Protein AF-0000000065973211 (afdb_homodimer)

Nearest PDB structures (foldseek):
  8h37-assembly1_P  TM=6.273E-01  e=2.148E-40  Homo sapiens
  8h33-assembly1_B  TM=6.281E-01  e=1.837E-38  Homo sapiens
  8gq6-assembly1_A  TM=6.235E-01  e=1.295E-37  Homo sapiens
  8h3a-assembly1_I  TM=6.174E-01  e=1.042E-37  Homo sapiens
  8h37-assembly1_A  TM=6.172E-01  e=6.435E-36  Homo sapiens

Foldseek 3Di:
DPPDPPDPDDDDDDDPCVVVVVLQVQLVCQVVVHPFQAWEAEPVGDIGGHHLVLLLVQFVLSVCQCPPPHPSVPDRYDYDYPQDPVLVVQVRVCSSNVDGDDDPVCLLSNLVVCLVRVRPVSNLLSLVVVLLQDDLQCLLVQLVSCVVSVPVVSNFSSLLCCQQVVLSNLPHPVNLPDDPVSLLVNLPQLARQDFAPCSQLLSLLSSCQSPVPVCVVCSVVSCVSQVFDFQPVQLVVVCVVCVVPNDHSVNNVVSGVVRGDPPGDRRPPSHAKKKWWAWFDDPFTGFWIWIAGPVVRDIDTFDTHDPRQFFQWEWEDQAQKIKTAWGAGNPPRHFFQWIWIAGNVVSDIDTADGEPDGFGQWYWYDASSKIKTAWHDDPQATFFWIWIARVSVRDIGTFDGWPFGFGQWEWYDAPRKIKTAWHFGDDSRPDIAFWIWIADPVVRDIDTQGGHPDHFGQWYWDDAPQWIWIQAGQFQWIWIAHSVVRDIDTFDGHPAHFGQWEWDDDSRKIKIAWHAGPVVRRIAFWIWIAHPVVSDIDTDGGHPDGRHRIDIYMHGDD/DDPDPPDPDDDDDDDPCVVVVVLQVQLVCQVVVHPFQAWEAEPVGDIGRHHLVLLLVQFVLSVCQCPPPHPSVPDRYDYDYPADPVLVVQVRVCSSNVDGDDDPVCLLSNLVVCLVRVRPVSNLLSLVVCLLQDDLQCLLVQLVSCVVSVPVVSNFSSLLCCQQVVLSNLPHPVNLPDDPVSLLVSLPQLARQDFAPCSQLLSLLSSCQSPVPVCVVCSVVSCVSQVFDFQPVQLVVVCVVCVVPNDHSVNNVVSGVVRGDPPGPRRPPSHQKKKWWAWFDDVFTGFWIWIAGPVVRDIDTFDTHDPRQFFQWEWEDQAQKIKTAWGAGNPPRHFFQWIWIAGNVVSDIDTADGEPDGFGQWYWYDASSKIKTAWHDDPQATFFWIWIARVSVRDIGTFDGWPFGFGQWEWYDFPRKIKTAWHFGDDSRPDIAFWIWIADPVVRDIDTQDGHPDHFGQWYWDDAPQWIWIQAGQFQWIWIAHSVVRDIDTFDGHPAHFGQWEWDDDSRKIKIAWHAGPVVRRIAFWIWIAHPVVSDIDTDDGHPDGRHRIDMYMHGDD

Structure (mmCIF, N/CA/C/O backbone):
data_AF-0000000065973211-model_v1
#
loop_
_entity.id
_entity.type
_entity.pdbx_description
1 polymer 'Kelch-like protein 23'
#
loop_
_atom_site.group_PDB
_atom_site.id
_atom_site.type_symbol
_atom_site.label_atom_id
_atom_site.label_alt_id
_atom_site.label_comp_id
_atom_site.label_asym_id
_atom_site.label_entity_id
_atom_site.label_seq_id
_atom_site.pdbx_PDB_ins_code
_atom_site.Cartn_x
_atom_site.Cartn_y
_atom_site.Cartn_z
_atom_site.occupancy
_atom_site.B_iso_or_equiv
_atom_site.auth_seq_id
_atom_site.auth_comp_id
_atom_site.auth_asym_id
_atom_site.auth_atom_id
_atom_site.pdbx_PDB_model_num
ATOM 1 N N . MET A 1 1 ? 0.786 28.547 29.5 1 22.83 1 MET A N 1
ATOM 2 C CA . MET A 1 1 ? -0.011 27.406 29.047 1 22.83 1 MET A CA 1
ATOM 3 C C . MET A 1 1 ? 0.742 26.094 29.25 1 22.83 1 MET A C 1
ATOM 5 O O . MET A 1 1 ? 1.597 25.734 28.438 1 22.83 1 MET A O 1
ATOM 9 N N . ALA A 1 2 ? 0.771 25.688 30.422 1 29.64 2 ALA A N 1
ATOM 10 C CA . ALA A 1 2 ? 1.587 25.312 31.578 1 29.64 2 ALA A CA 1
ATOM 11 C C . ALA A 1 2 ? 1.536 23.812 31.828 1 29.64 2 ALA A C 1
ATOM 13 O O . ALA A 1 2 ? 1.73 23.359 32.969 1 29.64 2 ALA A O 1
ATOM 14 N N . LEU A 1 3 ? 0.635 22.875 31.016 1 34.12 3 LEU A N 1
ATOM 15 C CA . LEU A 1 3 ? 0.923 21.578 31.625 1 34.12 3 LEU A CA 1
ATOM 16 C C . LEU A 1 3 ? 2.428 21.344 31.703 1 34.12 3 LEU A C 1
ATOM 18 O O . LEU A 1 3 ? 3.143 21.516 30.719 1 34.12 3 LEU A O 1
ATOM 22 N N . LYS A 1 4 ? 2.967 21.266 32.75 1 40.5 4 LYS A N 1
ATOM 23 C CA . LYS A 1 4 ? 4.328 21.031 33.219 1 40.5 4 LYS A CA 1
ATOM 24 C C . LYS A 1 4 ? 5.004 19.938 32.375 1 40.5 4 LYS A C 1
ATOM 26 O O . LYS A 1 4 ? 6.168 20.062 32 1 40.5 4 LYS A O 1
ATOM 31 N N . GLY A 1 5 ? 4.527 18.594 32.688 1 41.56 5 GLY A N 1
ATOM 32 C CA . GLY A 1 5 ? 5.254 17.422 32.25 1 41.56 5 GLY A CA 1
ATOM 33 C C . GLY A 1 5 ? 5.238 17.25 30.734 1 41.56 5 GLY A C 1
ATOM 34 O O . GLY A 1 5 ? 5.273 16.125 30.234 1 41.56 5 GLY A O 1
ATOM 35 N N . GLN A 1 6 ? 4.562 17.953 30.031 1 46.59 6 GLN A N 1
ATOM 36 C CA . GLN A 1 6 ? 4.273 17.781 28.609 1 46.59 6 GLN A CA 1
ATOM 37 C C . GLN A 1 6 ? 5.523 17.375 27.844 1 46.59 6 GLN A C 1
ATOM 39 O O . GLN A 1 6 ? 6.516 18.109 27.828 1 46.59 6 GLN A O 1
ATOM 44 N N . GLU A 1 7 ? 5.672 16.094 27.828 1 60.28 7 GLU A N 1
ATOM 45 C CA . GLU A 1 7 ? 6.664 15.422 26.984 1 60.28 7 GLU A CA 1
ATOM 46 C C . GLU A 1 7 ? 6.898 16.203 25.688 1 60.28 7 GLU A C 1
ATOM 48 O O . GLU A 1 7 ? 5.961 16.75 25.109 1 60.28 7 GLU A O 1
ATOM 53 N N . ASP A 1 8 ? 8.141 16.703 25.547 1 80.56 8 ASP A N 1
ATOM 54 C CA . ASP A 1 8 ? 8.633 17.438 24.375 1 80.56 8 ASP A CA 1
ATOM 55 C C . ASP A 1 8 ? 8.102 16.828 23.078 1 80.56 8 ASP A C 1
ATOM 57 O O . ASP A 1 8 ? 8.047 15.602 22.938 1 80.56 8 ASP A O 1
ATOM 61 N N . TYR A 1 9 ? 7.277 17.516 22.391 1 90.75 9 TYR A N 1
ATOM 62 C CA . TYR A 1 9 ? 6.84 17.125 21.047 1 90.75 9 TYR A CA 1
ATOM 63 C C . TYR A 1 9 ? 8 16.531 20.25 1 90.75 9 TYR A C 1
ATOM 65 O O . TYR A 1 9 ? 9 17.219 20.016 1 90.75 9 TYR A O 1
ATOM 73 N N . ILE A 1 10 ? 7.93 15.211 20.094 1 95.31 10 ILE A N 1
ATOM 74 C CA . ILE A 1 10 ? 8.945 14.523 19.297 1 95.31 10 ILE A CA 1
ATOM 75 C C . ILE A 1 10 ? 8.336 14.055 17.969 1 95.31 10 ILE A C 1
ATOM 77 O O . ILE A 1 10 ? 7.32 13.359 17.969 1 95.31 10 ILE A O 1
ATOM 81 N N . TYR A 1 11 ? 8.93 14.484 16.922 1 97.19 11 TYR A N 1
ATOM 82 C CA . TYR A 1 11 ? 8.523 14.047 15.594 1 97.19 11 TYR A CA 1
ATOM 83 C C . TYR A 1 11 ? 9.547 13.078 15.008 1 97.19 11 TYR A C 1
ATOM 85 O O . TYR A 1 11 ? 10.688 13.461 14.742 1 97.19 11 TYR A O 1
ATOM 93 N N . LEU A 1 12 ? 9.086 11.836 14.852 1 97.88 12 LEU A N 1
ATOM 94 C CA . LEU A 1 12 ? 9.922 10.844 14.188 1 97.88 12 LEU A CA 1
ATOM 95 C C . LEU A 1 12 ? 9.664 10.852 12.68 1 97.88 12 LEU A C 1
ATOM 97 O O . LEU A 1 12 ? 8.656 10.32 12.219 1 97.88 12 LEU A O 1
ATOM 101 N N . PHE A 1 13 ? 10.586 11.445 11.938 1 97.75 13 PHE A N 1
ATOM 102 C CA . PHE A 1 13 ? 10.492 11.461 10.484 1 97.75 13 PHE A CA 1
ATOM 103 C C . PHE A 1 13 ? 10.977 10.141 9.898 1 97.75 13 PHE A C 1
ATOM 105 O O . PHE A 1 13 ? 12.117 9.742 10.125 1 97.75 13 PHE A O 1
ATOM 112 N N . LYS A 1 14 ? 10.078 9.531 9.242 1 97.69 14 LYS A N 1
ATOM 113 C CA . LYS A 1 14 ? 10.406 8.305 8.516 1 97.69 14 LYS A CA 1
ATOM 114 C C . LYS A 1 14 ? 10.328 8.531 7.008 1 97.69 14 LYS A C 1
ATOM 116 O O . LYS A 1 14 ? 9.242 8.766 6.465 1 97.69 14 LYS A O 1
ATOM 121 N N . ASP A 1 15 ? 11.359 8.422 6.336 1 97.31 15 ASP A N 1
ATOM 122 C CA . ASP A 1 15 ? 11.438 8.633 4.891 1 97.31 15 ASP A CA 1
ATOM 123 C C . ASP A 1 15 ? 11.195 7.328 4.133 1 97.31 15 ASP A C 1
ATOM 125 O O . ASP A 1 15 ? 12.125 6.539 3.938 1 97.31 15 ASP A O 1
ATOM 129 N N . SER A 1 16 ? 10.102 7.105 3.592 1 95 16 SER A N 1
ATOM 130 C CA . SER A 1 16 ? 9.703 5.848 2.963 1 95 16 SER A CA 1
ATOM 131 C C . SER A 1 16 ? 10.391 5.668 1.612 1 95 16 SER A C 1
ATOM 133 O O . SER A 1 16 ? 10.492 4.547 1.106 1 95 16 SER A O 1
ATOM 135 N N . THR A 1 17 ? 10.867 6.711 1.024 1 96.81 17 THR A N 1
ATOM 136 C CA . THR A 1 17 ? 11.484 6.625 -0.295 1 96.81 17 THR A CA 1
ATOM 137 C C . THR A 1 17 ? 12.984 6.391 -0.176 1 96.81 17 THR A C 1
ATOM 139 O O . THR A 1 17 ? 13.641 5.992 -1.146 1 96.81 17 THR A O 1
ATOM 142 N N . HIS A 1 18 ? 13.484 6.551 0.971 1 97.75 18 HIS A N 1
ATOM 143 C CA . HIS A 1 18 ? 14.922 6.562 1.195 1 97.75 18 HIS A CA 1
ATOM 144 C C . HIS A 1 18 ? 15.547 5.234 0.786 1 97.75 18 HIS A C 1
ATOM 146 O O . HIS A 1 18 ? 16.562 5.211 0.092 1 97.75 18 HIS A O 1
ATOM 152 N N . PRO A 1 19 ? 14.969 4.086 1.128 1 98.06 19 PRO A N 1
ATOM 153 C CA . PRO A 1 19 ? 15.617 2.828 0.746 1 98.06 19 PRO A CA 1
ATOM 154 C C . PRO A 1 19 ? 15.742 2.666 -0.767 1 98.06 19 PRO A C 1
ATOM 156 O O . PRO A 1 19 ? 16.781 2.234 -1.259 1 98.06 19 PRO A O 1
ATOM 159 N N . VAL A 1 20 ? 14.727 3.014 -1.422 1 97.94 20 VAL A N 1
ATOM 160 C CA . VAL A 1 20 ? 14.742 2.889 -2.875 1 97.94 20 VAL A CA 1
ATOM 161 C C . VAL A 1 20 ? 15.742 3.873 -3.471 1 97.94 20 VAL A C 1
ATOM 163 O O . VAL A 1 20 ? 16.516 3.518 -4.363 1 97.94 20 VAL A O 1
ATOM 166 N N . ASP A 1 21 ? 15.727 5.129 -3.021 1 97.81 21 ASP A N 1
ATOM 167 C CA . ASP A 1 21 ? 16.672 6.133 -3.484 1 97.81 21 ASP A CA 1
ATOM 168 C C . ASP A 1 21 ? 18.109 5.699 -3.197 1 97.81 21 ASP A C 1
ATOM 170 O O . ASP A 1 21 ? 19.016 5.949 -4 1 97.81 21 ASP A O 1
ATOM 174 N N . PHE A 1 22 ? 18.25 5.102 -2.039 1 98.12 22 PHE A N 1
ATOM 175 C CA . PHE A 1 22 ? 19.547 4.59 -1.61 1 98.12 22 PHE A CA 1
ATOM 176 C C . PHE A 1 22 ? 20.062 3.545 -2.592 1 98.12 22 PHE A C 1
ATOM 178 O O . PHE A 1 22 ? 21.203 3.631 -3.053 1 98.12 22 PHE A O 1
ATOM 185 N N . LEU A 1 23 ? 19.25 2.625 -2.912 1 98.5 23 LEU A N 1
ATOM 186 C CA . LEU A 1 23 ? 19.625 1.583 -3.865 1 98.5 23 LEU A CA 1
ATOM 187 C C . LEU A 1 23 ? 19.906 2.18 -5.238 1 98.5 23 LEU A C 1
ATOM 189 O O . LEU A 1 23 ? 20.859 1.789 -5.906 1 98.5 23 LEU A O 1
ATOM 193 N N . ASP A 1 24 ? 19.125 3.102 -5.656 1 98.25 24 ASP A N 1
ATOM 194 C CA . ASP A 1 24 ? 19.297 3.754 -6.949 1 98.25 24 ASP A CA 1
ATOM 195 C C . ASP A 1 24 ? 20.625 4.492 -7.023 1 98.25 24 ASP A C 1
ATOM 197 O O . ASP A 1 24 ? 21.266 4.52 -8.078 1 98.25 24 ASP A O 1
ATOM 201 N N . ALA A 1 25 ? 20.969 5.098 -5.965 1 98.25 25 ALA A N 1
ATOM 202 C CA . ALA A 1 25 ? 22.266 5.77 -5.918 1 98.25 25 ALA A CA 1
ATOM 203 C C . ALA A 1 25 ? 23.406 4.781 -6.125 1 98.25 25 ALA A C 1
ATOM 205 O O . ALA A 1 25 ? 24.328 5.039 -6.906 1 98.25 25 ALA A O 1
ATOM 206 N N . PHE A 1 26 ? 23.359 3.666 -5.457 1 98.5 26 PHE A N 1
ATOM 207 C CA . PHE A 1 26 ? 24.391 2.656 -5.598 1 98.5 26 PHE A CA 1
ATOM 208 C C . PHE A 1 26 ? 24.422 2.092 -7.012 1 98.5 26 PHE A C 1
ATOM 210 O O . PHE A 1 26 ? 25.484 1.747 -7.535 1 98.5 26 PHE A O 1
ATOM 217 N N . ARG A 1 27 ? 23.234 1.966 -7.594 1 98.5 27 ARG A N 1
ATOM 218 C CA . ARG A 1 27 ? 23.188 1.564 -9 1 98.5 27 ARG A CA 1
ATOM 219 C C . ARG A 1 27 ? 23.969 2.549 -9.875 1 98.5 27 ARG A C 1
ATOM 221 O O . ARG A 1 27 ? 24.766 2.143 -10.719 1 98.5 27 ARG A O 1
ATOM 228 N N . THR A 1 28 ? 23.75 3.814 -9.602 1 98.06 28 THR A N 1
ATOM 229 C CA . THR A 1 28 ? 24.453 4.852 -10.352 1 98.06 28 THR A CA 1
ATOM 230 C C . THR A 1 28 ? 25.969 4.758 -10.117 1 98.06 28 THR A C 1
ATOM 232 O O . THR A 1 28 ? 26.75 4.887 -11.055 1 98.06 28 THR A O 1
ATOM 235 N N . PHE A 1 29 ? 26.344 4.559 -8.852 1 98 29 PHE A N 1
ATOM 236 C CA . PHE A 1 29 ? 27.766 4.406 -8.523 1 98 29 PHE A CA 1
ATOM 237 C C . PHE A 1 29 ? 28.359 3.219 -9.273 1 98 29 PHE A C 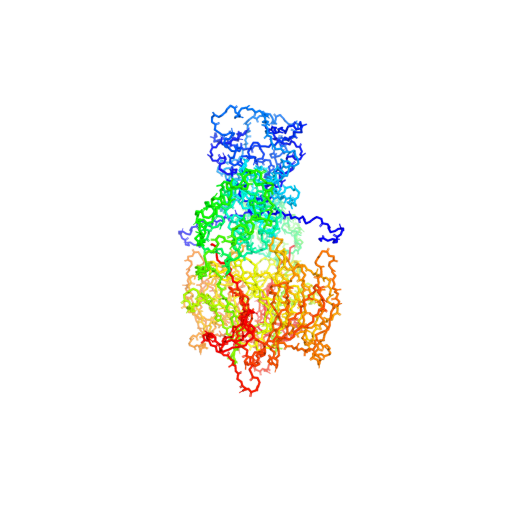1
ATOM 239 O O . PHE A 1 29 ? 29.469 3.307 -9.797 1 98 29 PHE A O 1
ATOM 246 N N . TYR A 1 30 ? 27.641 2.129 -9.336 1 98 30 TYR A N 1
ATOM 247 C CA . TYR A 1 30 ? 28.094 0.926 -10.031 1 98 30 TYR A CA 1
ATOM 248 C C . TYR A 1 30 ? 28.297 1.197 -11.516 1 98 30 TYR A C 1
ATOM 250 O O . TYR A 1 30 ? 29.344 0.861 -12.078 1 98 30 TYR A O 1
ATOM 258 N N . LEU A 1 31 ? 27.328 1.854 -12.148 1 97.5 31 LEU A N 1
ATOM 259 C CA . LEU A 1 31 ? 27.375 2.127 -13.578 1 97.5 31 LEU A CA 1
ATOM 260 C C . LEU A 1 31 ? 28.5 3.098 -13.906 1 97.5 31 LEU A C 1
ATOM 262 O O . LEU A 1 31 ? 29.156 2.961 -14.945 1 97.5 31 LEU A O 1
ATOM 266 N N . ASP A 1 32 ? 28.828 4.023 -12.961 1 95.94 32 ASP A N 1
ATOM 267 C CA . ASP A 1 32 ? 29.828 5.051 -13.188 1 95.94 32 ASP A CA 1
ATOM 268 C C . ASP A 1 32 ? 31.203 4.605 -12.664 1 95.94 32 ASP A C 1
ATOM 270 O O . ASP A 1 32 ? 32.188 5.309 -12.852 1 95.94 32 ASP A O 1
ATOM 274 N N . GLY A 1 33 ? 31.234 3.438 -12.008 1 95.56 33 GLY A N 1
ATOM 275 C CA . GLY A 1 33 ? 32.469 2.93 -11.453 1 95.56 33 GLY A CA 1
ATOM 276 C C . GLY A 1 33 ? 32.969 3.725 -10.258 1 95.56 33 GLY A C 1
ATOM 277 O O . GLY A 1 33 ? 34.156 3.826 -10.023 1 95.56 33 GLY A O 1
ATOM 278 N N . LEU A 1 34 ? 31.969 4.367 -9.539 1 94.75 34 LEU A N 1
ATOM 279 C CA . LEU A 1 34 ? 32.312 5.195 -8.391 1 94.75 34 LEU A CA 1
ATOM 280 C C . LEU A 1 34 ? 32.344 4.363 -7.113 1 94.75 34 LEU A C 1
ATOM 282 O O . LEU A 1 34 ? 31.406 3.586 -6.859 1 94.75 34 LEU A O 1
ATOM 286 N N . PHE A 1 35 ? 33.375 4.43 -6.309 1 94.25 35 PHE A N 1
ATOM 287 C CA . PHE A 1 35 ? 33.562 3.865 -4.977 1 94.25 35 PHE A CA 1
ATOM 288 C C . PHE A 1 35 ? 33.688 2.35 -5.047 1 94.25 35 PHE A C 1
ATOM 290 O O . PHE A 1 35 ? 33.562 1.659 -4.035 1 94.25 35 PHE A O 1
ATOM 297 N N . THR A 1 36 ? 33.781 1.776 -6.199 1 95.69 36 THR A N 1
ATOM 298 C CA . THR A 1 36 ? 33.938 0.33 -6.309 1 95.69 36 THR A CA 1
ATOM 299 C C . THR A 1 36 ? 35.25 -0.116 -5.695 1 95.69 36 THR A C 1
ATOM 301 O O . THR A 1 36 ? 36.25 0.588 -5.805 1 95.69 36 THR A O 1
ATOM 304 N N . ASP A 1 37 ? 35.281 -1.318 -5.086 1 94.44 37 ASP A N 1
ATOM 305 C CA . ASP A 1 37 ? 36.5 -1.716 -4.375 1 94.44 37 ASP A CA 1
ATOM 306 C C . ASP A 1 37 ? 36.781 -3.207 -4.555 1 94.44 37 ASP A C 1
ATOM 308 O O . ASP A 1 37 ? 37.656 -3.758 -3.91 1 94.44 37 ASP A O 1
ATOM 312 N N . ILE A 1 38 ? 36.031 -3.898 -5.387 1 96 38 ILE A N 1
ATOM 313 C CA . ILE A 1 38 ? 36.281 -5.312 -5.652 1 96 38 ILE A CA 1
ATOM 314 C C . ILE A 1 38 ? 35.938 -5.625 -7.113 1 96 38 ILE A C 1
ATOM 316 O O . ILE A 1 38 ? 35.031 -5.031 -7.695 1 96 38 ILE A O 1
ATOM 320 N N . THR A 1 39 ? 36.656 -6.512 -7.652 1 97 39 THR A N 1
ATOM 321 C CA . THR A 1 39 ? 36.438 -6.961 -9.023 1 97 39 THR A CA 1
ATOM 322 C C . THR A 1 39 ? 36.125 -8.453 -9.062 1 97 39 THR A C 1
ATOM 324 O O . THR A 1 39 ? 36.875 -9.266 -8.5 1 97 39 THR A O 1
ATOM 327 N N . LEU A 1 40 ? 35.031 -8.82 -9.641 1 96.5 40 LEU A N 1
ATOM 328 C CA . LEU A 1 40 ? 34.688 -10.219 -9.875 1 96.5 40 LEU A CA 1
ATOM 329 C C . LEU A 1 40 ? 35.062 -10.648 -11.281 1 96.5 40 LEU A C 1
ATOM 331 O O . LEU A 1 40 ? 34.781 -9.953 -12.25 1 96.5 40 LEU A O 1
ATOM 335 N N . GLN A 1 41 ? 35.719 -11.766 -11.375 1 95.94 41 GLN A N 1
ATOM 336 C CA . GLN A 1 41 ? 36.156 -12.258 -12.68 1 95.94 41 GLN A CA 1
ATOM 337 C C . GLN A 1 41 ? 35.562 -13.625 -12.984 1 95.94 41 GLN A C 1
ATOM 339 O O . GLN A 1 41 ? 35.656 -14.539 -12.164 1 95.94 41 GLN A O 1
ATOM 344 N N . CYS A 1 42 ? 34.969 -13.797 -14.125 1 94.12 42 CYS A N 1
ATOM 345 C CA . CYS A 1 42 ? 34.406 -15.062 -14.602 1 94.12 42 CYS A CA 1
ATOM 346 C C . CYS A 1 42 ? 35.469 -15.859 -15.375 1 94.12 42 CYS A C 1
ATOM 348 O O . CYS A 1 42 ? 36.5 -15.32 -15.758 1 94.12 42 CYS A O 1
ATOM 350 N N . PRO A 1 43 ? 35.188 -17.078 -15.633 1 91.38 43 PRO A N 1
ATOM 351 C CA . PRO A 1 43 ? 36.125 -17.891 -16.406 1 91.38 43 PRO A CA 1
ATOM 352 C C . PRO A 1 43 ? 36.344 -17.359 -17.828 1 91.38 43 PRO A C 1
ATOM 354 O O . PRO A 1 43 ? 37.438 -17.516 -18.391 1 91.38 43 PRO A O 1
ATOM 357 N N . SER A 1 44 ? 35.406 -16.719 -18.406 1 92.25 44 SER A N 1
ATOM 358 C CA . SER A 1 44 ? 35.5 -16.156 -19.75 1 92.25 44 SER A CA 1
ATOM 359 C C . SER A 1 44 ? 36.438 -14.953 -19.781 1 92.25 44 SER A C 1
ATOM 361 O O . SER A 1 44 ? 36.844 -14.508 -20.859 1 92.25 44 SER A O 1
ATOM 363 N N . GLY A 1 45 ? 36.781 -14.32 -18.625 1 92.62 45 GLY A N 1
ATOM 364 C CA . GLY A 1 45 ? 37.625 -13.148 -18.562 1 92.62 45 GLY A CA 1
ATOM 365 C C . GLY A 1 45 ? 36.875 -11.859 -18.312 1 92.62 45 GLY A C 1
ATOM 366 O O . GLY A 1 45 ? 37.469 -10.828 -18 1 92.62 45 GLY A O 1
ATOM 367 N N . ILE A 1 46 ? 35.594 -12.008 -18.422 1 95.69 46 ILE A N 1
ATOM 368 C CA . ILE A 1 46 ? 34.75 -10.836 -18.188 1 95.69 46 ILE A CA 1
ATOM 369 C C . ILE A 1 46 ? 34.812 -10.438 -16.719 1 95.69 46 ILE A C 1
ATOM 371 O O . ILE A 1 46 ? 34.812 -11.297 -15.828 1 95.69 46 ILE A O 1
ATOM 375 N N . ILE A 1 47 ? 34.875 -9.078 -16.484 1 96.25 47 ILE A N 1
ATOM 376 C CA . ILE A 1 47 ? 35.031 -8.625 -15.109 1 96.25 47 ILE A CA 1
ATOM 377 C C . ILE A 1 47 ? 33.906 -7.684 -14.734 1 96.25 47 ILE A C 1
ATOM 379 O O . ILE A 1 47 ? 33.312 -7.016 -15.594 1 96.25 47 ILE A O 1
ATOM 383 N N . PHE A 1 48 ? 33.531 -7.59 -13.469 1 97.19 48 PHE A N 1
ATOM 384 C CA . PHE A 1 48 ? 32.562 -6.699 -12.883 1 97.19 48 PHE A CA 1
ATOM 385 C C . PHE A 1 48 ? 33.125 -5.934 -11.703 1 97.19 48 PHE A C 1
ATOM 387 O O . PHE A 1 48 ? 33.594 -6.535 -10.719 1 97.19 48 PHE A O 1
ATOM 394 N N . HIS A 1 49 ? 33.281 -4.625 -11.844 1 97.5 49 HIS A N 1
ATOM 395 C CA . HIS A 1 49 ? 33.719 -3.789 -10.727 1 97.5 49 HIS A CA 1
ATOM 396 C C . HIS A 1 49 ? 32.562 -3.473 -9.789 1 97.5 49 HIS A C 1
ATOM 398 O O . HIS A 1 49 ? 31.641 -2.725 -10.148 1 97.5 49 HIS A O 1
ATOM 404 N N . CYS A 1 50 ? 32.562 -4.035 -8.586 1 97.62 50 CYS A N 1
ATOM 405 C CA . CYS A 1 50 ? 31.453 -3.957 -7.664 1 97.62 50 CYS A CA 1
ATOM 406 C C . CYS A 1 50 ? 31.875 -3.363 -6.328 1 97.62 50 CYS A C 1
ATOM 408 O O . CYS A 1 50 ? 33.031 -2.91 -6.184 1 97.62 50 CYS A O 1
ATOM 410 N N . HIS A 1 51 ? 31 -3.18 -5.445 1 97.69 51 HIS A N 1
ATOM 411 C CA . HIS A 1 51 ? 31.25 -2.803 -4.059 1 97.69 51 HIS A CA 1
ATOM 412 C C . HIS A 1 51 ? 31.203 -4.02 -3.141 1 97.69 51 HIS A C 1
ATOM 414 O O . HIS A 1 51 ? 30.234 -4.781 -3.154 1 97.69 51 HIS A O 1
ATOM 420 N N . ARG A 1 52 ? 32.25 -4.227 -2.324 1 96.5 52 ARG A N 1
ATOM 421 C CA . ARG A 1 52 ? 32.281 -5.324 -1.36 1 96.5 52 ARG A CA 1
ATOM 422 C C . ARG A 1 52 ? 31.016 -5.309 -0.496 1 96.5 52 ARG A C 1
ATOM 424 O O . ARG A 1 52 ? 30.391 -6.348 -0.295 1 96.5 52 ARG A O 1
ATOM 431 N N . ALA A 1 53 ? 30.672 -4.125 -0.045 1 97.06 53 ALA A N 1
ATOM 432 C CA . ALA A 1 53 ? 29.547 -3.971 0.872 1 97.06 53 ALA A CA 1
ATOM 433 C C . ALA A 1 53 ? 28.234 -4.371 0.2 1 97.06 53 ALA A C 1
ATOM 435 O O . ALA A 1 53 ? 27.375 -4.984 0.829 1 97.06 53 ALA A O 1
ATOM 436 N N . VAL A 1 54 ? 28.062 -4.012 -1.117 1 98.38 54 VAL A N 1
ATOM 437 C CA . VAL A 1 54 ? 26.844 -4.336 -1.843 1 98.38 54 VAL A CA 1
ATOM 438 C C . VAL A 1 54 ? 26.734 -5.852 -2.004 1 98.38 54 VAL A C 1
ATOM 440 O O . VAL A 1 54 ? 25.672 -6.43 -1.737 1 98.38 54 VAL A O 1
ATOM 443 N N . LEU A 1 55 ? 27.812 -6.492 -2.404 1 97.75 55 LEU A N 1
ATOM 444 C CA . LEU A 1 55 ? 27.812 -7.941 -2.57 1 97.75 55 LEU A CA 1
ATOM 445 C C . LEU A 1 55 ? 27.547 -8.641 -1.24 1 97.75 55 LEU A C 1
ATOM 447 O O . LEU A 1 55 ? 26.766 -9.578 -1.172 1 97.75 55 LEU A O 1
ATOM 451 N N . ALA A 1 56 ? 28.219 -8.141 -0.18 1 97.12 56 ALA A N 1
ATOM 452 C CA . ALA A 1 56 ? 28.047 -8.711 1.151 1 97.12 56 ALA A CA 1
ATOM 453 C C . ALA A 1 56 ? 26.609 -8.523 1.648 1 97.12 56 ALA A C 1
ATOM 455 O O . ALA A 1 56 ? 26.094 -9.352 2.41 1 97.12 56 ALA A O 1
ATOM 456 N N . ALA A 1 57 ? 25.938 -7.422 1.267 1 97.88 57 ALA A N 1
ATOM 457 C CA . ALA A 1 57 ? 24.562 -7.133 1.688 1 97.88 57 ALA A CA 1
ATOM 458 C C . ALA A 1 57 ? 23.578 -8.109 1.053 1 97.88 57 ALA A C 1
ATOM 460 O O . ALA A 1 57 ? 22.531 -8.406 1.631 1 97.88 57 ALA A O 1
ATOM 461 N N . CYS A 1 58 ? 23.922 -8.68 -0.097 1 97.19 58 CYS A N 1
ATOM 462 C CA . CYS A 1 58 ? 22.953 -9.445 -0.878 1 97.19 58 CYS A CA 1
ATOM 463 C C . CYS A 1 58 ? 23.281 -10.93 -0.835 1 97.19 58 CYS A C 1
ATOM 465 O O . CYS A 1 58 ? 22.438 -11.758 -1.198 1 97.19 58 CYS A O 1
ATOM 467 N N . SER A 1 59 ? 24.469 -11.312 -0.413 1 96.94 59 SER A N 1
ATOM 468 C CA . SER A 1 59 ? 24.953 -12.688 -0.47 1 96.94 59 SER A CA 1
ATOM 469 C C . SER A 1 59 ? 25.734 -13.055 0.794 1 96.94 59 SER A C 1
ATOM 471 O O . SER A 1 59 ? 26.75 -12.43 1.11 1 96.94 59 SER A O 1
ATOM 473 N N . ASN A 1 60 ? 25.312 -14.125 1.476 1 95.06 60 ASN A N 1
ATOM 474 C CA . ASN A 1 60 ? 26.047 -14.586 2.652 1 95.06 60 ASN A CA 1
ATOM 475 C C . ASN A 1 60 ? 27.406 -15.172 2.279 1 95.06 60 ASN A C 1
ATOM 477 O O . ASN A 1 60 ? 28.328 -15.156 3.088 1 95.06 60 ASN A O 1
ATOM 481 N N . TYR A 1 61 ? 27.469 -15.648 1.085 1 95.19 61 TYR A N 1
ATOM 482 C CA . TYR A 1 61 ? 28.734 -16.141 0.559 1 95.19 61 TYR A CA 1
ATOM 483 C C . TYR A 1 61 ? 29.781 -15.031 0.514 1 95.19 61 TYR A C 1
ATOM 485 O O . TYR A 1 61 ? 30.875 -15.18 1.061 1 95.19 61 TYR A O 1
ATOM 493 N N . PHE A 1 62 ? 29.438 -13.922 -0.032 1 95.56 62 PHE A N 1
ATOM 494 C CA . PHE A 1 62 ? 30.359 -12.797 -0.14 1 95.56 62 PHE A CA 1
ATOM 495 C C . PHE A 1 62 ? 30.594 -12.148 1.222 1 95.56 62 PHE A C 1
ATOM 497 O O . PHE A 1 62 ? 31.703 -11.695 1.521 1 95.56 62 PHE A O 1
ATOM 504 N N . LYS A 1 63 ? 29.5 -12.039 2.006 1 95 63 LYS A N 1
ATOM 505 C CA . LYS A 1 63 ? 29.656 -11.492 3.352 1 95 63 LYS A CA 1
ATOM 506 C C . LYS A 1 63 ? 30.734 -12.258 4.133 1 95 63 LYS A C 1
ATOM 508 O O . LYS A 1 63 ? 31.625 -11.648 4.719 1 95 63 LYS A O 1
ATOM 513 N N . ALA A 1 64 ? 30.625 -13.57 4.105 1 93.81 64 ALA A N 1
ATOM 514 C CA . ALA A 1 64 ? 31.609 -14.406 4.793 1 93.81 64 ALA A CA 1
ATOM 515 C C . ALA A 1 64 ? 33 -14.234 4.188 1 93.81 64 ALA A C 1
ATOM 517 O O . ALA A 1 64 ? 34 -14.148 4.914 1 93.81 64 ALA A O 1
ATOM 518 N N . MET A 1 65 ? 33.062 -14.172 2.924 1 92.5 65 MET A N 1
ATOM 519 C CA . MET A 1 65 ? 34.312 -14.047 2.211 1 92.5 65 MET A CA 1
ATOM 520 C C . MET A 1 65 ? 35.031 -12.75 2.596 1 92.5 65 MET A C 1
ATOM 522 O O . MET A 1 65 ? 36.25 -12.75 2.797 1 92.5 65 MET A O 1
ATOM 526 N N . PHE A 1 66 ? 34.281 -11.672 2.734 1 93.31 66 PHE A N 1
ATOM 527 C CA . PHE A 1 66 ? 34.875 -10.359 2.924 1 93.31 66 PHE A CA 1
ATOM 528 C C . PHE A 1 66 ? 35.062 -10.047 4.406 1 93.31 66 PHE A C 1
ATOM 530 O O . PHE A 1 66 ? 35.688 -9.062 4.773 1 93.31 66 PHE A O 1
ATOM 537 N N . THR A 1 67 ? 34.438 -10.703 5.305 1 89.38 67 THR A N 1
ATOM 538 C CA . THR A 1 67 ? 34.5 -10.375 6.723 1 89.38 67 THR A CA 1
ATOM 539 C C . THR A 1 67 ? 35.281 -11.438 7.488 1 89.38 67 THR A C 1
ATOM 541 O O . THR A 1 67 ? 35.812 -11.172 8.57 1 89.38 67 THR A O 1
ATOM 544 N N . ALA A 1 68 ? 35.188 -12.625 7.074 1 79.5 68 ALA A N 1
ATOM 545 C CA . ALA A 1 68 ? 35.906 -13.695 7.758 1 79.5 68 ALA A CA 1
ATOM 546 C C . ALA A 1 68 ? 37.438 -13.547 7.574 1 79.5 68 ALA A C 1
ATOM 548 O O . ALA A 1 68 ? 37.875 -12.836 6.676 1 79.5 68 ALA A O 1
ATOM 549 N N . ASP A 1 69 ? 38.156 -13.852 8.586 1 68.94 69 ASP A N 1
ATOM 550 C CA . ASP A 1 69 ? 39.594 -13.836 8.562 1 68.94 69 ASP A CA 1
ATOM 551 C C . ASP A 1 69 ? 40.156 -14.656 7.395 1 68.94 69 ASP A C 1
ATOM 553 O O . ASP A 1 69 ? 40.875 -15.641 7.598 1 68.94 69 ASP A O 1
ATOM 557 N N . MET A 1 70 ? 39.562 -14.328 6.234 1 63.62 70 MET A N 1
ATOM 558 C CA . MET A 1 70 ? 39.969 -15.039 5.035 1 63.62 70 MET A CA 1
ATOM 559 C C . MET A 1 70 ? 40.938 -14.195 4.203 1 63.62 70 MET A C 1
ATOM 561 O O . MET A 1 70 ? 40.969 -12.969 4.352 1 63.62 70 MET A O 1
ATOM 565 N N . LYS A 1 71 ? 41.781 -14.836 3.443 1 61.25 71 LYS A N 1
ATOM 566 C CA . LYS A 1 71 ? 42.781 -14.211 2.582 1 61.25 71 LYS A CA 1
ATOM 567 C C . LYS A 1 71 ? 42.125 -13.188 1.646 1 61.25 71 LYS A C 1
ATOM 569 O O . LYS A 1 71 ? 42.75 -12.18 1.302 1 61.25 71 LYS A O 1
ATOM 574 N N . GLU A 1 72 ? 40.844 -13.422 1.331 1 64.19 72 GLU A N 1
ATOM 575 C CA . GLU A 1 72 ? 40.156 -12.641 0.331 1 64.19 72 GLU A CA 1
ATOM 576 C C . GLU A 1 72 ? 39.75 -11.266 0.88 1 64.19 72 GLU A C 1
ATOM 578 O O . GLU A 1 72 ? 39.469 -10.344 0.115 1 64.19 72 GLU A O 1
ATOM 583 N N . LYS A 1 73 ? 39.781 -11.242 2.1 1 69.06 73 LYS A N 1
ATOM 584 C CA . LYS A 1 73 ? 39.469 -9.977 2.758 1 69.06 73 LYS A CA 1
ATOM 585 C C . LYS A 1 73 ? 40.344 -8.844 2.215 1 69.06 73 LYS A C 1
ATOM 587 O O . LYS A 1 73 ? 39.875 -7.699 2.115 1 69.06 73 LYS A O 1
ATOM 592 N N . PHE A 1 74 ? 41.406 -9.258 1.669 1 72.56 74 PHE A N 1
ATOM 593 C CA . PHE A 1 74 ? 42.344 -8.203 1.284 1 72.56 74 PHE A CA 1
ATOM 594 C C . PHE A 1 74 ? 42.531 -8.18 -0.227 1 72.56 74 PHE A C 1
ATOM 596 O O . PHE A 1 74 ? 43.219 -7.297 -0.755 1 72.56 74 PHE A O 1
ATOM 603 N N . LYS A 1 75 ? 41.875 -9.078 -0.913 1 83.38 75 LYS A N 1
ATOM 604 C CA . LYS A 1 75 ? 42.031 -9.125 -2.363 1 83.38 75 LYS A CA 1
ATOM 605 C C . LYS A 1 75 ? 41.062 -8.148 -3.047 1 83.38 75 LYS A C 1
ATOM 607 O O . LYS A 1 75 ? 39.969 -7.914 -2.564 1 83.38 75 LYS A O 1
ATOM 612 N N . ASN A 1 76 ? 41.594 -7.629 -4.109 1 90 76 ASN A N 1
ATOM 613 C CA . ASN A 1 76 ? 40.75 -6.707 -4.867 1 90 76 ASN A CA 1
ATOM 614 C C . ASN A 1 76 ? 40.125 -7.387 -6.082 1 90 76 ASN A C 1
ATOM 616 O O . ASN A 1 76 ? 39.375 -6.758 -6.828 1 90 76 ASN A O 1
ATOM 620 N N . LYS A 1 77 ? 40.469 -8.68 -6.184 1 93.56 77 LYS A N 1
ATOM 621 C CA . LYS A 1 77 ? 39.938 -9.453 -7.305 1 93.56 77 LYS A CA 1
ATOM 622 C C . LYS A 1 77 ? 39.562 -10.867 -6.871 1 93.56 77 LYS A C 1
ATOM 624 O O . LYS A 1 77 ? 40.344 -11.539 -6.188 1 93.56 77 LYS A O 1
ATOM 629 N N . ILE A 1 78 ? 38.375 -11.32 -7.215 1 93.12 78 ILE A N 1
ATOM 630 C CA . ILE A 1 78 ? 37.906 -12.656 -6.887 1 93.12 78 ILE A CA 1
ATOM 631 C C . ILE A 1 78 ? 37.562 -13.406 -8.172 1 93.12 78 ILE A C 1
ATOM 633 O O . ILE A 1 78 ? 36.812 -12.898 -9.008 1 93.12 78 ILE A O 1
ATOM 637 N N . LYS A 1 79 ? 38.062 -14.531 -8.312 1 93.31 79 LYS A N 1
ATOM 638 C CA . LYS A 1 79 ? 37.75 -15.383 -9.453 1 93.31 79 LYS A CA 1
ATOM 639 C C . LYS A 1 79 ? 36.625 -16.375 -9.094 1 93.31 79 LYS A C 1
ATOM 641 O O . LYS A 1 79 ? 36.781 -17.156 -8.148 1 93.31 79 LYS A O 1
ATOM 646 N N . LEU A 1 80 ? 35.562 -16.344 -9.75 1 93.12 80 LEU A N 1
ATOM 647 C CA . LEU A 1 80 ? 34.469 -17.266 -9.539 1 93.12 80 LEU A CA 1
ATOM 648 C C . LEU A 1 80 ? 34.438 -18.359 -10.602 1 93.12 80 LEU A C 1
ATOM 650 O O . LEU A 1 80 ? 34.125 -18.094 -11.766 1 93.12 80 LEU A O 1
ATOM 654 N N . SER A 1 81 ? 34.812 -19.516 -10.172 1 90.62 81 SER A N 1
ATOM 655 C CA . SER A 1 81 ? 34.875 -20.641 -11.094 1 90.62 81 SER A CA 1
ATOM 656 C C . SER A 1 81 ? 33.531 -21.297 -11.281 1 90.62 81 SER A C 1
ATOM 658 O O . SER A 1 81 ? 32.719 -21.375 -10.336 1 90.62 81 SER A O 1
ATOM 660 N N . GLY A 1 82 ? 33.094 -21.578 -12.492 1 89.44 82 GLY A N 1
ATOM 661 C CA . GLY A 1 82 ? 31.922 -22.406 -12.742 1 89.44 82 GLY A CA 1
ATOM 662 C C . GLY A 1 82 ? 30.656 -21.609 -13 1 89.44 82 GLY A C 1
ATOM 663 O O . GLY A 1 82 ? 29.547 -22.172 -13.047 1 89.44 82 GLY A O 1
ATOM 664 N N . ILE A 1 83 ? 30.766 -20.266 -12.898 1 94.88 83 ILE A N 1
ATOM 665 C CA . ILE A 1 83 ? 29.578 -19.438 -13.156 1 94.88 83 ILE A CA 1
ATOM 666 C C . ILE A 1 83 ? 29.766 -18.688 -14.469 1 94.88 83 ILE A C 1
ATOM 668 O O . ILE A 1 83 ? 30.75 -17.969 -14.648 1 94.88 83 ILE A O 1
ATOM 672 N N . HIS A 1 84 ? 28.844 -18.891 -15.391 1 95.44 84 HIS A N 1
ATOM 673 C CA . HIS A 1 84 ? 28.875 -18.172 -16.656 1 95.44 84 HIS A CA 1
ATOM 674 C C . HIS A 1 84 ? 28.703 -16.672 -16.453 1 95.44 84 HIS A C 1
ATOM 676 O O . HIS A 1 84 ? 28 -16.25 -15.539 1 95.44 84 HIS A O 1
ATOM 682 N N . HIS A 1 85 ? 29.25 -15.883 -17.375 1 96.06 85 HIS A N 1
ATOM 683 C CA . HIS A 1 85 ? 29.266 -14.438 -17.203 1 96.06 85 HIS A CA 1
ATOM 684 C C . HIS A 1 85 ? 27.859 -13.859 -17.25 1 96.06 85 HIS A C 1
ATOM 686 O O . HIS A 1 85 ? 27.562 -12.891 -16.547 1 96.06 85 HIS A O 1
ATOM 692 N N . ASP A 1 86 ? 26.953 -14.461 -18.125 1 96.56 86 ASP A N 1
ATOM 693 C CA . ASP A 1 86 ? 25.594 -13.953 -18.219 1 96.56 86 ASP A CA 1
ATOM 694 C C . ASP A 1 86 ? 24.844 -14.148 -16.906 1 96.56 86 ASP A C 1
ATOM 696 O O . ASP A 1 86 ? 24.047 -13.305 -16.5 1 96.56 86 ASP A O 1
ATOM 700 N N . ILE A 1 87 ? 25.094 -15.211 -16.234 1 97.75 87 ILE A N 1
ATOM 701 C CA . ILE A 1 87 ? 24.438 -15.539 -14.977 1 97.75 87 ILE A CA 1
ATOM 702 C C . ILE A 1 87 ? 24.953 -14.609 -13.875 1 97.75 87 ILE A C 1
ATOM 704 O O . ILE A 1 87 ? 24.156 -14.047 -13.117 1 97.75 87 ILE A O 1
ATOM 708 N N . LEU A 1 88 ? 26.266 -14.453 -13.852 1 97.75 88 LEU A N 1
ATOM 709 C CA . LEU A 1 88 ? 26.844 -13.57 -12.852 1 97.75 88 LEU A CA 1
ATOM 710 C C . LEU A 1 88 ? 26.375 -12.133 -13.062 1 97.75 88 LEU A C 1
ATOM 712 O O . LEU A 1 88 ? 26.094 -11.422 -12.094 1 97.75 88 LEU A O 1
ATOM 716 N N . GLU A 1 89 ? 26.344 -11.773 -14.328 1 97.56 89 GLU A N 1
ATOM 717 C CA . GLU A 1 89 ? 25.844 -10.438 -14.648 1 97.56 89 GLU A CA 1
ATOM 718 C C . GLU A 1 89 ? 24.422 -10.234 -14.117 1 97.56 89 GLU A C 1
ATOM 720 O O . GLU A 1 89 ? 24.109 -9.172 -13.578 1 97.56 89 GLU A O 1
ATOM 725 N N . GLY A 1 90 ? 23.516 -11.227 -14.32 1 98 90 GLY A N 1
ATOM 726 C CA . GLY A 1 90 ? 22.172 -11.156 -13.797 1 98 90 GLY A CA 1
ATOM 727 C C . GLY A 1 90 ? 22.125 -10.977 -12.289 1 98 90 GLY A C 1
ATOM 728 O O . GLY A 1 90 ? 21.375 -10.148 -11.781 1 98 90 GLY A O 1
ATOM 729 N N . LEU A 1 91 ? 22.953 -11.695 -11.562 1 98.31 91 LEU A N 1
ATOM 730 C CA . LEU A 1 91 ? 22.984 -11.641 -10.102 1 98.31 91 LEU A CA 1
ATOM 731 C C . LEU A 1 91 ? 23.516 -10.297 -9.617 1 98.31 91 LEU A C 1
ATOM 733 O O . LEU A 1 91 ? 22.984 -9.719 -8.672 1 98.31 91 LEU A O 1
ATOM 737 N N . VAL A 1 92 ? 24.578 -9.812 -10.273 1 98.19 92 VAL A N 1
ATOM 738 C CA . VAL A 1 92 ? 25.141 -8.516 -9.914 1 98.19 92 VAL A CA 1
ATOM 739 C C . VAL A 1 92 ? 24.109 -7.414 -10.156 1 98.19 92 VAL A C 1
ATOM 741 O O . VAL A 1 92 ? 23.891 -6.555 -9.297 1 98.19 92 VAL A O 1
ATOM 744 N N . ASN A 1 93 ? 23.5 -7.488 -11.305 1 98 93 ASN A N 1
ATOM 745 C CA . ASN A 1 93 ? 22.453 -6.504 -11.602 1 98 93 ASN A CA 1
ATOM 746 C C . ASN A 1 93 ? 21.328 -6.551 -10.578 1 98 93 ASN A C 1
ATOM 748 O O . ASN A 1 93 ? 20.812 -5.512 -10.172 1 98 93 ASN A O 1
ATOM 752 N N . TYR A 1 94 ? 20.953 -7.711 -10.156 1 98.38 94 TYR A N 1
ATOM 753 C CA . TYR A 1 94 ? 19.922 -7.855 -9.133 1 98.38 94 TYR A CA 1
ATOM 754 C C . TYR A 1 94 ? 20.328 -7.129 -7.852 1 98.38 94 TYR A C 1
ATOM 756 O O . TYR A 1 94 ? 19.516 -6.453 -7.227 1 98.38 94 TYR A O 1
ATOM 764 N N . ALA A 1 95 ? 21.516 -7.262 -7.512 1 98.56 95 ALA A N 1
ATOM 765 C CA . ALA A 1 95 ? 22.016 -6.648 -6.281 1 98.56 95 ALA A CA 1
ATOM 766 C C . ALA A 1 95 ? 21.828 -5.133 -6.309 1 98.56 95 ALA A C 1
ATOM 768 O O . ALA A 1 95 ? 21.547 -4.52 -5.277 1 98.56 95 ALA A O 1
ATOM 769 N N . TYR A 1 96 ? 21.953 -4.547 -7.52 1 98.56 96 TYR A N 1
ATOM 770 C CA . TYR A 1 96 ? 21.938 -3.092 -7.625 1 98.56 96 TYR A CA 1
ATOM 771 C C . TYR A 1 96 ? 20.562 -2.604 -8.062 1 98.56 96 TYR A C 1
ATOM 773 O O . TYR A 1 96 ? 20.266 -1.404 -8.016 1 98.56 96 TYR A O 1
ATOM 781 N N . THR A 1 97 ? 19.625 -3.455 -8.523 1 98.12 97 THR A N 1
ATOM 782 C CA . THR A 1 97 ? 18.359 -2.986 -9.086 1 98.12 97 THR A CA 1
ATOM 783 C C . THR A 1 97 ? 17.172 -3.672 -8.414 1 98.12 97 THR A C 1
ATOM 785 O O . THR A 1 97 ? 16.031 -3.236 -8.57 1 98.12 97 THR A O 1
ATOM 788 N N . SER A 1 98 ? 17.359 -4.77 -7.77 1 98.06 98 SER A N 1
ATOM 789 C CA . SER A 1 98 ? 16.312 -5.57 -7.137 1 98.06 98 SER A CA 1
ATOM 790 C C . SER A 1 98 ? 15.508 -6.344 -8.172 1 98.06 98 SER A C 1
ATOM 792 O O . SER A 1 98 ? 14.422 -6.84 -7.871 1 98.06 98 SER A O 1
ATOM 794 N N . GLN A 1 99 ? 16.031 -6.43 -9.414 1 98.19 99 GLN A N 1
ATOM 795 C CA . GLN A 1 99 ? 15.297 -7.117 -10.469 1 98.19 99 GLN A CA 1
ATOM 796 C C . GLN A 1 99 ? 16.203 -8.102 -11.219 1 98.19 99 GLN A C 1
ATOM 798 O O . GLN A 1 99 ? 17.406 -7.891 -11.312 1 98.19 99 GLN A O 1
ATOM 803 N N . ILE A 1 100 ? 15.594 -9.117 -11.727 1 98.38 100 ILE A N 1
ATOM 804 C CA . ILE A 1 100 ? 16.344 -10.07 -12.539 1 98.38 100 ILE A CA 1
ATOM 805 C C . ILE A 1 100 ? 15.375 -10.82 -13.469 1 98.38 100 ILE A C 1
ATOM 807 O O . ILE A 1 100 ? 14.266 -11.172 -13.062 1 98.38 100 ILE A O 1
ATOM 811 N N . GLU A 1 101 ? 15.797 -11.055 -14.711 1 98.06 101 GLU A N 1
ATOM 812 C CA . GLU A 1 101 ? 15 -11.789 -15.695 1 98.06 101 GLU A CA 1
ATOM 813 C C . GLU A 1 101 ? 15.289 -13.281 -15.633 1 98.06 101 GLU A C 1
ATOM 815 O O . GLU A 1 101 ? 16.453 -13.703 -15.727 1 98.06 101 GLU A O 1
ATOM 820 N N . ILE A 1 102 ? 14.312 -14.07 -15.477 1 98.38 102 ILE A N 1
ATOM 821 C CA . ILE A 1 102 ? 14.414 -15.523 -15.422 1 98.38 102 ILE A CA 1
ATOM 822 C C . ILE A 1 102 ? 13.688 -16.141 -16.625 1 98.38 102 ILE A C 1
ATOM 824 O O . ILE A 1 102 ? 12.547 -15.781 -16.906 1 98.38 102 ILE A O 1
ATOM 828 N N . THR A 1 103 ? 14.328 -16.984 -17.375 1 97.5 103 THR A N 1
ATOM 829 C CA . THR A 1 103 ? 13.797 -17.688 -18.547 1 97.5 103 THR A CA 1
ATOM 830 C C . THR A 1 103 ? 14.055 -19.188 -18.453 1 97.5 103 THR A C 1
ATOM 832 O O . THR A 1 103 ? 14.766 -19.641 -17.547 1 97.5 103 THR A O 1
ATOM 835 N N . LYS A 1 104 ? 13.453 -19.953 -19.344 1 95.5 104 LYS A N 1
ATOM 836 C CA . LYS A 1 104 ? 13.68 -21.391 -19.391 1 95.5 104 LYS A CA 1
ATOM 837 C C . LYS A 1 104 ? 15.141 -21.719 -19.672 1 95.5 104 LYS A C 1
ATOM 839 O O . LYS A 1 104 ? 15.664 -22.719 -19.172 1 95.5 104 LYS A O 1
ATOM 844 N N . ARG A 1 105 ? 15.828 -20.828 -20.297 1 95.5 105 ARG A N 1
ATOM 845 C CA . ARG A 1 105 ? 17.203 -21.047 -20.734 1 95.5 105 ARG A CA 1
ATOM 846 C C . ARG A 1 105 ? 18.172 -20.844 -19.578 1 95.5 105 ARG A C 1
ATOM 848 O O . ARG A 1 105 ? 19.188 -21.547 -19.469 1 95.5 105 ARG A O 1
ATOM 855 N N . ASN A 1 106 ? 17.828 -19.938 -18.734 1 97.19 106 ASN A N 1
ATOM 856 C CA . ASN A 1 106 ? 18.844 -19.562 -17.75 1 97.19 106 ASN A CA 1
ATOM 857 C C . ASN A 1 106 ? 18.453 -20.031 -16.344 1 97.19 106 ASN A C 1
ATOM 859 O O . ASN A 1 106 ? 19.281 -19.984 -15.43 1 97.19 106 ASN A O 1
ATOM 863 N N . VAL A 1 107 ? 17.266 -20.516 -16.094 1 98.12 107 VAL A N 1
ATOM 864 C CA . VAL A 1 107 ? 16.719 -20.688 -14.758 1 98.12 107 VAL A CA 1
ATOM 865 C C . VAL A 1 107 ? 17.562 -21.703 -13.984 1 98.12 107 VAL A C 1
ATOM 867 O O . VAL A 1 107 ? 17.844 -21.516 -12.805 1 98.12 107 VAL A O 1
ATOM 870 N N . GLN A 1 108 ? 17.922 -22.797 -14.531 1 97.31 108 GLN A N 1
ATOM 871 C CA . GLN A 1 108 ? 18.672 -23.828 -13.805 1 97.31 108 GLN A CA 1
ATOM 872 C C . GLN A 1 108 ? 20.062 -23.344 -13.422 1 97.31 108 GLN A C 1
ATOM 874 O O . GLN A 1 108 ? 20.484 -23.5 -12.273 1 97.31 108 GLN A O 1
ATOM 879 N N . SER A 1 109 ? 20.766 -22.688 -14.391 1 97.75 109 SER A N 1
ATOM 880 C CA . SER A 1 109 ? 22.094 -22.125 -14.109 1 97.75 109 SER A CA 1
ATOM 881 C C . SER A 1 109 ? 22 -21.016 -13.062 1 97.75 109 SER A C 1
ATOM 883 O O . SER A 1 109 ? 22.875 -20.922 -12.195 1 97.75 109 SER A O 1
ATOM 885 N N . LEU A 1 110 ? 21 -20.234 -13.25 1 98.25 110 LEU A N 1
ATOM 886 C CA . LEU A 1 110 ? 20.797 -19.141 -12.305 1 98.25 110 LEU A CA 1
ATOM 887 C C . LEU A 1 110 ? 20.531 -19.672 -10.898 1 98.25 110 LEU A C 1
ATOM 889 O O . LEU A 1 110 ? 21.094 -19.156 -9.922 1 98.25 110 LEU A O 1
ATOM 893 N N . LEU A 1 111 ? 19.672 -20.703 -10.766 1 98.56 111 LEU A N 1
ATOM 894 C CA . LEU A 1 111 ? 19.391 -21.312 -9.469 1 98.56 111 LEU A CA 1
ATOM 895 C C . LEU A 1 111 ? 20.656 -21.891 -8.852 1 98.56 111 LEU A C 1
ATOM 897 O O . LEU A 1 111 ? 20.906 -21.703 -7.656 1 98.56 111 LEU A O 1
ATOM 901 N N . GLU A 1 112 ? 21.484 -22.562 -9.609 1 97.5 112 GLU A N 1
ATOM 902 C CA . GLU A 1 112 ? 22.719 -23.141 -9.133 1 97.5 112 GLU A CA 1
ATOM 903 C C . GLU A 1 112 ? 23.672 -22.062 -8.617 1 97.5 112 GLU A C 1
ATOM 905 O O . GLU A 1 112 ? 24.266 -22.203 -7.539 1 97.5 112 GLU A O 1
ATOM 910 N N . ALA A 1 113 ? 23.797 -21.031 -9.406 1 97.75 113 ALA A N 1
ATOM 911 C CA . ALA A 1 113 ? 24.688 -19.938 -9.023 1 97.75 113 ALA A CA 1
ATOM 912 C C . ALA A 1 113 ? 24.172 -19.234 -7.762 1 97.75 113 ALA A C 1
ATOM 914 O O . ALA A 1 113 ? 24.953 -18.922 -6.863 1 97.75 113 ALA A O 1
ATOM 915 N N . ALA A 1 114 ? 22.859 -18.969 -7.762 1 98.25 114 ALA A N 1
ATOM 916 C CA . ALA A 1 114 ? 22.25 -18.312 -6.605 1 98.25 114 ALA A CA 1
ATOM 917 C C . ALA A 1 114 ? 22.422 -19.156 -5.344 1 98.25 114 ALA A C 1
ATOM 919 O O . ALA A 1 114 ? 22.609 -18.609 -4.25 1 98.25 114 ALA A O 1
ATOM 920 N N . ASP A 1 115 ? 22.297 -20.453 -5.5 1 97.31 115 ASP A N 1
ATOM 921 C CA . ASP A 1 115 ? 22.516 -21.375 -4.383 1 97.31 115 ASP A CA 1
ATOM 922 C C . ASP A 1 115 ? 23.969 -21.328 -3.918 1 97.31 115 ASP A C 1
ATOM 924 O O . ASP A 1 115 ? 24.234 -21.188 -2.723 1 97.31 115 ASP A O 1
ATOM 928 N N . LEU A 1 116 ? 24.922 -21.406 -4.855 1 96.5 116 LEU A N 1
ATOM 929 C CA . LEU A 1 116 ? 26.344 -21.391 -4.551 1 96.5 116 LEU A CA 1
ATOM 930 C C . LEU A 1 116 ? 26.75 -20.109 -3.846 1 96.5 116 LEU A C 1
ATOM 932 O O . LEU A 1 116 ? 27.438 -20.141 -2.822 1 96.5 116 LEU A O 1
ATOM 936 N N . LEU A 1 117 ? 26.25 -18.984 -4.406 1 97.25 117 LEU A N 1
ATOM 937 C CA . LEU A 1 117 ? 26.656 -17.672 -3.9 1 97.25 117 LEU A CA 1
ATOM 938 C C . LEU A 1 117 ? 25.688 -17.203 -2.811 1 97.25 117 LEU A C 1
ATOM 940 O O . LEU A 1 117 ? 25.844 -16.109 -2.271 1 97.25 117 LEU A O 1
ATOM 944 N N . GLN A 1 118 ? 24.625 -17.984 -2.533 1 97.25 118 GLN A N 1
ATOM 945 C CA . GLN A 1 118 ? 23.688 -17.766 -1.441 1 97.25 118 GLN A CA 1
ATOM 946 C C . GLN A 1 118 ? 22.891 -16.484 -1.651 1 97.25 118 GLN A C 1
ATOM 948 O O . GLN A 1 118 ? 22.781 -15.664 -0.74 1 97.25 118 GLN A O 1
ATOM 953 N N . PHE A 1 119 ? 22.453 -16.219 -2.842 1 98 119 PHE A N 1
ATOM 954 C CA . PHE A 1 119 ? 21.391 -15.25 -3.135 1 98 119 PHE A CA 1
ATOM 955 C C . PHE A 1 119 ? 20.016 -15.852 -2.883 1 98 119 PHE A C 1
ATOM 957 O O . PHE A 1 119 ? 19.359 -16.328 -3.812 1 98 119 PHE A O 1
ATOM 964 N N . LEU A 1 120 ? 19.531 -15.758 -1.739 1 97.38 120 LEU A N 1
ATOM 965 C CA . LEU A 1 120 ? 18.406 -16.547 -1.265 1 97.38 120 LEU A CA 1
ATOM 966 C C . LEU A 1 120 ? 17.125 -16.156 -1.997 1 97.38 120 LEU A C 1
ATOM 968 O O . LEU A 1 120 ? 16.359 -17.016 -2.424 1 97.38 120 LEU A O 1
ATOM 972 N N . SER A 1 121 ? 16.844 -14.836 -2.178 1 97.88 121 SER A N 1
ATOM 973 C CA . SER A 1 121 ? 15.617 -14.367 -2.822 1 97.88 121 SER A CA 1
ATOM 974 C C . SER A 1 121 ? 15.57 -14.781 -4.289 1 97.88 121 SER A C 1
ATOM 976 O O . SER A 1 121 ? 14.516 -15.18 -4.789 1 97.88 121 SER A O 1
ATOM 978 N N . VAL A 1 122 ? 16.672 -14.711 -4.961 1 98.5 122 VAL A N 1
ATOM 979 C CA . VAL A 1 122 ? 16.734 -15.094 -6.367 1 98.5 122 VAL A CA 1
ATOM 980 C C . VAL A 1 122 ? 16.547 -16.594 -6.504 1 98.5 122 VAL A C 1
ATOM 982 O O . VAL A 1 122 ? 15.852 -17.062 -7.414 1 98.5 122 VAL A O 1
ATOM 985 N N . LYS A 1 123 ? 17.203 -17.375 -5.625 1 98.56 123 LYS A N 1
ATOM 986 C CA . LYS A 1 123 ? 17.016 -18.828 -5.641 1 98.56 123 LYS A CA 1
ATOM 987 C C . LYS A 1 123 ? 15.539 -19.188 -5.516 1 98.56 123 LYS A C 1
ATOM 989 O O . LYS A 1 123 ? 15.031 -20.016 -6.27 1 98.56 123 LYS A O 1
ATOM 994 N N . LYS A 1 124 ? 14.914 -18.562 -4.586 1 98.31 124 LYS A N 1
ATOM 995 C CA . LYS A 1 124 ? 13.492 -18.812 -4.375 1 98.31 124 LYS A CA 1
ATOM 996 C C . LYS A 1 124 ? 12.68 -18.469 -5.621 1 98.31 124 LYS A C 1
ATOM 998 O O . LYS A 1 124 ? 11.75 -19.188 -5.984 1 98.31 124 LYS A O 1
ATOM 1003 N N . ALA A 1 125 ? 13 -17.328 -6.215 1 98.5 125 ALA A N 1
ATOM 1004 C CA . ALA A 1 125 ? 12.305 -16.922 -7.434 1 98.5 125 ALA A CA 1
ATOM 1005 C C . ALA A 1 125 ? 12.5 -17.953 -8.539 1 98.5 125 ALA A C 1
ATOM 1007 O O . ALA A 1 125 ? 11.562 -18.281 -9.273 1 98.5 125 ALA A O 1
ATOM 1008 N N . CYS A 1 126 ? 13.703 -18.469 -8.703 1 98.75 126 CYS A N 1
ATOM 1009 C CA . CYS A 1 126 ? 13.992 -19.5 -9.695 1 98.75 126 CYS A CA 1
ATOM 1010 C C . CYS A 1 126 ? 13.211 -20.766 -9.391 1 98.75 126 CYS A C 1
ATOM 1012 O O . CYS A 1 126 ? 12.688 -21.422 -10.297 1 98.75 126 CYS A O 1
ATOM 1014 N N . GLU A 1 127 ? 13.172 -21.125 -8.125 1 98.62 127 GLU A N 1
ATOM 1015 C CA . GLU A 1 127 ? 12.406 -22.297 -7.715 1 98.62 127 GLU A CA 1
ATOM 1016 C C . GLU A 1 127 ? 10.938 -22.172 -8.117 1 98.62 127 GLU A C 1
ATOM 1018 O O . GLU A 1 127 ? 10.359 -23.109 -8.68 1 98.62 127 GLU A O 1
ATOM 1023 N N . ARG A 1 128 ? 10.375 -21.031 -7.883 1 98.06 128 ARG A N 1
ATOM 1024 C CA . ARG A 1 128 ? 8.977 -20.797 -8.242 1 98.06 128 ARG A CA 1
ATOM 1025 C C . ARG A 1 128 ? 8.781 -20.875 -9.75 1 98.06 128 ARG A C 1
ATOM 1027 O O . ARG A 1 128 ? 7.746 -21.359 -10.227 1 98.06 128 ARG A O 1
ATOM 1034 N N . PHE A 1 129 ? 9.742 -20.344 -10.445 1 98.56 129 PHE A N 1
ATOM 1035 C CA . PHE A 1 129 ? 9.703 -20.438 -11.906 1 98.56 129 PHE A CA 1
ATOM 1036 C C . PHE A 1 129 ? 9.641 -21.891 -12.352 1 98.56 129 PHE A C 1
ATOM 1038 O O . PHE A 1 129 ? 8.859 -22.234 -13.234 1 98.56 129 PHE A O 1
ATOM 1045 N N . LEU A 1 130 ? 10.477 -22.688 -11.766 1 98.44 130 LEU A N 1
ATOM 1046 C CA . LEU A 1 130 ? 10.523 -24.109 -12.125 1 98.44 130 LEU A CA 1
ATOM 1047 C C . LEU A 1 130 ? 9.227 -24.812 -11.742 1 98.44 130 LEU A C 1
ATOM 1049 O O . LEU A 1 130 ? 8.742 -25.672 -12.484 1 98.44 130 LEU A O 1
ATOM 1053 N N . VAL A 1 131 ? 8.672 -24.453 -10.609 1 97.88 131 VAL A N 1
ATOM 1054 C CA . VAL A 1 131 ? 7.398 -25.031 -10.195 1 97.88 131 VAL A CA 1
ATOM 1055 C C . VAL A 1 131 ? 6.316 -24.688 -11.219 1 97.88 131 VAL A C 1
ATOM 1057 O O . VAL A 1 131 ? 5.531 -25.547 -11.609 1 97.88 131 VAL A O 1
ATOM 1060 N N . ARG A 1 132 ? 6.328 -23.469 -11.695 1 97.44 132 ARG A N 1
ATOM 1061 C CA . ARG A 1 132 ? 5.367 -23 -12.688 1 97.44 132 ARG A CA 1
ATOM 1062 C C . ARG A 1 132 ? 5.473 -23.828 -13.969 1 97.44 132 ARG A C 1
ATOM 1064 O O . ARG A 1 132 ? 4.473 -24.047 -14.656 1 97.44 132 ARG A O 1
ATOM 1071 N N . HIS A 1 133 ? 6.633 -24.422 -14.25 1 96.62 133 HIS A N 1
ATOM 1072 C CA . HIS A 1 133 ? 6.859 -25.078 -15.531 1 96.62 133 HIS A CA 1
ATOM 1073 C C . HIS A 1 133 ? 7.031 -26.578 -15.352 1 96.62 133 HIS A C 1
ATOM 1075 O O . HIS A 1 133 ? 7.551 -27.266 -16.234 1 96.62 133 HIS A O 1
ATOM 1081 N N . LEU A 1 134 ? 6.625 -27.047 -14.242 1 96.25 134 LEU A N 1
ATOM 1082 C CA . LEU A 1 134 ? 6.641 -28.484 -14.008 1 96.25 134 LEU A CA 1
ATOM 1083 C C . LEU A 1 134 ? 5.648 -29.203 -14.922 1 96.25 134 LEU A C 1
ATOM 1085 O O . LEU A 1 134 ? 4.562 -28.688 -15.188 1 96.25 134 LEU A O 1
ATOM 1089 N N . ASP A 1 135 ? 6.047 -30.312 -15.375 1 94.88 135 ASP A N 1
ATOM 1090 C CA . ASP A 1 135 ? 5.207 -31.125 -16.234 1 94.88 135 ASP A CA 1
ATOM 1091 C C . ASP A 1 135 ? 5.57 -32.594 -16.109 1 94.88 135 ASP A C 1
ATOM 1093 O O . ASP A 1 135 ? 6.523 -32.969 -15.414 1 94.88 135 ASP A O 1
ATOM 1097 N N . ILE A 1 136 ? 4.859 -33.469 -16.766 1 95.12 136 ILE A N 1
ATOM 1098 C CA . ILE A 1 136 ? 5.031 -34.906 -16.688 1 95.12 136 ILE A CA 1
ATOM 1099 C C . ILE A 1 136 ? 6.367 -35.312 -17.297 1 95.12 136 ILE A C 1
ATOM 1101 O O . ILE A 1 136 ? 6.984 -36.312 -16.891 1 95.12 136 ILE A O 1
ATOM 1105 N N . ASP A 1 137 ? 6.871 -34.531 -18.203 1 94.75 137 ASP A N 1
ATOM 1106 C CA . ASP A 1 137 ? 8.062 -34.938 -18.953 1 94.75 137 ASP A CA 1
ATOM 1107 C C . ASP A 1 137 ? 9.336 -34.438 -18.266 1 94.75 137 ASP A C 1
ATOM 1109 O O . ASP A 1 137 ? 10.438 -34.781 -18.688 1 94.75 137 ASP A O 1
ATOM 1113 N N . ASN A 1 138 ? 9.148 -33.625 -17.234 1 96.06 138 ASN A N 1
ATOM 1114 C CA . ASN A 1 138 ? 10.359 -33.125 -16.594 1 96.06 138 ASN A CA 1
ATOM 1115 C C . ASN A 1 138 ? 10.328 -33.312 -15.086 1 96.06 138 ASN A C 1
ATOM 1117 O O . ASN A 1 138 ? 11.289 -32.969 -14.391 1 96.06 138 ASN A O 1
ATOM 1121 N N . CYS A 1 139 ? 9.305 -33.875 -14.523 1 97.06 139 CYS A N 1
ATOM 1122 C CA . CYS A 1 139 ? 9.086 -33.906 -13.086 1 97.06 139 CYS A CA 1
ATOM 1123 C C . CYS A 1 139 ? 10.133 -34.781 -12.398 1 97.06 139 CYS A C 1
ATOM 1125 O O . CYS A 1 139 ? 10.555 -34.469 -11.273 1 97.06 139 CYS A O 1
ATOM 1127 N N . ILE A 1 140 ? 10.625 -35.875 -13.016 1 97 140 ILE A N 1
ATOM 1128 C CA . ILE A 1 140 ? 11.617 -36.75 -12.391 1 97 140 ILE A CA 1
ATOM 1129 C C . ILE A 1 140 ? 12.945 -36 -12.266 1 97 140 ILE A C 1
ATOM 1131 O O . ILE A 1 140 ? 13.539 -35.938 -11.188 1 97 140 ILE A O 1
ATOM 1135 N N . GLY A 1 141 ? 13.383 -35.469 -13.383 1 96.62 141 GLY A N 1
ATOM 1136 C CA . GLY A 1 141 ? 14.602 -34.656 -13.375 1 96.62 141 GLY A CA 1
ATOM 1137 C C . GLY A 1 141 ? 14.547 -33.5 -12.406 1 96.62 141 GLY A C 1
ATOM 1138 O O . GLY A 1 141 ? 15.516 -33.219 -11.695 1 96.62 141 GLY A O 1
ATOM 1139 N N . MET A 1 142 ? 13.43 -32.812 -12.406 1 97.38 142 MET A N 1
ATOM 1140 C CA . MET A 1 142 ? 13.266 -31.656 -11.531 1 97.38 142 MET A CA 1
ATOM 1141 C C . MET A 1 142 ? 13.25 -32.062 -10.062 1 97.38 142 MET A C 1
ATOM 1143 O O . MET A 1 142 ? 13.711 -31.328 -9.195 1 97.38 142 MET A O 1
ATOM 1147 N N . HIS A 1 143 ? 12.695 -33.25 -9.773 1 97.56 143 HIS A N 1
ATOM 1148 C CA . HIS A 1 143 ? 12.742 -33.781 -8.414 1 97.56 143 HIS A CA 1
ATOM 1149 C C . HIS A 1 143 ? 14.18 -34 -7.953 1 97.56 143 HIS A C 1
ATOM 1151 O O . HIS A 1 143 ? 14.547 -33.594 -6.848 1 97.56 143 HIS A O 1
ATOM 1157 N N . SER A 1 144 ? 14.953 -34.625 -8.789 1 96.62 144 SER A N 1
ATOM 1158 C CA . SER A 1 144 ? 16.359 -34.844 -8.477 1 96.62 144 SER A CA 1
ATOM 1159 C C . SER A 1 144 ? 17.109 -33.531 -8.32 1 96.62 144 SER A C 1
ATOM 1161 O O . SER A 1 144 ? 17.906 -33.375 -7.398 1 96.62 144 SER A O 1
ATOM 1163 N N . PHE A 1 145 ? 16.844 -32.688 -9.242 1 97.12 145 PHE A N 1
ATOM 1164 C CA . PHE A 1 145 ? 17.438 -31.375 -9.203 1 97.12 145 PHE A CA 1
ATOM 1165 C C . PHE A 1 145 ? 17.109 -30.656 -7.891 1 97.12 145 PHE A C 1
ATOM 1167 O O . PHE A 1 145 ? 17.984 -30.062 -7.266 1 97.12 145 PHE A O 1
ATOM 1174 N N . ALA A 1 146 ? 15.875 -30.688 -7.496 1 97.81 146 ALA A N 1
ATOM 1175 C CA . ALA A 1 146 ? 15.406 -30.047 -6.277 1 97.81 146 ALA A CA 1
ATOM 1176 C C . ALA A 1 146 ? 16.078 -30.656 -5.043 1 97.81 146 ALA A C 1
ATOM 1178 O O . ALA A 1 146 ? 16.438 -29.938 -4.113 1 97.81 146 ALA A O 1
ATOM 1179 N N . GLU A 1 147 ? 16.203 -31.953 -5.039 1 96.12 147 GLU A N 1
ATOM 1180 C CA . GLU A 1 147 ? 16.875 -32.625 -3.936 1 96.12 147 GLU A CA 1
ATOM 1181 C C . GLU A 1 147 ? 18.328 -32.156 -3.814 1 96.12 147 GLU A C 1
ATOM 1183 O O . GLU A 1 147 ? 18.812 -31.875 -2.715 1 96.12 147 GLU A O 1
ATOM 1188 N N . PHE A 1 148 ? 18.953 -32.062 -4.898 1 95.94 148 PHE A N 1
ATOM 1189 C CA . PHE A 1 148 ? 20.375 -31.734 -4.934 1 95.94 148 PHE A CA 1
ATOM 1190 C C . PHE A 1 148 ? 20.609 -30.297 -4.473 1 95.94 148 PHE A C 1
ATOM 1192 O O . PHE A 1 148 ? 21.578 -30.016 -3.76 1 95.94 148 PHE A O 1
ATOM 1199 N N . HIS A 1 149 ? 19.781 -29.391 -4.812 1 96.5 149 HIS A N 1
ATOM 1200 C CA . HIS A 1 149 ? 19.984 -27.969 -4.523 1 96.5 149 HIS A CA 1
ATOM 1201 C C . HIS A 1 149 ? 19.094 -27.516 -3.363 1 96.5 149 HIS A C 1
ATOM 1203 O O . HIS A 1 149 ? 18.984 -26.328 -3.105 1 96.5 149 HIS A O 1
ATOM 1209 N N . VAL A 1 150 ? 18.391 -28.438 -2.73 1 96.19 150 VAL A N 1
ATOM 1210 C CA . VAL A 1 150 ? 17.578 -28.172 -1.545 1 96.19 150 VAL A CA 1
ATOM 1211 C C . VAL A 1 150 ? 16.5 -27.141 -1.873 1 96.19 150 VAL A C 1
ATOM 1213 O O . VAL A 1 150 ? 16.469 -26.062 -1.287 1 96.19 150 VAL A O 1
ATOM 1216 N N . CYS A 1 151 ? 15.711 -27.422 -2.797 1 97.81 151 CYS A N 1
ATOM 1217 C CA . CYS A 1 151 ? 14.531 -26.656 -3.168 1 97.81 151 CYS A CA 1
ATOM 1218 C C . CYS A 1 151 ? 13.258 -27.375 -2.717 1 97.81 151 CYS A C 1
ATOM 1220 O O . CYS A 1 151 ? 12.68 -28.156 -3.473 1 97.81 151 CYS A O 1
ATOM 1222 N N . PRO A 1 152 ? 12.805 -27.109 -1.55 1 97.62 152 PRO A N 1
ATOM 1223 C CA . PRO A 1 152 ? 11.75 -27.922 -0.937 1 97.62 152 PRO A CA 1
ATOM 1224 C C . PRO A 1 152 ? 10.43 -27.828 -1.698 1 97.62 152 PRO A C 1
ATOM 1226 O O . PRO A 1 152 ? 9.734 -28.844 -1.843 1 97.62 152 PRO A O 1
ATOM 1229 N N . GLU A 1 153 ? 10.055 -26.703 -2.131 1 97.25 153 GLU A N 1
ATOM 1230 C CA . GLU A 1 153 ? 8.773 -26.562 -2.828 1 97.25 153 GLU A CA 1
ATOM 1231 C C . GLU A 1 153 ? 8.805 -27.297 -4.168 1 97.25 153 GLU A C 1
ATOM 1233 O O . GLU A 1 153 ? 7.836 -27.969 -4.535 1 97.25 153 GLU A O 1
ATOM 1238 N N . LEU A 1 154 ? 9.852 -27.078 -4.883 1 98.31 154 LEU A N 1
ATOM 1239 C CA . LEU A 1 154 ? 10.008 -27.766 -6.156 1 98.31 154 LEU A CA 1
ATOM 1240 C C . LEU A 1 154 ? 10.016 -29.281 -5.953 1 98.31 154 LEU A C 1
ATOM 1242 O O . LEU A 1 154 ? 9.422 -30.016 -6.742 1 98.31 154 LEU A O 1
ATOM 1246 N N . GLU A 1 155 ? 10.688 -29.75 -4.941 1 98.06 155 GLU A N 1
ATOM 1247 C CA . GLU A 1 155 ? 10.734 -31.172 -4.617 1 98.06 155 GLU A CA 1
ATOM 1248 C C . GLU A 1 155 ? 9.336 -31.719 -4.328 1 98.06 155 GLU A C 1
ATOM 1250 O O . GLU A 1 155 ? 8.945 -32.75 -4.867 1 98.06 155 GLU A O 1
ATOM 1255 N N . LYS A 1 156 ? 8.68 -31.031 -3.559 1 96.81 156 LYS A N 1
ATOM 1256 C CA . LYS A 1 156 ? 7.34 -31.438 -3.168 1 96.81 156 LYS A CA 1
ATOM 1257 C C . LYS A 1 156 ? 6.406 -31.5 -4.375 1 96.81 156 LYS A C 1
ATOM 1259 O O . LYS A 1 156 ? 5.723 -32.5 -4.59 1 96.81 156 LYS A O 1
ATOM 1264 N N . GLU A 1 157 ? 6.367 -30.453 -5.188 1 97.38 157 GLU A N 1
ATOM 1265 C CA . GLU A 1 157 ? 5.43 -30.391 -6.301 1 97.38 157 GLU A CA 1
ATOM 1266 C C . GLU A 1 157 ? 5.824 -31.344 -7.418 1 97.38 157 GLU A C 1
ATOM 1268 O O . GLU A 1 157 ? 4.957 -31.891 -8.109 1 97.38 157 GLU A O 1
ATOM 1273 N N . SER A 1 158 ? 7.105 -31.516 -7.621 1 97.44 158 SER A N 1
ATOM 1274 C CA . SER A 1 158 ? 7.531 -32.531 -8.586 1 97.44 158 SER A CA 1
ATOM 1275 C C . SER A 1 158 ? 7.113 -33.906 -8.141 1 97.44 158 SER A C 1
ATOM 1277 O O . SER A 1 158 ? 6.691 -34.75 -8.953 1 97.44 158 SER A O 1
ATOM 1279 N N . ARG A 1 159 ? 7.215 -34.219 -6.895 1 95.81 159 ARG A N 1
ATOM 1280 C CA . ARG A 1 159 ? 6.758 -35.469 -6.348 1 95.81 159 ARG A CA 1
ATOM 1281 C C . ARG A 1 159 ? 5.254 -35.656 -6.52 1 95.81 159 ARG A C 1
ATOM 1283 O O . ARG A 1 159 ? 4.77 -36.75 -6.805 1 95.81 159 ARG A O 1
ATOM 1290 N N . ARG A 1 160 ? 4.566 -34.562 -6.348 1 95 160 ARG A N 1
ATOM 1291 C CA . ARG A 1 160 ? 3.117 -34.625 -6.535 1 95 160 ARG A CA 1
ATOM 1292 C C . ARG A 1 160 ? 2.758 -35.062 -7.945 1 95 160 ARG A C 1
ATOM 1294 O O . ARG A 1 160 ? 1.918 -35.938 -8.117 1 95 160 ARG A O 1
ATOM 1301 N N . ILE A 1 161 ? 3.389 -34.5 -8.914 1 95.31 161 ILE A N 1
ATOM 1302 C CA . ILE A 1 161 ? 3.111 -34.844 -10.297 1 95.31 161 ILE A CA 1
ATOM 1303 C C . ILE A 1 161 ? 3.561 -36.281 -10.555 1 95.31 161 ILE A C 1
ATOM 1305 O O . ILE A 1 161 ? 2.818 -37.094 -11.141 1 95.31 161 ILE A O 1
ATOM 1309 N N . LEU A 1 162 ? 4.742 -36.594 -10.055 1 95 162 LEU A N 1
ATOM 1310 C CA . LEU A 1 162 ? 5.324 -37.906 -10.234 1 95 162 LEU A CA 1
ATOM 1311 C C . LEU A 1 162 ? 4.387 -39 -9.711 1 95 162 LEU A C 1
ATOM 1313 O O . LEU A 1 162 ? 4.098 -39.969 -10.414 1 95 162 LEU A O 1
ATOM 1317 N N . CYS A 1 163 ? 3.818 -38.781 -8.57 1 92.06 163 CYS A N 1
ATOM 1318 C CA . CYS A 1 163 ? 2.994 -39.812 -7.922 1 92.06 163 CYS A CA 1
ATOM 1319 C C . CYS A 1 163 ? 1.569 -39.781 -8.461 1 92.06 163 CYS A C 1
ATOM 1321 O O . CYS A 1 163 ? 0.968 -40.844 -8.695 1 92.06 163 CYS A O 1
ATOM 1323 N N . SER A 1 164 ? 1.065 -38.656 -8.688 1 91.44 164 SER A N 1
ATOM 1324 C CA . SER A 1 164 ? -0.335 -38.531 -9.078 1 91.44 164 SER A CA 1
ATOM 1325 C C . SER A 1 164 ? -0.541 -38.906 -10.539 1 91.44 164 SER A C 1
ATOM 1327 O O . SER A 1 164 ? -1.607 -39.406 -10.906 1 91.44 164 SER A O 1
ATOM 1329 N N . LYS A 1 165 ? 0.458 -38.719 -11.359 1 91.62 165 LYS A N 1
ATOM 1330 C CA . LYS A 1 165 ? 0.348 -39 -12.781 1 91.62 165 LYS A CA 1
ATOM 1331 C C . LYS A 1 165 ? 1.372 -40.062 -13.219 1 91.62 165 LYS A C 1
ATOM 1333 O O . LYS A 1 165 ? 1.934 -39.969 -14.312 1 91.62 165 LYS A O 1
ATOM 1338 N N . PHE A 1 166 ? 1.637 -41 -12.398 1 92.06 166 PHE A N 1
ATOM 1339 C CA . PHE A 1 166 ? 2.684 -42 -12.641 1 92.06 166 PHE A CA 1
ATOM 1340 C C . PHE A 1 166 ? 2.434 -42.75 -13.945 1 92.06 166 PHE A C 1
ATOM 1342 O O . PHE A 1 166 ? 3.377 -43.094 -14.664 1 92.06 166 PHE A O 1
ATOM 1349 N N . LYS A 1 167 ? 1.167 -42.938 -14.25 1 89.62 167 LYS A N 1
ATOM 1350 C CA . LYS A 1 167 ? 0.809 -43.656 -15.477 1 89.62 167 LYS A CA 1
ATOM 1351 C C . LYS A 1 167 ? 1.378 -42.969 -16.703 1 89.62 167 LYS A C 1
ATOM 1353 O O . LYS A 1 167 ? 1.817 -43.625 -17.656 1 89.62 167 LYS A O 1
ATOM 1358 N N . GLU A 1 168 ? 1.358 -41.688 -16.672 1 92.06 168 GLU A N 1
ATOM 1359 C CA . GLU A 1 168 ? 1.89 -40.906 -17.797 1 92.06 168 GLU A CA 1
ATOM 1360 C C . GLU A 1 168 ? 3.391 -40.688 -17.641 1 92.06 168 GLU A C 1
ATOM 1362 O O . GLU A 1 168 ? 4.125 -40.688 -18.641 1 92.06 168 GLU A O 1
ATOM 1367 N N . VAL A 1 169 ? 3.867 -40.625 -16.469 1 95 169 VAL A N 1
ATOM 1368 C CA . VAL A 1 169 ? 5.246 -40.25 -16.172 1 95 169 VAL A CA 1
ATOM 1369 C C . VAL A 1 169 ? 6.188 -41.375 -16.609 1 95 169 VAL A C 1
ATOM 1371 O O . VAL A 1 169 ? 7.23 -41.125 -17.219 1 95 169 VAL A O 1
ATOM 1374 N N . TRP A 1 170 ? 5.828 -42.656 -16.312 1 94.25 170 TRP A N 1
ATOM 1375 C CA . TRP A 1 170 ? 6.762 -43.75 -16.594 1 94.25 170 TRP A CA 1
ATOM 1376 C C . TRP A 1 170 ? 6.883 -43.969 -18.094 1 94.25 170 TRP A C 1
ATOM 1378 O O . TRP A 1 170 ? 7.789 -44.688 -18.547 1 94.25 170 TRP A O 1
ATOM 1388 N N . GLN A 1 171 ? 5.98 -43.312 -18.875 1 93.31 171 GLN A N 1
ATOM 1389 C CA . GLN A 1 171 ? 6.027 -43.438 -20.328 1 93.31 171 GLN A CA 1
ATOM 1390 C C . GLN A 1 171 ? 6.953 -42.406 -20.938 1 93.31 171 GLN A C 1
ATOM 1392 O O . GLN A 1 171 ? 7.219 -42.438 -22.141 1 93.31 171 GLN A O 1
ATOM 1397 N N . GLN A 1 172 ? 7.422 -41.562 -20.125 1 94.12 172 GLN A N 1
ATOM 1398 C CA . GLN A 1 172 ? 8.32 -40.5 -20.609 1 94.12 172 GLN A CA 1
ATOM 1399 C C . GLN A 1 172 ? 9.758 -41.031 -20.719 1 94.12 172 GLN A C 1
ATOM 1401 O O . GLN A 1 172 ? 10.141 -41.938 -20 1 94.12 172 GLN A O 1
ATOM 1406 N N . GLU A 1 173 ? 10.539 -40.344 -21.578 1 93.31 173 GLU A N 1
ATOM 1407 C CA . GLU A 1 173 ? 11.914 -40.781 -21.828 1 93.31 173 GLU A CA 1
ATOM 1408 C C . GLU A 1 173 ? 12.766 -40.656 -20.562 1 93.31 173 GLU A C 1
ATOM 1410 O O . GLU A 1 173 ? 13.648 -41.469 -20.328 1 93.31 173 GLU A O 1
ATOM 1415 N N . GLU A 1 174 ? 12.43 -39.688 -19.812 1 93.75 174 GLU A N 1
ATOM 1416 C CA . GLU A 1 174 ? 13.195 -39.438 -18.609 1 93.75 174 GLU A CA 1
ATOM 1417 C C . GLU A 1 174 ? 13.141 -40.625 -17.656 1 93.75 174 GLU A C 1
ATOM 1419 O O . GLU A 1 174 ? 14.094 -40.875 -16.922 1 93.75 174 GLU A O 1
ATOM 1424 N N . PHE A 1 175 ? 12.094 -41.344 -17.688 1 95.81 175 PHE A N 1
ATOM 1425 C CA . PHE A 1 175 ? 11.883 -42.438 -16.781 1 95.81 175 PHE A CA 1
ATOM 1426 C C . PHE A 1 175 ? 12.844 -43.594 -17.078 1 95.81 175 PHE A C 1
ATOM 1428 O O . PHE A 1 175 ? 13.344 -44.25 -16.156 1 95.81 175 PHE A O 1
ATOM 1435 N N . LEU A 1 176 ? 13.156 -43.781 -18.281 1 94.88 176 LEU A N 1
ATOM 1436 C CA . LEU A 1 176 ? 13.992 -44.875 -18.703 1 94.88 176 LEU A CA 1
ATOM 1437 C C . LEU A 1 176 ? 15.422 -44.719 -18.219 1 94.88 176 LEU A C 1
ATOM 1439 O O . LEU A 1 176 ? 16.141 -45.688 -18.047 1 94.88 176 LEU A O 1
ATOM 1443 N N . GLU A 1 177 ? 15.742 -43.5 -17.906 1 94.19 177 GLU A N 1
ATOM 1444 C CA . GLU A 1 177 ? 17.141 -43.219 -17.609 1 94.19 177 GLU A CA 1
ATOM 1445 C C . GLU A 1 177 ? 17.359 -43.125 -16.094 1 94.19 177 GLU A C 1
ATOM 1447 O O . GLU A 1 177 ? 18.484 -42.938 -15.641 1 94.19 177 GLU A O 1
ATOM 1452 N N . ILE A 1 178 ? 16.375 -43.375 -15.359 1 94.88 178 ILE A N 1
ATOM 1453 C CA . ILE A 1 178 ? 16.531 -43.156 -13.922 1 94.88 178 ILE A CA 1
ATOM 1454 C C . ILE A 1 178 ? 17.312 -44.312 -13.312 1 94.88 178 ILE A C 1
ATOM 1456 O O . ILE A 1 178 ? 17.375 -45.406 -13.883 1 94.88 178 ILE A O 1
ATOM 1460 N N . SER A 1 179 ? 17.938 -44.062 -12.148 1 93.75 179 SER A N 1
ATOM 1461 C CA . SER A 1 179 ? 18.688 -45.094 -11.422 1 93.75 179 SER A CA 1
ATOM 1462 C C . SER A 1 179 ? 17.766 -46.062 -10.688 1 93.75 179 SER A C 1
ATOM 1464 O O . SER A 1 179 ? 16.562 -45.781 -10.547 1 93.75 179 SER A O 1
ATOM 1466 N N . LEU A 1 180 ? 18.312 -47.156 -10.32 1 93.44 180 LEU A N 1
ATOM 1467 C CA . LEU A 1 180 ? 17.562 -48.125 -9.531 1 93.44 180 LEU A CA 1
ATOM 1468 C C . LEU A 1 180 ? 17.078 -47.5 -8.219 1 93.44 180 LEU A C 1
ATOM 1470 O O . LEU A 1 180 ? 15.938 -47.75 -7.805 1 93.44 180 LEU A O 1
ATOM 1474 N N . GLU A 1 181 ? 17.906 -46.75 -7.66 1 92.75 181 GLU A N 1
ATOM 1475 C CA . GLU A 1 181 ? 17.562 -46.094 -6.395 1 92.75 181 GLU A CA 1
ATOM 1476 C C . GLU A 1 181 ? 16.359 -45.188 -6.547 1 92.75 181 GLU A C 1
ATOM 1478 O O . GLU A 1 181 ? 15.453 -45.188 -5.715 1 92.75 181 GLU A O 1
ATOM 1483 N N . LYS A 1 182 ? 16.406 -44.344 -7.598 1 93.81 182 LYS A N 1
ATOM 1484 C CA . LYS A 1 182 ? 15.289 -43.438 -7.852 1 93.81 182 LYS A CA 1
ATOM 1485 C C . LYS A 1 182 ? 14.016 -44.219 -8.156 1 93.81 182 LYS A C 1
ATOM 1487 O O . LYS A 1 182 ? 12.93 -43.844 -7.715 1 93.81 182 LYS A O 1
ATOM 1492 N N . PHE A 1 183 ? 14.172 -45.25 -8.922 1 94.12 183 PHE A N 1
ATOM 1493 C CA . PHE A 1 183 ? 13.031 -46.094 -9.266 1 94.12 183 PHE A CA 1
ATOM 1494 C C . PHE A 1 183 ? 12.43 -46.719 -8.016 1 94.12 183 PHE A C 1
ATOM 1496 O O . PHE A 1 183 ? 11.211 -46.719 -7.828 1 94.12 183 PHE A O 1
ATOM 1503 N N . LEU A 1 184 ? 13.258 -47.25 -7.125 1 91.94 184 LEU A N 1
ATOM 1504 C CA . LEU A 1 184 ? 12.797 -47.844 -5.871 1 91.94 184 LEU A CA 1
ATOM 1505 C C . LEU A 1 184 ? 12.125 -46.781 -4.996 1 91.94 184 LEU A C 1
ATOM 1507 O O . LEU A 1 184 ? 11.125 -47.094 -4.328 1 91.94 184 LEU A O 1
ATOM 1511 N N . PHE A 1 185 ? 12.688 -45.656 -5.043 1 92 185 PHE A N 1
ATOM 1512 C CA . PHE A 1 185 ? 12.094 -44.562 -4.305 1 92 185 PHE A CA 1
ATOM 1513 C C . PHE A 1 185 ? 10.656 -44.312 -4.762 1 92 185 PHE A C 1
ATOM 1515 O O . PHE A 1 185 ? 9.758 -44.156 -3.934 1 92 185 PHE A O 1
ATOM 1522 N N . ILE A 1 186 ? 10.453 -44.25 -6.07 1 91.88 186 ILE A N 1
ATOM 1523 C CA . ILE A 1 186 ? 9.133 -44 -6.637 1 91.88 186 ILE A CA 1
ATOM 1524 C C . ILE A 1 186 ? 8.18 -45.125 -6.238 1 91.88 186 ILE A C 1
ATOM 1526 O O . ILE A 1 186 ? 7.066 -44.875 -5.77 1 91.88 186 ILE A O 1
ATOM 1530 N N . LEU A 1 187 ? 8.648 -46.344 -6.34 1 88.38 187 LEU A N 1
ATOM 1531 C CA . LEU A 1 187 ? 7.805 -47.5 -6.086 1 88.38 187 LEU A CA 1
ATOM 1532 C C . LEU A 1 187 ? 7.477 -47.625 -4.602 1 88.38 187 LEU A C 1
ATOM 1534 O O . LEU A 1 187 ? 6.484 -48.25 -4.23 1 88.38 187 LEU A O 1
ATOM 1538 N N . SER A 1 188 ? 8.227 -47.062 -3.768 1 86.31 188 SER A N 1
ATOM 1539 C CA . SER A 1 188 ? 8.047 -47.188 -2.322 1 86.31 188 SER A CA 1
ATOM 1540 C C . SER A 1 188 ? 7.035 -46.156 -1.808 1 86.31 188 SER A C 1
ATOM 1542 O O . SER A 1 188 ? 6.609 -46.219 -0.653 1 86.31 188 SER A O 1
ATOM 1544 N N . ARG A 1 189 ? 6.691 -45.25 -2.652 1 86.19 189 ARG A N 1
ATOM 1545 C CA . ARG A 1 189 ? 5.758 -44.219 -2.205 1 86.19 189 ARG A CA 1
ATOM 1546 C C . ARG A 1 189 ? 4.387 -44.812 -1.897 1 86.19 189 ARG A C 1
ATOM 1548 O O . ARG A 1 189 ? 3.814 -45.5 -2.727 1 86.19 189 ARG A O 1
ATOM 1555 N N . LYS A 1 190 ? 3.873 -44.5 -0.761 1 79.75 190 LYS A N 1
ATOM 1556 C CA . LYS A 1 190 ? 2.584 -45.031 -0.33 1 79.75 190 LYS A CA 1
ATOM 1557 C C . LYS A 1 190 ? 1.436 -44.375 -1.099 1 79.75 190 LYS A C 1
ATOM 1559 O O . LYS A 1 190 ? 0.361 -44.969 -1.231 1 79.75 190 LYS A O 1
ATOM 1564 N N . ASN A 1 191 ? 1.71 -43.312 -1.621 1 83.31 191 ASN A N 1
ATOM 1565 C CA . ASN A 1 191 ? 0.631 -42.562 -2.271 1 83.31 191 ASN A CA 1
ATOM 1566 C C . ASN A 1 191 ? 0.761 -42.625 -3.791 1 83.31 191 ASN A C 1
ATOM 1568 O O . ASN A 1 191 ? 0.231 -41.75 -4.488 1 83.31 191 ASN A O 1
ATOM 1572 N N . LEU A 1 192 ? 1.511 -43.562 -4.309 1 86.88 192 LEU A N 1
ATOM 1573 C CA . LEU A 1 192 ? 1.639 -43.688 -5.754 1 86.88 192 LEU A CA 1
ATOM 1574 C C . LEU A 1 192 ? 0.295 -44.062 -6.387 1 86.88 192 LEU A C 1
ATOM 1576 O O . LEU A 1 192 ? -0.383 -44.969 -5.938 1 86.88 192 LEU A O 1
ATOM 1580 N N . SER A 1 193 ? -0.077 -43.281 -7.41 1 84.88 193 SER A N 1
ATOM 1581 C CA . SER A 1 193 ? -1.388 -43.438 -8.031 1 84.88 193 SER A CA 1
ATOM 1582 C C . SER A 1 193 ? -1.407 -44.625 -9 1 84.88 193 SER A C 1
ATOM 1584 O O . SER A 1 193 ? -1.283 -44.438 -10.211 1 84.88 193 SER A O 1
ATOM 1586 N N . VAL A 1 194 ? -1.49 -45.844 -8.445 1 81.06 194 VAL A N 1
ATOM 1587 C CA . VAL A 1 194 ? -1.592 -47.094 -9.211 1 81.06 194 VAL A CA 1
ATOM 1588 C C . VAL A 1 194 ? -2.775 -47.906 -8.703 1 81.06 194 VAL A C 1
ATOM 1590 O O . VAL A 1 194 ? -2.979 -48.062 -7.496 1 81.06 194 VAL A O 1
ATOM 1593 N N . TRP A 1 195 ? -3.58 -48.375 -9.68 1 76.5 195 TRP A N 1
ATOM 1594 C CA . TRP A 1 195 ? -4.797 -49.062 -9.242 1 76.5 195 TRP A CA 1
ATOM 1595 C C . TRP A 1 195 ? -4.859 -50.469 -9.789 1 76.5 195 TRP A C 1
ATOM 1597 O O . TRP A 1 195 ? -5.734 -51.25 -9.414 1 76.5 195 TRP A O 1
ATOM 1607 N N . LYS A 1 196 ? -4.027 -50.719 -10.711 1 76.88 196 LYS A N 1
ATOM 1608 C CA . LYS A 1 196 ? -3.934 -52.062 -11.25 1 76.88 196 LYS A CA 1
ATOM 1609 C C . LYS A 1 196 ? -2.51 -52.594 -11.141 1 76.88 196 LYS A C 1
ATOM 1611 O O . LYS A 1 196 ? -1.548 -51.844 -11.109 1 76.88 196 LYS A O 1
ATOM 1616 N N . GLU A 1 197 ? -2.447 -53.844 -10.992 1 77.12 197 GLU A N 1
ATOM 1617 C CA . GLU A 1 197 ? -1.139 -54.5 -10.891 1 77.12 197 GLU A CA 1
ATOM 1618 C C . GLU A 1 197 ? -0.295 -54.219 -12.133 1 77.12 197 GLU A C 1
ATOM 1620 O O . GLU A 1 197 ? 0.916 -54 -12.031 1 77.12 197 GLU A O 1
ATOM 1625 N N . GLU A 1 198 ? -0.964 -54.25 -13.203 1 79.12 198 GLU A N 1
ATOM 1626 C CA . GLU A 1 198 ? -0.276 -54 -14.469 1 79.12 198 GLU A CA 1
ATOM 1627 C C . GLU A 1 198 ? 0.407 -52.625 -14.477 1 79.12 198 GLU A C 1
ATOM 1629 O O . GLU A 1 198 ? 1.446 -52.469 -15.117 1 79.12 198 GLU A O 1
ATOM 1634 N N . ALA A 1 199 ? -0.192 -51.812 -13.781 1 83.19 199 ALA A N 1
ATOM 1635 C CA . ALA A 1 199 ? 0.296 -50.438 -13.789 1 83.19 199 ALA A CA 1
ATOM 1636 C C . ALA A 1 199 ? 1.648 -50.344 -13.086 1 83.19 199 ALA A C 1
ATOM 1638 O O . ALA A 1 199 ? 2.389 -49.375 -13.297 1 83.19 199 ALA A O 1
ATOM 1639 N N . ILE A 1 200 ? 1.959 -51.312 -12.32 1 85.88 200 ILE A N 1
ATOM 1640 C CA . ILE A 1 200 ? 3.246 -51.312 -11.633 1 85.88 200 ILE A CA 1
ATOM 1641 C C . ILE A 1 200 ? 4.23 -52.219 -12.352 1 85.88 200 ILE A C 1
ATOM 1643 O O . ILE A 1 200 ? 5.438 -51.969 -12.344 1 85.88 200 ILE A O 1
ATOM 1647 N N . ILE A 1 201 ? 3.707 -53.219 -12.977 1 89.19 201 ILE A N 1
ATOM 1648 C CA . ILE A 1 201 ? 4.551 -54.219 -13.617 1 89.19 201 ILE A CA 1
ATOM 1649 C C . ILE A 1 201 ? 5.129 -53.656 -14.914 1 89.19 201 ILE A C 1
ATOM 1651 O O . ILE A 1 201 ? 6.316 -53.812 -15.203 1 89.19 201 ILE A O 1
ATOM 1655 N N . GLU A 1 202 ? 4.312 -52.906 -15.617 1 91.81 202 GLU A N 1
ATOM 1656 C CA . GLU A 1 202 ? 4.707 -52.438 -16.938 1 91.81 202 GLU A CA 1
ATOM 1657 C C . GLU A 1 202 ? 5.898 -51.469 -16.844 1 91.81 202 GLU A C 1
ATOM 1659 O O . GLU A 1 202 ? 6.84 -51.562 -17.641 1 91.81 202 GLU A O 1
ATOM 1664 N N . PRO A 1 203 ? 5.859 -50.594 -15.906 1 93.5 203 PRO A N 1
ATOM 1665 C CA . PRO A 1 203 ? 7.043 -49.719 -15.766 1 93.5 203 PRO A CA 1
ATOM 1666 C C . PRO A 1 203 ? 8.305 -50.531 -15.445 1 93.5 203 PRO A C 1
ATOM 1668 O O . PRO A 1 203 ? 9.398 -50.156 -15.883 1 93.5 203 PRO A O 1
ATOM 1671 N N . VAL A 1 204 ? 8.188 -51.562 -14.695 1 93.25 204 VAL A N 1
ATOM 1672 C CA . VAL A 1 204 ? 9.328 -52.375 -14.352 1 93.25 204 VAL A CA 1
ATOM 1673 C C . VAL A 1 204 ? 9.859 -53.062 -15.609 1 93.25 204 VAL A C 1
ATOM 1675 O O . VAL A 1 204 ? 11.078 -53.094 -15.836 1 93.25 204 VAL A O 1
ATOM 1678 N N . ILE A 1 205 ? 8.992 -53.562 -16.359 1 93.25 205 ILE A N 1
ATOM 1679 C CA . ILE A 1 205 ? 9.367 -54.219 -17.594 1 93.25 205 ILE A CA 1
ATOM 1680 C C . ILE A 1 205 ? 10.07 -53.219 -18.531 1 93.25 205 ILE A C 1
ATOM 1682 O O . ILE A 1 205 ? 11.164 -53.5 -19.016 1 93.25 205 ILE A O 1
ATOM 1686 N N . LYS A 1 206 ? 9.445 -52.125 -18.734 1 94.31 206 LYS A N 1
ATOM 1687 C CA . LYS A 1 206 ? 9.977 -51.125 -19.656 1 94.31 206 LYS A CA 1
ATOM 1688 C C . LYS A 1 206 ? 11.336 -50.625 -19.188 1 94.31 206 LYS A C 1
ATOM 1690 O O . LYS A 1 206 ? 12.258 -50.469 -20 1 94.31 206 LYS A O 1
ATOM 1695 N N . TRP A 1 207 ? 11.461 -50.344 -17.938 1 95.44 207 TRP A N 1
ATOM 1696 C CA . TRP A 1 207 ? 12.711 -49.844 -17.375 1 95.44 207 TRP A CA 1
ATOM 1697 C C . TRP A 1 207 ? 13.812 -50.906 -17.516 1 95.44 207 TRP A C 1
ATOM 1699 O O . TRP A 1 207 ? 14.938 -50.594 -17.906 1 95.44 207 TRP A O 1
ATOM 1709 N N . THR A 1 208 ? 13.539 -52.125 -17.297 1 93.38 208 THR A N 1
ATOM 1710 C CA . THR A 1 208 ? 14.508 -53.219 -17.391 1 93.38 208 THR A CA 1
ATOM 1711 C C . THR A 1 208 ? 14.922 -53.438 -18.844 1 93.38 208 THR A C 1
ATOM 1713 O O . THR A 1 208 ? 16.094 -53.625 -19.141 1 93.38 208 THR A O 1
ATOM 1716 N N . ALA A 1 209 ? 13.953 -53.406 -19.703 1 92.94 209 ALA A N 1
ATOM 1717 C CA . ALA A 1 209 ? 14.18 -53.656 -21.125 1 92.94 209 ALA A CA 1
ATOM 1718 C C . ALA A 1 209 ? 15.062 -52.562 -21.75 1 92.94 209 ALA A C 1
ATOM 1720 O O . ALA A 1 209 ? 15.758 -52.844 -22.734 1 92.94 209 ALA A O 1
ATOM 1721 N N . HIS A 1 210 ? 15.07 -51.406 -21.25 1 93.75 210 HIS A N 1
ATOM 1722 C CA . HIS A 1 210 ? 15.852 -50.281 -21.766 1 93.75 210 HIS A CA 1
ATOM 1723 C C . HIS A 1 210 ? 17.344 -50.562 -21.641 1 93.75 210 HIS A C 1
ATOM 1725 O O . HIS A 1 210 ? 18.141 -50.125 -22.469 1 93.75 210 HIS A O 1
ATOM 1731 N N . ASP A 1 211 ? 17.672 -51.25 -20.609 1 92.38 211 ASP A N 1
ATOM 1732 C CA . ASP A 1 211 ? 19.062 -51.656 -20.375 1 92.38 211 ASP A CA 1
ATOM 1733 C C . ASP A 1 211 ? 19.141 -53.062 -19.75 1 92.38 211 ASP A C 1
ATOM 1735 O O . ASP A 1 211 ? 19.562 -53.219 -18.609 1 92.38 211 ASP A O 1
ATOM 1739 N N . VAL A 1 212 ? 18.875 -53.969 -20.516 1 90.31 212 VAL A N 1
ATOM 1740 C CA . VAL A 1 212 ? 18.703 -55.375 -20.062 1 90.31 212 VAL A CA 1
ATOM 1741 C C . VAL A 1 212 ? 20.031 -55.875 -19.484 1 90.31 212 VAL A C 1
ATOM 1743 O O . VAL A 1 212 ? 20.031 -56.562 -18.453 1 90.31 212 VAL A O 1
ATOM 1746 N N . GLU A 1 213 ? 21.094 -55.562 -20.062 1 87.56 213 GLU A N 1
ATOM 1747 C CA . GLU A 1 213 ? 22.406 -56.062 -19.656 1 87.56 213 GLU A CA 1
ATOM 1748 C C . GLU A 1 213 ? 22.703 -55.688 -18.203 1 87.56 213 GLU A C 1
ATOM 1750 O O . GLU A 1 213 ? 23.188 -56.531 -17.438 1 87.56 213 GLU A O 1
ATOM 1755 N N . ASN A 1 214 ? 22.328 -54.531 -17.891 1 90.12 214 ASN A N 1
ATOM 1756 C CA . ASN A 1 214 ? 22.719 -54.062 -16.562 1 90.12 214 ASN A CA 1
ATOM 1757 C C . ASN A 1 214 ? 21.578 -54.188 -15.555 1 90.12 214 ASN A C 1
ATOM 1759 O O . ASN A 1 214 ? 21.812 -54.188 -14.344 1 90.12 214 ASN A O 1
ATOM 1763 N N . ARG A 1 215 ? 20.281 -54.375 -16.047 1 92.94 215 ARG A N 1
ATOM 1764 C CA . ARG A 1 215 ? 19.156 -54.188 -15.133 1 92.94 215 ARG A CA 1
ATOM 1765 C C . ARG A 1 215 ? 18.422 -55.531 -14.922 1 92.94 215 ARG A C 1
ATOM 1767 O O . ARG A 1 215 ? 17.609 -55.625 -14.008 1 92.94 215 ARG A O 1
ATOM 1774 N N . ILE A 1 216 ? 18.766 -56.531 -15.641 1 89.06 216 ILE A N 1
ATOM 1775 C CA . ILE A 1 216 ? 18.016 -57.781 -15.594 1 89.06 216 ILE A CA 1
ATOM 1776 C C . ILE A 1 216 ? 18.219 -58.438 -14.234 1 89.06 216 ILE A C 1
ATOM 1778 O O . ILE A 1 216 ? 17.312 -59.094 -13.719 1 89.06 216 ILE A O 1
ATOM 1782 N N . GLU A 1 217 ? 19.391 -58.281 -13.688 1 86.12 217 GLU A N 1
ATOM 1783 C CA . GLU A 1 217 ? 19.688 -58.906 -12.398 1 86.12 217 GLU A CA 1
ATOM 1784 C C . GLU A 1 217 ? 18.828 -58.312 -11.281 1 86.12 217 GLU A C 1
ATOM 1786 O O . GLU A 1 217 ? 18.578 -58.969 -10.273 1 86.12 217 GLU A O 1
ATOM 1791 N N . CYS A 1 218 ? 18.359 -57.125 -11.539 1 88.44 218 CYS A N 1
ATOM 1792 C CA . CYS A 1 218 ? 17.578 -56.438 -10.508 1 88.44 218 CYS A CA 1
ATOM 1793 C C . CYS A 1 218 ? 16.094 -56.75 -10.648 1 88.44 218 CYS A C 1
ATOM 1795 O O . CYS A 1 218 ? 15.289 -56.344 -9.797 1 88.44 218 CYS A O 1
ATOM 1797 N N . LEU A 1 219 ? 15.711 -57.344 -11.617 1 89.06 219 LEU A N 1
ATOM 1798 C CA . LEU A 1 219 ? 14.312 -57.531 -11.969 1 89.06 219 LEU A CA 1
ATOM 1799 C C . LEU A 1 219 ? 13.555 -58.25 -10.844 1 89.06 219 LEU A C 1
ATOM 1801 O O . LEU A 1 219 ? 12.492 -57.781 -10.422 1 89.06 219 LEU A O 1
ATOM 1805 N N . TYR A 1 220 ? 14.156 -59.312 -10.383 1 82.88 220 TYR A N 1
ATOM 1806 C CA . TYR A 1 220 ? 13.484 -60.062 -9.32 1 82.88 220 TYR A CA 1
ATOM 1807 C C . TYR A 1 220 ? 13.328 -59.188 -8.07 1 82.88 220 TYR A C 1
ATOM 1809 O O . TYR A 1 220 ? 12.266 -59.219 -7.434 1 82.88 220 TYR A O 1
ATOM 1817 N N . ASN A 1 221 ? 14.312 -58.562 -7.727 1 82.94 221 ASN A N 1
ATOM 1818 C CA . ASN A 1 221 ? 14.281 -57.688 -6.555 1 82.94 221 ASN A CA 1
ATOM 1819 C C . ASN A 1 221 ? 13.219 -56.594 -6.684 1 82.94 221 ASN A C 1
ATOM 1821 O O . ASN A 1 221 ? 12.531 -56.281 -5.715 1 82.94 221 ASN A O 1
ATOM 1825 N N . LEU A 1 222 ? 13.117 -56.062 -7.832 1 88.31 222 LEU A N 1
ATOM 1826 C CA . LEU A 1 222 ? 12.133 -55 -8.094 1 88.31 222 LEU A CA 1
ATOM 1827 C C . LEU A 1 222 ? 10.711 -55.562 -7.941 1 88.31 222 LEU A C 1
ATOM 1829 O O . LEU A 1 222 ? 9.867 -54.906 -7.316 1 88.31 222 LEU A O 1
ATOM 1833 N N . LEU A 1 223 ? 10.484 -56.688 -8.438 1 86.5 223 LEU A N 1
ATOM 1834 C CA . LEU A 1 223 ? 9.156 -57.281 -8.375 1 86.5 223 LEU A CA 1
ATOM 1835 C C . LEU A 1 223 ? 8.797 -57.656 -6.945 1 86.5 223 LEU A C 1
ATOM 1837 O O . LEU A 1 223 ? 7.641 -57.531 -6.535 1 86.5 223 LEU A O 1
ATOM 1841 N N . SER A 1 224 ? 9.766 -58.156 -6.191 1 78.75 224 SER A N 1
ATOM 1842 C CA . SER A 1 224 ? 9.555 -58.469 -4.785 1 78.75 224 SER A CA 1
ATOM 1843 C C . SER A 1 224 ? 9.242 -57.25 -3.965 1 78.75 224 SER A C 1
ATOM 1845 O O . SER A 1 224 ? 8.43 -57.281 -3.035 1 78.75 224 SER A O 1
ATOM 1847 N N . TYR A 1 225 ? 9.836 -56.281 -4.406 1 78.62 225 TYR A N 1
ATOM 1848 C CA . TYR A 1 225 ? 9.664 -55 -3.705 1 78.62 225 TYR A CA 1
ATOM 1849 C C . TYR A 1 225 ? 8.227 -54.5 -3.822 1 78.62 225 TYR A C 1
ATOM 1851 O O . TYR A 1 225 ? 7.695 -53.906 -2.893 1 78.62 225 TYR A O 1
ATOM 1859 N N . ILE A 1 226 ? 7.586 -54.719 -4.965 1 79.06 226 ILE A N 1
ATOM 1860 C CA . ILE A 1 226 ? 6.238 -54.219 -5.188 1 79.06 226 ILE A CA 1
ATOM 1861 C C . ILE A 1 226 ? 5.211 -55.281 -4.801 1 79.06 226 ILE A C 1
ATOM 1863 O O . ILE A 1 226 ? 4.035 -55.156 -5.156 1 79.06 226 ILE A O 1
ATOM 1867 N N . ASN A 1 227 ? 5.629 -56.281 -4.082 1 77.25 227 ASN A N 1
ATOM 1868 C CA . ASN A 1 227 ? 4.785 -57.312 -3.52 1 77.25 227 ASN A CA 1
ATOM 1869 C C . ASN A 1 227 ? 3.977 -58.031 -4.602 1 77.25 227 ASN A C 1
ATOM 1871 O O . ASN A 1 227 ? 2.779 -58.25 -4.434 1 77.25 227 ASN A O 1
ATOM 1875 N N . ILE A 1 228 ? 4.512 -58.125 -5.738 1 78.75 228 ILE A N 1
ATOM 1876 C CA . ILE A 1 228 ? 3.896 -58.938 -6.785 1 78.75 228 ILE A CA 1
ATOM 1877 C C . ILE A 1 228 ? 4.191 -60.406 -6.543 1 78.75 228 ILE A C 1
ATOM 1879 O O . ILE A 1 228 ? 5.336 -60.781 -6.293 1 78.75 228 ILE A O 1
ATOM 1883 N N . ASP A 1 229 ? 3.127 -61.156 -6.59 1 80.31 229 ASP A N 1
ATOM 1884 C CA . ASP A 1 229 ? 3.27 -62.594 -6.324 1 80.31 229 ASP A CA 1
ATOM 1885 C C . ASP A 1 229 ? 3.758 -63.344 -7.562 1 80.31 229 ASP A C 1
ATOM 1887 O O . ASP A 1 229 ? 2.986 -63.562 -8.492 1 80.31 229 ASP A O 1
ATOM 1891 N N . ILE A 1 230 ? 4.945 -63.625 -7.574 1 83.12 230 ILE A N 1
ATOM 1892 C CA . ILE A 1 230 ? 5.543 -64.312 -8.711 1 83.12 230 ILE A CA 1
ATOM 1893 C C . ILE A 1 230 ? 6.246 -65.562 -8.227 1 83.12 230 ILE A C 1
ATOM 1895 O O . ILE A 1 230 ? 6.68 -65.688 -7.074 1 83.12 230 ILE A O 1
ATOM 1899 N N . ASP A 1 231 ? 6.262 -66.5 -9.094 1 86.31 231 ASP A N 1
ATOM 1900 C CA . ASP A 1 231 ? 7.059 -67.75 -8.844 1 86.31 231 ASP A CA 1
ATOM 1901 C C . ASP A 1 231 ? 8.547 -67.438 -9.047 1 86.31 231 ASP A C 1
ATOM 1903 O O . ASP A 1 231 ? 9.016 -67.312 -10.18 1 86.31 231 ASP A O 1
ATOM 1907 N N . PRO A 1 232 ? 9.234 -67.438 -7.961 1 83.69 232 PRO A N 1
ATOM 1908 C CA . PRO A 1 232 ? 10.648 -67.062 -8.078 1 83.69 232 PRO A CA 1
ATOM 1909 C C . PRO A 1 232 ? 11.484 -68.125 -8.797 1 83.69 232 PRO A C 1
ATOM 1911 O O . PRO A 1 232 ? 12.406 -67.75 -9.539 1 83.69 232 PRO A O 1
ATOM 1914 N N . VAL A 1 233 ? 11.203 -69.312 -8.539 1 85.62 233 VAL A N 1
ATOM 1915 C CA . VAL A 1 233 ? 11.969 -70.375 -9.141 1 85.62 233 VAL A CA 1
ATOM 1916 C C . VAL A 1 233 ? 11.797 -70.375 -10.664 1 85.62 233 VAL A C 1
ATOM 1918 O O . VAL A 1 233 ? 12.773 -70.5 -11.406 1 85.62 233 VAL A O 1
ATOM 1921 N N . TYR A 1 234 ? 10.594 -70.25 -10.992 1 86.81 234 TYR A N 1
ATOM 1922 C CA . TYR A 1 234 ? 10.32 -70.188 -12.43 1 86.81 234 TYR A CA 1
ATOM 1923 C C . TYR A 1 234 ? 11.062 -69 -13.07 1 86.81 234 TYR A C 1
ATOM 1925 O O . TYR A 1 234 ? 11.734 -69.188 -14.094 1 86.81 234 TYR A O 1
ATOM 1933 N N . LEU A 1 235 ? 10.906 -67.812 -12.531 1 86.94 235 LEU A N 1
ATOM 1934 C CA . LEU A 1 235 ? 11.461 -66.625 -13.133 1 86.94 235 LEU A CA 1
ATOM 1935 C C . LEU A 1 235 ? 12.984 -66.688 -13.203 1 86.94 235 LEU A C 1
ATOM 1937 O O . LEU A 1 235 ? 13.578 -66.375 -14.234 1 86.94 235 LEU A O 1
ATOM 1941 N N . LYS A 1 236 ? 13.602 -67.125 -12.18 1 83.75 236 LYS A N 1
ATOM 1942 C CA . LYS A 1 236 ? 15.055 -67.25 -12.133 1 83.75 236 LYS A CA 1
ATOM 1943 C C . LYS A 1 236 ? 15.555 -68.25 -13.156 1 83.75 236 LYS A C 1
ATOM 1945 O O . LYS A 1 236 ? 16.547 -68 -13.859 1 83.75 236 LYS A O 1
ATOM 1950 N N . THR A 1 237 ? 14.883 -69.312 -13.195 1 85.25 237 THR A N 1
ATOM 1951 C CA . THR A 1 237 ? 15.266 -70.375 -14.133 1 85.25 237 THR A CA 1
ATOM 1952 C C . THR A 1 237 ? 15.086 -69.938 -15.578 1 85.25 237 THR A C 1
ATOM 1954 O O . THR A 1 237 ? 15.961 -70.125 -16.422 1 85.25 237 THR A O 1
ATOM 1957 N N . ALA A 1 238 ? 13.977 -69.312 -15.758 1 85.31 238 ALA A N 1
ATOM 1958 C CA . ALA A 1 238 ? 13.688 -68.812 -17.109 1 85.31 238 ALA A CA 1
ATOM 1959 C C . ALA A 1 238 ? 14.695 -67.812 -17.547 1 85.31 238 ALA A C 1
ATOM 1961 O O . ALA A 1 238 ? 15.125 -67.75 -18.703 1 85.31 238 ALA A O 1
ATOM 1962 N N . LEU A 1 239 ? 15.094 -66.938 -16.641 1 83.25 239 LEU A N 1
ATOM 1963 C CA . LEU A 1 239 ? 16.062 -65.875 -16.938 1 83.25 239 LEU A CA 1
ATOM 1964 C C . LEU A 1 239 ? 17.453 -66.5 -17.156 1 83.25 239 LEU A C 1
ATOM 1966 O O . LEU A 1 239 ? 18.203 -66 -18.016 1 83.25 239 LEU A O 1
ATOM 1970 N N . GLY A 1 240 ? 17.766 -67.438 -16.391 1 80.19 240 GLY A N 1
ATOM 1971 C CA . GLY A 1 240 ? 19.047 -68.125 -16.547 1 80.19 240 GLY A CA 1
ATOM 1972 C C . GLY A 1 240 ? 19.188 -68.812 -17.875 1 80.19 240 GLY A C 1
ATOM 1973 O O . GLY A 1 240 ? 20.266 -68.812 -18.469 1 80.19 240 GLY A O 1
ATOM 1974 N N . LEU A 1 241 ? 18.109 -69.375 -18.328 1 79.75 241 LEU A N 1
ATOM 1975 C CA . LEU A 1 241 ? 18.125 -70.125 -19.594 1 79.75 241 LEU A CA 1
ATOM 1976 C C . LEU A 1 241 ? 18.25 -69.188 -20.766 1 79.75 241 LEU A C 1
ATOM 1978 O O . LEU A 1 241 ? 18.781 -69.562 -21.828 1 79.75 241 LEU A O 1
ATOM 1982 N N . GLN A 1 242 ? 17.719 -68.062 -20.531 1 73.31 242 GLN A N 1
ATOM 1983 C CA . GLN A 1 242 ? 17.672 -67.125 -21.641 1 73.31 242 GLN A CA 1
ATOM 1984 C C . GLN A 1 242 ? 18.875 -66.188 -21.609 1 73.31 242 GLN A C 1
ATOM 1986 O O . GLN A 1 242 ? 18.969 -65.25 -22.438 1 73.31 242 GLN A O 1
ATOM 1991 N N . ARG A 1 243 ? 19.781 -66.25 -20.703 1 66.12 243 ARG A N 1
ATOM 1992 C CA . ARG A 1 243 ? 20.938 -65.375 -20.516 1 66.12 243 ARG A CA 1
ATOM 1993 C C . ARG A 1 243 ? 21.719 -65.188 -21.828 1 66.12 243 ARG A C 1
ATOM 1995 O O . ARG A 1 243 ? 22.266 -64.125 -22.109 1 66.12 243 ARG A O 1
ATOM 2002 N N . SER A 1 244 ? 21.688 -66.312 -22.625 1 60.16 244 SER A N 1
ATOM 2003 C CA . SER A 1 244 ? 22.453 -66.312 -23.859 1 60.16 244 SER A CA 1
ATOM 2004 C C . SER A 1 244 ? 21.656 -65.625 -24.984 1 60.16 244 SER A C 1
ATOM 2006 O O . SER A 1 244 ? 22.219 -65.25 -26.031 1 60.16 244 SER A O 1
ATOM 2008 N N . CYS A 1 245 ? 20.344 -65.375 -24.781 1 63.25 245 CYS A N 1
ATOM 2009 C CA . CYS A 1 245 ? 19.516 -64.812 -25.844 1 63.25 245 CYS A CA 1
ATOM 2010 C C . CYS A 1 245 ? 19.172 -63.375 -25.578 1 63.25 245 CYS A C 1
ATOM 2012 O O . CYS A 1 245 ? 19.203 -62.938 -24.422 1 63.25 245 CYS A O 1
ATOM 2014 N N . LEU A 1 246 ? 19.062 -62.562 -26.703 1 73.88 246 LEU A N 1
ATOM 2015 C CA . LEU A 1 246 ? 18.703 -61.156 -26.625 1 73.88 246 LEU A CA 1
ATOM 2016 C C . LEU A 1 246 ? 17.312 -60.969 -26.031 1 73.88 246 LEU A C 1
ATOM 2018 O O . LEU A 1 246 ? 16.312 -61.406 -26.641 1 73.88 246 LEU A O 1
ATOM 2022 N N . LEU A 1 247 ? 17.25 -60.688 -24.688 1 83.56 247 LEU A N 1
ATOM 2023 C CA . LEU A 1 247 ? 15.969 -60.438 -24.031 1 83.56 247 LEU A CA 1
ATOM 2024 C C . LEU A 1 247 ? 15.352 -59.125 -24.5 1 83.56 247 LEU A C 1
ATOM 2026 O O . LEU A 1 247 ? 16 -58.094 -24.438 1 83.56 247 LEU A O 1
ATOM 2030 N N . THR A 1 248 ? 14.242 -59.25 -25.234 1 86.62 248 THR A N 1
ATOM 2031 C CA . THR A 1 248 ? 13.484 -58.062 -25.672 1 86.62 248 THR A CA 1
ATOM 2032 C C . THR A 1 248 ? 12.414 -57.719 -24.641 1 86.62 248 THR A C 1
ATOM 2034 O O . THR A 1 248 ? 12.164 -58.469 -23.703 1 86.62 248 THR A O 1
ATOM 2037 N N . GLU A 1 249 ? 11.914 -56.5 -24.719 1 91 249 GLU A N 1
ATOM 2038 C CA . GLU A 1 249 ? 10.844 -56.031 -23.844 1 91 249 GLU A CA 1
ATOM 2039 C C . GLU A 1 249 ? 9.688 -57.031 -23.812 1 91 249 GLU A C 1
ATOM 2041 O O . GLU A 1 249 ? 9.188 -57.375 -22.734 1 91 249 GLU A O 1
ATOM 2046 N N . ASN A 1 250 ? 9.344 -57.562 -24.938 1 91.56 250 ASN A N 1
ATOM 2047 C CA . ASN A 1 250 ? 8.227 -58.5 -25.031 1 91.56 250 ASN A CA 1
ATOM 2048 C C . ASN A 1 250 ? 8.555 -59.844 -24.375 1 91.56 250 ASN A C 1
ATOM 2050 O O . ASN A 1 250 ? 7.684 -60.469 -23.75 1 91.56 250 ASN A O 1
ATOM 2054 N N . LYS A 1 251 ? 9.672 -60.25 -24.562 1 90.56 251 LYS A N 1
ATOM 2055 C CA . LYS A 1 251 ? 10.078 -61.5 -23.938 1 90.56 251 LYS A CA 1
ATOM 2056 C C . LYS A 1 251 ? 10.078 -61.375 -22.406 1 90.56 251 LYS A C 1
ATOM 2058 O O . LYS A 1 251 ? 9.617 -62.281 -21.719 1 90.56 251 LYS A O 1
ATOM 2063 N N . ILE A 1 252 ? 10.648 -60.281 -21.984 1 91.31 252 ILE A N 1
ATOM 2064 C CA . ILE A 1 252 ? 10.656 -60.062 -20.547 1 91.31 252 ILE A CA 1
ATOM 2065 C C . ILE A 1 252 ? 9.219 -60.031 -20.031 1 91.31 252 ILE A C 1
ATOM 2067 O O . ILE A 1 252 ? 8.914 -60.594 -18.984 1 91.31 252 ILE A O 1
ATOM 2071 N N . ARG A 1 253 ? 8.391 -59.344 -20.719 1 91.94 253 ARG A N 1
ATOM 2072 C CA . ARG A 1 253 ? 6.977 -59.281 -20.359 1 91.94 253 ARG A CA 1
ATOM 2073 C C . ARG A 1 253 ? 6.367 -60.656 -20.25 1 91.94 253 ARG A C 1
ATOM 2075 O O . ARG A 1 253 ? 5.707 -60.969 -19.25 1 91.94 253 ARG A O 1
ATOM 2082 N N . SER A 1 254 ? 6.688 -61.438 -21.234 1 90.81 254 SER A N 1
ATOM 2083 C CA . SER A 1 254 ? 6.152 -62.812 -21.25 1 90.81 254 SER A CA 1
ATOM 2084 C C . SER A 1 254 ? 6.66 -63.625 -20.062 1 90.81 254 SER A C 1
ATOM 2086 O O . SER A 1 254 ? 5.898 -64.375 -19.422 1 90.81 254 SER A O 1
ATOM 2088 N N . LEU A 1 255 ? 7.848 -63.5 -19.812 1 89.12 255 LEU A N 1
ATOM 2089 C CA . LEU A 1 255 ? 8.453 -64.25 -18.719 1 89.12 255 LEU A CA 1
ATOM 2090 C C . LEU A 1 255 ? 7.816 -63.844 -17.391 1 89.12 255 LEU A C 1
ATOM 2092 O O . LEU A 1 255 ? 7.504 -64.688 -16.562 1 89.12 255 LEU A O 1
ATOM 2096 N N . ILE A 1 256 ? 7.621 -62.562 -17.188 1 89.81 256 ILE A N 1
ATOM 2097 C CA . ILE A 1 256 ? 7.059 -62.062 -15.938 1 89.81 256 ILE A CA 1
ATOM 2098 C C . ILE A 1 256 ? 5.602 -62.5 -15.812 1 89.81 256 ILE A C 1
ATOM 2100 O O . ILE A 1 256 ? 5.191 -63 -14.773 1 89.81 256 ILE A O 1
ATOM 2104 N N . TYR A 1 257 ? 4.887 -62.344 -16.859 1 88.75 257 TYR A N 1
ATOM 2105 C CA . TYR A 1 257 ? 3.469 -62.688 -16.797 1 88.75 257 TYR A CA 1
ATOM 2106 C C . TYR A 1 257 ? 3.271 -64.188 -16.672 1 88.75 257 TYR A C 1
ATOM 2108 O O . TYR A 1 257 ? 2.301 -64.625 -16.078 1 88.75 257 TYR A O 1
ATOM 2116 N N . ASN A 1 258 ? 4.164 -64.938 -17.188 1 88 258 ASN A N 1
ATOM 2117 C CA . ASN A 1 258 ? 4.125 -66.375 -17.016 1 88 258 ASN A CA 1
ATOM 2118 C C . ASN A 1 258 ? 4.473 -66.812 -15.578 1 88 258 ASN A C 1
ATOM 2120 O O . ASN A 1 258 ? 4.031 -67.875 -15.102 1 88 258 ASN A O 1
ATOM 2124 N N . ALA A 1 259 ? 5.219 -66.062 -15.023 1 87.12 259 ALA A N 1
ATOM 2125 C CA . ALA A 1 259 ? 5.656 -66.312 -13.664 1 87.12 259 ALA A CA 1
ATOM 2126 C C . ALA A 1 259 ? 4.621 -65.875 -12.641 1 87.12 259 ALA A C 1
ATOM 2128 O O . ALA A 1 259 ? 4.703 -66.188 -11.461 1 87.12 259 ALA A O 1
ATOM 2129 N N . LEU A 1 260 ? 3.652 -65.062 -13.062 1 86.31 260 LEU A N 1
ATOM 2130 C CA . LEU A 1 260 ? 2.666 -64.438 -12.156 1 86.31 260 LEU A CA 1
ATOM 2131 C C . LEU A 1 260 ? 1.698 -65.5 -11.648 1 86.31 260 LEU A C 1
ATOM 2133 O O . LEU A 1 260 ? 1.248 -66.375 -12.422 1 86.31 260 LEU A O 1
ATOM 2137 N N . ASN A 1 261 ? 1.576 -65.625 -10.289 1 78.31 261 ASN A N 1
ATOM 2138 C CA . ASN A 1 261 ? 0.568 -66.562 -9.711 1 78.31 261 ASN A CA 1
ATOM 2139 C C . ASN A 1 261 ? -0.835 -65.938 -9.852 1 78.31 261 ASN A C 1
ATOM 2141 O O . ASN A 1 261 ? -1.049 -64.75 -9.594 1 78.31 261 ASN A O 1
ATOM 2145 N N . PRO A 1 262 ? -1.678 -66.625 -10.516 1 64.19 262 PRO A N 1
ATOM 2146 C CA . PRO A 1 262 ? -3.023 -66.125 -10.797 1 64.19 262 PRO A CA 1
ATOM 2147 C C . PRO A 1 262 ? -3.736 -65.625 -9.547 1 64.19 262 PRO A C 1
ATOM 2149 O O . PRO A 1 262 ? -4.793 -65 -9.648 1 64.19 262 PRO A O 1
ATOM 2152 N N . MET A 1 263 ? -3.453 -66 -8.266 1 58.62 263 MET A N 1
ATOM 2153 C CA . MET A 1 263 ? -4.281 -65.5 -7.152 1 58.62 263 MET A CA 1
ATOM 2154 C C . MET A 1 263 ? -4.152 -64 -6.965 1 58.62 263 MET A C 1
ATOM 2156 O O . MET A 1 263 ? -3.062 -63.5 -6.688 1 58.62 263 MET A O 1
ATOM 2160 N N . HIS A 1 264 ? -4.855 -63.312 -7.715 1 55.69 264 HIS A N 1
ATOM 2161 C CA . HIS A 1 264 ? -4.832 -61.875 -7.969 1 55.69 264 HIS A CA 1
ATOM 2162 C C . HIS A 1 264 ? -4.973 -61.094 -6.672 1 55.69 264 HIS A C 1
ATOM 2164 O O . HIS A 1 264 ? -5.973 -61.219 -5.961 1 55.69 264 HIS A O 1
ATOM 2170 N N . LYS A 1 265 ? -3.887 -60.75 -5.973 1 55.69 265 LYS A N 1
ATOM 2171 C CA . LYS A 1 265 ? -3.975 -59.844 -4.816 1 55.69 265 LYS A CA 1
ATOM 2172 C C . LYS A 1 265 ? -4.285 -58.406 -5.246 1 55.69 265 LYS A C 1
ATOM 2174 O O . LYS A 1 265 ? -3.854 -57.969 -6.312 1 55.69 265 LYS A O 1
ATOM 2179 N N . GLU A 1 266 ? -5.445 -58 -4.781 1 54.06 266 GLU A N 1
ATOM 2180 C CA . GLU A 1 266 ? -5.824 -56.594 -4.863 1 54.06 266 GLU A CA 1
ATOM 2181 C C . GLU A 1 266 ? -4.688 -55.688 -4.406 1 54.06 266 GLU A C 1
ATOM 2183 O O . GLU A 1 266 ? -4.059 -55.938 -3.377 1 54.06 266 GLU A O 1
ATOM 2188 N N . ILE A 1 267 ? -4 -55.125 -5.316 1 55.22 267 ILE A N 1
ATOM 2189 C CA . ILE A 1 267 ? -2.98 -54.156 -4.965 1 55.22 267 ILE A CA 1
ATOM 2190 C C . ILE A 1 267 ? -3.518 -53.219 -3.883 1 55.22 267 ILE A C 1
ATOM 2192 O O . ILE A 1 267 ? -4.672 -52.781 -3.945 1 55.22 267 ILE A O 1
ATOM 2196 N N . SER A 1 268 ? -2.889 -53.219 -2.695 1 54.22 268 SER A N 1
ATOM 2197 C CA . SER A 1 268 ? -3.148 -52.312 -1.581 1 54.22 268 SER A CA 1
ATOM 2198 C C . SER A 1 268 ? -3.439 -50.875 -2.076 1 54.22 268 SER A C 1
ATOM 2200 O O . SER A 1 268 ? -2.873 -50.438 -3.078 1 54.22 268 SER A O 1
ATOM 2202 N N . GLN A 1 269 ? -4.703 -50.344 -1.713 1 56.28 269 GLN A N 1
ATOM 2203 C CA . GLN A 1 269 ? -5.258 -49 -1.943 1 56.28 269 GLN A CA 1
ATOM 2204 C C . GLN A 1 269 ? -4.227 -47.938 -1.635 1 56.28 269 GLN A C 1
ATOM 2206 O O . GLN A 1 269 ? -3.83 -47.75 -0.481 1 56.28 269 GLN A O 1
ATOM 2211 N N . ARG A 1 270 ? -3.283 -47.469 -2.547 1 61.16 270 ARG A N 1
ATOM 2212 C CA . ARG A 1 270 ? -2.205 -46.5 -2.328 1 61.16 270 ARG A CA 1
ATOM 2213 C C . ARG A 1 270 ? -2.666 -45.094 -2.627 1 61.16 270 ARG A C 1
ATOM 2215 O O . ARG A 1 270 ? -1.984 -44.125 -2.279 1 61.16 270 ARG A O 1
ATOM 2222 N N . SER A 1 271 ? -3.961 -44.844 -3.281 1 61.91 271 SER A N 1
ATOM 2223 C CA . SER A 1 271 ? -4.121 -43.5 -3.777 1 61.91 271 SER A CA 1
ATOM 2224 C C . SER A 1 271 ? -4.586 -42.531 -2.67 1 61.91 271 SER A C 1
ATOM 2226 O O . SER A 1 271 ? -5.438 -42.906 -1.856 1 61.91 271 SER A O 1
ATOM 2228 N N . THR A 1 272 ? -3.824 -41.375 -2.453 1 73.94 272 THR A N 1
ATOM 2229 C CA . THR A 1 272 ? -4.066 -40.344 -1.471 1 73.94 272 THR A CA 1
ATOM 2230 C C . THR A 1 272 ? -4.785 -39.156 -2.111 1 73.94 272 THR A C 1
ATOM 2232 O O . THR A 1 272 ? -4.727 -38.031 -1.598 1 73.94 272 THR A O 1
ATOM 2235 N N . ALA A 1 273 ? -5.656 -39.438 -3.16 1 86.38 273 ALA A N 1
ATOM 2236 C CA . ALA A 1 273 ? -6.434 -38.344 -3.734 1 86.38 273 ALA A CA 1
ATOM 2237 C C . ALA A 1 273 ? -7.688 -38.062 -2.912 1 86.38 273 ALA A C 1
ATOM 2239 O O . ALA A 1 273 ? -8.367 -39 -2.473 1 86.38 273 ALA A O 1
ATOM 2240 N N . THR A 1 274 ? -7.859 -36.812 -2.645 1 92.69 274 THR A N 1
ATOM 2241 C CA . THR A 1 274 ? -9.023 -36.406 -1.861 1 92.69 274 THR A CA 1
ATOM 2242 C C . THR A 1 274 ? -9.961 -35.531 -2.693 1 92.69 274 THR A C 1
ATOM 2244 O O . THR A 1 274 ? -9.508 -34.75 -3.512 1 92.69 274 THR A O 1
ATOM 2247 N N . MET A 1 275 ? -11.211 -35.781 -2.471 1 95.94 275 MET A N 1
ATOM 2248 C CA . MET A 1 275 ? -12.227 -34.969 -3.156 1 95.94 275 MET A CA 1
ATOM 2249 C C . MET A 1 275 ? -12.609 -33.75 -2.332 1 95.94 275 MET A C 1
ATOM 2251 O O . MET A 1 275 ? -12.836 -33.844 -1.127 1 95.94 275 MET A O 1
ATOM 2255 N N . TYR A 1 276 ? -12.586 -32.625 -2.943 1 97.69 276 TYR A N 1
ATOM 2256 C CA . TYR A 1 276 ? -13.031 -31.375 -2.314 1 97.69 276 TYR A CA 1
ATOM 2257 C C . TYR A 1 276 ? -14.336 -30.891 -2.926 1 97.69 276 TYR A C 1
ATOM 2259 O O . TYR A 1 276 ? -14.453 -30.766 -4.148 1 97.69 276 TYR A O 1
ATOM 2267 N N . ILE A 1 277 ? -15.344 -30.656 -2.125 1 98.31 277 ILE A N 1
ATOM 2268 C CA . ILE A 1 277 ? -16.625 -30.047 -2.504 1 98.31 277 ILE A CA 1
ATOM 2269 C C . ILE A 1 277 ? -16.672 -28.609 -1.999 1 98.31 277 ILE A C 1
ATOM 2271 O O . ILE A 1 277 ? -16.656 -28.375 -0.79 1 98.31 277 ILE A O 1
ATOM 2275 N N . ILE A 1 278 ? -16.781 -27.688 -2.895 1 98.25 278 ILE A N 1
ATOM 2276 C CA . ILE A 1 278 ? -16.672 -26.266 -2.541 1 98.25 278 ILE A CA 1
ATOM 2277 C C . ILE A 1 278 ? -18.031 -25.594 -2.693 1 98.25 278 ILE A C 1
ATOM 2279 O O . ILE A 1 278 ? -18.516 -25.406 -3.811 1 98.25 278 ILE A O 1
ATOM 2283 N N . GLY A 1 279 ? -18.609 -25.203 -1.603 1 97.56 279 GLY A N 1
ATOM 2284 C CA . GLY A 1 279 ? -19.859 -24.469 -1.58 1 97.56 279 GLY A CA 1
ATOM 2285 C C . GLY A 1 279 ? -21.016 -25.219 -2.221 1 97.56 279 GLY A C 1
ATOM 2286 O O . GLY A 1 279 ? -21.281 -26.375 -1.862 1 97.56 279 GLY A O 1
ATOM 2287 N N . GLY A 1 280 ? -21.703 -24.5 -3.199 1 96.88 280 GLY A N 1
ATOM 2288 C CA . GLY A 1 280 ? -22.891 -25.031 -3.848 1 96.88 280 GLY A CA 1
ATOM 2289 C C . GLY A 1 280 ? -24.156 -24.266 -3.496 1 96.88 280 GLY A C 1
ATOM 2290 O O . GLY A 1 280 ? -24.094 -23.156 -2.975 1 96.88 280 GLY A O 1
ATOM 2291 N N . TYR A 1 281 ? -25.219 -24.828 -3.973 1 97.31 281 TYR A N 1
ATOM 2292 C CA . TYR A 1 281 ? -26.5 -24.156 -3.785 1 97.31 281 TYR A CA 1
ATOM 2293 C C . TYR A 1 281 ? -27.562 -25.141 -3.352 1 97.31 281 TYR A C 1
ATOM 2295 O O . TYR A 1 281 ? -27.75 -26.188 -3.982 1 97.31 281 TYR A O 1
ATOM 2303 N N . TYR A 1 282 ? -28.203 -24.875 -2.322 1 96.94 282 TYR A N 1
ATOM 2304 C CA . TYR A 1 282 ? -29.375 -25.578 -1.801 1 96.94 282 TYR A CA 1
ATOM 2305 C C . TYR A 1 282 ? -30.406 -24.609 -1.241 1 96.94 282 TYR A C 1
ATOM 2307 O O . TYR A 1 282 ? -30.453 -24.375 -0.03 1 96.94 282 TYR A O 1
ATOM 2315 N N . TRP A 1 283 ? -31.172 -24.031 -2.127 1 93.06 283 TRP A N 1
ATOM 2316 C CA . TRP A 1 283 ? -32.125 -22.969 -1.85 1 93.06 283 TRP A CA 1
ATOM 2317 C C . TRP A 1 283 ? -31.438 -21.672 -1.496 1 93.06 283 TRP A C 1
ATOM 2319 O O . TRP A 1 283 ? -31.984 -20.594 -1.697 1 93.06 283 TRP A O 1
ATOM 2329 N N . HIS A 1 284 ? -30.281 -21.766 -1.014 1 94.62 284 HIS A N 1
ATOM 2330 C CA . HIS A 1 284 ? -29.375 -20.641 -0.756 1 94.62 284 HIS A CA 1
ATOM 2331 C C . HIS A 1 284 ? -27.922 -21.031 -1.023 1 94.62 284 HIS A C 1
ATOM 2333 O O . HIS A 1 284 ? -27.594 -22.219 -1.088 1 94.62 284 HIS A O 1
ATOM 2339 N N . PRO A 1 285 ? -27.141 -20.031 -1.227 1 96.06 285 PRO A N 1
ATOM 2340 C CA . PRO A 1 285 ? -25.719 -20.359 -1.418 1 96.06 285 PRO A CA 1
ATOM 2341 C C . PRO A 1 285 ? -25.094 -20.984 -0.179 1 96.06 285 PRO A C 1
ATOM 2343 O O . PRO A 1 285 ? -25.391 -20.594 0.947 1 96.06 285 PRO A O 1
ATOM 2346 N N . LEU A 1 286 ? -24.234 -21.938 -0.366 1 96.81 286 LEU A N 1
ATOM 2347 C CA . LEU A 1 286 ? -23.562 -22.641 0.723 1 96.81 286 LEU A CA 1
ATOM 2348 C C . LEU A 1 286 ? -22.125 -22.156 0.878 1 96.81 286 LEU A C 1
ATOM 2350 O O . LEU A 1 286 ? -21.422 -21.938 -0.116 1 96.81 286 LEU A O 1
ATOM 2354 N N . SER A 1 287 ? -21.656 -22.031 2.082 1 96.19 287 SER A N 1
ATOM 2355 C CA . SER A 1 287 ? -20.312 -21.531 2.355 1 96.19 287 SER A CA 1
ATOM 2356 C C . SER A 1 287 ? -19.344 -22.672 2.674 1 96.19 287 SER A C 1
ATOM 2358 O O . SER A 1 287 ? -18.141 -22.469 2.703 1 96.19 287 SER A O 1
ATOM 2360 N N . GLU A 1 288 ? -19.766 -23.891 2.885 1 97 288 GLU A N 1
ATOM 2361 C CA . GLU A 1 288 ? -18.969 -24.969 3.451 1 97 288 GLU A CA 1
ATOM 2362 C C . GLU A 1 288 ? -18.031 -25.562 2.406 1 97 288 GLU A C 1
ATOM 2364 O O . GLU A 1 288 ? -18.344 -25.594 1.216 1 97 288 GLU A O 1
ATOM 2369 N N . VAL A 1 289 ? -16.922 -26.031 2.893 1 98.06 289 VAL A N 1
ATOM 2370 C CA . VAL A 1 289 ? -16 -26.875 2.131 1 98.06 289 VAL A CA 1
ATOM 2371 C C . VAL A 1 289 ? -15.938 -28.266 2.754 1 98.06 289 VAL A C 1
ATOM 2373 O O . VAL A 1 289 ? -15.672 -28.406 3.949 1 98.06 289 VAL A O 1
ATOM 2376 N N . HIS A 1 290 ? -16.234 -29.234 1.935 1 97.75 290 HIS A N 1
ATOM 2377 C CA . HIS A 1 290 ? -16.203 -30.609 2.424 1 97.75 290 HIS A CA 1
ATOM 2378 C C . HIS A 1 290 ? -15.094 -31.406 1.735 1 97.75 290 HIS A C 1
ATOM 2380 O O . HIS A 1 290 ? -14.859 -31.25 0.535 1 97.75 290 HIS A O 1
ATOM 2386 N N . ILE A 1 291 ? -14.461 -32.219 2.498 1 96.31 291 ILE A N 1
ATOM 2387 C CA . ILE A 1 291 ? -13.344 -33.031 2.016 1 96.31 291 ILE A CA 1
ATOM 2388 C C . ILE A 1 291 ? -13.633 -34.5 2.277 1 96.31 291 ILE A C 1
ATOM 2390 O O . ILE A 1 291 ? -14.008 -34.875 3.391 1 96.31 291 ILE A O 1
ATOM 2394 N N . TRP A 1 292 ? -13.492 -35.281 1.268 1 94.88 292 TRP A N 1
ATOM 2395 C CA . TRP A 1 292 ? -13.727 -36.688 1.404 1 94.88 292 TRP A CA 1
ATOM 2396 C C . TRP A 1 292 ? -12.453 -37.5 1.098 1 94.88 292 TRP A C 1
ATOM 2398 O O . TRP A 1 292 ? -11.883 -37.344 0.016 1 94.88 292 TRP A O 1
ATOM 2408 N N . ASP A 1 293 ? -12.062 -38.312 2.039 1 85.38 293 ASP A N 1
ATOM 2409 C CA . ASP A 1 293 ? -10.945 -39.219 1.88 1 85.38 293 ASP A CA 1
ATOM 2410 C C . ASP A 1 293 ? -11.445 -40.656 1.589 1 85.38 293 ASP A C 1
ATOM 2412 O O . ASP A 1 293 ? -12.039 -41.281 2.453 1 85.38 293 ASP A O 1
ATOM 2416 N N . PRO A 1 294 ? -11.148 -41.125 0.432 1 79.75 294 PRO A N 1
ATOM 2417 C CA . PRO A 1 294 ? -11.664 -42.469 0.07 1 79.75 294 PRO A CA 1
ATOM 2418 C C . PRO A 1 294 ? -11.086 -43.562 0.943 1 79.75 294 PRO A C 1
ATOM 2420 O O . PRO A 1 294 ? -11.703 -44.625 1.078 1 79.75 294 PRO A O 1
ATOM 2423 N N . LEU A 1 295 ? -9.961 -43.375 1.483 1 77.19 295 LEU A N 1
ATOM 2424 C CA . LEU A 1 295 ? -9.359 -44.375 2.336 1 77.19 295 LEU A CA 1
ATOM 2425 C C . LEU A 1 295 ? -10.125 -44.531 3.646 1 77.19 295 LEU A C 1
ATOM 2427 O O . LEU A 1 295 ? -10.422 -45.625 4.082 1 77.19 295 LEU A O 1
ATOM 2431 N N . THR A 1 296 ? -10.445 -43.406 4.219 1 82.69 296 THR A N 1
ATOM 2432 C CA . THR A 1 296 ? -11.148 -43.438 5.496 1 82.69 296 THR A CA 1
ATOM 2433 C C . THR A 1 296 ? -12.664 -43.375 5.281 1 82.69 296 THR A C 1
ATOM 2435 O O . THR A 1 296 ? -13.43 -43.719 6.184 1 82.69 296 THR A O 1
ATOM 2438 N N . ASN A 1 297 ? -13.016 -42.938 4.16 1 87.38 297 ASN A N 1
ATOM 2439 C CA . ASN A 1 297 ? -14.414 -42.781 3.797 1 87.38 297 ASN A CA 1
ATOM 2440 C C . ASN A 1 297 ? -15.148 -41.844 4.758 1 87.38 297 ASN A C 1
ATOM 2442 O O . ASN A 1 297 ? -16.25 -42.188 5.227 1 87.38 297 ASN A O 1
ATOM 2446 N N . VAL A 1 298 ? -14.5 -40.844 5.109 1 90.88 298 VAL A N 1
ATOM 2447 C CA . VAL A 1 298 ? -15.078 -39.875 6.027 1 90.88 298 VAL A CA 1
ATOM 2448 C C . VAL A 1 298 ? -15.07 -38.5 5.379 1 90.88 298 VAL A C 1
ATOM 2450 O O . VAL A 1 298 ? -14.172 -38.188 4.598 1 90.88 298 VAL A O 1
ATOM 2453 N N . TRP A 1 299 ? -16.109 -37.719 5.711 1 94.69 299 TRP A N 1
ATOM 2454 C CA . TRP A 1 299 ? -16.172 -36.312 5.301 1 94.69 299 TRP A CA 1
ATOM 2455 C C . TRP A 1 299 ? -15.633 -35.406 6.391 1 94.69 299 TRP A C 1
ATOM 2457 O O . TRP A 1 299 ? -16.016 -35.531 7.559 1 94.69 299 TRP A O 1
ATOM 2467 N N . ILE A 1 300 ? -14.766 -34.594 6.043 1 95.12 300 ILE A N 1
ATOM 2468 C CA . ILE A 1 300 ? -14.258 -33.594 6.953 1 95.12 300 ILE A CA 1
ATOM 2469 C C . ILE A 1 300 ? -14.578 -32.188 6.402 1 95.12 300 ILE A C 1
ATOM 2471 O O . ILE A 1 300 ? -14.734 -32.031 5.195 1 95.12 300 ILE A O 1
ATOM 2475 N N . GLN A 1 301 ? -14.719 -31.25 7.312 1 96.44 301 GLN A N 1
ATOM 2476 C CA . GLN A 1 301 ? -15.047 -29.875 6.906 1 96.44 301 GLN A CA 1
ATOM 2477 C C . GLN A 1 301 ? -13.812 -28.984 6.926 1 96.44 301 GLN A C 1
ATOM 2479 O O . GLN A 1 301 ? -13.016 -29.047 7.867 1 96.44 301 GLN A O 1
ATOM 2484 N N . GLY A 1 302 ? -13.594 -28.281 5.879 1 97.5 302 GLY A N 1
ATOM 2485 C CA . GLY A 1 302 ? -12.531 -27.281 5.828 1 97.5 302 GLY A CA 1
ATOM 2486 C C . GLY A 1 302 ? -13.016 -25.875 6.117 1 97.5 302 GLY A C 1
ATOM 2487 O O . GLY A 1 302 ? -14.156 -25.688 6.539 1 97.5 302 GLY A O 1
ATOM 2488 N N . ALA A 1 303 ? -12.094 -24.875 5.938 1 97.88 303 ALA A N 1
ATOM 2489 C CA . ALA A 1 303 ? -12.438 -23.469 6.148 1 97.88 303 ALA A CA 1
ATOM 2490 C C . ALA A 1 303 ? -13.531 -23.031 5.184 1 97.88 303 ALA A C 1
ATOM 2492 O O . ALA A 1 303 ? -13.508 -23.375 4.004 1 97.88 303 ALA A O 1
ATOM 2493 N N . GLU A 1 304 ? -14.422 -22.25 5.621 1 97.75 304 GLU A N 1
ATOM 2494 C CA . GLU A 1 304 ? -15.57 -21.812 4.828 1 97.75 304 GLU A CA 1
ATOM 2495 C C . GLU A 1 304 ? -15.148 -20.766 3.799 1 97.75 304 GLU A C 1
ATOM 2497 O O . GLU A 1 304 ? -14.219 -20 4.031 1 97.75 304 GLU A O 1
ATOM 2502 N N . ILE A 1 305 ? -15.828 -20.812 2.684 1 96.5 305 ILE A N 1
ATOM 2503 C CA . ILE A 1 305 ? -15.57 -19.844 1.627 1 96.5 305 ILE A CA 1
ATOM 2504 C C . ILE A 1 305 ? -15.844 -18.422 2.145 1 96.5 305 ILE A C 1
ATOM 2506 O O . ILE A 1 305 ? -16.922 -18.156 2.684 1 96.5 305 ILE A O 1
ATOM 2510 N N . PRO A 1 306 ? -14.805 -17.609 1.851 1 93.38 306 PRO A N 1
ATOM 2511 C CA . PRO A 1 306 ? -15.125 -16.203 2.09 1 93.38 306 PRO A CA 1
ATOM 2512 C C . PRO A 1 306 ? -16.047 -15.617 1.029 1 93.38 306 PRO A C 1
ATOM 2514 O O . PRO A 1 306 ? -16.078 -16.094 -0.104 1 93.38 306 PRO A O 1
ATOM 2517 N N . ASP A 1 307 ? -16.859 -14.633 1.255 1 89.94 307 ASP A N 1
ATOM 2518 C CA . ASP A 1 307 ? -17.734 -14.008 0.27 1 89.94 307 ASP A CA 1
ATOM 2519 C C . ASP A 1 307 ? -18.641 -15.047 -0.395 1 89.94 307 ASP A C 1
ATOM 2521 O O . ASP A 1 307 ? -18.703 -15.133 -1.623 1 89.94 307 ASP A O 1
ATOM 2525 N N . TYR A 1 308 ? -19.297 -15.906 0.364 1 91.75 308 TYR A N 1
ATOM 2526 C CA . TYR A 1 308 ? -19.953 -17.125 -0.11 1 91.75 308 TYR A CA 1
ATOM 2527 C C . TYR A 1 308 ? -21.281 -16.797 -0.773 1 91.75 308 TYR A C 1
ATOM 2529 O O . TYR A 1 308 ? -21.875 -17.656 -1.444 1 91.75 308 TYR A O 1
ATOM 2537 N N . THR A 1 309 ? -21.766 -15.57 -0.669 1 94.69 309 THR A N 1
ATOM 2538 C CA . THR A 1 309 ? -23.062 -15.227 -1.234 1 94.69 309 THR A CA 1
ATOM 2539 C C . THR A 1 309 ? -22.969 -15.039 -2.744 1 94.69 309 THR A C 1
ATOM 2541 O O . THR A 1 309 ? -23.281 -13.961 -3.26 1 94.69 309 THR A O 1
ATOM 2544 N N . ARG A 1 310 ? -22.609 -16.016 -3.439 1 94.75 310 ARG A N 1
ATOM 2545 C CA . ARG A 1 310 ? -22.5 -16.016 -4.895 1 94.75 310 ARG A CA 1
ATOM 2546 C C . ARG A 1 310 ? -22.781 -17.406 -5.469 1 94.75 310 ARG A C 1
ATOM 2548 O O . ARG A 1 310 ? -22.641 -18.406 -4.773 1 94.75 310 ARG A O 1
ATOM 2555 N N . GLU A 1 311 ? -23.172 -17.5 -6.742 1 95.06 311 GLU A N 1
ATOM 2556 C CA . GLU A 1 311 ? -23.578 -18.719 -7.438 1 95.06 311 GLU A CA 1
ATOM 2557 C C . GLU A 1 311 ? -22.891 -18.828 -8.797 1 95.06 311 GLU A C 1
ATOM 2559 O O . GLU A 1 311 ? -22.453 -17.812 -9.359 1 95.06 311 GLU A O 1
ATOM 2564 N N . SER A 1 312 ? -22.766 -20.062 -9.281 1 96.31 312 SER A N 1
ATOM 2565 C CA . SER A 1 312 ? -22.328 -20.359 -10.641 1 96.31 312 SER A CA 1
ATOM 2566 C C . SER A 1 312 ? -20.906 -19.875 -10.883 1 96.31 312 SER A C 1
ATOM 2568 O O . SER A 1 312 ? -20.609 -19.312 -11.938 1 96.31 312 SER A O 1
ATOM 2570 N N . TYR A 1 313 ? -20.062 -19.891 -9.844 1 97.88 313 TYR A N 1
ATOM 2571 C CA . TYR A 1 313 ? -18.641 -19.641 -9.969 1 97.88 313 TYR A CA 1
ATOM 2572 C C . TYR A 1 313 ? -17.922 -20.828 -10.609 1 97.88 313 TYR A C 1
ATOM 2574 O O . TYR A 1 313 ? -18.484 -21.922 -10.688 1 97.88 313 TYR A O 1
ATOM 2582 N N . GLY A 1 314 ? -16.719 -20.594 -11.164 1 98.12 314 GLY A N 1
ATOM 2583 C CA . GLY A 1 314 ? -15.859 -21.656 -11.688 1 98.12 314 GLY A CA 1
ATOM 2584 C C . GLY A 1 314 ? -14.805 -22.094 -10.695 1 98.12 314 GLY A C 1
ATOM 2585 O O . GLY A 1 314 ? -14.234 -21.281 -9.969 1 98.12 314 GLY A O 1
ATOM 2586 N N . VAL A 1 315 ? -14.562 -23.453 -10.656 1 98.5 315 VAL A N 1
ATOM 2587 C CA . VAL A 1 315 ? -13.609 -23.984 -9.688 1 98.5 315 VAL A CA 1
ATOM 2588 C C . VAL A 1 315 ? -12.609 -24.891 -10.391 1 98.5 315 VAL A C 1
ATOM 2590 O O . VAL A 1 315 ? -12.984 -25.688 -11.258 1 98.5 315 VAL A O 1
ATOM 2593 N N . THR A 1 316 ? -11.383 -24.734 -10.094 1 98.31 316 THR A N 1
ATOM 2594 C CA . THR A 1 316 ? -10.336 -25.641 -10.562 1 98.31 316 THR A CA 1
ATOM 2595 C C . THR A 1 316 ? -9.18 -25.688 -9.578 1 98.31 316 THR A C 1
ATOM 2597 O O . THR A 1 316 ? -9.141 -24.906 -8.617 1 98.31 316 THR A O 1
ATOM 2600 N N . CYS A 1 317 ? -8.367 -26.609 -9.695 1 96.44 317 CYS A N 1
ATOM 2601 C CA . CYS A 1 317 ? -7.262 -26.719 -8.75 1 96.44 317 CYS A CA 1
ATOM 2602 C C . CYS A 1 317 ? -5.922 -26.734 -9.469 1 96.44 317 CYS A C 1
ATOM 2604 O O . CYS A 1 317 ? -5.812 -27.266 -10.578 1 96.44 317 CYS A O 1
ATOM 2606 N N . LEU A 1 318 ? -4.961 -26.125 -8.945 1 96.62 318 LEU A N 1
ATOM 2607 C CA . LEU A 1 318 ? -3.562 -26.094 -9.359 1 96.62 318 LEU A CA 1
ATOM 2608 C C . LEU A 1 318 ? -2.639 -26.391 -8.18 1 96.62 318 LEU A C 1
ATOM 2610 O O . LEU A 1 318 ? -2.41 -25.516 -7.332 1 96.62 318 LEU A O 1
ATOM 2614 N N . GLY A 1 319 ? -2.072 -27.625 -8.219 1 94.12 319 GLY A N 1
ATOM 2615 C CA . GLY A 1 319 ? -1.355 -28.062 -7.031 1 94.12 319 GLY A CA 1
ATOM 2616 C C . GLY A 1 319 ? -2.234 -28.125 -5.797 1 94.12 319 GLY A C 1
ATOM 2617 O O . GLY A 1 319 ? -3.289 -28.766 -5.809 1 94.12 319 GLY A O 1
ATOM 2618 N N . PRO A 1 320 ? -1.751 -27.531 -4.75 1 95.5 320 PRO A N 1
ATOM 2619 C CA . PRO A 1 320 ? -2.545 -27.547 -3.52 1 95.5 320 PRO A CA 1
ATOM 2620 C C . PRO A 1 320 ? -3.588 -26.438 -3.482 1 95.5 320 PRO A C 1
ATOM 2622 O O . PRO A 1 320 ? -4.379 -26.359 -2.539 1 95.5 320 PRO A O 1
ATOM 2625 N N . ASN A 1 321 ? -3.605 -25.625 -4.523 1 97.69 321 ASN A N 1
ATOM 2626 C CA . ASN A 1 321 ? -4.477 -24.453 -4.516 1 97.69 321 ASN A CA 1
ATOM 2627 C C . ASN A 1 321 ? -5.75 -24.703 -5.32 1 97.69 321 ASN A C 1
ATOM 2629 O O . ASN A 1 321 ? -5.688 -25.156 -6.465 1 97.69 321 ASN A O 1
ATOM 2633 N N . ILE A 1 322 ? -6.832 -24.438 -4.711 1 98.38 322 ILE A N 1
ATOM 2634 C CA . ILE A 1 322 ? -8.125 -24.484 -5.379 1 98.38 322 ILE A CA 1
ATOM 2635 C C . ILE A 1 322 ? -8.609 -23.062 -5.668 1 98.38 322 ILE A C 1
ATOM 2637 O O . ILE A 1 322 ? -8.727 -22.25 -4.758 1 98.38 322 ILE A O 1
ATOM 2641 N N . TYR A 1 323 ? -8.852 -22.797 -6.898 1 98.69 323 TYR A N 1
ATOM 2642 C CA . TYR A 1 323 ? -9.273 -21.469 -7.332 1 98.69 323 TYR A CA 1
ATOM 2643 C C . TYR A 1 323 ? -10.789 -21.422 -7.52 1 98.69 323 TYR A C 1
ATOM 2645 O O . TYR A 1 323 ? -11.359 -22.25 -8.227 1 98.69 323 TYR A O 1
ATOM 2653 N N . VAL A 1 324 ? -11.398 -20.516 -6.895 1 98.62 324 VAL A N 1
ATOM 2654 C CA . VAL A 1 324 ? -12.805 -20.188 -7.098 1 98.62 324 VAL A CA 1
ATOM 2655 C C . VAL A 1 324 ? -12.922 -18.844 -7.836 1 98.62 324 VAL A C 1
ATOM 2657 O O . VAL A 1 324 ? -12.578 -17.797 -7.293 1 98.62 324 VAL A O 1
ATOM 2660 N N . THR A 1 325 ? -13.484 -18.875 -9.07 1 98.56 325 THR A N 1
ATOM 2661 C CA . THR A 1 325 ? -13.445 -17.688 -9.914 1 98.56 325 THR A CA 1
ATOM 2662 C C . THR A 1 325 ? -14.859 -17.234 -10.258 1 98.56 325 THR A C 1
ATOM 2664 O O . THR A 1 325 ? -15.727 -18.047 -10.57 1 98.56 325 THR A O 1
ATOM 2667 N N . GLY A 1 326 ? -15.133 -15.953 -10.172 1 98.06 326 GLY A N 1
ATOM 2668 C CA . GLY A 1 326 ? -16.344 -15.305 -10.672 1 98.06 326 GLY A CA 1
ATOM 2669 C C . GLY A 1 326 ? -17.594 -15.758 -9.961 1 98.06 326 GLY A C 1
ATOM 2670 O O . GLY A 1 326 ? -17.594 -15.945 -8.742 1 98.06 326 GLY A O 1
ATOM 2671 N N . GLY A 1 327 ? -18.703 -15.906 -10.734 1 97.5 327 GLY A N 1
ATOM 2672 C CA . GLY A 1 327 ? -20.047 -16.094 -10.219 1 97.5 327 GLY A CA 1
ATOM 2673 C C . GLY A 1 327 ? -20.875 -14.82 -10.219 1 97.5 327 GLY A C 1
ATOM 2674 O O . GLY A 1 327 ? -20.453 -13.805 -10.773 1 97.5 327 GLY A O 1
ATOM 2675 N N . TYR A 1 328 ? -22.094 -14.945 -9.852 1 96.69 328 TYR A N 1
ATOM 2676 C CA . TYR A 1 328 ? -22.906 -13.75 -9.688 1 96.69 328 TYR A CA 1
ATOM 2677 C C . TYR A 1 328 ? -23.438 -13.625 -8.266 1 96.69 328 TYR A C 1
ATOM 2679 O O . TYR A 1 328 ? -23.609 -14.633 -7.574 1 96.69 328 TYR A O 1
ATOM 2687 N N . ARG A 1 329 ? -23.672 -12.43 -7.852 1 95.31 329 ARG A N 1
ATOM 2688 C CA . ARG A 1 329 ? -24.219 -12.188 -6.523 1 95.31 329 ARG A CA 1
ATOM 2689 C C . ARG A 1 329 ? -25.672 -12.664 -6.438 1 95.31 329 ARG A C 1
ATOM 2691 O O . ARG A 1 329 ? -26.484 -12.328 -7.289 1 95.31 329 ARG A O 1
ATOM 2698 N N . THR A 1 330 ? -25.922 -13.344 -5.383 1 92.69 330 THR A N 1
ATOM 2699 C CA . THR A 1 330 ? -27.234 -13.977 -5.246 1 92.69 330 THR A CA 1
ATOM 2700 C C . THR A 1 330 ? -28.344 -12.93 -5.18 1 92.69 330 THR A C 1
ATOM 2702 O O . THR A 1 330 ? -29.438 -13.133 -5.727 1 92.69 330 THR A O 1
ATOM 2705 N N . ASP A 1 331 ? -28.062 -11.844 -4.605 1 90 331 ASP A N 1
ATOM 2706 C CA . ASP A 1 331 ? -29.094 -10.859 -4.305 1 90 331 ASP A CA 1
ATOM 2707 C C . ASP A 1 331 ? -29.422 -10.008 -5.531 1 90 331 ASP A C 1
ATOM 2709 O O . ASP A 1 331 ? -30.578 -9.672 -5.773 1 90 331 ASP A O 1
ATOM 2713 N N . ASN A 1 332 ? -28.422 -9.656 -6.383 1 89.44 332 ASN A N 1
ATOM 2714 C CA . ASN A 1 332 ? -28.703 -8.703 -7.457 1 89.44 332 ASN A CA 1
ATOM 2715 C C . ASN A 1 332 ? -28.219 -9.234 -8.805 1 89.44 332 ASN A C 1
ATOM 2717 O O . ASN A 1 332 ? -28.266 -8.523 -9.812 1 89.44 332 ASN A O 1
ATOM 2721 N N . ILE A 1 333 ? -27.688 -10.359 -8.906 1 89.31 333 ILE A N 1
ATOM 2722 C CA . ILE A 1 333 ? -27.297 -11.094 -10.102 1 89.31 333 ILE A CA 1
ATOM 2723 C C . ILE A 1 333 ? -26.156 -10.359 -10.812 1 89.31 333 ILE A C 1
ATOM 2725 O O . ILE A 1 333 ? -26 -10.469 -12.031 1 89.31 333 ILE A O 1
ATOM 2729 N N . GLU A 1 334 ? -25.469 -9.594 -10.008 1 93.12 334 GLU A N 1
ATOM 2730 C CA . GLU A 1 334 ? -24.297 -8.922 -10.57 1 93.12 334 GLU A CA 1
ATOM 2731 C C . GLU A 1 334 ? -23.156 -9.906 -10.812 1 93.12 334 GLU A C 1
ATOM 2733 O O . GLU A 1 334 ? -22.781 -10.656 -9.906 1 93.12 334 GLU A O 1
ATOM 2738 N N . ALA A 1 335 ? -22.656 -9.953 -12.07 1 96.38 335 ALA A N 1
ATOM 2739 C CA . ALA A 1 335 ? -21.5 -10.797 -12.383 1 96.38 335 ALA A CA 1
ATOM 2740 C C . ALA A 1 335 ? -20.266 -10.336 -11.609 1 96.38 335 ALA A C 1
ATOM 2742 O O . ALA A 1 335 ? -20.047 -9.141 -11.43 1 96.38 335 ALA A O 1
ATOM 2743 N N . LEU A 1 336 ? -19.469 -11.273 -11.211 1 97.31 336 LEU A N 1
ATOM 2744 C CA . LEU A 1 336 ? -18.297 -10.977 -10.391 1 97.31 336 LEU A CA 1
ATOM 2745 C C . LEU A 1 336 ? -17 -11.289 -11.148 1 97.31 336 LEU A C 1
ATOM 2747 O O . LEU A 1 336 ? -16.984 -12.195 -11.984 1 97.31 336 LEU A O 1
ATOM 2751 N N . ASP A 1 337 ? -15.977 -10.57 -10.891 1 98.19 337 ASP A N 1
ATOM 2752 C CA . ASP A 1 337 ? -14.633 -10.867 -11.383 1 98.19 337 ASP A CA 1
ATOM 2753 C C . ASP A 1 337 ? -13.727 -11.336 -10.242 1 98.19 337 ASP A C 1
ATOM 2755 O O . ASP A 1 337 ? -12.531 -11.57 -10.453 1 98.19 337 ASP A O 1
ATOM 2759 N N . THR A 1 338 ? -14.172 -11.523 -9.055 1 97.81 338 THR A N 1
ATOM 2760 C CA . THR A 1 338 ? -13.43 -11.852 -7.844 1 97.81 338 THR A CA 1
ATOM 2761 C C . THR A 1 338 ? -12.922 -13.289 -7.891 1 97.81 338 THR A C 1
ATOM 2763 O O . THR A 1 338 ? -13.602 -14.18 -8.414 1 97.81 338 THR A O 1
ATOM 2766 N N . VAL A 1 339 ? -11.773 -13.5 -7.316 1 98.5 339 VAL A N 1
ATOM 2767 C CA . VAL A 1 339 ? -11.164 -14.828 -7.234 1 98.5 339 VAL A CA 1
ATOM 2768 C C . VAL A 1 339 ? -10.758 -15.117 -5.793 1 98.5 339 VAL A C 1
ATOM 2770 O O . VAL A 1 339 ? -10.188 -14.266 -5.113 1 98.5 339 VAL A O 1
ATOM 2773 N N . TRP A 1 340 ? -11.109 -16.281 -5.332 1 98.38 340 TRP A N 1
ATOM 2774 C CA . TRP A 1 340 ? -10.656 -16.781 -4.035 1 98.38 340 TRP A CA 1
ATOM 2775 C C . TRP A 1 340 ? -9.852 -18.062 -4.188 1 98.38 340 TRP A C 1
ATOM 2777 O O . TRP A 1 340 ? -10.18 -18.906 -5.027 1 98.38 340 TRP A O 1
ATOM 2787 N N . ILE A 1 341 ? -8.828 -18.188 -3.367 1 98.62 341 ILE A N 1
ATOM 2788 C CA . ILE A 1 341 ? -7.938 -19.328 -3.457 1 98.62 341 ILE A CA 1
ATOM 2789 C C . ILE A 1 341 ? -7.922 -20.078 -2.125 1 98.62 341 ILE A C 1
ATOM 2791 O O . ILE A 1 341 ? -7.629 -19.484 -1.081 1 98.62 341 ILE A O 1
ATOM 2795 N N . TYR A 1 342 ? -8.219 -21.297 -2.178 1 98.44 342 TYR A N 1
ATOM 2796 C CA . TYR A 1 342 ? -8.156 -22.188 -1.014 1 98.44 342 TYR A CA 1
ATOM 2797 C C . TYR A 1 342 ? -6.914 -23.062 -1.062 1 98.44 342 TYR A C 1
ATOM 2799 O O . TYR A 1 342 ? -6.715 -23.812 -2.023 1 98.44 342 TYR A O 1
ATOM 2807 N N . ASN A 1 343 ? -6.113 -22.953 -0.068 1 97.94 343 ASN A N 1
ATOM 2808 C CA . ASN A 1 343 ? -4.965 -23.844 0.039 1 97.94 343 ASN A CA 1
ATOM 2809 C C . ASN A 1 343 ? -5.297 -25.094 0.844 1 97.94 343 ASN A C 1
ATOM 2811 O O . ASN A 1 343 ? -5.547 -25.016 2.047 1 97.94 343 ASN A O 1
ATOM 2815 N N . SER A 1 344 ? -5.234 -26.203 0.219 1 95.81 344 SER A N 1
ATOM 2816 C CA . SER A 1 344 ? -5.672 -27.453 0.818 1 95.81 344 SER A CA 1
ATOM 2817 C C . SER A 1 344 ? -4.711 -27.922 1.907 1 95.81 344 SER A C 1
ATOM 2819 O O . SER A 1 344 ? -5.078 -28.703 2.775 1 95.81 344 SER A O 1
ATOM 2821 N N . GLU A 1 345 ? -3.518 -27.469 1.844 1 95.56 345 GLU A N 1
ATOM 2822 C CA . GLU A 1 345 ? -2.527 -27.891 2.832 1 95.56 345 GLU A CA 1
ATOM 2823 C C . GLU A 1 345 ? -2.633 -27.047 4.105 1 95.56 345 GLU A C 1
ATOM 2825 O O . GLU A 1 345 ? -2.51 -27.578 5.211 1 95.56 345 GLU A O 1
ATOM 2830 N N . SER A 1 346 ? -2.902 -25.766 3.984 1 96.62 346 SER A N 1
ATOM 2831 C CA . SER A 1 346 ? -2.965 -24.891 5.152 1 96.62 346 SER A CA 1
ATOM 2832 C C . SER A 1 346 ? -4.402 -24.688 5.613 1 96.62 346 SER A C 1
ATOM 2834 O O . SER A 1 346 ? -4.641 -24.188 6.711 1 96.62 346 SER A O 1
ATOM 2836 N N . ASP A 1 347 ? -5.379 -25.141 4.844 1 97.62 347 ASP A N 1
ATOM 2837 C CA . ASP A 1 347 ? -6.789 -24.922 5.145 1 97.62 347 ASP A CA 1
ATOM 2838 C C . ASP A 1 347 ? -7.102 -23.438 5.332 1 97.62 347 ASP A C 1
ATOM 2840 O O . ASP A 1 347 ? -7.699 -23.047 6.336 1 97.62 347 ASP A O 1
ATOM 2844 N N . GLU A 1 348 ? -6.617 -22.672 4.41 1 98.12 348 GLU A N 1
ATOM 2845 C CA . GLU A 1 348 ? -6.785 -21.219 4.496 1 98.12 348 GLU A CA 1
ATOM 2846 C C . GLU A 1 348 ? -7.199 -20.625 3.15 1 98.12 348 GLU A C 1
ATOM 2848 O O . GLU A 1 348 ? -6.859 -21.172 2.098 1 98.12 348 GLU A O 1
ATOM 2853 N N . TRP A 1 349 ? -7.98 -19.562 3.252 1 98.38 349 TRP A N 1
ATOM 2854 C CA . TRP A 1 349 ? -8.391 -18.844 2.057 1 98.38 349 TRP A CA 1
ATOM 2855 C C . TRP A 1 349 ? -7.57 -17.562 1.886 1 98.38 349 TRP A C 1
ATOM 2857 O O . TRP A 1 349 ? -7.242 -16.891 2.865 1 98.38 349 TRP A O 1
ATOM 2867 N N . THR A 1 350 ? -7.223 -17.219 0.713 1 98.25 350 THR A N 1
ATOM 2868 C CA . THR A 1 350 ? -6.625 -15.93 0.351 1 98.25 350 THR A CA 1
ATOM 2869 C C . THR A 1 350 ? -7.352 -15.312 -0.842 1 98.25 350 THR A C 1
ATOM 2871 O O . THR A 1 350 ? -7.77 -16.031 -1.757 1 98.25 350 THR A O 1
ATOM 2874 N N . GLU A 1 351 ? -7.496 -14.016 -0.854 1 97.56 351 GLU A N 1
ATOM 2875 C CA . GLU A 1 351 ? -8.109 -13.344 -1.994 1 97.56 351 GLU A CA 1
ATOM 2876 C C . GLU A 1 351 ? -7.145 -13.266 -3.176 1 97.56 351 GLU A C 1
ATOM 2878 O O . GLU A 1 351 ? -5.996 -12.844 -3.018 1 97.56 351 GLU A O 1
ATOM 2883 N N . GLY A 1 352 ? -7.594 -13.75 -4.281 1 98 352 GLY A N 1
ATOM 2884 C CA . GLY A 1 352 ? -6.773 -13.664 -5.48 1 98 352 GLY A CA 1
ATOM 2885 C C . GLY A 1 352 ? -6.945 -12.359 -6.227 1 98 352 GLY A C 1
ATOM 2886 O O . GLY A 1 352 ? -7.652 -11.461 -5.766 1 98 352 GLY A O 1
ATOM 2887 N N . LEU A 1 353 ? -6.211 -12.195 -7.391 1 98.06 353 LEU A N 1
ATOM 2888 C CA . LEU A 1 353 ? -6.355 -11.031 -8.266 1 98.06 353 LEU A CA 1
ATOM 2889 C C . LEU A 1 353 ? -7.621 -11.148 -9.109 1 98.06 353 LEU A C 1
ATOM 2891 O O . LEU A 1 353 ? -7.961 -12.234 -9.586 1 98.06 353 LEU A O 1
ATOM 2895 N N . PRO A 1 354 ? -8.305 -10.086 -9.32 1 98.5 354 PRO A N 1
ATOM 2896 C CA . PRO A 1 354 ? -9.547 -10.133 -10.094 1 98.5 354 PRO A CA 1
ATOM 2897 C C . PRO A 1 354 ? -9.312 -10.477 -11.57 1 98.5 354 PRO A C 1
ATOM 2899 O O . PRO A 1 354 ? -8.289 -10.086 -12.141 1 98.5 354 PRO A O 1
ATOM 2902 N N . MET A 1 355 ? -10.25 -11.203 -12.109 1 98.56 355 MET A N 1
ATOM 2903 C CA . MET A 1 355 ? -10.219 -11.484 -13.539 1 98.56 355 MET A CA 1
ATOM 2904 C C . MET A 1 355 ? -10.375 -10.203 -14.352 1 98.56 355 MET A C 1
ATOM 2906 O O . MET A 1 355 ? -10.75 -9.164 -13.805 1 98.56 355 MET A O 1
ATOM 2910 N N . LEU A 1 356 ? -10.023 -10.289 -15.633 1 98.12 356 LEU A N 1
ATOM 2911 C CA . LEU A 1 356 ? -10.211 -9.156 -16.531 1 98.12 356 LEU A CA 1
ATOM 2912 C C . LEU A 1 356 ? -11.695 -8.891 -16.766 1 98.12 356 LEU A C 1
ATOM 2914 O O . LEU A 1 356 ? -12.109 -7.738 -16.891 1 98.12 356 LEU A O 1
ATOM 2918 N N . ASN A 1 357 ? -12.453 -9.992 -16.844 1 96.88 357 ASN A N 1
ATOM 2919 C CA . ASN A 1 357 ? -13.883 -9.898 -17.125 1 96.88 357 ASN A CA 1
ATOM 2920 C C . ASN A 1 357 ? -14.703 -10.602 -16.047 1 96.88 357 ASN A C 1
ATOM 2922 O O . ASN A 1 357 ? -14.43 -11.758 -15.711 1 96.88 357 ASN A O 1
ATOM 2926 N N . ALA A 1 358 ? -15.734 -9.867 -15.609 1 97.88 358 ALA A N 1
ATOM 2927 C CA . ALA A 1 358 ? -16.703 -10.523 -14.734 1 97.88 358 ALA A CA 1
ATOM 2928 C C . ALA A 1 358 ? -17.531 -11.547 -15.508 1 97.88 358 ALA A C 1
ATOM 2930 O O . ALA A 1 358 ? -17.906 -11.312 -16.656 1 97.88 358 ALA A O 1
ATOM 2931 N N . ARG A 1 359 ? -17.797 -12.688 -14.891 1 97.81 359 ARG A N 1
ATOM 2932 C CA . ARG A 1 359 ? -18.5 -13.75 -15.594 1 97.81 359 ARG A CA 1
ATOM 2933 C C . ARG A 1 359 ? -19.109 -14.75 -14.617 1 97.81 359 ARG A C 1
ATOM 2935 O O . ARG A 1 359 ? -18.656 -14.867 -13.477 1 97.81 359 ARG A O 1
ATOM 2942 N N . TYR A 1 360 ? -20.109 -15.375 -15.039 1 97.44 360 TYR A N 1
ATOM 2943 C CA . TYR A 1 360 ? -20.703 -16.5 -14.336 1 97.44 360 TYR A CA 1
ATOM 2944 C C . TYR A 1 360 ? -21.094 -17.609 -15.305 1 97.44 360 TYR A C 1
ATOM 2946 O O . TYR A 1 360 ? -21.188 -17.391 -16.516 1 97.44 360 TYR A O 1
ATOM 2954 N N . TYR A 1 361 ? -21.188 -18.844 -14.828 1 97.75 361 TYR A N 1
ATOM 2955 C CA . TYR A 1 361 ? -21.453 -20 -15.664 1 97.75 361 TYR A CA 1
ATOM 2956 C C . TYR A 1 361 ? -20.344 -20.219 -16.672 1 97.75 361 TYR A C 1
ATOM 2958 O O . TYR A 1 361 ? -20.578 -20.688 -17.797 1 97.75 361 TYR A O 1
ATOM 2966 N N . HIS A 1 362 ? -19.172 -19.719 -16.312 1 98.25 362 HIS A N 1
ATOM 2967 C CA . HIS A 1 362 ? -18 -19.953 -17.156 1 98.25 362 HIS A CA 1
ATOM 2968 C C . HIS A 1 362 ? -17.297 -21.266 -16.781 1 98.25 362 HIS A C 1
ATOM 2970 O O . HIS A 1 362 ? -17.656 -21.891 -15.766 1 98.25 362 HIS A O 1
ATOM 2976 N N . CYS A 1 363 ? -16.359 -21.688 -17.609 1 98.38 363 CYS A N 1
ATOM 2977 C CA . CYS A 1 363 ? -15.555 -22.875 -17.328 1 98.38 363 CYS A CA 1
ATOM 2978 C C . CYS A 1 363 ? -14.211 -22.484 -16.719 1 98.38 363 CYS A C 1
ATOM 2980 O O . CYS A 1 363 ? -13.617 -21.484 -17.109 1 98.38 363 CYS A O 1
ATOM 2982 N N . ALA A 1 364 ? -13.781 -23.234 -15.781 1 98.69 364 ALA A N 1
ATOM 2983 C CA . ALA A 1 364 ? -12.453 -23.062 -15.188 1 98.69 364 ALA A CA 1
ATOM 2984 C C . ALA A 1 364 ? -11.648 -24.359 -15.281 1 98.69 364 ALA A C 1
ATOM 2986 O O . ALA A 1 364 ? -12.102 -25.406 -14.828 1 98.69 364 ALA A O 1
ATOM 2987 N N . VAL A 1 365 ? -10.484 -24.281 -15.883 1 98.56 365 VAL A N 1
ATOM 2988 C CA . VAL A 1 365 ? -9.617 -25.453 -15.992 1 98.56 365 VAL A CA 1
ATOM 2989 C C . VAL A 1 365 ? -8.164 -25.047 -15.773 1 98.56 365 VAL A C 1
ATOM 2991 O O . VAL A 1 365 ? -7.832 -23.859 -15.82 1 98.56 365 VAL A O 1
ATOM 2994 N N . THR A 1 366 ? -7.352 -25.984 -15.438 1 97.94 366 THR A N 1
ATOM 2995 C CA . THR A 1 366 ? -5.922 -25.75 -15.266 1 97.94 366 THR A CA 1
ATOM 2996 C C . THR A 1 366 ? -5.129 -26.406 -16.391 1 97.94 366 THR A C 1
ATOM 2998 O O . THR A 1 366 ? -5.402 -27.562 -16.766 1 97.94 366 THR A O 1
ATOM 3001 N N . LEU A 1 367 ? -4.266 -25.672 -16.969 1 97.12 367 LEU A N 1
ATOM 3002 C CA . LEU A 1 367 ? -3.398 -26.156 -18.047 1 97.12 367 LEU A CA 1
ATOM 3003 C C . LEU A 1 367 ? -2.045 -25.453 -18 1 97.12 367 LEU A C 1
ATOM 3005 O O . LEU A 1 367 ? -1.977 -24.234 -17.906 1 97.12 367 LEU A O 1
ATOM 3009 N N . GLY A 1 368 ? -0.979 -26.219 -18.125 1 93.81 368 GLY A N 1
ATOM 3010 C CA . GLY A 1 368 ? 0.357 -25.656 -18.219 1 93.81 368 GLY A CA 1
ATOM 3011 C C . GLY A 1 368 ? 0.725 -24.781 -17.031 1 93.81 368 GLY A C 1
ATOM 3012 O O . GLY A 1 368 ? 1.312 -23.719 -17.203 1 93.81 368 GLY A O 1
ATOM 3013 N N . GLY A 1 369 ? 0.232 -25.172 -15.914 1 95.88 369 GLY A N 1
ATOM 3014 C CA . GLY A 1 369 ? 0.562 -24.438 -14.703 1 95.88 369 GLY A CA 1
ATOM 3015 C C . GLY A 1 369 ? -0.236 -23.156 -14.547 1 95.88 369 GLY A C 1
ATOM 3016 O O . GLY A 1 369 ? 0.128 -22.281 -13.758 1 95.88 369 GLY A O 1
ATOM 3017 N N . CYS A 1 370 ? -1.314 -23.031 -15.328 1 97.81 370 CYS A N 1
ATOM 3018 C CA . CYS A 1 370 ? -2.129 -21.828 -15.281 1 97.81 370 CYS A CA 1
ATOM 3019 C C . CYS A 1 370 ? -3.6 -22.156 -15.062 1 97.81 370 CYS A C 1
ATOM 3021 O O . CYS A 1 370 ? -4 -23.312 -15.211 1 97.81 370 CYS A O 1
ATOM 3023 N N . VAL A 1 371 ? -4.301 -21.156 -14.648 1 98.56 371 VAL A N 1
ATOM 3024 C CA . VAL A 1 371 ? -5.742 -21.281 -14.445 1 98.56 371 VAL A CA 1
ATOM 3025 C C . VAL A 1 371 ? -6.488 -20.547 -15.555 1 98.56 371 VAL A C 1
ATOM 3027 O O . VAL A 1 371 ? -6.266 -19.359 -15.781 1 98.56 371 VAL A O 1
ATOM 3030 N N . TYR A 1 372 ? -7.367 -21.281 -16.25 1 98.81 372 TYR A N 1
ATOM 3031 C CA . TYR A 1 372 ? -8.117 -20.719 -17.359 1 98.81 372 TYR A CA 1
ATOM 3032 C C . TYR A 1 372 ? -9.57 -20.453 -16.969 1 98.81 372 TYR A C 1
ATOM 3034 O O . TYR A 1 372 ? -10.188 -21.281 -16.297 1 98.81 372 TYR A O 1
ATOM 3042 N N . ALA A 1 373 ? -10.07 -19.344 -17.312 1 98.75 373 ALA A N 1
ATOM 3043 C CA . ALA A 1 373 ? -11.492 -19 -17.234 1 98.75 373 ALA A CA 1
ATOM 3044 C C . ALA A 1 373 ? -12.078 -18.766 -18.625 1 98.75 373 ALA A C 1
ATOM 3046 O O . ALA A 1 373 ? -11.641 -17.875 -19.344 1 98.75 373 ALA A O 1
ATOM 3047 N N . LEU A 1 374 ? -13.125 -19.516 -19.016 1 98.62 374 LEU A N 1
ATOM 3048 C CA . LEU A 1 374 ? -13.547 -19.578 -20.406 1 98.62 374 LEU A CA 1
ATOM 3049 C C . LEU A 1 374 ? -15.047 -19.297 -20.531 1 98.62 374 LEU A C 1
ATOM 3051 O O . LEU A 1 374 ? -15.859 -20.016 -19.938 1 98.62 374 LEU A O 1
ATOM 3055 N N . GLY A 1 375 ? -15.336 -18.297 -21.328 1 97.94 375 GLY A N 1
ATOM 3056 C CA . GLY A 1 375 ? -16.719 -18 -21.641 1 97.94 375 GLY A CA 1
ATOM 3057 C C . GLY A 1 375 ? -17.516 -17.547 -20.422 1 97.94 375 GLY A C 1
ATOM 3058 O O . GLY A 1 375 ? -17.047 -16.75 -19.609 1 97.94 375 GLY A O 1
ATOM 3059 N N . GLY A 1 376 ? -18.766 -18.078 -20.406 1 97.44 376 GLY A N 1
ATOM 3060 C CA . GLY A 1 376 ? -19.688 -17.672 -19.359 1 97.44 376 GLY A CA 1
ATOM 3061 C C . GLY A 1 376 ? -20.625 -16.547 -19.797 1 97.44 376 GLY A C 1
ATOM 3062 O O . GLY A 1 376 ? -20.703 -16.219 -20.984 1 97.44 376 GLY A O 1
ATOM 3063 N N . TYR A 1 377 ? -21.422 -16.172 -18.844 1 96.12 377 TYR A N 1
ATOM 3064 C CA . TYR A 1 377 ? -22.359 -15.07 -19.078 1 96.12 377 TYR A CA 1
ATOM 3065 C C . TYR A 1 377 ? -21.734 -13.734 -18.656 1 96.12 377 TYR A C 1
ATOM 3067 O O . TYR A 1 377 ? -21.016 -13.656 -17.672 1 96.12 377 TYR A O 1
ATOM 3075 N N . ARG A 1 378 ? -22.016 -12.758 -19.422 1 88.69 378 ARG A N 1
ATOM 3076 C CA . ARG A 1 378 ? -21.75 -11.367 -19.109 1 88.69 378 ARG A CA 1
ATOM 3077 C C . ARG A 1 378 ? -22.906 -10.469 -19.516 1 88.69 378 ARG A C 1
ATOM 3079 O O . ARG A 1 378 ? -23.375 -10.508 -20.656 1 88.69 378 ARG A O 1
ATOM 3086 N N . LYS A 1 379 ? -23.359 -9.703 -18.578 1 83.94 379 LYS A N 1
ATOM 3087 C CA . LYS A 1 379 ? -24.484 -8.805 -18.828 1 83.94 379 LYS A CA 1
ATOM 3088 C C . LYS A 1 379 ? -25.656 -9.547 -19.453 1 83.94 379 LYS A C 1
ATOM 3090 O O . LYS A 1 379 ? -26.203 -9.109 -20.469 1 83.94 379 LYS A O 1
ATOM 3095 N N . GLY A 1 380 ? -25.844 -10.789 -19.094 1 86.88 380 GLY A N 1
ATOM 3096 C CA . GLY A 1 380 ? -27.031 -11.539 -19.438 1 86.88 380 GLY A CA 1
ATOM 3097 C C . GLY A 1 380 ? -26.875 -12.344 -20.719 1 86.88 380 GLY A C 1
ATOM 3098 O O . GLY A 1 380 ? -27.828 -12.984 -21.172 1 86.88 380 GLY A O 1
ATOM 3099 N N . ALA A 1 381 ? -25.734 -12.305 -21.312 1 91.81 381 ALA A N 1
ATOM 3100 C CA . ALA A 1 381 ? -25.531 -13.07 -22.547 1 91.81 381 ALA A CA 1
ATOM 3101 C C . ALA A 1 381 ? -24.234 -13.867 -22.484 1 91.81 381 ALA A C 1
ATOM 3103 O O . ALA A 1 381 ? -23.25 -13.422 -21.859 1 91.81 381 ALA A O 1
ATOM 3104 N N . PRO A 1 382 ? -24.281 -15.094 -23.188 1 95.44 382 PRO A N 1
ATOM 3105 C CA . PRO A 1 382 ? -23.031 -15.844 -23.266 1 95.44 382 PRO A CA 1
ATOM 3106 C C . PRO A 1 382 ? -21.922 -15.062 -23.969 1 95.44 382 PRO A C 1
ATOM 3108 O O . PRO A 1 382 ? -22.172 -14.391 -24.984 1 95.44 382 PRO A O 1
ATOM 3111 N N . ALA A 1 383 ? -20.781 -15.109 -23.406 1 94.62 383 ALA A N 1
ATOM 3112 C CA . ALA A 1 383 ? -19.656 -14.328 -23.906 1 94.62 383 ALA A CA 1
ATOM 3113 C C . ALA A 1 383 ? -18.562 -15.227 -24.484 1 94.62 383 ALA A C 1
ATOM 3115 O O . ALA A 1 383 ? -18.453 -16.391 -24.094 1 94.62 383 ALA A O 1
ATOM 3116 N N . GLU A 1 384 ? -17.734 -14.688 -25.391 1 96.88 384 GLU A N 1
ATOM 3117 C CA . GLU A 1 384 ? -16.703 -15.461 -26.094 1 96.88 384 GLU A CA 1
ATOM 3118 C C . GLU A 1 384 ? -15.336 -15.266 -25.438 1 96.88 384 GLU A C 1
ATOM 3120 O O . GLU A 1 384 ? -14.391 -16 -25.75 1 96.88 384 GLU A O 1
ATOM 3125 N N . GLU A 1 385 ? -15.25 -14.328 -24.594 1 97.5 385 GLU A N 1
ATOM 3126 C CA . GLU A 1 385 ? -13.945 -13.961 -24.047 1 97.5 385 GLU A CA 1
ATOM 3127 C C . GLU A 1 385 ? -13.383 -15.07 -23.156 1 97.5 385 GLU A C 1
ATOM 3129 O O . GLU A 1 385 ? -14.117 -15.719 -22.422 1 97.5 385 GLU A O 1
ATOM 3134 N N . ALA A 1 386 ? -12.133 -15.32 -23.234 1 98.44 386 ALA A N 1
ATOM 3135 C CA . ALA A 1 386 ? -11.383 -16.281 -22.422 1 98.44 386 ALA A CA 1
ATOM 3136 C C . ALA A 1 386 ? -10.062 -15.68 -21.938 1 98.44 386 ALA A C 1
ATOM 3138 O O . ALA A 1 386 ? -9.484 -14.82 -22.609 1 98.44 386 ALA A O 1
ATOM 3139 N N . GLU A 1 387 ? -9.633 -16.078 -20.844 1 98.69 387 GLU A N 1
ATOM 3140 C CA . GLU A 1 387 ? -8.406 -15.57 -20.234 1 98.69 387 GLU A CA 1
ATOM 3141 C C . GLU A 1 387 ? -7.758 -16.609 -19.328 1 98.69 387 GLU A C 1
ATOM 3143 O O . GLU A 1 387 ? -8.391 -17.609 -18.969 1 98.69 387 GLU A O 1
ATOM 3148 N N . PHE A 1 388 ? -6.504 -16.438 -19 1 98.38 388 PHE A N 1
ATOM 3149 C CA . PHE A 1 388 ? -5.867 -17.312 -18.031 1 98.38 388 PHE A CA 1
ATOM 3150 C C . PHE A 1 388 ? -5.043 -16.516 -17.031 1 98.38 388 PHE A C 1
ATOM 3152 O O . PHE A 1 388 ? -4.656 -15.383 -17.312 1 98.38 388 PHE A O 1
ATOM 3159 N N . TYR A 1 389 ? -4.859 -17.109 -15.898 1 98.38 389 TYR A N 1
ATOM 3160 C CA . TYR A 1 389 ? -4.059 -16.547 -14.812 1 98.38 389 TYR A CA 1
ATOM 3161 C C . TYR A 1 389 ? -2.707 -17.25 -14.719 1 98.38 389 TYR A C 1
ATOM 3163 O O . TYR A 1 389 ? -2.641 -18.469 -14.641 1 98.38 389 TYR A O 1
ATOM 3171 N N . ASP A 1 390 ? -1.669 -16.438 -14.781 1 97.94 390 ASP A N 1
ATOM 3172 C CA . ASP A 1 390 ? -0.321 -16.922 -14.5 1 97.94 390 ASP A CA 1
ATOM 3173 C C . ASP A 1 390 ? 0.075 -16.656 -13.055 1 97.94 390 ASP A C 1
ATOM 3175 O O . ASP A 1 390 ? 0.329 -15.508 -12.68 1 97.94 390 ASP A O 1
ATOM 3179 N N . PRO A 1 391 ? 0.172 -17.688 -12.273 1 97.31 391 PRO A N 1
ATOM 3180 C CA . PRO A 1 391 ? 0.43 -17.453 -10.844 1 97.31 391 PRO A CA 1
ATOM 3181 C C . PRO A 1 391 ? 1.83 -16.906 -10.578 1 97.31 391 PRO A C 1
ATOM 3183 O O . PRO A 1 391 ? 2.068 -16.297 -9.531 1 97.31 391 PRO A O 1
ATOM 3186 N N . LEU A 1 392 ? 2.783 -17.219 -11.453 1 97.38 392 LEU A N 1
ATOM 3187 C CA . LEU A 1 392 ? 4.133 -16.703 -11.281 1 97.38 392 LEU A CA 1
ATOM 3188 C C . LEU A 1 392 ? 4.188 -15.211 -11.617 1 97.38 392 LEU A C 1
ATOM 3190 O O . LEU A 1 392 ? 4.688 -14.406 -10.82 1 97.38 392 LEU A O 1
ATOM 3194 N N . LYS A 1 393 ? 3.633 -14.859 -12.75 1 96.75 393 LYS A N 1
ATOM 3195 C CA . LYS A 1 393 ? 3.615 -13.461 -13.156 1 96.75 393 LYS A CA 1
ATOM 3196 C C . LYS A 1 393 ? 2.553 -12.68 -12.383 1 96.75 393 LYS A C 1
ATOM 3198 O O . LYS A 1 393 ? 2.561 -11.445 -12.383 1 96.75 393 LYS A O 1
ATOM 3203 N N . GLU A 1 394 ? 1.646 -13.422 -11.773 1 96.69 394 GLU A N 1
ATOM 3204 C CA . GLU A 1 394 ? 0.544 -12.836 -11.016 1 96.69 394 GLU A CA 1
ATOM 3205 C C . GLU A 1 394 ? -0.268 -11.875 -11.875 1 96.69 394 GLU A C 1
ATOM 3207 O O . GLU A 1 394 ? -0.473 -10.719 -11.5 1 96.69 394 GLU A O 1
ATOM 3212 N N . LYS A 1 395 ? -0.846 -12.375 -12.906 1 96.88 395 LYS A N 1
ATOM 3213 C CA . LYS A 1 395 ? -1.677 -11.562 -13.789 1 96.88 395 LYS A CA 1
ATOM 3214 C C . LYS A 1 395 ? -2.605 -12.43 -14.633 1 96.88 395 LYS A C 1
ATOM 3216 O O . LYS A 1 395 ? -2.271 -13.57 -14.953 1 96.88 395 LYS A O 1
ATOM 3221 N N . TRP A 1 396 ? -3.746 -11.859 -14.922 1 98.5 396 TRP A N 1
ATOM 3222 C CA . TRP A 1 396 ? -4.652 -12.445 -15.906 1 98.5 396 TRP A CA 1
ATOM 3223 C C . TRP A 1 396 ? -4.316 -11.961 -17.312 1 98.5 396 TRP A C 1
ATOM 3225 O O . TRP A 1 396 ? -4.027 -10.781 -17.516 1 98.5 396 TRP A O 1
ATOM 3235 N N . ILE A 1 397 ? -4.289 -12.859 -18.25 1 97.94 397 ILE A N 1
ATOM 3236 C CA . ILE A 1 397 ? -3.926 -12.562 -19.625 1 97.94 397 ILE A CA 1
ATOM 3237 C C . ILE A 1 397 ? -5.051 -13.008 -20.562 1 97.94 397 ILE A C 1
ATOM 3239 O O . ILE A 1 397 ? -5.512 -14.148 -20.484 1 97.94 397 ILE A O 1
ATOM 3243 N N . PRO A 1 398 ? -5.496 -12.109 -21.438 1 98.25 398 PRO A N 1
ATOM 3244 C CA . PRO A 1 398 ? -6.523 -12.516 -22.406 1 98.25 398 PRO A CA 1
ATOM 3245 C C . PRO A 1 398 ? -5.988 -13.469 -23.469 1 98.25 398 PRO A C 1
ATOM 3247 O O . PRO A 1 398 ? -4.832 -13.344 -23.875 1 98.25 398 PRO A O 1
ATOM 3250 N N . ILE A 1 399 ? -6.77 -14.391 -23.875 1 98.19 399 ILE A N 1
ATOM 3251 C CA . ILE A 1 399 ? -6.426 -15.258 -25 1 98.19 399 ILE A CA 1
ATOM 3252 C C . ILE A 1 399 ? -7.461 -15.094 -26.109 1 98.19 399 ILE A C 1
ATOM 3254 O O . ILE A 1 399 ? -8.383 -14.281 -26 1 98.19 399 ILE A O 1
ATOM 3258 N N . ALA A 1 400 ? -7.234 -15.828 -27.172 1 98.12 400 ALA A N 1
ATOM 3259 C CA . ALA A 1 400 ? -8.164 -15.758 -28.297 1 98.12 400 ALA A CA 1
ATOM 3260 C C . ALA A 1 400 ? -9.594 -15.992 -27.844 1 98.12 400 ALA A C 1
ATOM 3262 O O . ALA A 1 400 ? -9.859 -16.859 -27 1 98.12 400 ALA A O 1
ATOM 3263 N N . ASN A 1 401 ? -10.508 -15.219 -28.422 1 98.31 401 ASN A N 1
ATOM 3264 C CA . ASN A 1 401 ? -11.93 -15.438 -28.141 1 98.31 401 ASN A CA 1
ATOM 3265 C C . ASN A 1 401 ? -12.398 -16.797 -28.656 1 98.31 401 ASN A C 1
ATOM 3267 O O . ASN A 1 401 ? -11.961 -17.25 -29.719 1 98.31 401 ASN A O 1
ATOM 3271 N N . MET A 1 402 ? -13.227 -17.359 -27.906 1 98.12 402 MET A N 1
ATOM 3272 C CA . MET A 1 402 ? -13.852 -18.594 -28.359 1 98.12 402 MET A CA 1
ATOM 3273 C C . MET A 1 402 ? -14.633 -18.359 -29.656 1 98.12 402 MET A C 1
ATOM 3275 O O . MET A 1 402 ? -15.016 -17.234 -29.969 1 98.12 402 MET A O 1
ATOM 3279 N N . ILE A 1 403 ? -14.836 -19.391 -30.359 1 97.69 403 ILE A N 1
ATOM 3280 C CA . ILE A 1 403 ? -15.578 -19.297 -31.625 1 97.69 403 ILE A CA 1
ATOM 3281 C C . ILE A 1 403 ? -17.031 -18.906 -31.328 1 97.69 403 ILE A C 1
ATOM 3283 O O . ILE A 1 403 ? -17.594 -18.047 -32.031 1 97.69 403 ILE A O 1
ATOM 3287 N N . LYS A 1 404 ? -17.562 -19.5 -30.391 1 96.25 404 LYS A N 1
ATOM 3288 C CA . LYS A 1 404 ? -18.906 -19.203 -29.922 1 96.25 404 LYS A CA 1
ATOM 3289 C C . LYS A 1 404 ? -18.922 -19.016 -28.406 1 96.25 404 LYS A C 1
ATOM 3291 O O . LYS A 1 404 ? -18.312 -19.781 -27.672 1 96.25 404 LYS A O 1
ATOM 3296 N N . GLY A 1 405 ? -19.625 -17.922 -28.016 1 96.69 405 GLY A N 1
ATOM 3297 C CA . GLY A 1 405 ? -19.828 -17.766 -26.594 1 96.69 405 GLY A CA 1
ATOM 3298 C C . GLY A 1 405 ? -20.797 -18.766 -26.016 1 96.69 405 GLY A C 1
ATOM 3299 O O . GLY A 1 405 ? -21.859 -19.031 -26.594 1 96.69 405 GLY A O 1
ATOM 3300 N N . VAL A 1 406 ? -20.438 -19.328 -24.891 1 97.31 406 VAL A N 1
ATOM 3301 C CA . VAL A 1 406 ? -21.297 -20.312 -24.25 1 97.31 406 VAL A CA 1
ATOM 3302 C C . VAL A 1 406 ? -21.328 -20.078 -22.75 1 97.31 406 VAL A C 1
ATOM 3304 O O . VAL A 1 406 ? -20.344 -19.625 -22.172 1 97.31 406 VAL A O 1
ATOM 3307 N N . GLY A 1 407 ? -22.453 -20.312 -22.156 1 97.44 407 GLY A N 1
ATOM 3308 C CA . GLY A 1 407 ? -22.625 -20.328 -20.703 1 97.44 407 GLY A CA 1
ATOM 3309 C C . GLY A 1 407 ? -23.156 -21.641 -20.172 1 97.44 407 GLY A C 1
ATOM 3310 O O . GLY A 1 407 ? -23.938 -22.328 -20.859 1 97.44 407 GLY A O 1
ATOM 3311 N N . ASN A 1 408 ? -22.672 -22 -18.984 1 97.44 408 ASN A N 1
ATOM 3312 C CA . ASN A 1 408 ? -23.047 -23.266 -18.359 1 97.44 408 ASN A CA 1
ATOM 3313 C C . ASN A 1 408 ? -22.578 -24.453 -19.188 1 97.44 408 ASN A C 1
ATOM 3315 O O . ASN A 1 408 ? -23.25 -25.484 -19.25 1 97.44 408 ASN A O 1
ATOM 3319 N N . ALA A 1 409 ? -21.516 -24.234 -19.859 1 97.81 409 ALA A N 1
ATOM 3320 C CA . ALA A 1 409 ? -20.812 -25.297 -20.578 1 97.81 409 ALA A CA 1
ATOM 3321 C C . ALA A 1 409 ? -19.891 -26.062 -19.641 1 97.81 409 ALA A C 1
ATOM 3323 O O . ALA A 1 409 ? -19.797 -25.75 -18.453 1 97.81 409 ALA A O 1
ATOM 3324 N N . THR A 1 410 ? -19.297 -27.125 -20.109 1 97.69 410 THR A N 1
ATOM 3325 C CA . THR A 1 410 ? -18.281 -27.859 -19.375 1 97.69 410 THR A CA 1
ATOM 3326 C C . THR A 1 410 ? -16.969 -27.875 -20.125 1 97.69 410 THR A C 1
ATOM 3328 O O . THR A 1 410 ? -16.953 -27.734 -21.359 1 97.69 410 THR A O 1
ATOM 3331 N N . ALA A 1 411 ? -15.938 -27.938 -19.375 1 98.38 411 ALA A N 1
ATOM 3332 C CA . ALA A 1 411 ? -14.617 -27.969 -20 1 98.38 411 ALA A CA 1
ATOM 3333 C C . ALA A 1 411 ? -13.688 -28.938 -19.281 1 98.38 411 ALA A C 1
ATOM 3335 O O . ALA A 1 411 ? -13.812 -29.141 -18.062 1 98.38 411 ALA A O 1
ATOM 3336 N N . CYS A 1 412 ? -12.781 -29.516 -19.938 1 97.38 412 CYS A N 1
ATOM 3337 C CA . CYS A 1 412 ? -11.719 -30.328 -19.375 1 97.38 412 CYS A CA 1
ATOM 3338 C C . CYS A 1 412 ? -10.484 -30.312 -20.281 1 97.38 412 CYS A C 1
ATOM 3340 O O . CYS A 1 412 ? -10.523 -29.75 -21.375 1 97.38 412 CYS A O 1
ATOM 3342 N N . VAL A 1 413 ? -9.422 -30.859 -19.812 1 97.56 413 VAL A N 1
ATOM 3343 C CA . VAL A 1 413 ? -8.148 -30.844 -20.516 1 97.56 413 VAL A CA 1
ATOM 3344 C C . VAL A 1 413 ? -7.707 -32.281 -20.812 1 97.56 413 VAL A C 1
ATOM 3346 O O . VAL A 1 413 ? -7.703 -33.125 -19.922 1 97.56 413 VAL A O 1
ATOM 3349 N N . LEU A 1 414 ? -7.441 -32.562 -22.047 1 96.38 414 LEU A N 1
ATOM 3350 C CA . LEU A 1 414 ? -6.891 -33.844 -22.469 1 96.38 414 LEU A CA 1
ATOM 3351 C C . LEU A 1 414 ? -5.742 -33.625 -23.453 1 96.38 414 LEU A C 1
ATOM 3353 O O . LEU A 1 414 ? -5.902 -32.938 -24.469 1 96.38 414 LEU A O 1
ATOM 3357 N N . HIS A 1 415 ? -4.566 -34.219 -23.172 1 92.19 415 HIS A N 1
ATOM 3358 C CA . HIS A 1 415 ? -3.363 -34.094 -23.984 1 92.19 415 HIS A CA 1
ATOM 3359 C C . HIS A 1 415 ? -3.035 -32.625 -24.281 1 92.19 415 HIS A C 1
ATOM 3361 O O . HIS A 1 415 ? -2.828 -32.25 -25.422 1 92.19 415 HIS A O 1
ATOM 3367 N N . ASP A 1 416 ? -3.109 -31.828 -23.312 1 94 416 ASP A N 1
ATOM 3368 C CA . ASP A 1 416 ? -2.705 -30.422 -23.328 1 94 416 ASP A CA 1
ATOM 3369 C C . ASP A 1 416 ? -3.615 -29.594 -24.219 1 94 416 ASP A C 1
ATOM 3371 O O . ASP A 1 416 ? -3.195 -28.562 -24.766 1 94 416 ASP A O 1
ATOM 3375 N N . VAL A 1 417 ? -4.797 -30.094 -24.422 1 97.31 417 VAL A N 1
ATOM 3376 C CA . VAL A 1 417 ? -5.82 -29.375 -25.172 1 97.31 417 VAL A CA 1
ATOM 3377 C C . VAL A 1 417 ? -7.055 -29.172 -24.297 1 97.31 417 VAL A C 1
ATOM 3379 O O . VAL A 1 417 ? -7.477 -30.078 -23.578 1 97.31 417 VAL A O 1
ATOM 3382 N N . ILE A 1 418 ? -7.586 -27.969 -24.359 1 98.56 418 ILE A N 1
ATOM 3383 C CA . ILE A 1 418 ? -8.82 -27.688 -23.641 1 98.56 418 ILE A CA 1
ATOM 3384 C C . ILE A 1 418 ? -10.023 -27.969 -24.547 1 98.56 418 ILE A C 1
ATOM 3386 O O . ILE A 1 418 ? -10.055 -27.531 -25.688 1 98.56 418 ILE A O 1
ATOM 3390 N N . TYR A 1 419 ? -10.977 -28.672 -24.031 1 98.44 419 TYR A N 1
ATOM 3391 C CA . TYR A 1 419 ? -12.234 -28.922 -24.719 1 98.44 419 TYR A CA 1
ATOM 3392 C C . TYR A 1 419 ? -13.398 -28.297 -23.969 1 98.44 419 TYR A C 1
ATOM 3394 O O . TYR A 1 419 ? -13.578 -28.531 -22.781 1 98.44 419 TYR A O 1
ATOM 3402 N N . VAL A 1 420 ? -14.141 -27.469 -24.672 1 98.44 420 VAL A N 1
ATOM 3403 C CA . VAL A 1 420 ? -15.367 -26.875 -24.141 1 98.44 420 VAL A CA 1
ATOM 3404 C C . VAL A 1 420 ? -16.578 -27.484 -24.844 1 98.44 420 VAL A C 1
ATOM 3406 O O . VAL A 1 420 ? -16.656 -27.453 -26.078 1 98.44 420 VAL A O 1
ATOM 3409 N N . ILE A 1 421 ? -17.516 -27.953 -24.047 1 97.5 421 ILE A N 1
ATOM 3410 C CA . ILE A 1 421 ? -18.609 -28.734 -24.625 1 97.5 421 ILE A CA 1
ATOM 3411 C C . ILE A 1 421 ? -19.938 -28.25 -24.078 1 97.5 421 ILE A C 1
ATOM 3413 O O . ILE A 1 421 ? -20.094 -28.047 -22.875 1 97.5 421 ILE A O 1
ATOM 3417 N N . GLY A 1 422 ? -20.891 -28.078 -25.016 1 96.19 422 GLY A N 1
ATOM 3418 C CA . GLY A 1 422 ? -22.25 -27.734 -24.656 1 96.19 422 GLY A CA 1
ATOM 3419 C C . GLY A 1 422 ? -22.406 -26.312 -24.156 1 96.19 422 GLY A C 1
ATOM 3420 O O . GLY A 1 422 ? -21.625 -25.422 -24.531 1 96.19 422 GLY A O 1
ATOM 3421 N N . GLY A 1 423 ? -23.594 -26.094 -23.375 1 96.31 423 GLY A N 1
ATOM 3422 C CA . GLY A 1 423 ? -23.875 -24.797 -22.797 1 96.31 423 GLY A CA 1
ATOM 3423 C C . GLY A 1 423 ? -24.891 -24 -23.594 1 96.31 423 GLY A C 1
ATOM 3424 O O . GLY A 1 423 ? -25.234 -24.375 -24.719 1 96.31 423 GLY A O 1
ATOM 3425 N N . HIS A 1 424 ? -25.281 -22.969 -22.938 1 95.12 424 HIS A N 1
ATOM 3426 C CA . HIS A 1 424 ? -26.188 -22.016 -23.562 1 95.12 424 HIS A CA 1
ATOM 3427 C C . HIS A 1 424 ? -25.453 -21.172 -24.609 1 95.12 424 HIS A C 1
ATOM 3429 O O . HIS A 1 424 ? -24.312 -20.781 -24.391 1 95.12 424 HIS A O 1
ATOM 3435 N N . CYS A 1 425 ? -26.156 -20.969 -25.75 1 91.88 425 CYS A N 1
ATOM 3436 C CA . CYS A 1 425 ? -25.625 -20.047 -26.75 1 91.88 425 CYS A CA 1
ATOM 3437 C C . CYS A 1 425 ? -26.734 -19.172 -27.312 1 91.88 425 CYS A C 1
ATOM 3439 O O . CYS A 1 425 ? -27.906 -19.328 -26.953 1 91.88 425 CYS A O 1
ATOM 3441 N N . GLY A 1 426 ? -26.328 -18.219 -28.031 1 83 426 GLY A N 1
ATOM 3442 C CA . GLY A 1 426 ? -27.312 -17.391 -28.688 1 83 426 GLY A CA 1
ATOM 3443 C C . GLY A 1 426 ? -27.781 -16.219 -27.844 1 83 426 GLY A C 1
ATOM 3444 O O . GLY A 1 426 ? -27.156 -15.891 -26.828 1 83 426 GLY A O 1
ATOM 3445 N N . TYR A 1 427 ? -28.828 -15.648 -28.344 1 76.31 427 TYR A N 1
ATOM 3446 C CA . TYR A 1 427 ? -29.375 -14.469 -27.688 1 76.31 427 TYR A CA 1
ATOM 3447 C C . TYR A 1 427 ? -29.891 -14.82 -26.297 1 76.31 427 TYR A C 1
ATOM 3449 O O . TYR A 1 427 ? -30.797 -15.625 -26.141 1 76.31 427 TYR A O 1
ATOM 3457 N N . ARG A 1 428 ? -29.359 -14.367 -25.25 1 77.19 428 ARG A N 1
ATOM 3458 C CA . ARG A 1 428 ? -29.688 -14.516 -23.828 1 77.19 428 ARG A CA 1
ATOM 3459 C C . ARG A 1 428 ? -29.719 -15.984 -23.438 1 77.19 428 ARG A C 1
ATOM 3461 O O . ARG A 1 428 ? -30.547 -16.391 -22.609 1 77.19 428 ARG A O 1
ATOM 3468 N N . GLY A 1 429 ? -29.016 -16.844 -24.281 1 82.06 429 GLY A N 1
ATOM 3469 C CA . GLY A 1 429 ? -28.891 -18.234 -23.922 1 82.06 429 GLY A CA 1
ATOM 3470 C C . GLY A 1 429 ? -30.078 -19.078 -24.359 1 82.06 429 GLY A C 1
ATOM 3471 O O . GLY A 1 429 ? -30.5 -20 -23.656 1 82.06 429 GLY A O 1
ATOM 3472 N N . SER A 1 430 ? -30.578 -18.75 -25.5 1 84.69 430 SER A N 1
ATOM 3473 C CA . SER A 1 430 ? -31.812 -19.359 -25.953 1 84.69 430 SER A CA 1
ATOM 3474 C C . SER A 1 430 ? -31.562 -20.719 -26.594 1 84.69 430 SER A C 1
ATOM 3476 O O . SER A 1 430 ? -32.5 -21.5 -26.781 1 84.69 430 SER A O 1
ATOM 3478 N N . CYS A 1 431 ? -30.391 -21.031 -26.922 1 90.62 431 CYS A N 1
ATOM 3479 C CA . CYS A 1 431 ? -30.047 -22.281 -27.594 1 90.62 431 CYS A CA 1
ATOM 3480 C C . CYS A 1 431 ? -28.969 -23.047 -26.828 1 90.62 431 CYS A C 1
ATOM 3482 O O . CYS A 1 431 ? -28.344 -22.5 -25.922 1 90.62 431 CYS A O 1
ATOM 3484 N N . THR A 1 432 ? -28.906 -24.344 -27.141 1 94.56 432 THR A N 1
ATOM 3485 C CA . THR A 1 432 ? -27.828 -25.188 -26.625 1 94.56 432 THR A CA 1
ATOM 3486 C C . THR A 1 432 ? -26.781 -25.438 -27.719 1 94.56 432 THR A C 1
ATOM 3488 O O . THR A 1 432 ? -27.141 -25.797 -28.844 1 94.56 432 THR A O 1
ATOM 3491 N N . TYR A 1 433 ? -25.656 -25.188 -27.438 1 95.19 433 TYR A N 1
ATOM 3492 C CA . TYR A 1 433 ? -24.594 -25.297 -28.438 1 95.19 433 TYR A CA 1
ATOM 3493 C C . TYR A 1 433 ? -24.234 -26.766 -28.688 1 95.19 433 TYR A C 1
ATOM 3495 O O . TYR A 1 433 ? -23.984 -27.516 -27.75 1 95.19 433 TYR A O 1
ATOM 3503 N N . ASP A 1 434 ? -24.109 -27.188 -29.875 1 95.44 434 ASP A N 1
ATOM 3504 C CA . ASP A 1 434 ? -23.938 -28.609 -30.188 1 95.44 434 ASP A CA 1
ATOM 3505 C C . ASP A 1 434 ? -22.5 -28.906 -30.609 1 95.44 434 ASP A C 1
ATOM 3507 O O . ASP A 1 434 ? -22.109 -30.078 -30.719 1 95.44 434 ASP A O 1
ATOM 3511 N N . LYS A 1 435 ? -21.719 -27.891 -30.797 1 95.88 435 LYS A N 1
ATOM 3512 C CA . LYS A 1 435 ? -20.359 -28.125 -31.266 1 95.88 435 LYS A CA 1
ATOM 3513 C C . LYS A 1 435 ? -19.375 -28.156 -30.094 1 95.88 435 LYS A C 1
ATOM 3515 O O . LYS A 1 435 ? -19.609 -27.547 -29.047 1 95.88 435 LYS A O 1
ATOM 3520 N N . VAL A 1 436 ? -18.328 -28.906 -30.312 1 97.62 436 VAL A N 1
ATOM 3521 C CA . VAL A 1 436 ? -17.234 -28.969 -29.328 1 97.62 436 VAL A CA 1
ATOM 3522 C C . VAL A 1 436 ? -16.094 -28.047 -29.781 1 97.62 436 VAL A C 1
ATOM 3524 O O . VAL A 1 436 ? -15.57 -28.188 -30.875 1 97.62 436 VAL A O 1
ATOM 3527 N N . GLN A 1 437 ? -15.75 -27.109 -28.922 1 98.12 437 GLN A N 1
ATOM 3528 C CA . GLN A 1 437 ? -14.648 -26.188 -29.203 1 98.12 437 GLN A CA 1
ATOM 3529 C C . GLN A 1 437 ? -13.383 -26.625 -28.484 1 98.12 437 GLN A C 1
ATOM 3531 O O . GLN A 1 437 ? -13.422 -27.031 -27.312 1 98.12 437 GLN A O 1
ATOM 3536 N N . SER A 1 438 ? -12.328 -26.688 -29.156 1 98.25 438 SER A N 1
ATOM 3537 C CA . SER A 1 438 ? -11.047 -27.031 -28.547 1 98.25 438 SER A CA 1
ATOM 3538 C C . SER A 1 438 ? -10.055 -25.875 -28.656 1 98.25 438 SER A C 1
ATOM 3540 O O . SER A 1 438 ? -10.07 -25.125 -29.625 1 98.25 438 SER A O 1
ATOM 3542 N N . TYR A 1 439 ? -9.242 -25.688 -27.656 1 98.44 439 TYR A N 1
ATOM 3543 C CA . TYR A 1 439 ? -8.266 -24.625 -27.609 1 98.44 439 TYR A CA 1
ATOM 3544 C C . TYR A 1 439 ? -6.844 -25.172 -27.547 1 98.44 439 TYR A C 1
ATOM 3546 O O . TYR A 1 439 ? -6.523 -26 -26.688 1 98.44 439 TYR A O 1
ATOM 3554 N N . ASN A 1 440 ? -6.047 -24.75 -28.484 1 96.88 440 ASN A N 1
ATOM 3555 C CA . ASN A 1 440 ? -4.617 -25.031 -28.5 1 96.88 440 ASN A CA 1
ATOM 3556 C C . ASN A 1 440 ? -3.803 -23.859 -27.953 1 96.88 440 ASN A C 1
ATOM 3558 O O . ASN A 1 440 ? -3.682 -22.828 -28.609 1 96.88 440 ASN A O 1
ATOM 3562 N N . SER A 1 441 ? -3.234 -24.078 -26.844 1 94.88 441 SER A N 1
ATOM 3563 C CA . SER A 1 441 ? -2.553 -22.984 -26.156 1 94.88 441 SER A CA 1
ATOM 3564 C C . SER A 1 441 ? -1.236 -22.641 -26.844 1 94.88 441 SER A C 1
ATOM 3566 O O . SER A 1 441 ? -0.734 -21.516 -26.703 1 94.88 441 SER A O 1
ATOM 3568 N N . ASP A 1 442 ? -0.66 -23.562 -27.578 1 92 442 ASP A N 1
ATOM 3569 C CA . ASP A 1 442 ? 0.608 -23.312 -28.266 1 92 442 ASP A CA 1
ATOM 3570 C C . ASP A 1 442 ? 0.45 -22.25 -29.359 1 92 442 ASP A C 1
ATOM 3572 O O . ASP A 1 442 ? 1.342 -21.422 -29.562 1 92 442 ASP A O 1
ATOM 3576 N N . ILE A 1 443 ? -0.709 -22.312 -29.969 1 94.56 443 ILE A N 1
ATOM 3577 C CA . ILE A 1 443 ? -0.901 -21.391 -31.078 1 94.56 443 ILE A CA 1
ATOM 3578 C C . ILE A 1 443 ? -2.01 -20.391 -30.75 1 94.56 443 ILE A C 1
ATOM 3580 O O . ILE A 1 443 ? -2.375 -19.562 -31.578 1 94.56 443 ILE A O 1
ATOM 3584 N N . ASN A 1 444 ? -2.574 -20.469 -29.594 1 96.56 444 ASN A N 1
ATOM 3585 C CA . ASN A 1 444 ? -3.627 -19.578 -29.141 1 96.56 444 ASN A CA 1
ATOM 3586 C C . ASN A 1 444 ? -4.793 -19.531 -30.125 1 96.56 444 ASN A C 1
ATOM 3588 O O . ASN A 1 444 ? -5.188 -18.453 -30.562 1 96.56 444 ASN A O 1
ATOM 3592 N N . GLU A 1 445 ? -5.312 -20.656 -30.375 1 97.62 445 GLU A N 1
ATOM 3593 C CA . GLU A 1 445 ? -6.398 -20.734 -31.344 1 97.62 445 GLU A CA 1
ATOM 3594 C C . GLU A 1 445 ? -7.465 -21.734 -30.891 1 97.62 445 GLU A C 1
ATOM 3596 O O . GLU A 1 445 ? -7.152 -22.734 -30.234 1 97.62 445 GLU A O 1
ATOM 3601 N N . TRP A 1 446 ? -8.695 -21.422 -31.281 1 98.25 446 TRP A N 1
ATOM 3602 C CA . TRP A 1 446 ? -9.828 -22.312 -31.062 1 98.25 446 TRP A CA 1
ATOM 3603 C C . TRP A 1 446 ? -10.227 -23 -32.375 1 98.25 446 TRP A C 1
ATOM 3605 O O . TRP A 1 446 ? -10.109 -22.422 -33.438 1 98.25 446 TRP A O 1
ATOM 3615 N N . SER A 1 447 ? -10.703 -24.172 -32.219 1 97.94 447 SER A N 1
ATOM 3616 C CA . SER A 1 447 ? -11.203 -24.938 -33.344 1 97.94 447 SER A CA 1
ATOM 3617 C C . SER A 1 447 ? -12.461 -25.719 -33 1 97.94 447 SER A C 1
ATOM 3619 O O . SER A 1 447 ? -12.695 -26.016 -31.812 1 97.94 447 SER A O 1
ATOM 3621 N N . LEU A 1 448 ? -13.266 -26.016 -34.031 1 97.56 448 LEU A N 1
ATOM 3622 C CA . LEU A 1 448 ? -14.398 -26.906 -33.844 1 97.56 448 LEU A CA 1
ATOM 3623 C C . LEU A 1 448 ? -14.031 -28.328 -34.25 1 97.56 448 LEU A C 1
ATOM 3625 O O . LEU A 1 448 ? -13.617 -28.562 -35.406 1 97.56 448 LEU A O 1
ATOM 3629 N N . ILE A 1 449 ? -14.242 -29.266 -33.375 1 95.12 449 ILE A N 1
ATOM 3630 C CA . ILE A 1 449 ? -13.664 -30.562 -33.688 1 95.12 449 ILE A CA 1
ATOM 3631 C C . ILE A 1 449 ? -14.781 -31.578 -33.969 1 95.12 449 ILE A C 1
ATOM 3633 O O . ILE A 1 449 ? -14.586 -32.531 -34.719 1 95.12 449 ILE A O 1
ATOM 3637 N N . THR A 1 450 ? -15.867 -31.484 -33.312 1 95.75 450 THR A N 1
ATOM 3638 C CA . THR A 1 450 ? -16.984 -32.406 -33.5 1 95.75 450 THR A CA 1
ATOM 3639 C C . THR A 1 450 ? -18.281 -31.797 -32.969 1 95.75 450 THR A C 1
ATOM 3641 O O . THR A 1 450 ? -18.281 -30.672 -32.469 1 95.75 450 THR A O 1
ATOM 3644 N N . SER A 1 451 ? -19.359 -32.5 -33.219 1 95.88 451 SER A N 1
ATOM 3645 C CA . SER A 1 451 ? -20.656 -32.125 -32.625 1 95.88 451 SER A CA 1
ATOM 3646 C C . SER A 1 451 ? -21.125 -33.188 -31.641 1 95.88 451 SER A C 1
ATOM 3648 O O . SER A 1 451 ? -20.953 -34.406 -31.875 1 95.88 451 SER A O 1
ATOM 3650 N N . SER A 1 452 ? -21.547 -32.75 -30.578 1 93 452 SER A N 1
ATOM 3651 C CA . SER A 1 452 ? -22.078 -33.656 -29.594 1 93 452 SER A CA 1
ATOM 3652 C C . SER A 1 452 ? -23.391 -34.281 -30.062 1 93 452 SER A C 1
ATOM 3654 O O . SER A 1 452 ? -24.281 -33.562 -30.531 1 93 452 SER A O 1
ATOM 3656 N N . PRO A 1 453 ? -23.547 -35.562 -29.922 1 92.81 453 PRO A N 1
ATOM 3657 C CA . PRO A 1 453 ? -24.797 -36.219 -30.312 1 92.81 453 PRO A CA 1
ATOM 3658 C C . PRO A 1 453 ? -25.984 -35.75 -29.469 1 92.81 453 PRO A C 1
ATOM 3660 O O . PRO A 1 453 ? -27.125 -35.75 -29.969 1 92.81 453 PRO A O 1
ATOM 3663 N N . HIS A 1 454 ? -25.766 -35.406 -28.281 1 93 454 HIS A N 1
ATOM 3664 C CA . HIS A 1 454 ? -26.797 -34.969 -27.359 1 93 454 HIS A CA 1
ATOM 3665 C C . HIS A 1 454 ? -26.406 -33.656 -26.688 1 93 454 HIS A C 1
ATOM 3667 O O . HIS A 1 454 ? -26.016 -33.625 -25.531 1 93 454 HIS A O 1
ATOM 3673 N N . PRO A 1 455 ? -26.625 -32.531 -27.438 1 93.19 455 PRO A N 1
ATOM 3674 C CA . PRO A 1 455 ? -26.234 -31.25 -26.859 1 93.19 455 PRO A CA 1
ATOM 3675 C C . PRO A 1 455 ? -26.984 -30.938 -25.578 1 93.19 455 PRO A C 1
ATOM 3677 O O . PRO A 1 455 ? -28.203 -31.109 -25.5 1 93.19 455 PRO A O 1
ATOM 3680 N N . GLU A 1 456 ? -26.266 -30.594 -24.562 1 93.94 456 GLU A N 1
ATOM 3681 C CA . GLU A 1 456 ? -26.844 -30.281 -23.266 1 93.94 456 GLU A CA 1
ATOM 3682 C C . GLU A 1 456 ? -26.062 -29.172 -22.562 1 93.94 456 GLU A C 1
ATOM 3684 O O . GLU A 1 456 ? -25.016 -28.734 -23.062 1 93.94 456 GLU A O 1
ATOM 3689 N N . TYR A 1 457 ? -26.656 -28.578 -21.578 1 95 457 TYR A N 1
ATOM 3690 C CA . TYR A 1 457 ? -25.984 -27.656 -20.656 1 95 457 TYR A CA 1
ATOM 3691 C C . TYR A 1 457 ? -26.031 -28.188 -19.234 1 95 457 TYR A C 1
ATOM 3693 O O . TYR A 1 457 ? -26.797 -29.125 -18.938 1 95 457 TYR A O 1
ATOM 3701 N N . GLY A 1 458 ? -25.141 -27.719 -18.391 1 95.38 458 GLY A N 1
ATOM 3702 C CA . GLY A 1 458 ? -25.156 -28.109 -16.984 1 95.38 458 GLY A CA 1
ATOM 3703 C C . GLY A 1 458 ? -24.547 -29.484 -16.75 1 95.38 458 GLY A C 1
ATOM 3704 O O . GLY A 1 458 ? -24.875 -30.141 -15.766 1 95.38 458 GLY A O 1
ATOM 3705 N N . LEU A 1 459 ? -23.703 -29.969 -17.719 1 95 459 LEU A N 1
ATOM 3706 C CA . LEU A 1 459 ? -23.031 -31.266 -17.594 1 95 459 LEU A CA 1
ATOM 3707 C C . LEU A 1 459 ? -21.594 -31.078 -17.078 1 95 459 LEU A C 1
ATOM 3709 O O . LEU A 1 459 ? -21.141 -29.953 -16.891 1 95 459 LEU A O 1
ATOM 3713 N N . CYS A 1 460 ? -20.984 -32.219 -16.812 1 97.5 460 CYS A N 1
ATOM 3714 C CA . CYS A 1 460 ? -19.562 -32.25 -16.5 1 97.5 460 CYS A CA 1
ATOM 3715 C C . CYS A 1 460 ? -18.797 -33.094 -17.516 1 97.5 460 CYS A C 1
ATOM 3717 O O . CYS A 1 460 ? -19.344 -34 -18.109 1 97.5 460 CYS A O 1
ATOM 3719 N N . SER A 1 461 ? -17.656 -32.656 -17.781 1 97.69 461 SER A N 1
ATOM 3720 C CA . SER A 1 461 ? -16.734 -33.469 -18.594 1 97.69 461 SER A CA 1
ATOM 3721 C C . SER A 1 461 ? -15.461 -33.781 -17.828 1 97.69 461 SER A C 1
ATOM 3723 O O . SER A 1 461 ? -14.953 -32.938 -17.062 1 97.69 461 SER A O 1
ATOM 3725 N N . VAL A 1 462 ? -14.945 -35 -17.938 1 97.38 462 VAL A N 1
ATOM 3726 C CA . VAL A 1 462 ? -13.711 -35.438 -17.281 1 97.38 462 VAL A CA 1
ATOM 3727 C C . VAL A 1 462 ? -12.852 -36.219 -18.25 1 97.38 462 VAL A C 1
ATOM 3729 O O . VAL A 1 462 ? -13.367 -37 -19.062 1 97.38 462 VAL A O 1
ATOM 3732 N N . PRO A 1 463 ? -11.578 -35.906 -18.25 1 95.94 463 PRO A N 1
ATOM 3733 C CA . PRO A 1 463 ? -10.656 -36.719 -19.062 1 95.94 463 PRO A CA 1
ATOM 3734 C C . PRO A 1 463 ? -10.336 -38.062 -18.422 1 95.94 463 PRO A C 1
ATOM 3736 O O . PRO A 1 463 ? -9.898 -38.125 -17.266 1 95.94 463 PRO A O 1
ATOM 3739 N N . PHE A 1 464 ? -10.625 -39.156 -19.062 1 93.31 464 PHE A N 1
ATOM 3740 C CA . PHE A 1 464 ? -10.367 -40.469 -18.516 1 93.31 464 PHE A CA 1
ATOM 3741 C C . PHE A 1 464 ? -9.906 -41.438 -19.594 1 93.31 464 PHE A C 1
ATOM 3743 O O . PHE A 1 464 ? -10.578 -41.594 -20.625 1 93.31 464 PHE A O 1
ATOM 3750 N N . GLU A 1 465 ? -8.711 -42.031 -19.406 1 88.69 465 GLU A N 1
ATOM 3751 C CA . GLU A 1 465 ? -8.141 -43.031 -20.297 1 88.69 465 GLU A CA 1
ATOM 3752 C C . GLU A 1 465 ? -8.133 -42.531 -21.75 1 88.69 465 GLU A C 1
ATOM 3754 O O . GLU A 1 465 ? -8.656 -43.188 -22.641 1 88.69 465 GLU A O 1
ATOM 3759 N N . ASN A 1 466 ? -7.738 -41.375 -21.938 1 92.38 466 ASN A N 1
ATOM 3760 C CA . ASN A 1 466 ? -7.496 -40.719 -23.219 1 92.38 466 ASN A CA 1
ATOM 3761 C C . ASN A 1 466 ? -8.805 -40.375 -23.938 1 92.38 466 ASN A C 1
ATOM 3763 O O . ASN A 1 466 ? -8.828 -40.219 -25.156 1 92.38 466 ASN A O 1
ATOM 3767 N N . LYS A 1 467 ? -9.828 -40.375 -23.172 1 96.5 467 LYS A N 1
ATOM 3768 C CA . LYS A 1 467 ? -11.133 -39.969 -23.703 1 96.5 467 LYS A CA 1
ATOM 3769 C C . LYS A 1 467 ? -11.789 -38.906 -22.828 1 96.5 467 LYS A C 1
ATOM 3771 O O . LYS A 1 467 ? -11.383 -38.688 -21.688 1 96.5 467 LYS A O 1
ATOM 3776 N N . LEU A 1 468 ? -12.797 -38.281 -23.469 1 97.31 468 LEU A N 1
ATOM 3777 C CA . LEU A 1 468 ? -13.609 -37.312 -22.75 1 97.31 468 LEU A CA 1
ATOM 3778 C C . LEU A 1 468 ? -14.953 -37.906 -22.359 1 97.31 468 LEU A C 1
ATOM 3780 O O . LEU A 1 468 ? -15.734 -38.312 -23.219 1 97.31 468 LEU A O 1
ATOM 3784 N N . TYR A 1 469 ? -15.211 -38 -21.078 1 97.56 469 TYR A N 1
ATOM 3785 C CA . TYR A 1 469 ? -16.484 -38.5 -20.594 1 97.56 469 TYR A CA 1
ATOM 3786 C C . TYR A 1 469 ? -17.438 -37.375 -20.25 1 97.56 469 TYR A C 1
ATOM 3788 O O . TYR A 1 469 ? -17.062 -36.438 -19.547 1 97.56 469 TYR A O 1
ATOM 3796 N N . LEU A 1 470 ? -18.609 -37.375 -20.781 1 97.31 470 LEU A N 1
ATOM 3797 C CA . LEU A 1 470 ? -19.672 -36.438 -20.453 1 97.31 470 LEU A CA 1
ATOM 3798 C C . LEU A 1 470 ? -20.703 -37.062 -19.516 1 97.31 470 LEU A C 1
ATOM 3800 O O . LEU A 1 470 ? -21.25 -38.125 -19.812 1 97.31 470 LEU A O 1
ATOM 3804 N N . VAL A 1 471 ? -20.891 -36.375 -18.422 1 97.25 471 VAL A N 1
ATOM 3805 C CA . VAL A 1 471 ? -21.797 -36.938 -17.422 1 97.25 471 VAL A CA 1
ATOM 3806 C C . VAL A 1 471 ? -22.734 -35.875 -16.906 1 97.25 471 VAL A C 1
ATOM 3808 O O . VAL A 1 471 ? -22.406 -34.688 -16.938 1 97.25 471 VAL A O 1
ATOM 3811 N N . GLY A 1 472 ? -23.953 -36.281 -16.422 1 95.5 472 GLY A N 1
ATOM 3812 C CA . GLY A 1 472 ? -24.938 -35.406 -15.859 1 95.5 472 GLY A CA 1
ATOM 3813 C C . GLY A 1 472 ? -25.812 -34.719 -16.906 1 95.5 472 GLY A C 1
ATOM 3814 O O . GLY A 1 472 ? -25.922 -35.219 -18.031 1 95.5 472 GLY A O 1
ATOM 3815 N N . GLY A 1 473 ? -26.484 -33.594 -16.438 1 93.62 473 GLY A N 1
ATOM 3816 C CA . GLY A 1 473 ? -27.375 -32.875 -17.328 1 93.62 473 GLY A CA 1
ATOM 3817 C C . GLY A 1 473 ? -28.844 -33.25 -17.141 1 93.62 473 GLY A C 1
ATOM 3818 O O . GLY A 1 473 ? -29.234 -33.688 -16.062 1 93.62 473 GLY A O 1
ATOM 3819 N N . GLN A 1 474 ? -29.562 -33.031 -18.219 1 91.81 474 GLN A N 1
ATOM 3820 C CA . GLN A 1 474 ? -31.016 -33.188 -18.156 1 91.81 474 GLN A CA 1
ATOM 3821 C C . GLN A 1 474 ? -31.422 -34.625 -18.422 1 91.81 474 GLN A C 1
ATOM 3823 O O . GLN A 1 474 ? -32.562 -35.031 -18.172 1 91.81 474 GLN A O 1
ATOM 3828 N N . THR A 1 475 ? -30.484 -35.375 -18.891 1 92.38 475 THR A N 1
ATOM 3829 C CA . THR A 1 475 ? -30.766 -36.781 -19.172 1 92.38 475 THR A CA 1
ATOM 3830 C C . THR A 1 475 ? -29.781 -37.688 -18.422 1 92.38 475 THR A C 1
ATOM 3832 O O . THR A 1 475 ? -28.859 -37.188 -17.781 1 92.38 475 THR A O 1
ATOM 3835 N N . THR A 1 476 ? -30.047 -39 -18.484 1 95.06 476 THR A N 1
ATOM 3836 C CA . THR A 1 476 ? -29.141 -39.969 -17.875 1 95.06 476 THR A CA 1
ATOM 3837 C C . THR A 1 476 ? -28.125 -40.469 -18.875 1 95.06 476 THR A C 1
ATOM 3839 O O . THR A 1 476 ? -27.234 -41.25 -18.531 1 95.06 476 THR A O 1
ATOM 3842 N N . ILE A 1 477 ? -28.219 -39.969 -20.078 1 94.88 477 ILE A N 1
ATOM 3843 C CA . ILE A 1 477 ? -27.344 -40.438 -21.156 1 94.88 477 ILE A CA 1
ATOM 3844 C C . ILE A 1 477 ? -25.906 -40 -20.875 1 94.88 477 ILE A C 1
ATOM 3846 O O . ILE A 1 477 ? -25.656 -38.844 -20.531 1 94.88 477 ILE A O 1
ATOM 3850 N N . THR A 1 478 ? -25.031 -40.938 -20.938 1 96.12 478 THR A N 1
ATOM 3851 C CA . THR A 1 478 ? -23.609 -40.656 -20.812 1 96.12 478 THR A CA 1
ATOM 3852 C C . THR A 1 478 ? -22.844 -41.125 -22.047 1 96.12 478 THR A C 1
ATOM 3854 O O . THR A 1 478 ? -23.125 -42.188 -22.578 1 96.12 478 THR A O 1
ATOM 3857 N N . GLU A 1 479 ? -21.938 -40.281 -22.484 1 95.56 479 GLU A N 1
ATOM 3858 C CA . GLU A 1 479 ? -21.156 -40.594 -23.672 1 95.56 479 GLU A CA 1
ATOM 3859 C C . GLU A 1 479 ? -19.688 -40.25 -23.453 1 95.56 479 GLU A C 1
ATOM 3861 O O . GLU A 1 479 ? -19.344 -39.469 -22.562 1 95.56 479 GLU A O 1
ATOM 3866 N N . CYS A 1 480 ? -18.891 -40.875 -24.156 1 96.25 480 CYS A N 1
ATOM 3867 C CA . CYS A 1 480 ? -17.484 -40.531 -24.172 1 96.25 480 CYS A CA 1
ATOM 3868 C C . CYS A 1 480 ? -17 -40.281 -25.594 1 96.25 480 CYS A C 1
ATOM 3870 O O . CYS A 1 480 ? -17.516 -40.875 -26.547 1 96.25 480 CYS A O 1
ATOM 3872 N N . TYR A 1 481 ? -16.125 -39.375 -25.734 1 97.31 481 TYR A N 1
ATOM 3873 C CA . TYR A 1 481 ? -15.555 -39 -27.016 1 97.31 481 TYR A CA 1
ATOM 3874 C C . TYR A 1 481 ? -14.07 -39.344 -27.078 1 97.31 481 TYR A C 1
ATOM 3876 O O . TYR A 1 481 ? -13.312 -39.031 -26.156 1 97.31 481 TYR A O 1
ATOM 3884 N N . ASP A 1 482 ? -13.656 -40.031 -28.094 1 96.62 482 ASP A N 1
ATOM 3885 C CA . ASP A 1 482 ? -12.258 -40.344 -28.391 1 96.62 482 ASP A CA 1
ATOM 3886 C C . ASP A 1 482 ? -11.68 -39.375 -29.438 1 96.62 482 ASP A C 1
ATOM 3888 O O . ASP A 1 482 ? -11.953 -39.531 -30.625 1 96.62 482 ASP A O 1
ATOM 3892 N N . PRO A 1 483 ? -10.938 -38.5 -29.016 1 94.44 483 PRO A N 1
ATOM 3893 C CA . PRO A 1 483 ? -10.414 -37.531 -29.969 1 94.44 483 PRO A CA 1
ATOM 3894 C C . PRO A 1 483 ? -9.508 -38.156 -31.031 1 94.44 483 PRO A C 1
ATOM 3896 O O . PRO A 1 483 ? -9.375 -37.625 -32.125 1 94.44 483 PRO A O 1
ATOM 3899 N N . GLU A 1 484 ? -8.836 -39.281 -30.703 1 93.94 484 GLU A N 1
ATOM 3900 C CA . GLU A 1 484 ? -7.961 -39.938 -31.656 1 93.94 484 GLU A CA 1
ATOM 3901 C C . GLU A 1 484 ? -8.766 -40.562 -32.812 1 93.94 484 GLU A C 1
ATOM 3903 O O . GLU A 1 484 ? -8.391 -40.406 -33.969 1 93.94 484 GLU A O 1
ATOM 3908 N N . GLN A 1 485 ? -9.852 -41.094 -32.469 1 95.25 485 GLN A N 1
ATOM 3909 C CA . GLN A 1 485 ? -10.695 -41.719 -33.469 1 95.25 485 GLN A CA 1
ATOM 3910 C C . GLN A 1 485 ? -11.797 -40.781 -33.938 1 95.25 485 GLN A C 1
ATOM 3912 O O . GLN A 1 485 ? -12.477 -41.062 -34.938 1 95.25 485 GLN A O 1
ATOM 3917 N N . ASN A 1 486 ? -11.953 -39.719 -33.281 1 94.81 486 ASN A N 1
ATOM 3918 C CA . ASN A 1 486 ? -13.031 -38.781 -33.531 1 94.81 486 ASN A CA 1
ATOM 3919 C C . ASN A 1 486 ? -14.398 -39.438 -33.531 1 94.81 486 ASN A C 1
ATOM 3921 O O . ASN A 1 486 ? -15.164 -39.344 -34.469 1 94.81 486 ASN A O 1
ATOM 3925 N N . GLU A 1 487 ? -14.602 -40.125 -32.531 1 96.12 487 GLU A N 1
ATOM 3926 C CA . GLU A 1 487 ? -15.836 -40.875 -32.406 1 96.12 487 GLU A CA 1
ATOM 3927 C C . GLU A 1 487 ? -16.453 -40.75 -31.031 1 96.12 487 GLU A C 1
ATOM 3929 O O . GLU A 1 487 ? -15.75 -40.688 -30.016 1 96.12 487 GLU A O 1
ATOM 3934 N N . TRP A 1 488 ? -17.828 -40.719 -31.047 1 96.69 488 TRP A N 1
ATOM 3935 C CA . TRP A 1 488 ? -18.594 -40.75 -29.812 1 96.69 488 TRP A CA 1
ATOM 3936 C C . TRP A 1 488 ? -19.109 -42.188 -29.516 1 96.69 488 TRP A C 1
ATOM 3938 O O . TRP A 1 488 ? -19.469 -42.906 -30.438 1 96.69 488 TRP A O 1
ATOM 3948 N N . ARG A 1 489 ? -19.094 -42.438 -28.297 1 96.25 489 ARG A N 1
ATOM 3949 C CA . ARG A 1 489 ? -19.656 -43.719 -27.875 1 96.25 489 ARG A CA 1
ATOM 3950 C C . ARG A 1 489 ? -20.516 -43.562 -26.625 1 96.25 489 ARG A C 1
ATOM 3952 O O . ARG A 1 489 ? -20.125 -42.875 -25.672 1 96.25 489 ARG A O 1
ATOM 3959 N N . GLU A 1 490 ? -21.688 -44.156 -26.703 1 95.94 490 GLU A N 1
ATOM 3960 C CA . GLU A 1 490 ? -22.547 -44.156 -25.516 1 95.94 490 GLU A CA 1
ATOM 3961 C C . GLU A 1 490 ? -22.109 -45.219 -24.516 1 95.94 490 GLU A C 1
ATOM 3963 O O . GLU A 1 490 ? -21.766 -46.344 -24.922 1 95.94 490 GLU A O 1
ATOM 3968 N N . ILE A 1 491 ? -22.078 -44.938 -23.312 1 96.44 491 ILE A N 1
ATOM 3969 C CA . ILE A 1 491 ? -21.781 -45.875 -22.25 1 96.44 491 ILE A CA 1
ATOM 3970 C C . ILE A 1 491 ? -23.016 -46.094 -21.375 1 96.44 491 ILE A C 1
ATOM 3972 O O . ILE A 1 491 ? -24.109 -45.594 -21.703 1 96.44 491 ILE A O 1
ATOM 3976 N N . ALA A 1 492 ? -22.828 -46.875 -20.266 1 97.62 492 ALA A N 1
ATOM 3977 C CA . ALA A 1 492 ? -23.969 -47.156 -19.375 1 97.62 492 ALA A CA 1
ATOM 3978 C C . ALA A 1 492 ? -24.594 -45.844 -18.906 1 97.62 492 ALA A C 1
ATOM 3980 O O . ALA A 1 492 ? -23.875 -44.906 -18.562 1 97.62 492 ALA A O 1
ATOM 3981 N N . PRO A 1 493 ? -25.922 -45.719 -18.984 1 96.94 493 PRO A N 1
ATOM 3982 C CA . PRO A 1 493 ? -26.578 -44.531 -18.484 1 96.94 493 PRO A CA 1
ATOM 3983 C C . PRO A 1 493 ? -26.484 -44.375 -16.969 1 96.94 493 PRO A C 1
ATOM 3985 O O . PRO A 1 493 ? -26.453 -45.375 -16.25 1 96.94 493 PRO A O 1
ATOM 3988 N N . MET A 1 494 ? -26.422 -43.188 -16.547 1 97.06 494 MET A N 1
ATOM 3989 C CA . MET A 1 494 ? -26.438 -42.906 -15.102 1 97.06 494 MET A CA 1
ATOM 3990 C C . MET A 1 494 ? -27.75 -43.344 -14.469 1 97.06 494 MET A C 1
ATOM 3992 O O . MET A 1 494 ? -28.734 -43.562 -15.172 1 97.06 494 MET A O 1
ATOM 3996 N N . MET A 1 495 ? -27.766 -43.438 -13.203 1 95.5 495 MET A N 1
ATOM 3997 C CA . MET A 1 495 ? -28.953 -43.844 -12.469 1 95.5 495 MET A CA 1
ATOM 3998 C C . MET A 1 495 ? -29.953 -42.688 -12.367 1 95.5 495 MET A C 1
ATOM 4000 O O . MET A 1 495 ? -31.172 -42.906 -12.336 1 95.5 495 MET A O 1
ATOM 4004 N N . GLU A 1 496 ? -29.453 -41.5 -12.258 1 94.75 496 GLU A N 1
ATOM 4005 C CA . GLU A 1 496 ? -30.266 -40.312 -12.141 1 94.75 496 GLU A CA 1
ATOM 4006 C C . GLU A 1 496 ? -29.75 -39.188 -13.047 1 94.75 496 GLU A C 1
ATOM 4008 O O . GLU A 1 496 ? -28.547 -39.094 -13.281 1 94.75 496 GLU A O 1
ATOM 4013 N N . ARG A 1 497 ? -30.719 -38.438 -13.609 1 95.12 497 ARG A N 1
ATOM 4014 C CA . ARG A 1 497 ? -30.312 -37.219 -14.289 1 95.12 497 ARG A CA 1
ATOM 4015 C C . ARG A 1 497 ? -29.859 -36.156 -13.281 1 95.12 497 ARG A C 1
ATOM 4017 O O . ARG A 1 497 ? -30.453 -36.031 -12.203 1 95.12 497 ARG A O 1
ATOM 4024 N N . ARG A 1 498 ? -28.828 -35.438 -13.5 1 97.25 498 ARG A N 1
ATOM 4025 C CA . ARG A 1 498 ? -28.203 -34.562 -12.531 1 97.25 498 ARG A CA 1
ATOM 4026 C C . ARG A 1 498 ? -27.797 -33.25 -13.188 1 97.25 498 ARG A C 1
ATOM 4028 O O . ARG A 1 498 ? -26.641 -33.094 -13.625 1 97.25 498 ARG A O 1
ATOM 4035 N N . MET A 1 499 ? -28.688 -32.281 -13.148 1 97 499 MET A N 1
ATOM 4036 C CA . MET A 1 499 ? -28.344 -30.953 -13.656 1 97 499 MET A CA 1
ATOM 4037 C C . MET A 1 499 ? -27.375 -30.234 -12.719 1 97 499 MET A C 1
ATOM 4039 O O . MET A 1 499 ? -27.594 -30.188 -11.508 1 97 499 MET A O 1
ATOM 4043 N N . GLU A 1 500 ? -26.219 -29.672 -13.328 1 97.62 500 GLU A N 1
ATOM 4044 C CA . GLU A 1 500 ? -25.234 -28.875 -12.586 1 97.62 500 GLU A CA 1
ATOM 4045 C C . GLU A 1 500 ? -24.641 -29.688 -11.438 1 97.62 500 GLU A C 1
ATOM 4047 O O . GLU A 1 500 ? -24.578 -29.203 -10.305 1 97.62 500 GLU A O 1
ATOM 4052 N N . CYS A 1 501 ? -24.219 -30.906 -11.695 1 98.06 501 CYS A N 1
ATOM 4053 C CA . CYS A 1 501 ? -23.516 -31.797 -10.773 1 98.06 501 CYS A CA 1
ATOM 4054 C C . CYS A 1 501 ? -22.031 -31.516 -10.758 1 98.06 501 CYS A C 1
ATOM 4056 O O . CYS A 1 501 ? -21.562 -30.578 -11.422 1 98.06 501 CYS A O 1
ATOM 4058 N N . GLY A 1 502 ? -21.266 -32.219 -9.883 1 98 502 GLY A N 1
ATOM 4059 C CA . GLY A 1 502 ? -19.812 -32.25 -9.883 1 98 502 GLY A CA 1
ATOM 4060 C C . GLY A 1 502 ? -19.25 -33.594 -10.266 1 98 502 GLY A C 1
ATOM 4061 O O . GLY A 1 502 ? -19.859 -34.625 -10 1 98 502 GLY A O 1
ATOM 4062 N N . ALA A 1 503 ? -18.094 -33.562 -10.906 1 98.19 503 ALA A N 1
ATOM 4063 C CA . ALA A 1 503 ? -17.484 -34.844 -11.305 1 98.19 503 ALA A CA 1
ATOM 4064 C C . ALA A 1 503 ? -15.961 -34.781 -11.172 1 98.19 503 ALA A C 1
ATOM 4066 O O . ALA A 1 503 ? -15.344 -33.781 -11.469 1 98.19 503 ALA A O 1
ATOM 4067 N N . VAL A 1 504 ? -15.391 -35.906 -10.727 1 96.69 504 VAL A N 1
ATOM 4068 C CA . VAL A 1 504 ? -13.938 -36.031 -10.633 1 96.69 504 VAL A CA 1
ATOM 4069 C C . VAL A 1 504 ? -13.531 -37.469 -10.922 1 96.69 504 VAL A C 1
ATOM 4071 O O . VAL A 1 504 ? -14.352 -38.406 -10.867 1 96.69 504 VAL A O 1
ATOM 4074 N N . ILE A 1 505 ? -12.344 -37.625 -11.328 1 93.06 505 ILE A N 1
ATOM 4075 C CA . ILE A 1 505 ? -11.734 -38.938 -11.469 1 93.06 505 ILE A CA 1
ATOM 4076 C C . ILE A 1 505 ? -10.922 -39.25 -10.219 1 93.06 505 ILE A C 1
ATOM 4078 O O . ILE A 1 505 ? -10.094 -38.469 -9.781 1 93.06 505 ILE A O 1
ATOM 4082 N N . MET A 1 506 ? -11.195 -40.344 -9.656 1 88.75 506 MET A N 1
ATOM 4083 C CA . MET A 1 506 ? -10.445 -40.812 -8.5 1 88.75 506 MET A CA 1
ATOM 4084 C C . MET A 1 506 ? -10.328 -42.344 -8.5 1 88.75 506 MET A C 1
ATOM 4086 O O . MET A 1 506 ? -11.312 -43.062 -8.734 1 88.75 506 MET A O 1
ATOM 4090 N N . ASN A 1 507 ? -9.125 -42.844 -8.305 1 81.69 507 ASN A N 1
ATOM 4091 C CA . ASN A 1 507 ? -8.867 -44.25 -8.141 1 81.69 507 ASN A CA 1
ATOM 4092 C C . ASN A 1 507 ? -9.375 -45.062 -9.344 1 81.69 507 ASN A C 1
ATOM 4094 O O . ASN A 1 507 ? -10.055 -46.062 -9.18 1 81.69 507 ASN A O 1
ATOM 4098 N N . GLY A 1 508 ? -9.258 -44.5 -10.469 1 85.19 508 GLY A N 1
ATOM 4099 C CA . GLY A 1 508 ? -9.562 -45.188 -11.703 1 85.19 508 GLY A CA 1
ATOM 4100 C C . GLY A 1 508 ? -11.039 -45.188 -12.039 1 85.19 508 GLY A C 1
ATOM 4101 O O . GLY A 1 508 ? -11.484 -45.906 -12.922 1 85.19 508 GLY A O 1
ATOM 4102 N N . CYS A 1 509 ? -11.781 -44.406 -11.344 1 92.44 509 CYS A N 1
ATOM 4103 C CA . CYS A 1 509 ? -13.219 -44.344 -11.562 1 92.44 509 CYS A CA 1
ATOM 4104 C C . CYS A 1 509 ? -13.672 -42.875 -11.68 1 92.44 509 CYS A C 1
ATOM 4106 O O . CYS A 1 509 ? -12.93 -41.969 -11.312 1 92.44 509 CYS A O 1
ATOM 4108 N N . ILE A 1 510 ? -14.875 -42.719 -12.211 1 96.38 510 ILE A N 1
ATOM 4109 C CA . ILE A 1 510 ? -15.492 -41.375 -12.281 1 96.38 510 ILE A CA 1
ATOM 4110 C C . ILE A 1 510 ? -16.531 -41.25 -11.172 1 96.38 510 ILE A C 1
ATOM 4112 O O . ILE A 1 510 ? -17.406 -42.094 -11.016 1 96.38 510 ILE A O 1
ATOM 4116 N N . TYR A 1 511 ? -16.406 -40.25 -10.391 1 96.75 511 TYR A N 1
ATOM 4117 C CA . TYR A 1 511 ? -17.375 -39.938 -9.352 1 96.75 511 TYR A CA 1
ATOM 4118 C C . TYR A 1 511 ? -18.188 -38.688 -9.727 1 96.75 511 TYR A C 1
ATOM 4120 O O . TYR A 1 511 ? -17.641 -37.656 -10.117 1 96.75 511 TYR A O 1
ATOM 4128 N N . VAL A 1 512 ? -19.469 -38.812 -9.633 1 98.25 512 VAL A N 1
ATOM 4129 C CA . VAL A 1 512 ? -20.391 -37.719 -9.906 1 98.25 512 VAL A CA 1
ATOM 4130 C C . VAL A 1 512 ? -21.188 -37.375 -8.648 1 98.25 512 VAL A C 1
ATOM 4132 O O . VAL A 1 512 ? -21.781 -38.281 -8.023 1 98.25 512 VAL A O 1
ATOM 4135 N N . THR A 1 513 ? -21.219 -36.094 -8.305 1 98.19 513 THR A N 1
ATOM 4136 C CA . THR A 1 513 ? -21.797 -35.688 -7.027 1 98.19 513 THR A CA 1
ATOM 4137 C C . THR A 1 513 ? -22.922 -34.688 -7.234 1 98.19 513 THR A C 1
ATOM 4139 O O . THR A 1 513 ? -22.812 -33.812 -8.094 1 98.19 513 THR A O 1
ATOM 4142 N N . GLY A 1 514 ? -24 -34.812 -6.438 1 98.12 514 GLY A N 1
ATOM 4143 C CA . GLY A 1 514 ? -25.047 -33.812 -6.344 1 98.12 514 GLY A CA 1
ATOM 4144 C C . GLY A 1 514 ? -25.781 -33.594 -7.656 1 98.12 514 GLY A C 1
ATOM 4145 O O . GLY A 1 514 ? -25.984 -34.562 -8.43 1 98.12 514 GLY A O 1
ATOM 4146 N N . GLY A 1 515 ? -26.344 -32.344 -7.797 1 97.81 515 GLY A N 1
ATOM 4147 C CA . GLY A 1 515 ? -27.141 -31.969 -8.945 1 97.81 515 GLY A CA 1
ATOM 4148 C C . GLY A 1 515 ? -28.625 -31.812 -8.617 1 97.81 515 GLY A C 1
ATOM 4149 O O . GLY A 1 515 ? -29.031 -31.984 -7.469 1 97.81 515 GLY A O 1
ATOM 4150 N N . TYR A 1 516 ? -29.297 -31.438 -9.641 1 97.31 516 TYR A N 1
ATOM 4151 C CA . TYR A 1 516 ? -30.734 -31.281 -9.531 1 97.31 516 TYR A CA 1
ATOM 4152 C C . TYR A 1 516 ? -31.453 -32.25 -10.469 1 97.31 516 TYR A C 1
ATOM 4154 O O . TYR A 1 516 ? -31.109 -32.375 -11.648 1 97.31 516 TYR A O 1
ATOM 4162 N N . SER A 1 517 ? -32.375 -32.938 -9.914 1 95.62 517 SER A N 1
ATOM 4163 C CA . SER A 1 517 ? -33.188 -33.844 -10.711 1 95.62 517 SER A CA 1
ATOM 4164 C C . SER A 1 517 ? -34.531 -33.219 -11.055 1 95.62 517 SER A C 1
ATOM 4166 O O . SER A 1 517 ? -35.406 -33.125 -10.195 1 95.62 517 SER A O 1
ATOM 4168 N N . TYR A 1 518 ? -34.688 -32.969 -12.297 1 88.69 518 TYR A N 1
ATOM 4169 C CA . TYR A 1 518 ? -35.969 -32.406 -12.695 1 88.69 518 TYR A CA 1
ATOM 4170 C C . TYR A 1 518 ? -37.094 -33.438 -12.617 1 88.69 518 TYR A C 1
ATOM 4172 O O . TYR A 1 518 ? -38.25 -33.094 -12.32 1 88.69 518 TYR A O 1
ATOM 4180 N N . SER A 1 519 ? -36.781 -34.625 -12.938 1 90 519 SER A N 1
ATOM 4181 C CA . SER A 1 519 ? -37.781 -35.688 -12.875 1 90 519 SER A CA 1
ATOM 4182 C C . SER A 1 519 ? -38.312 -35.875 -11.461 1 90 519 SER A C 1
ATOM 4184 O O . SER A 1 519 ? -39.531 -36.062 -11.266 1 90 519 SER A O 1
ATOM 4186 N N . LYS A 1 520 ? -37.469 -35.656 -10.555 1 92.38 520 LYS A N 1
ATOM 4187 C CA . LYS A 1 520 ? -37.875 -35.812 -9.164 1 92.38 520 LYS A CA 1
ATOM 4188 C C . LYS A 1 520 ? -38.188 -34.469 -8.539 1 92.38 520 LYS A C 1
ATOM 4190 O O . LYS A 1 520 ? -38.812 -34.406 -7.469 1 92.38 520 LYS A O 1
ATOM 4195 N N . GLY A 1 521 ? -37.75 -33.438 -9.141 1 93.06 521 GLY A N 1
ATOM 4196 C CA . GLY A 1 521 ? -38 -32.094 -8.633 1 93.06 521 GLY A CA 1
ATOM 4197 C C . GLY A 1 521 ? -37.219 -31.797 -7.352 1 93.06 521 GLY A C 1
ATOM 4198 O O . GLY A 1 521 ? -37.75 -31.172 -6.43 1 93.06 521 GLY A O 1
ATOM 4199 N N . THR A 1 522 ? -36.031 -32.312 -7.246 1 95.44 522 THR A N 1
ATOM 4200 C CA . THR A 1 522 ? -35.312 -32.156 -5.988 1 95.44 522 THR A CA 1
ATOM 4201 C C . THR A 1 522 ? -33.812 -32.062 -6.23 1 95.44 522 THR A C 1
ATOM 4203 O O . THR A 1 522 ? -33.312 -32.469 -7.293 1 95.44 522 THR A O 1
ATOM 4206 N N . TYR A 1 523 ? -33.156 -31.469 -5.242 1 97.31 523 TYR A N 1
ATOM 4207 C CA . TYR A 1 523 ? -31.688 -31.5 -5.168 1 97.31 523 TYR A CA 1
ATOM 4208 C C . TYR A 1 523 ? -31.203 -32.906 -4.77 1 97.31 523 TYR A C 1
ATOM 4210 O O . TYR A 1 523 ? -31.828 -33.562 -3.943 1 97.31 523 TYR A O 1
ATOM 4218 N N . LEU A 1 524 ? -30.125 -33.281 -5.305 1 97.5 524 LEU A N 1
ATOM 4219 C CA . LEU A 1 524 ? -29.625 -34.625 -5.023 1 97.5 524 LEU A CA 1
ATOM 4220 C C . LEU A 1 524 ? -28.469 -34.562 -4.031 1 97.5 524 LEU A C 1
ATOM 4222 O O . LEU A 1 524 ? -27.656 -33.656 -4.066 1 97.5 524 LEU A O 1
ATOM 4226 N N . GLN A 1 525 ? -28.359 -35.594 -3.227 1 97.12 525 GLN A N 1
ATOM 4227 C CA . GLN A 1 525 ? -27.281 -35.781 -2.266 1 97.12 525 GLN A CA 1
ATOM 4228 C C . GLN A 1 525 ? -26.391 -36.969 -2.654 1 97.12 525 GLN A C 1
ATOM 4230 O O . GLN A 1 525 ? -25.266 -37.062 -2.166 1 97.12 525 GLN A O 1
ATOM 4235 N N . SER A 1 526 ? -26.797 -37.812 -3.451 1 96.5 526 SER A N 1
ATOM 4236 C CA . SER A 1 526 ? -26.156 -39.094 -3.744 1 96.5 526 SER A CA 1
ATOM 4237 C C . SER A 1 526 ? -24.906 -38.906 -4.598 1 96.5 526 SER A C 1
ATOM 4239 O O . SER A 1 526 ? -24.812 -37.938 -5.359 1 96.5 526 SER A O 1
ATOM 4241 N N . ILE A 1 527 ? -24 -39.844 -4.496 1 97.19 527 ILE A N 1
ATOM 4242 C CA . ILE A 1 527 ? -22.797 -39.906 -5.305 1 97.19 527 ILE A CA 1
ATOM 4243 C C . ILE A 1 527 ? -22.812 -41.156 -6.168 1 97.19 527 ILE A C 1
ATOM 4245 O O . ILE A 1 527 ? -22.984 -42.281 -5.652 1 97.19 527 ILE A O 1
ATOM 4249 N N . GLU A 1 528 ? -22.688 -41 -7.426 1 97.69 528 GLU A N 1
ATOM 4250 C CA . GLU A 1 528 ? -22.578 -42.125 -8.352 1 97.69 528 GLU A CA 1
ATOM 4251 C C . GLU A 1 528 ? -21.141 -42.375 -8.781 1 97.69 528 GLU A C 1
ATOM 4253 O O . GLU A 1 528 ? -20.391 -41.406 -8.992 1 97.69 528 GLU A O 1
ATOM 4258 N N . LYS A 1 529 ? -20.812 -43.562 -8.859 1 96.5 529 LYS A N 1
ATOM 4259 C CA . LYS A 1 529 ? -19.484 -44 -9.297 1 96.5 529 LYS A CA 1
ATOM 4260 C C . LYS A 1 529 ? -19.562 -44.844 -10.555 1 96.5 529 LYS A C 1
ATOM 4262 O O . LYS A 1 529 ? -20.375 -45.781 -10.617 1 96.5 529 LYS A O 1
ATOM 4267 N N . TYR A 1 530 ? -18.812 -44.5 -11.531 1 97.44 530 TYR A N 1
ATOM 4268 C CA . TYR A 1 530 ? -18.734 -45.25 -12.766 1 97.44 530 TYR A CA 1
ATOM 4269 C C . TYR A 1 530 ? -17.469 -46.094 -12.812 1 97.44 530 TYR A C 1
ATOM 4271 O O . TYR A 1 530 ? -16.359 -45.594 -12.656 1 97.44 530 TYR A O 1
ATOM 4279 N N . ASP A 1 531 ? -17.594 -47.344 -13.008 1 93.62 531 ASP A N 1
ATOM 4280 C CA . ASP A 1 531 ? -16.484 -48.25 -13.234 1 93.62 531 ASP A CA 1
ATOM 4281 C C . ASP A 1 531 ? -16.312 -48.562 -14.719 1 93.62 531 ASP A C 1
ATOM 4283 O O . ASP A 1 531 ? -17.141 -49.281 -15.305 1 93.62 531 ASP A O 1
ATOM 4287 N N . PRO A 1 532 ? -15.328 -48.125 -15.297 1 90.75 532 PRO A N 1
ATOM 4288 C CA . PRO A 1 532 ? -15.172 -48.312 -16.734 1 90.75 532 PRO A CA 1
ATOM 4289 C C . PRO A 1 532 ? -14.969 -49.75 -17.125 1 90.75 532 PRO A C 1
ATOM 4291 O O . PRO A 1 532 ? -15.312 -50.156 -18.25 1 90.75 532 PRO A O 1
ATOM 4294 N N . ASP A 1 533 ? -14.367 -50.562 -16.297 1 88.12 533 ASP A N 1
ATOM 4295 C CA . ASP A 1 533 ? -14.141 -52 -16.594 1 88.12 533 ASP A CA 1
ATOM 4296 C C . ASP A 1 533 ? -15.461 -52.75 -16.656 1 88.12 533 ASP A C 1
ATOM 4298 O O . ASP A 1 533 ? -15.633 -53.656 -17.484 1 88.12 533 ASP A O 1
ATOM 4302 N N . LEU A 1 534 ? -16.312 -52.312 -15.82 1 93.88 534 LEU A N 1
ATOM 4303 C CA . LEU A 1 534 ? -17.609 -53 -15.742 1 93.88 534 LEU A CA 1
ATOM 4304 C C . LEU A 1 534 ? -18.656 -52.25 -16.547 1 93.88 534 LEU A C 1
ATOM 4306 O O . LEU A 1 534 ? -19.75 -52.781 -16.797 1 93.88 534 LEU A O 1
ATOM 4310 N N . ASN A 1 535 ? -18.391 -51.094 -16.984 1 95.81 535 ASN A N 1
ATOM 4311 C CA . ASN A 1 535 ? -19.359 -50.219 -17.641 1 95.81 535 ASN A CA 1
ATOM 4312 C C . ASN A 1 535 ? -20.656 -50.125 -16.844 1 95.81 535 ASN A C 1
ATOM 4314 O O . ASN A 1 535 ? -21.734 -50.375 -17.391 1 95.81 535 ASN A O 1
ATOM 4318 N N . LYS A 1 536 ? -20.453 -49.75 -15.641 1 96.94 536 LYS A N 1
ATOM 4319 C CA . LYS A 1 536 ? -21.594 -49.688 -14.742 1 96.94 536 LYS A CA 1
ATOM 4320 C C . LYS A 1 536 ? -21.484 -48.531 -13.773 1 96.94 536 LYS A C 1
ATOM 4322 O O . LYS A 1 536 ? -20.375 -48.125 -13.398 1 96.94 536 LYS A O 1
ATOM 4327 N N . TRP A 1 537 ? -22.703 -48 -13.414 1 97.5 537 TRP A N 1
ATOM 4328 C CA . TRP A 1 537 ? -22.812 -47 -12.375 1 97.5 537 TRP A CA 1
ATOM 4329 C C . TRP A 1 537 ? -23.344 -47.594 -11.07 1 97.5 537 TRP A C 1
ATOM 4331 O O . TRP A 1 537 ? -24.172 -48.5 -11.094 1 97.5 537 TRP A O 1
ATOM 4341 N N . GLU A 1 538 ? -22.859 -47.094 -9.961 1 97 538 GLU A N 1
ATOM 4342 C CA . GLU A 1 538 ? -23.359 -47.5 -8.656 1 97 538 GLU A CA 1
ATOM 4343 C C . GLU A 1 538 ? -23.406 -46.312 -7.688 1 97 538 GLU A C 1
ATOM 4345 O O . GLU A 1 538 ? -22.578 -45.406 -7.785 1 97 538 GLU A O 1
ATOM 4350 N N . ILE A 1 539 ? -24.375 -46.312 -6.82 1 96.44 539 ILE A N 1
ATOM 4351 C CA . ILE A 1 539 ? -24.406 -45.312 -5.758 1 96.44 539 ILE A CA 1
ATOM 4352 C C . ILE A 1 539 ? -23.438 -45.719 -4.648 1 96.44 539 ILE A C 1
ATOM 4354 O O . ILE A 1 539 ? -23.531 -46.812 -4.086 1 96.44 539 ILE A O 1
ATOM 4358 N N . VAL A 1 540 ? -22.562 -44.844 -4.305 1 93.12 540 VAL A N 1
ATOM 4359 C CA . VAL A 1 540 ? -21.5 -45.25 -3.391 1 93.12 540 VAL A CA 1
ATOM 4360 C C . VAL A 1 540 ? -21.562 -44.406 -2.113 1 93.12 540 VAL A C 1
ATOM 4362 O O . VAL A 1 540 ? -20.859 -44.688 -1.145 1 93.12 540 VAL A O 1
ATOM 4365 N N . GLY A 1 541 ? -22.344 -43.406 -2.066 1 93.56 541 GLY A N 1
ATOM 4366 C CA . GLY A 1 541 ? -22.469 -42.594 -0.879 1 93.56 541 GLY A CA 1
ATOM 4367 C C . GLY A 1 541 ? -23.297 -41.344 -1.106 1 93.56 541 GLY A C 1
ATOM 4368 O O . GLY A 1 541 ? -24.016 -41.25 -2.096 1 93.56 541 GLY A O 1
ATOM 4369 N N . ASN A 1 542 ? -23.125 -40.406 -0.043 1 96.25 542 ASN A N 1
ATOM 4370 C CA . ASN A 1 542 ? -23.891 -39.156 -0.081 1 96.25 542 ASN A CA 1
ATOM 4371 C C . ASN A 1 542 ? -23.016 -37.969 0.311 1 96.25 542 ASN A C 1
ATOM 4373 O O . ASN A 1 542 ? -22.125 -38.094 1.156 1 96.25 542 ASN A O 1
ATOM 4377 N N . LEU A 1 543 ? -23.344 -36.875 -0.381 1 97.25 543 LEU A N 1
ATOM 4378 C CA . LEU A 1 543 ? -22.812 -35.625 0.091 1 97.25 543 LEU A CA 1
ATOM 4379 C C . LEU A 1 543 ? -23.359 -35.281 1.471 1 97.25 543 LEU A C 1
ATOM 4381 O O . LEU A 1 543 ? -24.406 -35.781 1.87 1 97.25 543 LEU A O 1
ATOM 4385 N N . PRO A 1 544 ? -22.641 -34.469 2.256 1 95.56 544 PRO A N 1
ATOM 4386 C CA . PRO A 1 544 ? -23.172 -34.031 3.555 1 95.56 544 PRO A CA 1
ATOM 4387 C C . PRO A 1 544 ? -24.516 -33.312 3.441 1 95.56 544 PRO A C 1
ATOM 4389 O O . PRO A 1 544 ? -25.328 -33.406 4.355 1 95.56 544 PRO A O 1
ATOM 4392 N N . SER A 1 545 ? -24.734 -32.594 2.346 1 95.56 545 SER A N 1
ATOM 4393 C CA . SER A 1 545 ? -26.016 -31.953 2.041 1 95.56 545 SER A CA 1
ATOM 4394 C C . SER A 1 545 ? -26.328 -32.031 0.552 1 95.56 545 SER A C 1
ATOM 4396 O O . SER A 1 545 ? -25.422 -32.156 -0.275 1 95.56 545 SER A O 1
ATOM 4398 N N . ALA A 1 546 ? -27.703 -31.969 0.277 1 97.31 546 ALA A N 1
ATOM 4399 C CA . ALA A 1 546 ? -28.078 -31.875 -1.128 1 97.31 546 ALA A CA 1
ATOM 4400 C C . ALA A 1 546 ? -27.641 -30.531 -1.72 1 97.31 546 ALA A C 1
ATOM 4402 O O . ALA A 1 546 ? -27.672 -29.5 -1.04 1 97.31 546 ALA A O 1
ATOM 4403 N N . MET A 1 547 ? -27.219 -30.594 -2.947 1 97.81 547 MET A N 1
ATOM 4404 C CA . MET A 1 547 ? -26.75 -29.344 -3.525 1 97.81 547 MET A CA 1
ATOM 4405 C C . MET A 1 547 ? -26.578 -29.469 -5.035 1 97.81 547 MET A C 1
ATOM 4407 O O . MET A 1 547 ? -26.562 -30.578 -5.57 1 97.81 547 MET A O 1
ATOM 4411 N N . ARG A 1 548 ? -26.5 -28.422 -5.723 1 97.5 548 ARG A N 1
ATOM 4412 C CA . ARG A 1 548 ? -26.094 -28.297 -7.113 1 97.5 548 ARG A CA 1
ATOM 4413 C C . ARG A 1 548 ? -25.094 -27.141 -7.285 1 97.5 548 ARG A C 1
ATOM 4415 O O . ARG A 1 548 ? -24.844 -26.391 -6.344 1 97.5 548 ARG A O 1
ATOM 4422 N N . SER A 1 549 ? -24.422 -27.047 -8.453 1 97.12 549 SER A N 1
ATOM 4423 C CA . SER A 1 549 ? -23.562 -25.938 -8.836 1 97.12 549 SER A CA 1
ATOM 4424 C C . SER A 1 549 ? -22.422 -25.75 -7.836 1 97.12 549 SER A C 1
ATOM 4426 O O . SER A 1 549 ? -22 -24.625 -7.559 1 97.12 549 SER A O 1
ATOM 4428 N N . HIS A 1 550 ? -22.031 -26.828 -7.105 1 97.62 550 HIS A N 1
ATOM 4429 C CA . HIS A 1 550 ? -20.875 -26.812 -6.215 1 97.62 550 HIS A CA 1
ATOM 4430 C C . HIS A 1 550 ? -19.578 -27.047 -6.988 1 97.62 550 HIS A C 1
ATOM 4432 O O . HIS A 1 550 ? -19.609 -27.578 -8.109 1 97.62 550 HIS A O 1
ATOM 4438 N N . GLY A 1 551 ? -18.469 -26.547 -6.453 1 97.88 551 GLY A N 1
ATOM 4439 C CA . GLY A 1 551 ? -17.188 -26.969 -6.965 1 97.88 551 GLY A CA 1
ATOM 4440 C C . GLY A 1 551 ? -16.812 -28.391 -6.566 1 97.88 551 GLY A C 1
ATOM 4441 O O . GLY A 1 551 ? -17.094 -28.812 -5.445 1 97.88 551 GLY A O 1
ATOM 4442 N N . CYS A 1 552 ? -16.219 -29.094 -7.418 1 98.06 552 CYS A N 1
ATOM 4443 C CA . CYS A 1 552 ? -15.773 -30.469 -7.172 1 98.06 552 CYS A CA 1
ATOM 4444 C C . CYS A 1 552 ? -14.406 -30.719 -7.805 1 98.06 552 CYS A C 1
ATOM 4446 O O . CYS A 1 552 ? -14.281 -30.734 -9.031 1 98.06 552 CYS A O 1
ATOM 4448 N N . VAL A 1 553 ? -13.422 -30.859 -6.977 1 97.62 553 VAL A N 1
ATOM 4449 C CA . VAL A 1 553 ? -12.07 -31.062 -7.477 1 97.62 553 VAL A CA 1
ATOM 4450 C C . VAL A 1 553 ? -11.391 -32.188 -6.68 1 97.62 553 VAL A C 1
ATOM 4452 O O . VAL A 1 553 ? -11.828 -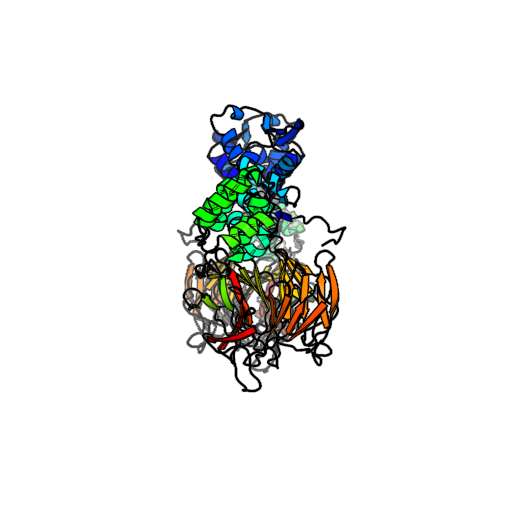32.531 -5.582 1 97.62 553 VAL A O 1
ATOM 4455 N N . CYS A 1 554 ? -10.461 -32.75 -7.289 1 95.06 554 CYS A N 1
ATOM 4456 C CA . CYS A 1 554 ? -9.625 -33.75 -6.645 1 95.06 554 CYS A CA 1
ATOM 4457 C C . CYS A 1 554 ? -8.219 -33.219 -6.406 1 95.06 554 CYS A C 1
ATOM 4459 O O . CYS A 1 554 ? -7.562 -32.75 -7.336 1 95.06 554 CYS A O 1
ATOM 4461 N N . VAL A 1 555 ? -7.781 -33.281 -5.168 1 94 555 VAL A N 1
ATOM 4462 C CA . VAL A 1 555 ? -6.441 -32.812 -4.824 1 94 555 VAL A CA 1
ATOM 4463 C C . VAL A 1 555 ? -5.59 -34 -4.348 1 94 555 VAL A C 1
ATOM 4465 O O . VAL A 1 555 ? -6.039 -34.812 -3.547 1 94 555 VAL A O 1
ATOM 4468 N N . TYR A 1 556 ? -4.379 -34.094 -4.91 1 91.12 556 TYR A N 1
ATOM 4469 C CA . TYR A 1 556 ? -3.455 -35.125 -4.516 1 91.12 556 TYR A CA 1
ATOM 4470 C C . TYR A 1 556 ? -2.531 -34.656 -3.4 1 91.12 556 TYR A C 1
ATOM 4472 O O . TYR A 1 556 ? -1.821 -33.688 -3.553 1 91.12 556 TYR A O 1
ATOM 4480 N N . ASN A 1 557 ? -2.52 -35.375 -2.293 1 84.44 557 ASN A N 1
ATOM 4481 C CA . ASN A 1 557 ? -1.719 -34.969 -1.138 1 84.44 557 ASN A CA 1
ATOM 4482 C C . ASN A 1 557 ? -0.33 -35.625 -1.18 1 84.44 557 ASN A C 1
ATOM 4484 O O . ASN A 1 557 ? -0.181 -36.781 -1.574 1 84.44 557 ASN A O 1
ATOM 4488 N N . VAL A 1 558 ? 0.662 -34.844 -0.901 1 85.69 558 VAL A N 1
ATOM 4489 C CA . VAL A 1 558 ? 2.031 -35.344 -0.885 1 85.69 558 VAL A CA 1
ATOM 4490 C C . VAL A 1 558 ? 2.693 -35 0.447 1 85.69 558 VAL A C 1
ATOM 4492 O O . VAL A 1 558 ? 2.352 -34 1.074 1 85.69 558 VAL A O 1
ATOM 4495 N N . MET B 1 1 ? 3.666 -29.109 -29.719 1 22.08 1 MET B N 1
ATOM 4496 C CA . MET B 1 1 ? 4.164 -28.031 -28.859 1 22.08 1 MET B CA 1
ATOM 4497 C C . MET B 1 1 ? 4.312 -26.734 -29.641 1 22.08 1 MET B C 1
ATOM 4499 O O . MET B 1 1 ? 5.047 -25.844 -29.234 1 22.08 1 MET B O 1
ATOM 4503 N N . ALA B 1 2 ? 3.645 -26.578 -30.844 1 29.12 2 ALA B N 1
ATOM 4504 C CA . ALA B 1 2 ? 4.117 -26.219 -32.188 1 29.12 2 ALA B CA 1
ATOM 4505 C C . ALA B 1 2 ? 3.936 -24.719 -32.438 1 29.12 2 ALA B C 1
ATOM 4507 O O . ALA B 1 2 ? 4.043 -24.266 -33.594 1 29.12 2 ALA B O 1
ATOM 4508 N N . LEU B 1 3 ? 3.088 -23.812 -31.656 1 34.47 3 LEU B N 1
ATOM 4509 C CA . LEU B 1 3 ? 3.188 -22.5 -32.281 1 34.47 3 LEU B CA 1
ATOM 4510 C C . LEU B 1 3 ? 4.621 -21.984 -32.219 1 34.47 3 LEU B C 1
ATOM 4512 O O . LEU B 1 3 ? 5.254 -22 -31.172 1 34.47 3 LEU B O 1
ATOM 4516 N N . LYS B 1 4 ? 5.309 -21.781 -33.219 1 41.25 4 LYS B N 1
ATOM 4517 C CA . LYS B 1 4 ? 6.648 -21.328 -33.594 1 41.25 4 LYS B CA 1
ATOM 4518 C C . LYS B 1 4 ? 7.062 -20.109 -32.781 1 41.25 4 LYS B C 1
ATOM 4520 O O . LYS B 1 4 ? 8.211 -20.016 -32.344 1 41.25 4 LYS B O 1
ATOM 4525 N N . GLY B 1 5 ? 6.441 -18.859 -33.094 1 41.81 5 GLY B N 1
ATOM 4526 C CA . GLY B 1 5 ? 6.93 -17.562 -32.688 1 41.81 5 GLY B CA 1
ATOM 4527 C C . GLY B 1 5 ? 6.82 -17.328 -31.188 1 41.81 5 GLY B C 1
ATOM 4528 O O . GLY B 1 5 ? 6.688 -16.188 -30.734 1 41.81 5 GLY B O 1
ATOM 4529 N N . GLN B 1 6 ? 6.215 -18.078 -30.469 1 47.34 6 GLN B N 1
ATOM 4530 C CA . GLN B 1 6 ? 5.871 -17.875 -29.062 1 47.34 6 GLN B CA 1
ATOM 4531 C C . GLN B 1 6 ? 7.07 -17.359 -28.281 1 47.34 6 GLN B C 1
ATOM 4533 O O . GLN B 1 6 ? 8.109 -18.016 -28.219 1 47.34 6 GLN B O 1
ATOM 4538 N N . GLU B 1 7 ? 7.164 -16.062 -28.266 1 60.94 7 GLU B N 1
ATOM 4539 C CA . GLU B 1 7 ? 8.094 -15.32 -27.422 1 60.94 7 GLU B CA 1
ATOM 4540 C C . GLU B 1 7 ? 8.367 -16.078 -26.109 1 60.94 7 GLU B C 1
ATOM 4542 O O . GLU B 1 7 ? 7.457 -16.672 -25.547 1 60.94 7 GLU B O 1
ATOM 4547 N N . ASP B 1 8 ? 9.648 -16.469 -25.922 1 80.81 8 ASP B N 1
ATOM 4548 C CA . ASP B 1 8 ? 10.18 -17.156 -24.75 1 80.81 8 ASP B CA 1
ATOM 4549 C C . ASP B 1 8 ? 9.586 -16.578 -23.469 1 80.81 8 ASP B C 1
ATOM 4551 O O . ASP B 1 8 ? 9.453 -15.359 -23.328 1 80.81 8 ASP B O 1
ATOM 4555 N N . TYR B 1 9 ? 8.82 -17.312 -22.75 1 90.81 9 TYR B N 1
ATOM 4556 C CA . TYR B 1 9 ? 8.328 -16.938 -21.438 1 90.81 9 TYR B CA 1
ATOM 4557 C C . TYR B 1 9 ? 9.43 -16.281 -20.609 1 90.81 9 TYR B C 1
ATOM 4559 O O . TYR B 1 9 ? 10.469 -16.891 -20.359 1 90.81 9 TYR B O 1
ATOM 4567 N N . ILE B 1 10 ? 9.289 -14.961 -20.453 1 95.38 10 ILE B N 1
ATOM 4568 C CA . ILE B 1 10 ? 10.242 -14.211 -19.641 1 95.38 10 ILE B CA 1
ATOM 4569 C C . ILE B 1 10 ? 9.578 -13.781 -18.344 1 95.38 10 ILE B C 1
ATOM 4571 O O . ILE B 1 10 ? 8.516 -13.156 -18.344 1 95.38 10 ILE B O 1
ATOM 4575 N N . TYR B 1 11 ? 10.188 -14.172 -17.266 1 97.19 11 TYR B N 1
ATOM 4576 C CA . TYR B 1 11 ? 9.727 -13.758 -15.945 1 97.19 11 TYR B CA 1
ATOM 4577 C C . TYR B 1 11 ? 10.672 -12.719 -15.344 1 97.19 11 TYR B C 1
ATOM 4579 O O . TYR B 1 11 ? 11.828 -13.023 -15.055 1 97.19 11 TYR B O 1
ATOM 4587 N N . LEU B 1 12 ? 10.117 -11.508 -15.203 1 97.88 12 LEU B N 1
ATOM 4588 C CA . LEU B 1 12 ? 10.867 -10.461 -14.523 1 97.88 12 LEU B CA 1
ATOM 4589 C C . LEU B 1 12 ? 10.594 -10.477 -13.023 1 97.88 12 LEU B C 1
ATOM 4591 O O . LEU B 1 12 ? 9.539 -10.016 -12.578 1 97.88 12 LEU B O 1
ATOM 4595 N N . PHE B 1 13 ? 11.539 -11 -12.266 1 97.81 13 PHE B N 1
ATOM 4596 C CA . PHE B 1 13 ? 11.406 -11.023 -10.812 1 97.81 13 PHE B CA 1
ATOM 4597 C C . PHE B 1 13 ? 11.797 -9.672 -10.219 1 97.81 13 PHE B C 1
ATOM 4599 O O . PHE B 1 13 ? 12.914 -9.195 -10.43 1 97.81 13 PHE B O 1
ATOM 4606 N N . LYS B 1 14 ? 10.844 -9.117 -9.586 1 97.75 14 LYS B N 1
ATOM 4607 C CA . LYS B 1 14 ? 11.07 -7.879 -8.852 1 97.75 14 LYS B CA 1
ATOM 4608 C C . LYS B 1 14 ? 10.984 -8.102 -7.344 1 97.75 14 LYS B C 1
ATOM 4610 O O . LYS B 1 14 ? 9.906 -8.414 -6.82 1 97.75 14 LYS B O 1
ATOM 4615 N N . ASP B 1 15 ? 12 -7.918 -6.652 1 97.38 15 ASP B N 1
ATOM 4616 C CA . ASP B 1 15 ? 12.07 -8.125 -5.211 1 97.38 15 ASP B CA 1
ATOM 4617 C C . ASP B 1 15 ? 11.742 -6.832 -4.457 1 97.38 15 ASP B C 1
ATOM 4619 O O . ASP B 1 15 ? 12.617 -5.988 -4.246 1 97.38 15 ASP B O 1
ATOM 4623 N N . SER B 1 16 ? 10.609 -6.676 -3.943 1 95.06 16 SER B N 1
ATOM 4624 C CA . SER B 1 16 ? 10.133 -5.445 -3.324 1 95.06 16 SER B CA 1
ATOM 4625 C C . SER B 1 16 ? 10.781 -5.223 -1.962 1 95.06 16 SER B C 1
ATOM 4627 O O . SER B 1 16 ? 10.812 -4.098 -1.458 1 95.06 16 SER B O 1
ATOM 4629 N N . THR B 1 17 ? 11.305 -6.234 -1.367 1 96.81 17 THR B N 1
ATOM 4630 C CA . THR B 1 17 ? 11.891 -6.117 -0.037 1 96.81 17 THR B CA 1
ATOM 4631 C C . THR B 1 17 ? 13.383 -5.789 -0.128 1 96.81 17 THR B C 1
ATOM 4633 O O . THR B 1 17 ? 13.984 -5.352 0.853 1 96.81 17 THR B O 1
ATOM 4636 N N . HIS B 1 18 ? 13.906 -5.918 -1.26 1 97.75 18 HIS B N 1
ATOM 4637 C CA . HIS B 1 18 ? 15.352 -5.836 -1.456 1 97.75 18 HIS B CA 1
ATOM 4638 C C . HIS B 1 18 ? 15.891 -4.473 -1.038 1 97.75 18 HIS B C 1
ATOM 4640 O O . HIS B 1 18 ? 16.891 -4.387 -0.323 1 97.75 18 HIS B O 1
ATOM 4646 N N . PRO B 1 19 ? 15.25 -3.363 -1.395 1 98.06 19 PRO B N 1
ATOM 4647 C CA . PRO B 1 19 ? 15.797 -2.064 -1 1 98.06 19 PRO B CA 1
ATOM 4648 C C . PRO B 1 19 ? 15.883 -1.896 0.515 1 98.06 19 PRO B C 1
ATOM 4650 O O . PRO B 1 19 ? 16.891 -1.395 1.028 1 98.06 19 PRO B O 1
ATOM 4653 N N . VAL B 1 20 ? 14.883 -2.309 1.155 1 97.94 20 VAL B N 1
ATOM 4654 C CA . VAL B 1 20 ? 14.859 -2.184 2.609 1 97.94 20 VAL B CA 1
ATOM 4655 C C . VAL B 1 20 ? 15.914 -3.1 3.225 1 97.94 20 VAL B C 1
ATOM 4657 O O . VAL B 1 20 ? 16.641 -2.693 4.133 1 97.94 20 VAL B O 1
ATOM 4660 N N . ASP B 1 21 ? 15.984 -4.344 2.773 1 97.81 21 ASP B N 1
ATOM 4661 C CA . ASP B 1 21 ? 17 -5.281 3.256 1 97.81 21 ASP B CA 1
ATOM 4662 C C . ASP B 1 21 ? 18.406 -4.758 2.992 1 97.81 21 ASP B C 1
ATOM 4664 O O . ASP B 1 21 ? 19.312 -4.945 3.811 1 97.81 21 ASP B O 1
ATOM 4668 N N . PHE B 1 22 ? 18.531 -4.152 1.838 1 98.06 22 PHE B N 1
ATOM 4669 C CA . PHE B 1 22 ? 19.797 -3.555 1.432 1 98.06 22 PHE B CA 1
ATOM 4670 C C . PHE B 1 22 ? 20.234 -2.479 2.42 1 98.06 22 PHE B C 1
ATOM 4672 O O . PHE B 1 22 ? 21.375 -2.488 2.896 1 98.06 22 PHE B O 1
ATOM 4679 N N . LEU B 1 23 ? 19.344 -1.627 2.732 1 98.56 23 LEU B N 1
ATOM 4680 C CA . LEU B 1 23 ? 19.625 -0.565 3.693 1 98.56 23 LEU B CA 1
ATOM 4681 C C . LEU B 1 23 ? 19.922 -1.144 5.074 1 98.56 23 LEU B C 1
ATOM 4683 O O . LEU B 1 23 ? 20.844 -0.691 5.758 1 98.56 23 LEU B O 1
ATOM 4687 N N . ASP B 1 24 ? 19.203 -2.117 5.477 1 98.25 24 ASP B N 1
ATOM 4688 C CA . ASP B 1 24 ? 19.391 -2.762 6.773 1 98.25 24 ASP B CA 1
ATOM 4689 C C . ASP B 1 24 ? 20.766 -3.406 6.871 1 98.25 24 ASP B C 1
ATOM 4691 O O . ASP B 1 24 ? 21.391 -3.391 7.934 1 98.25 24 ASP B O 1
ATOM 4695 N N . ALA B 1 25 ? 21.172 -3.982 5.812 1 98.25 25 ALA B N 1
ATOM 4696 C CA . ALA B 1 25 ? 22.516 -4.566 5.789 1 98.25 25 ALA B CA 1
ATOM 4697 C C . ALA B 1 25 ? 23.578 -3.502 6.023 1 98.25 25 ALA B C 1
ATOM 4699 O O . ALA B 1 25 ? 24.5 -3.701 6.816 1 98.25 25 ALA B O 1
ATOM 4700 N N . PHE B 1 26 ? 23.469 -2.393 5.355 1 98.56 26 PHE B N 1
ATOM 4701 C CA . PHE B 1 26 ? 24.438 -1.316 5.516 1 98.56 26 PHE B CA 1
ATOM 4702 C C . PHE B 1 26 ? 24.391 -0.754 6.93 1 98.56 26 PHE B C 1
ATOM 4704 O O . PHE B 1 26 ? 25.422 -0.34 7.473 1 98.56 26 PHE B O 1
ATOM 4711 N N . ARG B 1 27 ? 23.188 -0.711 7.496 1 98.5 27 ARG B N 1
ATOM 4712 C CA . ARG B 1 27 ? 23.094 -0.315 8.898 1 98.5 27 ARG B CA 1
ATOM 4713 C C . ARG B 1 27 ? 23.906 -1.247 9.781 1 98.5 27 ARG B C 1
ATOM 4715 O O . ARG B 1 27 ? 24.672 -0.789 10.648 1 98.5 27 ARG B O 1
ATOM 4722 N N . THR B 1 28 ? 23.797 -2.514 9.508 1 98.06 28 THR B N 1
ATOM 4723 C CA . THR B 1 28 ? 24.562 -3.5 10.273 1 98.06 28 THR B CA 1
ATOM 4724 C C . THR B 1 28 ? 26.062 -3.311 10.062 1 98.06 28 THR B C 1
ATOM 4726 O O . THR B 1 28 ? 26.844 -3.389 11.008 1 98.06 28 THR B O 1
ATOM 4729 N N . PHE B 1 29 ? 26.453 -3.092 8.797 1 98 29 PHE B N 1
ATOM 4730 C CA . PHE B 1 29 ? 27.859 -2.842 8.5 1 98 29 PHE B CA 1
ATOM 4731 C C . PHE B 1 29 ? 28.359 -1.621 9.258 1 98 29 PHE B C 1
ATOM 4733 O O . PHE B 1 29 ? 29.469 -1.635 9.797 1 98 29 PHE B O 1
ATOM 4740 N N . TYR B 1 30 ? 27.562 -0.578 9.312 1 98 30 TYR B N 1
ATOM 4741 C CA . TYR B 1 30 ? 27.922 0.651 10.016 1 98 30 TYR B CA 1
ATOM 4742 C C . TYR B 1 30 ? 28.109 0.391 11.508 1 98 30 TYR B C 1
ATOM 4744 O O . TYR B 1 30 ? 29.125 0.796 12.086 1 98 30 TYR B O 1
ATOM 4752 N N . LEU B 1 31 ? 27.188 -0.335 12.117 1 97.5 31 LEU B N 1
ATOM 4753 C CA . LEU B 1 31 ? 27.234 -0.608 13.547 1 97.5 31 LEU B CA 1
ATOM 4754 C C . LEU B 1 31 ? 28.406 -1.502 13.898 1 97.5 31 LEU B C 1
ATOM 4756 O O . LEU B 1 31 ? 29.047 -1.324 14.945 1 97.5 31 LEU B O 1
ATOM 4760 N N . ASP B 1 32 ? 28.812 -2.402 12.953 1 95.94 32 ASP B N 1
ATOM 4761 C CA . ASP B 1 32 ? 29.875 -3.359 13.203 1 95.94 32 ASP B CA 1
ATOM 4762 C C . ASP B 1 32 ? 31.219 -2.822 12.703 1 95.94 32 ASP B C 1
ATOM 4764 O O . ASP B 1 32 ? 32.25 -3.455 12.906 1 95.94 32 ASP B O 1
ATOM 4768 N N . GLY B 1 33 ? 31.188 -1.653 12.055 1 95.56 33 GLY B N 1
ATOM 4769 C CA . GLY B 1 33 ? 32.406 -1.062 11.516 1 95.56 33 GLY B CA 1
ATOM 4770 C C . GLY B 1 33 ? 32.969 -1.82 10.328 1 95.56 33 GLY B C 1
ATOM 4771 O O . GLY B 1 33 ? 34.188 -1.844 10.109 1 95.56 33 GLY B O 1
ATOM 4772 N N . LEU B 1 34 ? 32.031 -2.529 9.602 1 94.94 34 LEU B N 1
ATOM 4773 C CA . LEU B 1 34 ? 32.438 -3.328 8.461 1 94.94 34 LEU B CA 1
ATOM 4774 C C . LEU B 1 34 ? 32.438 -2.498 7.18 1 94.94 34 LEU B C 1
ATOM 4776 O O . LEU B 1 34 ? 31.469 -1.777 6.914 1 94.94 34 LEU B O 1
ATOM 4780 N N . PHE B 1 35 ? 33.5 -2.502 6.387 1 94.31 35 PHE B N 1
ATOM 4781 C CA . PHE B 1 35 ? 33.656 -1.924 5.059 1 94.31 35 PHE B CA 1
ATOM 4782 C C . PHE B 1 35 ? 33.719 -0.402 5.133 1 94.31 35 PHE B C 1
ATOM 4784 O O . PHE B 1 35 ? 33.531 0.279 4.121 1 94.31 35 PHE B O 1
ATOM 4791 N N . THR B 1 36 ? 33.719 0.17 6.289 1 95.75 36 THR B N 1
ATOM 4792 C CA . THR B 1 36 ? 33.781 1.623 6.402 1 95.75 36 THR B CA 1
ATOM 4793 C C . THR B 1 36 ? 35.094 2.156 5.812 1 95.75 36 THR B C 1
ATOM 4795 O O . THR B 1 36 ? 36.125 1.519 5.934 1 95.75 36 THR B O 1
ATOM 4798 N N . ASP B 1 37 ? 35.031 3.359 5.195 1 94.44 37 ASP B N 1
ATOM 4799 C CA . ASP B 1 37 ? 36.219 3.838 4.504 1 94.44 37 ASP B CA 1
ATOM 4800 C C . ASP B 1 37 ? 36.406 5.344 4.688 1 94.44 37 ASP B C 1
ATOM 4802 O O . ASP B 1 37 ? 37.281 5.957 4.062 1 94.44 37 ASP B O 1
ATOM 4806 N N . ILE B 1 38 ? 35.594 5.984 5.512 1 95.94 38 ILE B N 1
ATOM 4807 C CA . ILE B 1 38 ? 35.75 7.41 5.785 1 95.94 38 ILE B CA 1
ATOM 4808 C C . ILE B 1 38 ? 35.375 7.695 7.238 1 95.94 38 ILE B C 1
ATOM 4810 O O . ILE B 1 38 ? 34.5 7.039 7.805 1 95.94 38 ILE B O 1
ATOM 4814 N N . THR B 1 39 ? 36 8.625 7.797 1 97.06 39 THR B N 1
ATOM 4815 C CA . THR B 1 39 ? 35.75 9.062 9.164 1 97.06 39 THR B CA 1
ATOM 4816 C C . THR B 1 39 ? 35.344 10.531 9.195 1 97.06 39 THR B C 1
ATOM 4818 O O . THR B 1 39 ? 36.031 11.383 8.648 1 97.06 39 THR B O 1
ATOM 4821 N N . LEU B 1 40 ? 34.219 10.828 9.75 1 96.5 40 LEU B N 1
ATOM 4822 C CA . LEU B 1 40 ? 33.781 12.195 9.969 1 96.5 40 LEU B CA 1
ATOM 4823 C C . LEU B 1 40 ? 34.094 12.648 11.391 1 96.5 40 LEU B C 1
ATOM 4825 O O . LEU B 1 40 ? 33.844 11.93 12.352 1 96.5 40 LEU B O 1
ATOM 4829 N N . GLN B 1 41 ? 34.688 13.805 11.5 1 95.94 41 GLN B N 1
ATOM 4830 C CA . GLN B 1 41 ? 35.062 14.32 12.805 1 95.94 41 GLN B CA 1
ATOM 4831 C C . GLN B 1 41 ? 34.375 15.648 13.102 1 95.94 41 GLN B C 1
ATOM 4833 O O . GLN B 1 41 ? 34.406 16.562 12.289 1 95.94 41 GLN B O 1
ATOM 4838 N N . CYS B 1 42 ? 33.75 15.766 14.234 1 94.19 42 CYS B N 1
ATOM 4839 C CA . CYS B 1 42 ? 33.094 16.984 14.703 1 94.19 42 CYS B CA 1
ATOM 4840 C C . CYS B 1 42 ? 34.094 17.844 15.5 1 94.19 42 CYS B C 1
ATOM 4842 O O . CYS B 1 42 ? 35.156 17.375 15.898 1 94.19 42 CYS B O 1
ATOM 4844 N N . PRO B 1 43 ? 33.719 19.062 15.766 1 91.44 43 PRO B N 1
ATOM 4845 C CA . PRO B 1 43 ? 34.594 19.938 16.562 1 91.44 43 PRO B CA 1
ATOM 4846 C C . PRO B 1 43 ? 34.812 19.406 17.969 1 91.44 43 PRO B C 1
ATOM 4848 O O . PRO B 1 43 ? 35.875 19.641 18.562 1 91.44 43 PRO B O 1
ATOM 4851 N N . SER B 1 44 ? 33.906 18.719 18.547 1 92.31 44 SER B N 1
ATOM 4852 C CA . SER B 1 44 ? 34.031 18.156 19.891 1 92.31 44 SER B CA 1
ATOM 4853 C C . SER B 1 44 ? 35.031 17.016 19.938 1 92.31 44 SER B C 1
ATOM 4855 O O . SER B 1 44 ? 35.438 16.594 21.016 1 92.31 44 SER B O 1
ATOM 4857 N N . GLY B 1 45 ? 35.438 16.406 18.781 1 92.69 45 GLY B N 1
ATOM 4858 C CA . GLY B 1 45 ? 36.375 15.289 18.719 1 92.69 45 GLY B CA 1
ATOM 4859 C C . GLY B 1 45 ? 35.688 13.961 18.469 1 92.69 45 GLY B C 1
ATOM 4860 O O . GLY B 1 45 ? 36.344 12.969 18.141 1 92.69 45 GLY B O 1
ATOM 4861 N N . ILE B 1 46 ? 34.406 14.016 18.547 1 95.75 46 ILE B N 1
ATOM 4862 C CA . ILE B 1 46 ? 33.656 12.797 18.297 1 95.75 46 ILE B CA 1
ATOM 4863 C C . ILE B 1 46 ? 33.781 12.406 16.828 1 95.75 46 ILE B C 1
ATOM 4865 O O . ILE B 1 46 ? 33.719 13.273 15.945 1 95.75 46 ILE B O 1
ATOM 4869 N N . ILE B 1 47 ? 33.938 11.055 16.594 1 96.25 47 ILE B N 1
ATOM 4870 C CA . ILE B 1 47 ? 34.156 10.617 15.227 1 96.25 47 ILE B CA 1
ATOM 4871 C C . ILE B 1 47 ? 33.062 9.609 14.828 1 96.25 47 ILE B C 1
ATOM 4873 O O . ILE B 1 47 ? 32.531 8.906 15.68 1 96.25 47 ILE B O 1
ATOM 4877 N N . PHE B 1 48 ? 32.75 9.484 13.547 1 97.25 48 PHE B N 1
ATOM 4878 C CA . PHE B 1 48 ? 31.828 8.531 12.945 1 97.25 48 PHE B CA 1
ATOM 4879 C C . PHE B 1 48 ? 32.469 7.809 11.773 1 97.25 48 PHE B C 1
ATOM 4881 O O . PHE B 1 48 ? 32.906 8.438 10.805 1 97.25 48 PHE B O 1
ATOM 4888 N N . HIS B 1 49 ? 32.688 6.516 11.922 1 97.5 49 HIS B N 1
ATOM 4889 C CA . HIS B 1 49 ? 33.219 5.711 10.82 1 97.5 49 HIS B CA 1
ATOM 4890 C C . HIS B 1 49 ? 32.094 5.32 9.852 1 97.5 49 HIS B C 1
ATOM 4892 O O . HIS B 1 49 ? 31.219 4.512 10.195 1 97.5 49 HIS B O 1
ATOM 4898 N N . CYS B 1 50 ? 32.094 5.887 8.656 1 97.62 50 CYS B N 1
ATOM 4899 C CA . CYS B 1 50 ? 31 5.738 7.711 1 97.62 50 CYS B CA 1
ATOM 4900 C C . CYS B 1 50 ? 31.484 5.176 6.383 1 97.62 50 CYS B C 1
ATOM 4902 O O . CYS B 1 50 ? 32.656 4.789 6.262 1 97.62 50 CYS B O 1
ATOM 4904 N N . HIS B 1 51 ? 30.641 4.945 5.484 1 97.69 51 HIS B N 1
ATOM 4905 C CA . HIS B 1 51 ? 30.938 4.586 4.102 1 97.69 51 HIS B CA 1
ATOM 4906 C C . HIS B 1 51 ? 30.828 5.801 3.182 1 97.69 51 HIS B C 1
ATOM 4908 O O . HIS B 1 51 ? 29.812 6.492 3.178 1 97.69 51 HIS B O 1
ATOM 4914 N N . ARG B 1 52 ? 31.875 6.074 2.379 1 96.44 52 ARG B N 1
ATOM 4915 C CA . ARG B 1 52 ? 31.844 7.168 1.417 1 96.44 52 ARG B CA 1
ATOM 4916 C C . ARG B 1 52 ? 30.594 7.074 0.531 1 96.44 52 ARG B C 1
ATOM 4918 O O . ARG B 1 52 ? 29.906 8.07 0.32 1 96.44 52 ARG B O 1
ATOM 4925 N N . ALA B 1 53 ? 30.344 5.867 0.074 1 97.06 53 ALA B N 1
ATOM 4926 C CA . ALA B 1 53 ? 29.25 5.641 -0.861 1 97.06 53 ALA B CA 1
ATOM 4927 C C . ALA B 1 53 ? 27.906 5.949 -0.212 1 97.06 53 ALA B C 1
ATOM 4929 O O . ALA B 1 53 ? 27.016 6.508 -0.854 1 97.06 53 ALA B O 1
ATOM 4930 N N . VAL B 1 54 ? 27.734 5.582 1.097 1 98.44 54 VAL B N 1
ATOM 4931 C CA . VAL B 1 54 ? 26.484 5.824 1.803 1 98.44 54 VAL B CA 1
ATOM 4932 C C . VAL B 1 54 ? 26.266 7.324 1.962 1 98.44 54 VAL B C 1
ATOM 4934 O O . VAL B 1 54 ? 25.172 7.832 1.678 1 98.44 54 VAL B O 1
ATOM 4937 N N . LEU B 1 55 ? 27.297 8.039 2.387 1 97.81 55 LEU B N 1
ATOM 4938 C CA . LEU B 1 55 ? 27.188 9.477 2.555 1 97.81 55 LEU B CA 1
ATOM 4939 C C . LEU B 1 55 ? 26.906 10.164 1.222 1 97.81 55 LEU B C 1
ATOM 4941 O O . LEU B 1 55 ? 26.062 11.055 1.14 1 97.81 55 LEU B O 1
ATOM 4945 N N . ALA B 1 56 ? 27.609 9.719 0.173 1 97.19 56 ALA B N 1
ATOM 4946 C CA . ALA B 1 56 ? 27.438 10.281 -1.16 1 97.19 56 ALA B CA 1
ATOM 4947 C C . ALA B 1 56 ? 26.031 10.008 -1.682 1 97.19 56 ALA B C 1
ATOM 4949 O O . ALA B 1 56 ? 25.469 10.797 -2.451 1 97.19 56 ALA B O 1
ATOM 4950 N N . ALA B 1 57 ? 25.422 8.852 -1.319 1 97.88 57 ALA B N 1
ATOM 4951 C CA . ALA B 1 57 ? 24.078 8.477 -1.765 1 97.88 57 ALA B CA 1
ATOM 4952 C C . ALA B 1 57 ? 23.016 9.383 -1.146 1 97.88 57 ALA B C 1
ATOM 4954 O O . ALA B 1 57 ? 21.969 9.609 -1.742 1 97.88 57 ALA B O 1
ATOM 4955 N N . CYS B 1 58 ? 23.297 9.961 0.011 1 97.19 58 CYS B N 1
ATOM 4956 C CA . CYS B 1 58 ? 22.281 10.664 0.776 1 97.19 58 CYS B CA 1
ATOM 4957 C C . CYS B 1 58 ? 22.5 12.172 0.737 1 97.19 58 CYS B C 1
ATOM 4959 O O . CYS B 1 58 ? 21.609 12.945 1.091 1 97.19 58 CYS B O 1
ATOM 4961 N N . SER B 1 59 ? 23.672 12.633 0.328 1 96.94 59 SER B N 1
ATOM 4962 C CA . SER B 1 59 ? 24.062 14.031 0.394 1 96.94 59 SER B CA 1
ATOM 4963 C C . SER B 1 59 ? 24.844 14.453 -0.856 1 96.94 59 SER B C 1
ATOM 4965 O O . SER B 1 59 ? 25.891 13.891 -1.155 1 96.94 59 SER B O 1
ATOM 4967 N N . ASN B 1 60 ? 24.375 15.5 -1.538 1 95.12 60 ASN B N 1
ATOM 4968 C CA . ASN B 1 60 ? 25.078 16.016 -2.701 1 95.12 60 ASN B CA 1
ATOM 4969 C C . ASN B 1 60 ? 26.391 16.688 -2.299 1 95.12 60 ASN B C 1
ATOM 4971 O O . ASN B 1 60 ? 27.344 16.734 -3.09 1 95.12 60 ASN B O 1
ATOM 4975 N N . TYR B 1 61 ? 26.406 17.172 -1.106 1 95.19 61 TYR B N 1
ATOM 4976 C CA . TYR B 1 61 ? 27.625 17.734 -0.555 1 95.19 61 TYR B CA 1
ATOM 4977 C C . TYR B 1 61 ? 28.734 16.703 -0.492 1 95.19 61 TYR B C 1
ATOM 4979 O O . TYR B 1 61 ? 29.828 16.922 -1.016 1 95.19 61 TYR B O 1
ATOM 4987 N N . PHE B 1 62 ? 28.469 15.562 0.048 1 95.5 62 PHE B N 1
ATOM 4988 C CA . PHE B 1 62 ? 29.453 14.5 0.173 1 95.5 62 PHE B CA 1
ATOM 4989 C C . PHE B 1 62 ? 29.75 13.875 -1.184 1 95.5 62 PHE B C 1
ATOM 4991 O O . PHE B 1 62 ? 30.891 13.492 -1.463 1 95.5 62 PHE B O 1
ATOM 4998 N N . LYS B 1 63 ? 28.688 13.695 -1.986 1 95 63 LYS B N 1
ATOM 4999 C CA . LYS B 1 63 ? 28.906 13.164 -3.328 1 95 63 LYS B CA 1
ATOM 5000 C C . LYS B 1 63 ? 29.938 13.992 -4.09 1 95 63 LYS B C 1
ATOM 5002 O O . LYS B 1 63 ? 30.891 13.445 -4.656 1 95 63 LYS B O 1
ATOM 5007 N N . ALA B 1 64 ? 29.75 15.297 -4.066 1 93.81 64 ALA B N 1
ATOM 5008 C CA . ALA B 1 64 ? 30.672 16.203 -4.734 1 93.81 64 ALA B CA 1
ATOM 5009 C C . ALA B 1 64 ? 32.062 16.125 -4.105 1 93.81 64 ALA B C 1
ATOM 5011 O O . ALA B 1 64 ? 33.062 16.094 -4.812 1 93.81 64 ALA B O 1
ATOM 5012 N N . MET B 1 65 ? 32.094 16.047 -2.84 1 92.56 65 MET B N 1
ATOM 5013 C CA . MET B 1 65 ? 33.375 16 -2.104 1 92.56 65 MET B CA 1
ATOM 5014 C C . MET B 1 65 ? 34.188 14.766 -2.475 1 92.56 65 MET B C 1
ATOM 5016 O O . MET B 1 65 ? 35.375 14.836 -2.65 1 92.56 65 MET B O 1
ATOM 5020 N N . PHE B 1 66 ? 33.5 13.633 -2.633 1 93.31 66 PHE B N 1
ATOM 5021 C CA . PHE B 1 66 ? 34.188 12.367 -2.812 1 93.31 66 PHE B CA 1
ATOM 5022 C C . PHE B 1 66 ? 34.406 12.07 -4.293 1 93.31 66 PHE B C 1
ATOM 5024 O O . PHE B 1 66 ? 35.125 11.125 -4.645 1 93.31 66 PHE B O 1
ATOM 5031 N N . THR B 1 67 ? 33.75 12.68 -5.195 1 89.38 67 THR B N 1
ATOM 5032 C CA . THR B 1 67 ? 33.875 12.359 -6.613 1 89.38 67 THR B CA 1
ATOM 5033 C C . THR B 1 67 ? 34.594 13.469 -7.359 1 89.38 67 THR B C 1
ATOM 5035 O O . THR B 1 67 ? 35.156 13.242 -8.438 1 89.38 67 THR B O 1
ATOM 5038 N N . ALA B 1 68 ? 34.438 14.648 -6.945 1 79.62 68 ALA B N 1
ATOM 5039 C CA . ALA B 1 68 ? 35.094 15.766 -7.613 1 79.62 68 ALA B CA 1
ATOM 5040 C C . ALA B 1 68 ? 36.625 15.711 -7.402 1 79.62 68 ALA B C 1
ATOM 5042 O O . ALA B 1 68 ? 37.094 15.031 -6.492 1 79.62 68 ALA B O 1
ATOM 5043 N N . ASP B 1 69 ? 37.344 16.078 -8.391 1 69.12 69 ASP B N 1
ATOM 5044 C CA . ASP B 1 69 ? 38.812 16.156 -8.336 1 69.12 69 ASP B CA 1
ATOM 5045 C C . ASP B 1 69 ? 39.25 17.016 -7.156 1 69.12 69 ASP B C 1
ATOM 5047 O O . ASP B 1 69 ? 39.906 18.047 -7.348 1 69.12 69 ASP B O 1
ATOM 5051 N N . MET B 1 70 ? 38.656 16.625 -6.004 1 64.44 70 MET B N 1
ATOM 5052 C CA . MET B 1 70 ? 39 17.359 -4.793 1 64.44 70 MET B CA 1
ATOM 5053 C C . MET B 1 70 ? 40 16.578 -3.941 1 64.44 70 MET B C 1
ATOM 5055 O O . MET B 1 70 ? 40.125 15.367 -4.082 1 64.44 70 MET B O 1
ATOM 5059 N N . LYS B 1 71 ? 40.781 17.297 -3.178 1 61.81 71 LYS B N 1
ATOM 5060 C CA . LYS B 1 71 ? 41.812 16.734 -2.297 1 61.81 71 LYS B CA 1
ATOM 5061 C C . LYS B 1 71 ? 41.219 15.68 -1.371 1 61.81 71 LYS B C 1
ATOM 5063 O O . LYS B 1 71 ? 41.906 14.711 -1.016 1 61.81 71 LYS B O 1
ATOM 5068 N N . GLU B 1 72 ? 39.938 15.828 -1.079 1 64.88 72 GLU B N 1
ATOM 5069 C CA . GLU B 1 72 ? 39.25 15 -0.093 1 64.88 72 GLU B CA 1
ATOM 5070 C C . GLU B 1 72 ? 38.969 13.609 -0.65 1 64.88 72 GLU B C 1
ATOM 5072 O O . GLU B 1 72 ? 38.719 12.664 0.109 1 64.88 72 GLU B O 1
ATOM 5077 N N . LYS B 1 73 ? 39 13.586 -1.876 1 69.19 73 LYS B N 1
ATOM 5078 C CA . LYS B 1 73 ? 38.781 12.312 -2.543 1 69.19 73 LYS B CA 1
ATOM 5079 C C . LYS B 1 73 ? 39.688 11.227 -1.986 1 69.19 73 LYS B C 1
ATOM 5081 O O . LYS B 1 73 ? 39.312 10.062 -1.895 1 69.19 73 LYS B O 1
ATOM 5086 N N . PHE B 1 74 ? 40.75 11.711 -1.433 1 73.06 74 PHE B N 1
ATOM 5087 C CA . PHE B 1 74 ? 41.719 10.711 -1.037 1 73.06 74 PHE B CA 1
ATOM 5088 C C . PHE B 1 74 ? 41.906 10.688 0.478 1 73.06 74 PHE B C 1
ATOM 5090 O O . PHE B 1 74 ? 42.625 9.844 1.015 1 73.06 74 PHE B O 1
ATOM 5097 N N . LYS B 1 75 ? 41.188 11.539 1.152 1 83.44 75 LYS B N 1
ATOM 5098 C CA . LYS B 1 75 ? 41.312 11.594 2.605 1 83.44 75 LYS B CA 1
ATOM 5099 C C . LYS B 1 75 ? 40.406 10.555 3.271 1 83.44 75 LYS B C 1
ATOM 5101 O O . LYS B 1 75 ? 39.312 10.25 2.77 1 83.44 75 LYS B O 1
ATOM 5106 N N . ASN B 1 76 ? 40.938 10.078 4.348 1 90 76 ASN B N 1
ATOM 5107 C CA . ASN B 1 76 ? 40.156 9.102 5.094 1 90 76 ASN B CA 1
ATOM 5108 C C . ASN B 1 76 ? 39.438 9.734 6.293 1 90 76 ASN B C 1
ATOM 5110 O O . ASN B 1 76 ? 38.719 9.062 7.023 1 90 76 ASN B O 1
ATOM 5114 N N . LYS B 1 77 ? 39.719 11.055 6.391 1 93.56 77 LYS B N 1
ATOM 5115 C CA . LYS B 1 77 ? 39.094 11.781 7.5 1 93.56 77 LYS B CA 1
ATOM 5116 C C . LYS B 1 77 ? 38.656 13.172 7.062 1 93.56 77 LYS B C 1
ATOM 5118 O O . LYS B 1 77 ? 39.375 13.891 6.387 1 93.56 77 LYS B O 1
ATOM 5123 N N . ILE B 1 78 ? 37.438 13.539 7.379 1 93.12 78 ILE B N 1
ATOM 5124 C CA . ILE B 1 78 ? 36.875 14.844 7.043 1 93.12 78 ILE B CA 1
ATOM 5125 C C . ILE B 1 78 ? 36.438 15.562 8.32 1 93.12 78 ILE B C 1
ATOM 5127 O O . ILE B 1 78 ? 35.719 15.008 9.141 1 93.12 78 ILE B O 1
ATOM 5131 N N . LYS B 1 79 ? 36.875 16.719 8.477 1 93.31 79 LYS B N 1
ATOM 5132 C CA . LYS B 1 79 ? 36.469 17.547 9.609 1 93.31 79 LYS B CA 1
ATOM 5133 C C . LYS B 1 79 ? 35.344 18.469 9.242 1 93.31 79 LYS B C 1
ATOM 5135 O O . LYS B 1 79 ? 35.438 19.25 8.297 1 93.31 79 LYS B O 1
ATOM 5140 N N . LEU B 1 80 ? 34.25 18.359 9.883 1 93.19 80 LEU B N 1
ATOM 5141 C CA . LEU B 1 80 ? 33.094 19.203 9.656 1 93.19 80 LEU B CA 1
ATOM 5142 C C . LEU B 1 80 ? 33 20.297 10.727 1 93.19 80 LEU B C 1
ATOM 5144 O O . LEU B 1 80 ? 32.656 20 11.875 1 93.19 80 LEU B O 1
ATOM 5148 N N . SER B 1 81 ? 33.281 21.469 10.289 1 90.69 81 SER B N 1
ATOM 5149 C CA . SER B 1 81 ? 33.281 22.594 11.219 1 90.69 81 SER B CA 1
ATOM 5150 C C . SER B 1 81 ? 31.859 23.156 11.383 1 90.69 81 SER B C 1
ATOM 5152 O O . SER B 1 81 ? 31.078 23.188 10.422 1 90.69 81 SER B O 1
ATOM 5154 N N . GLY B 1 82 ? 31.391 23.422 12.594 1 89.56 82 GLY B N 1
ATOM 5155 C CA . GLY B 1 82 ? 30.156 24.172 12.828 1 89.56 82 GLY B CA 1
ATOM 5156 C C . GLY B 1 82 ? 28.953 23.297 13.062 1 89.56 82 GLY B C 1
ATOM 5157 O O . GLY B 1 82 ? 27.812 23.781 13.094 1 89.56 82 GLY B O 1
ATOM 5158 N N . ILE B 1 83 ? 29.141 21.953 12.961 1 95 83 ILE B N 1
ATOM 5159 C CA . ILE B 1 83 ? 28.016 21.062 13.195 1 95 83 ILE B CA 1
ATOM 5160 C C . ILE B 1 83 ? 28.219 20.312 14.508 1 95 83 ILE B C 1
ATOM 5162 O O . ILE B 1 83 ? 29.25 19.656 14.711 1 95 83 ILE B O 1
ATOM 5166 N N . HIS B 1 84 ? 27.266 20.453 15.406 1 95.5 84 HIS B N 1
ATOM 5167 C CA . HIS B 1 84 ? 27.312 19.734 16.672 1 95.5 84 HIS B CA 1
ATOM 5168 C C . HIS B 1 84 ? 27.25 18.234 16.469 1 95.5 84 HIS B C 1
ATOM 5170 O O . HIS B 1 84 ? 26.594 17.75 15.539 1 95.5 84 HIS B O 1
ATOM 5176 N N . HIS B 1 85 ? 27.844 17.469 17.391 1 96.06 85 HIS B N 1
ATOM 5177 C CA . HIS B 1 85 ? 27.969 16.031 17.219 1 96.06 85 HIS B CA 1
ATOM 5178 C C . HIS B 1 85 ? 26.594 15.352 17.234 1 96.06 85 HIS B C 1
ATOM 5180 O O . HIS B 1 85 ? 26.375 14.367 16.531 1 96.06 85 HIS B O 1
ATOM 5186 N N . ASP B 1 86 ? 25.641 15.883 18.094 1 96.62 86 ASP B N 1
ATOM 5187 C CA . ASP B 1 86 ? 24.312 15.289 18.172 1 96.62 86 ASP B CA 1
ATOM 5188 C C . ASP B 1 86 ? 23.578 15.438 16.844 1 96.62 86 ASP B C 1
ATOM 5190 O O . ASP B 1 86 ? 22.844 14.547 16.422 1 96.62 86 ASP B O 1
ATOM 5194 N N . ILE B 1 87 ? 23.766 16.516 16.188 1 97.75 87 ILE B N 1
ATOM 5195 C CA . ILE B 1 87 ? 23.109 16.812 14.914 1 97.75 87 ILE B CA 1
ATOM 5196 C C . ILE B 1 87 ? 23.703 15.922 13.82 1 97.75 87 ILE B C 1
ATOM 5198 O O . ILE B 1 87 ? 22.969 15.312 13.047 1 97.75 87 ILE B O 1
ATOM 5202 N N . LEU B 1 88 ? 25.016 15.852 13.828 1 97.81 88 LEU B N 1
ATOM 5203 C CA . LEU B 1 88 ? 25.672 15.016 12.828 1 97.81 88 LEU B CA 1
ATOM 5204 C C . LEU B 1 88 ? 25.312 13.547 13.023 1 97.81 88 LEU B C 1
ATOM 5206 O O . LEU B 1 88 ? 25.094 12.82 12.055 1 97.81 88 LEU B O 1
ATOM 5210 N N . GLU B 1 89 ? 25.266 13.18 14.289 1 97.62 89 GLU B N 1
ATOM 5211 C CA . GLU B 1 89 ? 24.844 11.82 14.594 1 97.62 89 GLU B CA 1
ATOM 5212 C C . GLU B 1 89 ? 23.469 11.523 14.039 1 97.62 89 GLU B C 1
ATOM 5214 O O . GLU B 1 89 ? 23.219 10.445 13.492 1 97.62 89 GLU B O 1
ATOM 5219 N N . GLY B 1 90 ? 22.5 12.445 14.234 1 98 90 GLY B N 1
ATOM 5220 C CA . GLY B 1 90 ? 21.156 12.289 13.68 1 98 90 GLY B CA 1
ATOM 5221 C C . GLY B 1 90 ? 21.156 12.109 12.18 1 98 90 GLY B C 1
ATOM 5222 O O . GLY B 1 90 ? 20.469 11.234 11.656 1 98 90 GLY B O 1
ATOM 5223 N N . LEU B 1 91 ? 21.953 12.883 11.461 1 98.31 91 LEU B N 1
ATOM 5224 C CA . LEU B 1 91 ? 22 12.836 10.008 1 98.31 91 LEU B CA 1
ATOM 5225 C C . LEU B 1 91 ? 22.641 11.539 9.523 1 98.31 91 LEU B C 1
ATOM 5227 O O . LEU B 1 91 ? 22.156 10.922 8.57 1 98.31 91 LEU B O 1
ATOM 5231 N N . VAL B 1 92 ? 23.703 11.125 10.195 1 98.19 92 VAL B N 1
ATOM 5232 C CA . VAL B 1 92 ? 24.359 9.867 9.844 1 98.19 92 VAL B CA 1
ATOM 5233 C C . VAL B 1 92 ? 23.406 8.703 10.07 1 98.19 92 VAL B C 1
ATOM 5235 O O . VAL B 1 92 ? 23.266 7.832 9.203 1 98.19 92 VAL B O 1
ATOM 5238 N N . ASN B 1 93 ? 22.766 8.727 11.203 1 98.06 93 ASN B N 1
ATOM 5239 C CA . ASN B 1 93 ? 21.797 7.676 11.477 1 98.06 93 ASN B CA 1
ATOM 5240 C C . ASN B 1 93 ? 20.672 7.656 10.438 1 98.06 93 ASN B C 1
ATOM 5242 O O . ASN B 1 93 ? 20.234 6.586 10.016 1 98.06 93 ASN B O 1
ATOM 5246 N N . TYR B 1 94 ? 20.234 8.789 10.016 1 98.44 94 TYR B N 1
ATOM 5247 C CA . TYR B 1 94 ? 19.219 8.867 8.969 1 98.44 94 TYR B CA 1
ATOM 5248 C C . TYR B 1 94 ? 19.688 8.18 7.699 1 98.44 94 TYR B C 1
ATOM 5250 O O . TYR B 1 94 ? 18.938 7.449 7.055 1 98.44 94 TYR B O 1
ATOM 5258 N N . ALA B 1 95 ? 20.891 8.383 7.379 1 98.56 95 ALA B N 1
ATOM 5259 C CA . ALA B 1 95 ? 21.438 7.809 6.16 1 98.56 95 ALA B CA 1
ATOM 5260 C C . ALA B 1 95 ? 21.344 6.285 6.18 1 98.56 95 ALA B C 1
ATOM 5262 O O . ALA B 1 95 ? 21.125 5.656 5.145 1 98.56 95 ALA B O 1
ATOM 5263 N N . TYR B 1 96 ? 21.5 5.711 7.398 1 98.56 96 TYR B N 1
ATOM 5264 C CA . TYR B 1 96 ? 21.562 4.254 7.5 1 98.56 96 TYR B CA 1
ATOM 5265 C C . TYR B 1 96 ? 20.219 3.678 7.91 1 98.56 96 TYR B C 1
ATOM 5267 O O . TYR B 1 96 ? 20.016 2.463 7.848 1 98.56 96 TYR B O 1
ATOM 5275 N N . THR B 1 97 ? 19.203 4.469 8.344 1 98.12 97 THR B N 1
ATOM 5276 C CA . THR B 1 97 ? 17.969 3.916 8.891 1 98.12 97 THR B CA 1
ATOM 5277 C C . THR B 1 97 ? 16.766 4.527 8.195 1 98.12 97 THR B C 1
ATOM 5279 O O . THR B 1 97 ? 15.641 4.016 8.32 1 98.12 97 THR B O 1
ATOM 5282 N N . SER B 1 98 ? 16.891 5.621 7.555 1 98.06 98 SER B N 1
ATOM 5283 C CA . SER B 1 98 ? 15.805 6.355 6.898 1 98.06 98 SER B CA 1
ATOM 5284 C C . SER B 1 98 ? 14.93 7.074 7.922 1 98.06 98 SER B C 1
ATOM 5286 O O . SER B 1 98 ? 13.812 7.496 7.602 1 98.06 98 SER B O 1
ATOM 5288 N N . GLN B 1 99 ? 15.43 7.188 9.188 1 98.19 99 GLN B N 1
ATOM 5289 C CA . GLN B 1 99 ? 14.633 7.824 10.227 1 98.19 99 GLN B CA 1
ATOM 5290 C C . GLN B 1 99 ? 15.453 8.859 11 1 98.19 99 GLN B C 1
ATOM 5292 O O . GLN B 1 99 ? 16.672 8.734 11.109 1 98.19 99 GLN B O 1
ATOM 5297 N N . ILE B 1 100 ? 14.766 9.836 11.484 1 98.38 100 ILE B N 1
ATOM 5298 C CA . ILE B 1 100 ? 15.43 10.836 12.312 1 98.38 100 ILE B CA 1
ATOM 5299 C C . ILE B 1 100 ? 14.406 11.508 13.227 1 98.38 100 ILE B C 1
ATOM 5301 O O . ILE B 1 100 ? 13.289 11.797 12.805 1 98.38 100 ILE B O 1
ATOM 5305 N N . GLU B 1 101 ? 14.789 11.773 14.477 1 98.06 101 GLU B N 1
ATOM 5306 C CA . GLU B 1 101 ? 13.93 12.445 15.445 1 98.06 101 GLU B CA 1
ATOM 5307 C C . GLU B 1 101 ? 14.117 13.961 15.391 1 98.06 101 GLU B C 1
ATOM 5309 O O . GLU B 1 101 ? 15.242 14.461 15.5 1 98.06 101 GLU B O 1
ATOM 5314 N N . ILE B 1 102 ? 13.094 14.68 15.211 1 98.38 102 ILE B N 1
ATOM 5315 C CA . ILE B 1 102 ? 13.102 16.141 15.164 1 98.38 102 ILE B CA 1
ATOM 5316 C C . ILE B 1 102 ? 12.312 16.688 16.344 1 98.38 102 ILE B C 1
ATOM 5318 O O . ILE B 1 102 ? 11.188 16.266 16.609 1 98.38 102 ILE B O 1
ATOM 5322 N N . THR B 1 103 ? 12.875 17.594 17.125 1 97.56 103 THR B N 1
ATOM 5323 C CA . THR B 1 103 ? 12.281 18.25 18.281 1 97.56 103 THR B CA 1
ATOM 5324 C C . THR B 1 103 ? 12.445 19.766 18.188 1 97.56 103 THR B C 1
ATOM 5326 O O . THR B 1 103 ? 13.141 20.266 17.312 1 97.56 103 THR B O 1
ATOM 5329 N N . LYS B 1 104 ? 11.781 20.469 19.094 1 95.56 104 LYS B N 1
ATOM 5330 C CA . LYS B 1 104 ? 11.906 21.922 19.141 1 95.56 104 LYS B CA 1
ATOM 5331 C C . LYS B 1 104 ? 13.336 22.344 19.438 1 95.56 104 LYS B C 1
ATOM 5333 O O . LYS B 1 104 ? 13.805 23.375 18.969 1 95.56 104 LYS B O 1
ATOM 5338 N N . ARG B 1 105 ? 14.062 21.5 20.078 1 95.56 105 ARG B N 1
ATOM 5339 C CA . ARG B 1 105 ? 15.414 21.812 20.531 1 95.56 105 ARG B CA 1
ATOM 5340 C C . ARG B 1 105 ? 16.422 21.672 19.406 1 95.56 105 ARG B C 1
ATOM 5342 O O . ARG B 1 105 ? 17.391 22.422 19.328 1 95.56 105 ARG B O 1
ATOM 5349 N N . ASN B 1 106 ? 16.141 20.75 18.547 1 97.19 106 ASN B N 1
ATOM 5350 C CA . ASN B 1 106 ? 17.203 20.453 17.578 1 97.19 106 ASN B CA 1
ATOM 5351 C C . ASN B 1 106 ? 16.812 20.891 16.172 1 97.19 106 ASN B C 1
ATOM 5353 O O . ASN B 1 106 ? 17.656 20.906 15.273 1 97.19 106 ASN B O 1
ATOM 5357 N N . VAL B 1 107 ? 15.609 21.297 15.914 1 98.12 107 VAL B N 1
ATOM 5358 C CA . VAL B 1 107 ? 15.07 21.438 14.562 1 98.12 107 VAL B CA 1
ATOM 5359 C C . VAL B 1 107 ? 15.859 22.516 13.812 1 98.12 107 VAL B C 1
ATOM 5361 O O . VAL B 1 107 ? 16.188 22.344 12.633 1 98.12 107 VAL B O 1
ATOM 5364 N N . GLN B 1 108 ? 16.141 23.625 14.359 1 97.38 108 GLN B N 1
ATOM 5365 C CA . GLN B 1 108 ? 16.828 24.703 13.648 1 97.38 108 GLN B CA 1
ATOM 5366 C C . GLN B 1 108 ? 18.266 24.297 13.297 1 97.38 108 GLN B C 1
ATOM 5368 O O . GLN B 1 108 ? 18.703 24.5 12.156 1 97.38 108 GLN B O 1
ATOM 5373 N N . SER B 1 109 ? 18.984 23.688 14.273 1 97.81 109 SER B N 1
ATOM 5374 C CA . SER B 1 109 ? 20.344 23.219 14.016 1 97.81 109 SER B CA 1
ATOM 5375 C C . SER B 1 109 ? 20.359 22.125 12.961 1 97.81 109 SER B C 1
ATOM 5377 O O . SER B 1 109 ? 21.25 22.078 12.109 1 97.81 109 SER B O 1
ATOM 5379 N N . LEU B 1 110 ? 19.391 21.266 13.125 1 98.31 110 LEU B N 1
ATOM 5380 C CA . LEU B 1 110 ? 19.281 20.156 12.172 1 98.31 110 LEU B CA 1
ATOM 5381 C C . LEU B 1 110 ? 19.016 20.688 10.758 1 98.31 110 LEU B C 1
ATOM 5383 O O . LEU B 1 110 ? 19.625 20.219 9.797 1 98.31 110 LEU B O 1
ATOM 5387 N N . LEU B 1 111 ? 18.094 21.656 10.625 1 98.56 111 LEU B N 1
ATOM 5388 C CA . LEU B 1 111 ? 17.797 22.25 9.328 1 98.56 111 LEU B CA 1
ATOM 5389 C C . LEU B 1 111 ? 19.031 22.922 8.727 1 98.56 111 LEU B C 1
ATOM 5391 O O . LEU B 1 111 ? 19.312 22.75 7.543 1 98.56 111 LEU B O 1
ATOM 5395 N N . GLU B 1 112 ? 19.797 23.641 9.508 1 97.56 112 GLU B N 1
ATOM 5396 C CA . GLU B 1 112 ? 21 24.297 9.047 1 97.56 112 GLU B CA 1
ATOM 5397 C C . GLU B 1 112 ? 22.031 23.297 8.555 1 97.56 112 GLU B C 1
ATOM 5399 O O . GLU B 1 112 ? 22.625 23.469 7.488 1 97.56 112 GLU B O 1
ATOM 5404 N N . ALA B 1 113 ? 22.203 22.266 9.344 1 97.81 113 ALA B N 1
ATOM 5405 C CA . ALA B 1 113 ? 23.172 21.234 8.969 1 97.81 113 ALA B CA 1
ATOM 5406 C C . ALA B 1 113 ? 22.734 20.516 7.699 1 97.81 113 ALA B C 1
ATOM 5408 O O . ALA B 1 113 ? 23.547 20.25 6.812 1 97.81 113 ALA B O 1
ATOM 5409 N N . ALA B 1 114 ? 21.438 20.141 7.676 1 98.25 114 ALA B N 1
ATOM 5410 C CA . ALA B 1 114 ? 20.891 19.453 6.504 1 98.25 114 ALA B CA 1
ATOM 5411 C C . ALA B 1 114 ? 21.047 20.312 5.25 1 98.25 114 ALA B C 1
ATOM 5413 O O . ALA B 1 114 ? 21.281 19.797 4.156 1 98.25 114 ALA B O 1
ATOM 5414 N N . ASP B 1 115 ? 20.828 21.609 5.41 1 97.38 115 ASP B N 1
ATOM 5415 C CA . ASP B 1 115 ? 21.016 22.547 4.301 1 97.38 115 ASP B CA 1
ATOM 5416 C C . ASP B 1 115 ? 22.469 22.594 3.863 1 97.38 115 ASP B C 1
ATOM 5418 O O . ASP B 1 115 ? 22.766 22.484 2.672 1 97.38 115 ASP B O 1
ATOM 5422 N N . LEU B 1 116 ? 23.391 22.734 4.809 1 96.56 116 LEU B N 1
ATOM 5423 C CA . LEU B 1 116 ? 24.828 22.812 4.531 1 96.56 116 LEU B CA 1
ATOM 5424 C C . LEU B 1 116 ? 25.312 21.547 3.832 1 96.56 116 LEU B C 1
ATOM 5426 O O . LEU B 1 116 ? 26.016 21.625 2.822 1 96.56 116 LEU B O 1
ATOM 5430 N N . LEU B 1 117 ? 24.891 20.406 4.383 1 97.31 117 LEU B N 1
ATOM 5431 C CA . LEU B 1 117 ? 25.375 19.125 3.883 1 97.31 117 LEU B CA 1
ATOM 5432 C C . LEU B 1 117 ? 24.469 18.594 2.773 1 97.31 117 LEU B C 1
ATOM 5434 O O . LEU B 1 117 ? 24.703 17.5 2.236 1 97.31 117 LEU B O 1
ATOM 5438 N N . GLN B 1 118 ? 23.359 19.297 2.482 1 97.25 118 GLN B N 1
ATOM 5439 C CA . GLN B 1 118 ? 22.453 19.031 1.372 1 97.25 118 GLN B CA 1
ATOM 5440 C C . GLN B 1 118 ? 21.75 17.688 1.563 1 97.25 118 GLN B C 1
ATOM 5442 O O . GLN B 1 118 ? 21.703 16.859 0.648 1 97.25 118 GLN B O 1
ATOM 5447 N N . PHE B 1 119 ? 21.297 17.391 2.744 1 98 119 PHE B N 1
ATOM 5448 C CA . PHE B 1 119 ? 20.312 16.359 3.014 1 98 119 PHE B CA 1
ATOM 5449 C C . PHE B 1 119 ? 18.906 16.859 2.736 1 98 119 PHE B C 1
ATOM 5451 O O . PHE B 1 119 ? 18.203 17.281 3.654 1 98 119 PHE B O 1
ATOM 5458 N N . LEU B 1 120 ? 18.453 16.75 1.587 1 97.44 120 LEU B N 1
ATOM 5459 C CA . LEU B 1 120 ? 17.281 17.453 1.092 1 97.44 120 LEU B CA 1
ATOM 5460 C C . LEU B 1 120 ? 16.016 16.969 1.8 1 97.44 120 LEU B C 1
ATOM 5462 O O . LEU B 1 120 ? 15.18 17.781 2.213 1 97.44 120 LEU B O 1
ATOM 5466 N N . SER B 1 121 ? 15.812 15.641 1.974 1 97.88 121 SER B N 1
ATOM 5467 C CA . SER B 1 121 ? 14.609 15.094 2.592 1 97.88 121 SER B CA 1
ATOM 5468 C C . SER B 1 121 ? 14.508 15.508 4.059 1 97.88 121 SER B C 1
ATOM 5470 O O . SER B 1 121 ? 13.422 15.828 4.543 1 97.88 121 SER B O 1
ATOM 5472 N N . VAL B 1 122 ? 15.602 15.508 4.75 1 98.5 122 VAL B N 1
ATOM 5473 C CA . VAL B 1 122 ? 15.617 15.891 6.16 1 98.5 122 VAL B CA 1
ATOM 5474 C C . VAL B 1 122 ? 15.32 17.375 6.293 1 98.5 122 VAL B C 1
ATOM 5476 O O . VAL B 1 122 ? 14.586 17.797 7.195 1 98.5 122 VAL B O 1
ATOM 5479 N N . LYS B 1 123 ? 15.953 18.203 5.43 1 98.56 123 LYS B N 1
ATOM 5480 C CA . LYS B 1 123 ? 15.664 19.625 5.445 1 98.56 123 LYS B CA 1
ATOM 5481 C C . LYS B 1 123 ? 14.172 19.891 5.289 1 98.56 123 LYS B C 1
ATOM 5483 O O . LYS B 1 123 ? 13.602 20.688 6.035 1 98.56 123 LYS B O 1
ATOM 5488 N N . LYS B 1 124 ? 13.609 19.234 4.352 1 98.31 124 LYS B N 1
ATOM 5489 C CA . LYS B 1 124 ? 12.18 19.391 4.117 1 98.31 124 LYS B CA 1
ATOM 5490 C C . LYS B 1 124 ? 11.367 18.984 5.344 1 98.31 124 LYS B C 1
ATOM 5492 O O . LYS B 1 124 ? 10.375 19.641 5.688 1 98.31 124 LYS B O 1
ATOM 5497 N N . ALA B 1 125 ? 11.75 17.875 5.945 1 98.5 125 ALA B N 1
ATOM 5498 C CA . ALA B 1 125 ? 11.062 17.422 7.152 1 98.5 125 ALA B CA 1
ATOM 5499 C C . ALA B 1 125 ? 11.164 18.469 8.266 1 98.5 125 ALA B C 1
ATOM 5501 O O . ALA B 1 125 ? 10.195 18.719 8.984 1 98.5 125 ALA B O 1
ATOM 5502 N N . CYS B 1 126 ? 12.328 19.047 8.453 1 98.75 126 CYS B N 1
ATOM 5503 C CA . CYS B 1 126 ? 12.523 20.094 9.445 1 98.75 126 CYS B CA 1
ATOM 5504 C C . CYS B 1 126 ? 11.672 21.312 9.125 1 98.75 126 CYS B C 1
ATOM 5506 O O . CYS B 1 126 ? 11.086 21.922 10.023 1 98.75 126 CYS B O 1
ATOM 5508 N N . GLU B 1 127 ? 11.633 21.672 7.867 1 98.62 127 GLU B N 1
ATOM 5509 C CA . GLU B 1 127 ? 10.797 22.797 7.438 1 98.62 127 GLU B CA 1
ATOM 5510 C C . GLU B 1 127 ? 9.336 22.562 7.816 1 98.62 127 GLU B C 1
ATOM 5512 O O . GLU B 1 127 ? 8.68 23.453 8.359 1 98.62 127 GLU B O 1
ATOM 5517 N N . ARG B 1 128 ? 8.844 21.391 7.566 1 98.06 128 ARG B N 1
ATOM 5518 C CA . ARG B 1 128 ? 7.465 21.062 7.898 1 98.06 128 ARG B CA 1
ATOM 5519 C C . ARG B 1 128 ? 7.23 21.125 9.406 1 98.06 128 ARG B C 1
ATOM 5521 O O . ARG B 1 128 ? 6.16 21.531 9.859 1 98.06 128 ARG B O 1
ATOM 5528 N N . PHE B 1 129 ? 8.219 20.656 10.117 1 98.56 129 PHE B N 1
ATOM 5529 C CA . PHE B 1 129 ? 8.148 20.734 11.57 1 98.56 129 PHE B CA 1
ATOM 5530 C C . PHE B 1 129 ? 7.984 22.188 12.023 1 98.56 129 PHE B C 1
ATOM 5532 O O . PHE B 1 129 ? 7.164 22.469 12.898 1 98.56 129 PHE B O 1
ATOM 5539 N N . LEU B 1 130 ? 8.766 23.031 11.453 1 98.44 130 LEU B N 1
ATOM 5540 C CA . LEU B 1 130 ? 8.711 24.453 11.812 1 98.44 130 LEU B CA 1
ATOM 5541 C C . LEU B 1 130 ? 7.379 25.062 11.414 1 98.44 130 LEU B C 1
ATOM 5543 O O . LEU B 1 130 ? 6.828 25.891 12.141 1 98.44 130 LEU B O 1
ATOM 5547 N N . VAL B 1 131 ? 6.871 24.672 10.266 1 97.88 131 VAL B N 1
ATOM 5548 C CA . VAL B 1 131 ? 5.57 25.172 9.828 1 97.88 131 VAL B CA 1
ATOM 5549 C C . VAL B 1 131 ? 4.496 24.766 10.828 1 97.88 131 VAL B C 1
ATOM 5551 O O . VAL B 1 131 ? 3.643 25.562 11.203 1 97.88 131 VAL B O 1
ATOM 5554 N N . ARG B 1 132 ? 4.582 23.531 11.305 1 97.44 132 ARG B N 1
ATOM 5555 C CA . ARG B 1 132 ? 3.631 23.016 12.281 1 97.44 132 ARG B CA 1
ATOM 5556 C C . ARG B 1 132 ? 3.654 23.828 13.562 1 97.44 132 ARG B C 1
ATOM 5558 O O . ARG B 1 132 ? 2.627 23.984 14.227 1 97.44 132 ARG B O 1
ATOM 5565 N N . HIS B 1 133 ? 4.773 24.5 13.867 1 96.62 133 HIS B N 1
ATOM 5566 C CA . HIS B 1 133 ? 4.93 25.156 15.156 1 96.62 133 HIS B CA 1
ATOM 5567 C C . HIS B 1 133 ? 5.008 26.672 14.984 1 96.62 133 HIS B C 1
ATOM 5569 O O . HIS B 1 133 ? 5.469 27.391 15.883 1 96.62 133 HIS B O 1
ATOM 5575 N N . LEU B 1 134 ? 4.594 27.125 13.867 1 96.31 134 LEU B N 1
ATOM 5576 C CA . LEU B 1 134 ? 4.516 28.562 13.633 1 96.31 134 LEU B CA 1
ATOM 5577 C C . LEU B 1 134 ? 3.465 29.203 14.539 1 96.31 134 LEU B C 1
ATOM 5579 O O . LEU B 1 134 ? 2.406 28.625 14.773 1 96.31 134 LEU B O 1
ATOM 5583 N N . ASP B 1 135 ? 3.789 30.344 15.008 1 94.94 135 ASP B N 1
ATOM 5584 C CA . ASP B 1 135 ? 2.877 31.094 15.852 1 94.94 135 ASP B CA 1
ATOM 5585 C C . ASP B 1 135 ? 3.145 32.594 15.742 1 94.94 135 ASP B C 1
ATOM 5587 O O . ASP B 1 135 ? 4.086 33.031 15.07 1 94.94 135 ASP B O 1
ATOM 5591 N N . ILE B 1 136 ? 2.365 33.406 16.391 1 95.25 136 ILE B N 1
ATOM 5592 C CA . ILE B 1 136 ? 2.441 34.844 16.312 1 95.25 136 ILE B CA 1
ATOM 5593 C C . ILE B 1 136 ? 3.736 35.344 16.969 1 95.25 136 ILE B C 1
ATOM 5595 O O . ILE B 1 136 ? 4.285 36.375 16.578 1 95.25 136 ILE B O 1
ATOM 5599 N N . ASP B 1 137 ? 4.281 34.594 17.859 1 94.81 137 ASP B N 1
ATOM 5600 C CA . ASP B 1 137 ? 5.426 35.062 18.641 1 94.81 137 ASP B CA 1
ATOM 5601 C C . ASP B 1 137 ? 6.742 34.656 17.969 1 94.81 137 ASP B C 1
ATOM 5603 O O . ASP B 1 137 ? 7.816 35.062 18.422 1 94.81 137 ASP B O 1
ATOM 5607 N N . ASN B 1 138 ? 6.621 33.844 16.922 1 96.06 138 ASN B N 1
ATOM 5608 C CA . ASN B 1 138 ? 7.879 33.438 16.312 1 96.06 138 ASN B CA 1
ATOM 5609 C C . ASN B 1 138 ? 7.863 33.625 14.805 1 96.06 138 ASN B C 1
ATOM 5611 O O . ASN B 1 138 ? 8.852 33.344 14.125 1 96.06 138 ASN B O 1
ATOM 5615 N N . CYS B 1 139 ? 6.816 34.125 14.227 1 97.12 139 CYS B N 1
ATOM 5616 C CA . CYS B 1 139 ? 6.625 34.125 12.781 1 97.12 139 CYS B CA 1
ATOM 5617 C C . CYS B 1 139 ? 7.625 35.094 12.117 1 97.12 139 CYS B C 1
ATOM 5619 O O . CYS B 1 139 ? 8.086 34.812 11.008 1 97.12 139 CYS B O 1
ATOM 5621 N N . ILE B 1 140 ? 8.031 36.219 12.75 1 97.06 140 ILE B N 1
ATOM 5622 C CA . ILE B 1 140 ? 8.984 37.125 12.148 1 97.06 140 ILE B CA 1
ATOM 5623 C C . ILE B 1 140 ? 10.359 36.469 12.055 1 97.06 140 ILE B C 1
ATOM 5625 O O . ILE B 1 140 ? 10.977 36.469 10.984 1 97.06 140 ILE B O 1
ATOM 5629 N N . GLY B 1 141 ? 10.805 35.969 13.18 1 96.62 141 GLY B N 1
ATOM 5630 C CA . GLY B 1 141 ? 12.078 35.25 13.188 1 96.62 141 GLY B CA 1
ATOM 5631 C C . GLY B 1 141 ? 12.117 34.094 12.219 1 96.62 141 GLY B C 1
ATOM 5632 O O . GLY B 1 141 ? 13.109 33.875 11.523 1 96.62 141 GLY B O 1
ATOM 5633 N N . MET B 1 142 ? 11.047 33.344 12.188 1 97.44 142 MET B N 1
ATOM 5634 C CA . MET B 1 142 ? 10.977 32.188 11.305 1 97.44 142 MET B CA 1
ATOM 5635 C C . MET B 1 142 ? 10.961 32.594 9.836 1 97.44 142 MET B C 1
ATOM 5637 O O . MET B 1 142 ? 11.492 31.891 8.977 1 97.44 142 MET B O 1
ATOM 5641 N N . HIS B 1 143 ? 10.336 33.75 9.547 1 97.62 143 HIS B N 1
ATOM 5642 C CA . HIS B 1 143 ? 10.375 34.25 8.188 1 97.62 143 HIS B CA 1
ATOM 5643 C C . HIS B 1 143 ? 11.805 34.562 7.762 1 97.62 143 HIS B C 1
ATOM 5645 O O . HIS B 1 143 ? 12.219 34.188 6.66 1 97.62 143 HIS B O 1
ATOM 5651 N N . SER B 1 144 ? 12.516 35.25 8.609 1 96.62 144 SER B N 1
ATOM 5652 C CA . SER B 1 144 ? 13.906 35.562 8.328 1 96.62 144 SER B CA 1
ATOM 5653 C C . SER B 1 144 ? 14.75 34.312 8.18 1 96.62 144 SER B C 1
ATOM 5655 O O . SER B 1 144 ? 15.578 34.188 7.277 1 96.62 144 SER B O 1
ATOM 5657 N N . PHE B 1 145 ? 14.516 33.438 9.078 1 97.19 145 PHE B N 1
ATOM 5658 C CA . PHE B 1 145 ? 15.203 32.156 9.047 1 97.19 145 PHE B CA 1
ATOM 5659 C C . PHE B 1 145 ? 14.945 31.453 7.73 1 97.19 145 PHE B C 1
ATOM 5661 O O . PHE B 1 145 ? 15.867 30.906 7.125 1 97.19 145 PHE B O 1
ATOM 5668 N N . ALA B 1 146 ? 13.719 31.391 7.324 1 97.88 146 ALA B N 1
ATOM 5669 C CA . ALA B 1 146 ? 13.305 30.734 6.09 1 97.88 146 ALA B CA 1
ATOM 5670 C C . ALA B 1 146 ? 13.961 31.375 4.875 1 97.88 146 ALA B C 1
ATOM 5672 O O . ALA B 1 146 ? 14.391 30.688 3.949 1 97.88 146 ALA B O 1
ATOM 5673 N N . GLU B 1 147 ? 14 32.688 4.883 1 96.19 147 GLU B N 1
ATOM 5674 C CA . GLU B 1 147 ? 14.656 33.406 3.793 1 96.19 147 GLU B CA 1
ATOM 5675 C C . GLU B 1 147 ? 16.141 33.031 3.699 1 96.19 147 GLU B C 1
ATOM 5677 O O . GLU B 1 147 ? 16.656 32.812 2.605 1 96.19 147 GLU B O 1
ATOM 5682 N N . PHE B 1 148 ? 16.75 32.969 4.785 1 95.94 148 PHE B N 1
ATOM 5683 C CA . PHE B 1 148 ? 18.188 32.719 4.844 1 95.94 148 PHE B CA 1
ATOM 5684 C C . PHE B 1 148 ? 18.516 31.312 4.379 1 95.94 148 PHE B C 1
ATOM 5686 O O . PHE B 1 148 ? 19.516 31.094 3.695 1 95.94 148 PHE B O 1
ATOM 5693 N N . HIS B 1 149 ? 17.75 30.359 4.699 1 96.56 149 HIS B N 1
ATOM 5694 C CA . HIS B 1 149 ? 18.047 28.969 4.406 1 96.56 149 HIS B CA 1
ATOM 5695 C C . HIS B 1 149 ? 17.219 28.453 3.23 1 96.56 149 HIS B C 1
ATOM 5697 O O . HIS B 1 149 ? 17.172 27.25 2.965 1 96.56 149 HIS B O 1
ATOM 5703 N N . VAL B 1 150 ? 16.453 29.328 2.588 1 96.25 150 VAL B N 1
ATOM 5704 C CA . VAL B 1 150 ? 15.68 29.016 1.388 1 96.25 150 VAL B CA 1
ATOM 5705 C C . VAL B 1 150 ? 14.664 27.922 1.692 1 96.25 150 VAL B C 1
ATOM 5707 O O . VAL B 1 150 ? 14.719 26.844 1.107 1 96.25 150 VAL B O 1
ATOM 5710 N N . CYS B 1 151 ? 13.844 28.141 2.604 1 97.81 151 CYS B N 1
ATOM 5711 C CA . CYS B 1 151 ? 12.703 27.312 2.949 1 97.81 151 CYS B CA 1
ATOM 5712 C C . CYS B 1 151 ? 11.398 27.938 2.477 1 97.81 151 CYS B C 1
ATOM 5714 O O . CYS B 1 151 ? 10.75 28.672 3.225 1 97.81 151 CYS B O 1
ATOM 5716 N N . PRO B 1 152 ? 10.992 27.656 1.312 1 97.62 152 PRO B N 1
ATOM 5717 C CA . PRO B 1 152 ? 9.898 28.391 0.681 1 97.62 152 PRO B CA 1
ATOM 5718 C C . PRO B 1 152 ? 8.57 28.219 1.416 1 97.62 152 PRO B C 1
ATOM 5720 O O . PRO B 1 152 ? 7.805 29.188 1.554 1 97.62 152 PRO B O 1
ATOM 5723 N N . GLU B 1 153 ? 8.266 27.062 1.834 1 97.25 153 GLU B N 1
ATOM 5724 C CA . GLU B 1 153 ? 6.988 26.844 2.506 1 97.25 153 GLU B CA 1
ATOM 5725 C C . GLU B 1 153 ? 6.941 27.562 3.852 1 97.25 153 GLU B C 1
ATOM 5727 O O . GLU B 1 153 ? 5.926 28.172 4.203 1 97.25 153 GLU B O 1
ATOM 5732 N N . LEU B 1 154 ? 7.984 27.406 4.582 1 98.31 154 LEU B N 1
ATOM 5733 C CA . LEU B 1 154 ? 8.078 28.109 5.859 1 98.31 154 LEU B CA 1
ATOM 5734 C C . LEU B 1 154 ? 7.988 29.625 5.664 1 98.31 154 LEU B C 1
ATOM 5736 O O . LEU B 1 154 ? 7.348 30.312 6.453 1 98.31 154 LEU B O 1
ATOM 5740 N N . GLU B 1 155 ? 8.641 30.125 4.668 1 98.12 155 GLU B N 1
ATOM 5741 C CA . GLU B 1 155 ? 8.602 31.547 4.352 1 98.12 155 GLU B CA 1
ATOM 5742 C C . GLU B 1 155 ? 7.18 32 4.039 1 98.12 155 GLU B C 1
ATOM 5744 O O . GLU B 1 155 ? 6.715 33.031 4.574 1 98.12 155 GLU B O 1
ATOM 5749 N N . LYS B 1 156 ? 6.59 31.281 3.252 1 96.81 156 LYS B N 1
ATOM 5750 C CA . LYS B 1 156 ? 5.23 31.609 2.834 1 96.81 156 LYS B CA 1
ATOM 5751 C C . LYS B 1 156 ? 4.273 31.609 4.023 1 96.81 156 LYS B C 1
ATOM 5753 O O . LYS B 1 156 ? 3.514 32.562 4.223 1 96.81 156 LYS B O 1
ATOM 5758 N N . GLU B 1 157 ? 4.297 30.562 4.832 1 97.38 157 GLU B N 1
ATOM 5759 C CA . GLU B 1 157 ? 3.342 30.422 5.93 1 97.38 157 GLU B CA 1
ATOM 5760 C C . GLU B 1 157 ? 3.652 31.406 7.055 1 97.38 157 GLU B C 1
ATOM 5762 O O . GLU B 1 157 ? 2.742 31.891 7.73 1 97.38 157 GLU B O 1
ATOM 5767 N N . SER B 1 158 ? 4.914 31.656 7.281 1 97.5 158 SER B N 1
ATOM 5768 C CA . SER B 1 158 ? 5.254 32.688 8.25 1 97.5 158 SER B CA 1
ATOM 5769 C C . SER B 1 158 ? 4.75 34.062 7.805 1 97.5 158 SER B C 1
ATOM 5771 O O . SER B 1 158 ? 4.266 34.844 8.625 1 97.5 158 SER B O 1
ATOM 5773 N N . ARG B 1 159 ? 4.855 34.344 6.566 1 95.81 159 ARG B N 1
ATOM 5774 C CA . ARG B 1 159 ? 4.324 35.594 6.016 1 95.81 159 ARG B CA 1
ATOM 5775 C C . ARG B 1 159 ? 2.809 35.656 6.16 1 95.81 159 ARG B C 1
ATOM 5777 O O . ARG B 1 159 ? 2.246 36.719 6.426 1 95.81 159 ARG B O 1
ATOM 5784 N N . ARG B 1 160 ? 2.193 34.531 5.973 1 95 160 ARG B N 1
ATOM 5785 C CA . ARG B 1 160 ? 0.744 34.469 6.133 1 95 160 ARG B CA 1
ATOM 5786 C C . ARG B 1 160 ? 0.327 34.906 7.535 1 95 160 ARG B C 1
ATOM 5788 O O . ARG B 1 160 ? -0.578 35.719 7.699 1 95 160 ARG B O 1
ATOM 5795 N N . ILE B 1 161 ? 0.984 34.375 8.508 1 95.38 161 ILE B N 1
ATOM 5796 C CA . ILE B 1 161 ? 0.657 34.719 9.891 1 95.38 161 ILE B CA 1
ATOM 5797 C C . ILE B 1 161 ? 1.006 36.156 10.164 1 95.38 161 ILE B C 1
ATOM 5799 O O . ILE B 1 161 ? 0.201 36.906 10.734 1 95.38 161 ILE B O 1
ATOM 5803 N N . LEU B 1 162 ? 2.168 36.562 9.688 1 95.06 162 LEU B N 1
ATOM 5804 C CA . LEU B 1 162 ? 2.658 37.906 9.883 1 95.06 162 LEU B CA 1
ATOM 5805 C C . LEU B 1 162 ? 1.664 38.938 9.344 1 95.06 162 LEU B C 1
ATOM 5807 O O . LEU B 1 162 ? 1.312 39.906 10.031 1 95.06 162 LEU B O 1
ATOM 5811 N N . CYS B 1 163 ? 1.139 38.688 8.203 1 92 163 CYS B N 1
ATOM 5812 C CA . CYS B 1 163 ? 0.264 39.656 7.539 1 92 163 CYS B CA 1
ATOM 5813 C C . CYS B 1 163 ? -1.167 39.531 8.047 1 92 163 CYS B C 1
ATOM 5815 O O . CYS B 1 163 ? -1.845 40.531 8.258 1 92 163 CYS B O 1
ATOM 5817 N N . SER B 1 164 ? -1.599 38.375 8.258 1 91.38 164 SER B N 1
ATOM 5818 C CA . SER B 1 164 ? -2.994 38.156 8.625 1 91.38 164 SER B CA 1
ATOM 5819 C C . SER B 1 164 ? -3.254 38.531 10.078 1 91.38 164 SER B C 1
ATOM 5821 O O . SER B 1 164 ? -4.355 38.938 10.43 1 91.38 164 SER B O 1
ATOM 5823 N N . LYS B 1 165 ? -2.256 38.406 10.922 1 91.62 165 LYS B N 1
ATOM 5824 C CA . LYS B 1 165 ? -2.412 38.656 12.344 1 91.62 165 LYS B CA 1
ATOM 5825 C C . LYS B 1 165 ? -1.468 39.781 12.805 1 91.62 165 LYS B C 1
ATOM 5827 O O . LYS B 1 165 ? -0.923 39.719 13.906 1 91.62 165 LYS B O 1
ATOM 5832 N N . PHE B 1 166 ? -1.249 40.75 12 1 92.06 166 PHE B N 1
ATOM 5833 C CA . PHE B 1 166 ? -0.272 41.812 12.266 1 92.06 166 PHE B CA 1
ATOM 5834 C C . PHE B 1 166 ? -0.595 42.531 13.57 1 92.06 166 PHE B C 1
ATOM 5836 O O . PHE B 1 166 ? 0.311 42.938 14.297 1 92.06 166 PHE B O 1
ATOM 5843 N N . LYS B 1 167 ? -1.875 42.625 13.852 1 89.69 167 LYS B N 1
ATOM 5844 C CA . LYS B 1 167 ? -2.303 43.312 15.07 1 89.69 167 LYS B CA 1
ATOM 5845 C C . LYS B 1 167 ? -1.711 42.656 16.312 1 89.69 167 LYS B C 1
ATOM 5847 O O . LYS B 1 167 ? -1.337 43.312 17.266 1 89.69 167 LYS B O 1
ATOM 5852 N N . GLU B 1 168 ? -1.66 41.375 16.266 1 92.12 168 GLU B N 1
ATOM 5853 C CA . GLU B 1 168 ? -1.101 40.625 17.391 1 92.12 168 GLU B CA 1
ATOM 5854 C C . GLU B 1 168 ? 0.415 40.5 17.266 1 92.12 168 GLU B C 1
ATOM 5856 O O . GLU B 1 168 ? 1.129 40.531 18.281 1 92.12 168 GLU B O 1
ATOM 5861 N N . VAL B 1 169 ? 0.916 40.469 16.094 1 95 169 VAL B N 1
ATOM 5862 C CA . VAL B 1 169 ? 2.322 40.188 15.828 1 95 169 VAL B CA 1
ATOM 5863 C C . VAL B 1 169 ? 3.178 41.375 16.281 1 95 169 VAL B C 1
ATOM 5865 O O . VAL B 1 169 ? 4.227 41.188 16.906 1 95 169 VAL B O 1
ATOM 5868 N N . TRP B 1 170 ? 2.748 42.625 15.992 1 94.25 170 TRP B N 1
ATOM 5869 C CA . TRP B 1 170 ? 3.602 43.781 16.297 1 94.25 170 TRP B CA 1
ATOM 5870 C C . TRP B 1 170 ? 3.682 44 17.797 1 94.25 170 TRP B C 1
ATOM 5872 O O . TRP B 1 170 ? 4.531 44.75 18.281 1 94.25 170 TRP B O 1
ATOM 5882 N N . GLN B 1 171 ? 2.805 43.281 18.562 1 93.31 171 GLN B N 1
ATOM 5883 C CA . GLN B 1 171 ? 2.818 43.406 20.016 1 93.31 171 GLN B CA 1
ATOM 5884 C C . GLN B 1 171 ? 3.797 42.406 20.641 1 93.31 171 GLN B C 1
ATOM 5886 O O . GLN B 1 171 ? 4.047 42.469 21.844 1 93.31 171 GLN B O 1
ATOM 5891 N N . GLN B 1 172 ? 4.344 41.625 19.828 1 94.19 172 GLN B N 1
ATOM 5892 C CA . GLN B 1 172 ? 5.297 40.625 20.328 1 94.19 172 GLN B CA 1
ATOM 5893 C C . GLN B 1 172 ? 6.691 41.219 20.469 1 94.19 172 GLN B C 1
ATOM 5895 O O . GLN B 1 172 ? 7.031 42.188 19.766 1 94.19 172 GLN B O 1
ATOM 5900 N N . GLU B 1 173 ? 7.5 40.625 21.344 1 93.38 173 GLU B N 1
ATOM 5901 C CA . GLU B 1 173 ? 8.844 41.125 21.609 1 93.38 173 GLU B CA 1
ATOM 5902 C C . GLU B 1 173 ? 9.719 41.062 20.359 1 93.38 173 GLU B C 1
ATOM 5904 O O . GLU B 1 173 ? 10.555 41.938 20.141 1 93.38 173 GLU B O 1
ATOM 5909 N N . GLU B 1 174 ? 9.453 40.094 19.625 1 93.81 174 GLU B N 1
ATOM 5910 C CA . GLU B 1 174 ? 10.266 39.875 18.422 1 93.81 174 GLU B CA 1
ATOM 5911 C C . GLU B 1 174 ? 10.148 41.062 17.469 1 93.81 174 GLU B C 1
ATOM 5913 O O . GLU B 1 174 ? 11.094 41.406 16.766 1 93.81 174 GLU B O 1
ATOM 5918 N N . PHE B 1 175 ? 9.062 41.719 17.484 1 95.81 175 PHE B N 1
ATOM 5919 C CA . PHE B 1 175 ? 8.789 42.812 16.578 1 95.81 175 PHE B CA 1
ATOM 5920 C C . PHE B 1 175 ? 9.672 44.031 16.906 1 95.81 175 PHE B C 1
ATOM 5922 O O . PHE B 1 175 ? 10.141 44.719 15.992 1 95.81 175 PHE B O 1
ATOM 5929 N N . LEU B 1 176 ? 9.961 44.219 18.109 1 94.88 176 LEU B N 1
ATOM 5930 C CA . LEU B 1 176 ? 10.711 45.375 18.562 1 94.88 176 LEU B CA 1
ATOM 5931 C C . LEU B 1 176 ? 12.164 45.281 18.094 1 94.88 176 LEU B C 1
ATOM 5933 O O . LEU B 1 176 ? 12.828 46.312 17.953 1 94.88 176 LEU B O 1
ATOM 5937 N N . GLU B 1 177 ? 12.555 44.125 17.781 1 94.25 177 GLU B N 1
ATOM 5938 C CA . GLU B 1 177 ? 13.977 43.906 17.5 1 94.25 177 GLU B CA 1
ATOM 5939 C C . GLU B 1 177 ? 14.227 43.844 16 1 94.25 177 GLU B C 1
ATOM 5941 O O . GLU B 1 177 ? 15.375 43.75 15.562 1 94.25 177 GLU B O 1
ATOM 5946 N N . ILE B 1 178 ? 13.242 44.031 15.25 1 94.94 178 ILE B N 1
ATOM 5947 C CA . ILE B 1 178 ? 13.438 43.844 13.82 1 94.94 178 ILE B CA 1
ATOM 5948 C C . ILE B 1 178 ? 14.164 45.062 13.227 1 94.94 178 ILE B C 1
ATOM 5950 O O . ILE B 1 178 ? 14.133 46.125 13.805 1 94.94 178 ILE B O 1
ATOM 5954 N N . SER B 1 179 ? 14.812 44.875 12.07 1 93.75 179 SER B N 1
ATOM 5955 C CA . SER B 1 179 ? 15.516 45.938 11.367 1 93.75 179 SER B CA 1
ATOM 5956 C C . SER B 1 179 ? 14.539 46.844 10.617 1 93.75 179 SER B C 1
ATOM 5958 O O . SER B 1 179 ? 13.367 46.5 10.453 1 93.75 179 SER B O 1
ATOM 5960 N N . LEU B 1 180 ? 15.016 47.969 10.273 1 93.5 180 LEU B N 1
ATOM 5961 C CA . LEU B 1 180 ? 14.219 48.906 9.477 1 93.5 180 LEU B CA 1
ATOM 5962 C C . LEU B 1 180 ? 13.805 48.25 8.148 1 93.5 180 LEU B C 1
ATOM 5964 O O . LEU B 1 180 ? 12.664 48.438 7.707 1 93.5 180 LEU B O 1
ATOM 5968 N N . GLU B 1 181 ? 14.695 47.562 7.594 1 92.81 181 GLU B N 1
ATOM 5969 C CA . GLU B 1 181 ? 14.422 46.906 6.316 1 92.81 181 GLU B CA 1
ATOM 5970 C C . GLU B 1 181 ? 13.273 45.906 6.441 1 92.81 181 GLU B C 1
ATOM 5972 O O . GLU B 1 181 ? 12.391 45.875 5.586 1 92.81 181 GLU B O 1
ATOM 5977 N N . LYS B 1 182 ? 13.359 45.062 7.484 1 93.88 182 LYS B N 1
ATOM 5978 C CA . LYS B 1 182 ? 12.297 44.094 7.711 1 93.88 182 LYS B CA 1
ATOM 5979 C C . LYS B 1 182 ? 10.969 44.781 7.992 1 93.88 182 LYS B C 1
ATOM 5981 O O . LYS B 1 182 ? 9.914 44.312 7.539 1 93.88 182 LYS B O 1
ATOM 5986 N N . PHE B 1 183 ? 11.039 45.812 8.773 1 94.19 183 PHE B N 1
ATOM 5987 C CA . PHE B 1 183 ? 9.844 46.594 9.102 1 94.19 183 PHE B CA 1
ATOM 5988 C C . PHE B 1 183 ? 9.227 47.188 7.84 1 94.19 183 PHE B C 1
ATOM 5990 O O . PHE B 1 183 ? 8.008 47.094 7.637 1 94.19 183 PHE B O 1
ATOM 5997 N N . LEU B 1 184 ? 10.031 47.75 6.973 1 91.94 184 LEU B N 1
ATOM 5998 C CA . LEU B 1 184 ? 9.555 48.312 5.715 1 91.94 184 LEU B CA 1
ATOM 5999 C C . LEU B 1 184 ? 8.977 47.25 4.82 1 91.94 184 LEU B C 1
ATOM 6001 O O . LEU B 1 184 ? 7.977 47.469 4.133 1 91.94 184 LEU B O 1
ATOM 6005 N N . PHE B 1 185 ? 9.602 46.156 4.867 1 91.94 185 PHE B N 1
ATOM 6006 C CA . PHE B 1 185 ? 9.094 45 4.113 1 91.94 185 PHE B CA 1
ATOM 6007 C C . PHE B 1 185 ? 7.668 44.688 4.539 1 91.94 185 PHE B C 1
ATOM 6009 O O . PHE B 1 185 ? 6.797 44.469 3.693 1 91.94 185 PHE B O 1
ATOM 6016 N N . ILE B 1 186 ? 7.449 44.594 5.848 1 91.94 186 ILE B N 1
ATOM 6017 C CA . ILE B 1 186 ? 6.141 44.25 6.391 1 91.94 186 ILE B CA 1
ATOM 6018 C C . ILE B 1 186 ? 5.117 45.312 5.977 1 91.94 186 ILE B C 1
ATOM 6020 O O . ILE B 1 186 ? 4.035 44.969 5.488 1 91.94 186 ILE B O 1
ATOM 6024 N N . LEU B 1 187 ? 5.5 46.562 6.098 1 88.31 187 LEU B N 1
ATOM 6025 C CA . LEU B 1 187 ? 4.586 47.656 5.832 1 88.31 187 LEU B CA 1
ATOM 6026 C C . LEU B 1 187 ? 4.281 47.781 4.34 1 88.31 187 LEU B C 1
ATOM 6028 O O . LEU B 1 187 ? 3.256 48.344 3.951 1 88.31 187 LEU B O 1
ATOM 6032 N N . SER B 1 188 ? 5.094 47.25 3.52 1 86.31 188 SER B N 1
ATOM 6033 C CA . SER B 1 188 ? 4.941 47.375 2.072 1 86.31 188 SER B CA 1
ATOM 6034 C C . SER B 1 188 ? 4.012 46.281 1.529 1 86.31 188 SER B C 1
ATOM 6036 O O . SER B 1 188 ? 3.605 46.344 0.366 1 86.31 188 SER B O 1
ATOM 6038 N N . ARG B 1 189 ? 3.705 45.344 2.369 1 86.12 189 ARG B N 1
ATOM 6039 C CA . ARG B 1 189 ? 2.852 44.25 1.897 1 86.12 189 ARG B CA 1
ATOM 6040 C C . ARG B 1 189 ? 1.452 44.75 1.565 1 86.12 189 ARG B C 1
ATOM 6042 O O . ARG B 1 189 ? 0.824 45.438 2.379 1 86.12 189 ARG B O 1
ATOM 6049 N N . LYS B 1 190 ? 0.976 44.406 0.425 1 79.44 190 LYS B N 1
ATOM 6050 C CA . LYS B 1 190 ? -0.335 44.875 -0.03 1 79.44 190 LYS B CA 1
ATOM 6051 C C . LYS B 1 190 ? -1.455 44.156 0.712 1 79.44 190 LYS B C 1
ATOM 6053 O O . LYS B 1 190 ? -2.57 44.656 0.818 1 79.44 190 LYS B O 1
ATOM 6058 N N . ASN B 1 191 ? -1.128 43.094 1.239 1 83.12 191 ASN B N 1
ATOM 6059 C CA . ASN B 1 191 ? -2.168 42.281 1.868 1 83.12 191 ASN B CA 1
ATOM 6060 C C . ASN B 1 191 ? -2.068 42.344 3.391 1 83.12 191 ASN B C 1
ATOM 6062 O O . ASN B 1 191 ? -2.549 41.438 4.074 1 83.12 191 ASN B O 1
ATOM 6066 N N . LEU B 1 192 ? -1.394 43.312 3.91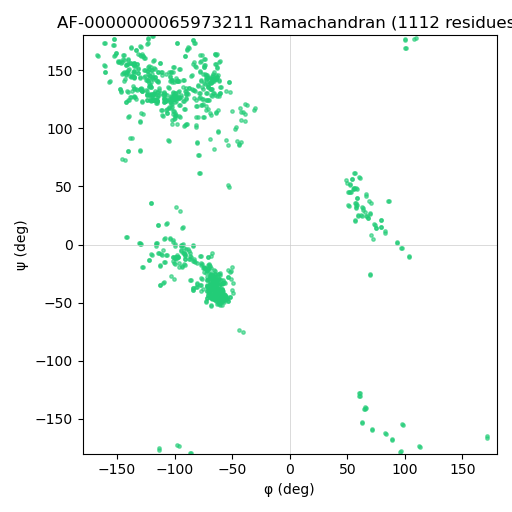8 1 86.75 192 LEU B N 1
ATOM 6067 C CA . LEU B 1 192 ? -1.303 43.469 5.363 1 86.75 192 LEU B CA 1
ATOM 6068 C C . LEU B 1 192 ? -2.676 43.75 5.973 1 86.75 192 LEU B C 1
ATOM 6070 O O . LEU B 1 192 ? -3.4 44.625 5.52 1 86.75 192 LEU B O 1
ATOM 6074 N N . SER B 1 193 ? -3.016 42.938 6.984 1 84.69 193 SER B N 1
ATOM 6075 C CA . SER B 1 193 ? -4.344 43 7.582 1 84.69 193 SER B CA 1
ATOM 6076 C C . SER B 1 193 ? -4.457 44.156 8.555 1 84.69 193 SER B C 1
ATOM 6078 O O . SER B 1 193 ? -4.363 44 9.766 1 84.69 193 SER B O 1
ATOM 6080 N N . VAL B 1 194 ? -4.609 45.406 8 1 80.75 194 VAL B N 1
ATOM 6081 C CA . VAL B 1 194 ? -4.805 46.625 8.766 1 80.75 194 VAL B CA 1
ATOM 6082 C C . VAL B 1 194 ? -6.023 47.375 8.242 1 80.75 194 VAL B C 1
ATOM 6084 O O . VAL B 1 194 ? -6.203 47.531 7.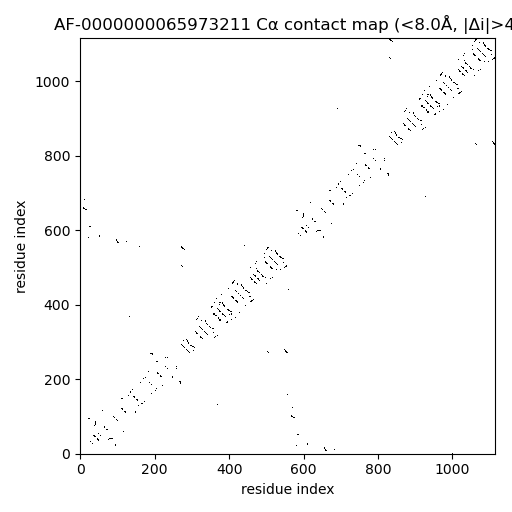027 1 80.75 194 VAL B O 1
ATOM 6087 N N . TRP B 1 195 ? -6.891 47.781 9.188 1 76.25 195 TRP B N 1
ATOM 6088 C CA . TRP B 1 195 ? -8.133 48.375 8.727 1 76.25 195 TRP B CA 1
ATOM 6089 C C . TRP B 1 195 ? -8.297 49.781 9.289 1 76.25 195 TRP B C 1
ATOM 6091 O O . TRP B 1 195 ? -9.219 50.531 8.898 1 76.25 195 TRP B O 1
ATOM 6101 N N . LYS B 1 196 ? -7.5 50.062 10.234 1 76.75 196 LYS B N 1
ATOM 6102 C CA . LYS B 1 196 ? -7.504 51.438 10.797 1 76.75 196 LYS B CA 1
ATOM 6103 C C . LYS B 1 196 ? -6.117 52.062 10.711 1 76.75 196 LYS B C 1
ATOM 6105 O O . LYS B 1 196 ? -5.105 51.344 10.695 1 76.75 196 LYS B O 1
ATOM 6110 N N . GLU B 1 197 ? -6.129 53.312 10.578 1 76.94 197 GLU B N 1
ATOM 6111 C CA . GLU B 1 197 ? -4.867 54.031 10.508 1 76.94 197 GLU B CA 1
ATOM 6112 C C . GLU B 1 197 ? -4.031 53.812 11.766 1 76.94 197 GLU B C 1
ATOM 6114 O O . GLU B 1 197 ? -2.805 53.688 11.688 1 76.94 197 GLU B O 1
ATOM 6119 N N . GLU B 1 198 ? -4.723 53.781 12.805 1 78.94 198 GLU B N 1
ATOM 6120 C CA . GLU B 1 198 ? -4.047 53.594 14.086 1 78.94 198 GLU B CA 1
ATOM 6121 C C . GLU B 1 198 ? -3.275 52.281 14.109 1 78.94 198 GLU B C 1
ATOM 6123 O O . GLU B 1 198 ? -2.234 52.156 14.758 1 78.94 198 GLU B O 1
ATOM 6128 N N . ALA B 1 199 ? -3.812 51.438 13.398 1 83.06 199 ALA B N 1
ATOM 6129 C CA . ALA B 1 199 ? -3.234 50.094 13.414 1 83.06 199 ALA B CA 1
ATOM 6130 C C . ALA B 1 199 ? -1.867 50.062 12.734 1 83.06 199 ALA B C 1
ATOM 6132 O O . ALA B 1 199 ? -1.065 49.156 12.969 1 83.06 199 ALA B O 1
ATOM 6133 N N . ILE B 1 200 ? -1.609 51.062 11.977 1 85.81 200 ILE B N 1
ATOM 6134 C CA . ILE B 1 200 ? -0.312 51.125 11.312 1 85.81 200 ILE B CA 1
ATOM 6135 C C . ILE B 1 200 ? 0.599 52.125 12.047 1 85.81 200 ILE B C 1
ATOM 6137 O O . ILE B 1 200 ? 1.821 51.938 12.062 1 85.81 200 ILE B O 1
ATOM 6141 N N . ILE B 1 201 ? 0.013 53.062 12.68 1 89.25 201 ILE B N 1
ATOM 6142 C CA . ILE B 1 201 ? 0.78 54.094 13.336 1 89.25 201 ILE B CA 1
ATOM 6143 C C . ILE B 1 201 ? 1.367 53.562 14.641 1 89.25 201 ILE B C 1
ATOM 6145 O O . ILE B 1 201 ? 2.533 53.812 14.953 1 89.25 201 ILE B O 1
ATOM 6149 N N . GLU B 1 202 ? 0.582 52.781 15.336 1 91.81 202 GLU B N 1
ATOM 6150 C CA . GLU B 1 202 ? 0.983 52.312 16.656 1 91.81 202 GLU B CA 1
ATOM 6151 C C . GLU B 1 202 ? 2.232 51.438 16.578 1 91.81 202 GLU B C 1
ATOM 6153 O O . GLU B 1 202 ? 3.143 51.594 17.406 1 91.81 202 GLU B O 1
ATOM 6158 N N . PRO B 1 203 ? 2.279 50.562 15.641 1 93.5 203 PRO B N 1
ATOM 6159 C CA . PRO B 1 203 ? 3.518 49.781 15.516 1 93.5 203 PRO B CA 1
ATOM 6160 C C . PRO B 1 203 ? 4.734 50.656 15.219 1 93.5 203 PRO B C 1
ATOM 6162 O O . PRO B 1 203 ? 5.84 50.344 15.68 1 93.5 203 PRO B O 1
ATOM 6165 N N . VAL B 1 204 ? 4.555 51.688 14.477 1 93.25 204 VAL B N 1
ATOM 6166 C CA . VAL B 1 204 ? 5.645 52.594 14.164 1 93.25 204 VAL B CA 1
ATOM 6167 C C . VAL B 1 204 ? 6.117 53.312 15.43 1 93.25 204 VAL B C 1
ATOM 6169 O O . VAL B 1 204 ? 7.32 53.438 15.672 1 93.25 204 VAL B O 1
ATOM 6172 N N . ILE B 1 205 ? 5.207 53.719 16.172 1 93.25 205 ILE B N 1
ATOM 6173 C CA . ILE B 1 205 ? 5.512 54.406 17.422 1 93.25 205 ILE B CA 1
ATOM 6174 C C . ILE B 1 205 ? 6.262 53.438 18.359 1 93.25 205 ILE B C 1
ATOM 6176 O O . ILE B 1 205 ? 7.324 53.781 18.875 1 93.25 205 ILE B O 1
ATOM 6180 N N . LYS B 1 206 ? 5.707 52.281 18.531 1 94.31 206 LYS B N 1
ATOM 6181 C CA . LYS B 1 206 ? 6.281 51.312 19.469 1 94.31 206 LYS B CA 1
ATOM 6182 C C . LYS B 1 206 ? 7.684 50.906 19.031 1 94.31 206 LYS B C 1
ATOM 6184 O O . LYS B 1 206 ? 8.586 50.781 19.859 1 94.31 206 LYS B O 1
ATOM 6189 N N . TRP B 1 207 ? 7.848 50.656 17.781 1 95.44 207 TRP B N 1
ATOM 6190 C CA . TRP B 1 207 ? 9.141 50.25 17.234 1 95.44 207 TRP B CA 1
ATOM 6191 C C . TRP B 1 207 ? 10.172 51.375 17.406 1 95.44 207 TRP B C 1
ATOM 6193 O O . TRP B 1 207 ? 11.305 51.125 17.812 1 95.44 207 TRP B O 1
ATOM 6203 N N . THR B 1 208 ? 9.82 52.594 17.188 1 93.31 208 THR B N 1
ATOM 6204 C CA . THR B 1 208 ? 10.719 53.719 17.312 1 93.31 208 THR B CA 1
ATOM 6205 C C . THR B 1 208 ? 11.086 53.969 18.781 1 93.31 208 THR B C 1
ATOM 6207 O O . THR B 1 208 ? 12.242 54.25 19.094 1 93.31 208 THR B O 1
ATOM 6210 N N . ALA B 1 209 ? 10.102 53.844 19.609 1 92.94 209 ALA B N 1
ATOM 6211 C CA . ALA B 1 209 ? 10.281 54.125 21.031 1 92.94 209 ALA B CA 1
ATOM 6212 C C . ALA B 1 209 ? 11.219 53.094 21.672 1 92.94 209 ALA B C 1
ATOM 6214 O O . ALA B 1 209 ? 11.875 53.375 22.672 1 92.94 209 ALA B O 1
ATOM 6215 N N . HIS B 1 210 ? 11.312 51.938 21.156 1 93.75 210 HIS B N 1
ATOM 6216 C CA . HIS B 1 210 ? 12.156 50.875 21.688 1 93.75 210 HIS B CA 1
ATOM 6217 C C . HIS B 1 210 ? 13.633 51.219 21.578 1 93.75 210 HIS B C 1
ATOM 6219 O O . HIS B 1 210 ? 14.438 50.844 22.438 1 93.75 210 HIS B O 1
ATOM 6225 N N . ASP B 1 211 ? 13.93 51.969 20.562 1 92.31 211 ASP B N 1
ATOM 6226 C CA . ASP B 1 211 ? 15.289 52.438 20.359 1 92.31 211 ASP B CA 1
ATOM 6227 C C . ASP B 1 211 ? 15.289 53.844 19.75 1 92.31 211 ASP B C 1
ATOM 6229 O O . ASP B 1 211 ? 15.734 54.031 18.625 1 92.31 211 ASP B O 1
ATOM 6233 N N . VAL B 1 212 ? 14.969 54.75 20.516 1 90.25 212 VAL B N 1
ATOM 6234 C CA . VAL B 1 212 ? 14.727 56.125 20.078 1 90.25 212 VAL B CA 1
ATOM 6235 C C . VAL B 1 212 ? 16.016 56.719 19.516 1 90.25 212 VAL B C 1
ATOM 6237 O O . VAL B 1 212 ? 15.984 57.406 18.5 1 90.25 212 VAL B O 1
ATOM 6240 N N . GLU B 1 213 ? 17.078 56.469 20.094 1 87.5 213 GLU B N 1
ATOM 6241 C CA . GLU B 1 213 ? 18.359 57.062 19.719 1 87.5 213 GLU B CA 1
ATOM 6242 C C . GLU B 1 213 ? 18.703 56.719 18.266 1 87.5 213 GLU B C 1
ATOM 6244 O O . GLU B 1 213 ? 19.156 57.594 17.531 1 87.5 213 GLU B O 1
ATOM 6249 N N . ASN B 1 214 ? 18.406 55.531 17.953 1 90.06 214 ASN B N 1
ATOM 6250 C CA . ASN B 1 214 ? 18.859 55.125 16.625 1 90.06 214 ASN B CA 1
ATOM 6251 C C . ASN B 1 214 ? 17.734 55.156 15.609 1 90.06 214 ASN B C 1
ATOM 6253 O O . ASN B 1 214 ? 17.984 55.188 14.398 1 90.06 214 ASN B O 1
ATOM 6257 N N . ARG B 1 215 ? 16.422 55.25 16.078 1 92.88 215 ARG B N 1
ATOM 6258 C CA . ARG B 1 215 ? 15.32 55.031 15.141 1 92.88 215 ARG B CA 1
ATOM 6259 C C . ARG B 1 215 ? 14.516 56.281 14.922 1 92.88 215 ARG B C 1
ATOM 6261 O O . ARG B 1 215 ? 13.703 56.375 13.992 1 92.88 215 ARG B O 1
ATOM 6268 N N . ILE B 1 216 ? 14.773 57.312 15.648 1 89.06 216 ILE B N 1
ATOM 6269 C CA . ILE B 1 216 ? 13.961 58.531 15.602 1 89.06 216 ILE B CA 1
ATOM 6270 C C . ILE B 1 216 ? 14.133 59.219 14.242 1 89.06 216 ILE B C 1
ATOM 6272 O O . ILE B 1 216 ? 13.195 59.812 13.719 1 89.06 216 ILE B O 1
ATOM 6276 N N . GLU B 1 217 ? 15.32 59.125 13.719 1 86.06 217 GLU B N 1
ATOM 6277 C CA . GLU B 1 217 ? 15.609 59.75 12.445 1 86.06 217 GLU B CA 1
ATOM 6278 C C . GLU B 1 217 ? 14.812 59.125 11.312 1 86.06 217 GLU B C 1
ATOM 6280 O O . GLU B 1 217 ? 14.539 59.781 10.297 1 86.06 217 GLU B O 1
ATOM 6285 N N . CYS B 1 218 ? 14.406 57.906 11.547 1 88.44 218 CYS B N 1
ATOM 6286 C CA . CYS B 1 218 ? 13.695 57.188 10.5 1 88.44 218 CYS B CA 1
ATOM 6287 C C . CYS B 1 218 ? 12.188 57.406 10.617 1 88.44 218 CYS B C 1
ATOM 6289 O O . CYS B 1 218 ? 11.43 56.969 9.742 1 88.44 218 CYS B O 1
ATOM 6291 N N . LEU B 1 219 ? 11.758 57.969 11.586 1 89.12 219 LEU B N 1
ATOM 6292 C CA . LEU B 1 219 ? 10.344 58.062 11.914 1 89.12 219 LEU B CA 1
ATOM 6293 C C . LEU B 1 219 ? 9.562 58.719 10.781 1 89.12 219 LEU B C 1
ATOM 6295 O O . LEU B 1 219 ? 8.531 58.188 10.344 1 89.12 219 LEU B O 1
ATOM 6299 N N . TYR B 1 220 ? 10.094 59.844 10.336 1 82.94 220 TYR B N 1
ATOM 6300 C CA . TYR B 1 220 ? 9.391 60.562 9.273 1 82.94 220 TYR B CA 1
ATOM 6301 C C . TYR B 1 220 ? 9.32 59.719 8.008 1 82.94 220 TYR B C 1
ATOM 6303 O O . TYR B 1 220 ? 8.281 59.656 7.348 1 82.94 220 TYR B O 1
ATOM 6311 N N . ASN B 1 221 ? 10.352 59.125 7.68 1 83.06 221 ASN B N 1
ATOM 6312 C CA . ASN B 1 221 ? 10.406 58.281 6.5 1 83.06 221 ASN B CA 1
ATOM 6313 C C . ASN B 1 221 ? 9.414 57.125 6.598 1 83.06 221 ASN B C 1
ATOM 6315 O O . ASN B 1 221 ? 8.781 56.75 5.605 1 83.06 221 ASN B O 1
ATOM 6319 N N . LEU B 1 222 ? 9.32 56.562 7.742 1 88.38 222 LEU B N 1
ATOM 6320 C CA . LEU B 1 222 ? 8.398 55.438 7.969 1 88.38 222 LEU B CA 1
ATOM 6321 C C . LEU B 1 222 ? 6.953 55.906 7.797 1 88.38 222 LEU B C 1
ATOM 6323 O O . LEU B 1 222 ? 6.156 55.188 7.164 1 88.38 222 LEU B O 1
ATOM 6327 N N . LEU B 1 223 ? 6.645 57 8.289 1 86.5 223 LEU B N 1
ATOM 6328 C CA . LEU B 1 223 ? 5.285 57.531 8.211 1 86.5 223 LEU B CA 1
ATOM 6329 C C . LEU B 1 223 ? 4.926 57.906 6.777 1 86.5 223 LEU B C 1
ATOM 6331 O O . LEU B 1 223 ? 3.791 57.688 6.34 1 86.5 223 LEU B O 1
ATOM 6335 N N . SER B 1 224 ? 5.875 58.438 6.047 1 79 224 SER B N 1
ATOM 6336 C CA . SER B 1 224 ? 5.672 58.781 4.641 1 79 224 SER B CA 1
ATOM 6337 C C . SER B 1 224 ? 5.461 57.531 3.803 1 79 224 SER B C 1
ATOM 6339 O O . SER B 1 224 ? 4.672 57.531 2.855 1 79 224 SER B O 1
ATOM 6341 N N . TYR B 1 225 ? 6.098 56.594 4.25 1 78.88 225 TYR B N 1
ATOM 6342 C CA . TYR B 1 225 ? 6.023 55.312 3.537 1 78.88 225 TYR B CA 1
ATOM 6343 C C . TYR B 1 225 ? 4.621 54.719 3.621 1 78.88 225 TYR B C 1
ATOM 6345 O O . TYR B 1 225 ? 4.152 54.094 2.678 1 78.88 225 TYR B O 1
ATOM 6353 N N . ILE B 1 226 ? 3.943 54.906 4.754 1 79.06 226 ILE B N 1
ATOM 6354 C CA . ILE B 1 226 ? 2.629 54.312 4.945 1 79.06 226 ILE B CA 1
ATOM 6355 C C . ILE B 1 226 ? 1.542 55.281 4.547 1 79.06 226 ILE B C 1
ATOM 6357 O O . ILE B 1 226 ? 0.371 55.125 4.887 1 79.06 226 ILE B O 1
ATOM 6361 N N . ASN B 1 227 ? 1.909 56.312 3.854 1 77.06 227 ASN B N 1
ATOM 6362 C CA . ASN B 1 227 ? 1.015 57.312 3.283 1 77.06 227 ASN B CA 1
ATOM 6363 C C . ASN B 1 227 ? 0.143 57.969 4.352 1 77.06 227 ASN B C 1
ATOM 6365 O O . ASN B 1 227 ? -1.064 58.125 4.164 1 77.06 227 ASN B O 1
ATOM 6369 N N . ILE B 1 228 ? 0.651 58.094 5.5 1 78.81 228 ILE B N 1
ATOM 6370 C CA . ILE B 1 228 ? -0.032 58.844 6.543 1 78.81 228 ILE B CA 1
ATOM 6371 C C . ILE B 1 228 ? 0.174 60.344 6.312 1 78.81 228 ILE B C 1
ATOM 6373 O O . ILE B 1 228 ? 1.299 60.812 6.086 1 78.81 228 ILE B O 1
ATOM 6377 N N . ASP B 1 229 ? -0.926 61.031 6.348 1 80.25 229 ASP B N 1
ATOM 6378 C CA . ASP B 1 229 ? -0.868 62.469 6.09 1 80.25 229 ASP B CA 1
ATOM 6379 C C . ASP B 1 229 ? -0.452 63.219 7.348 1 80.25 229 ASP B C 1
ATOM 6381 O O . ASP B 1 229 ? -1.259 63.438 8.258 1 80.25 229 ASP B O 1
ATOM 6385 N N . ILE B 1 230 ? 0.712 63.594 7.383 1 83.06 230 ILE B N 1
ATOM 6386 C CA . ILE B 1 230 ? 1.248 64.312 8.539 1 83.06 230 ILE B CA 1
ATOM 6387 C C . ILE B 1 230 ? 1.883 65.625 8.078 1 83.06 230 ILE B C 1
ATOM 6389 O O . ILE B 1 230 ? 2.344 65.75 6.938 1 83.06 230 ILE B O 1
ATOM 6393 N N . ASP B 1 231 ? 1.829 66.562 8.938 1 86.06 231 ASP B N 1
ATOM 6394 C CA . ASP B 1 231 ? 2.555 67.812 8.719 1 86.06 231 ASP B CA 1
ATOM 6395 C C . ASP B 1 231 ? 4.055 67.625 8.938 1 86.06 231 ASP B C 1
ATOM 6397 O O . ASP B 1 231 ? 4.516 67.562 10.086 1 86.06 231 ASP B O 1
ATOM 6401 N N . PRO B 1 232 ? 4.746 67.688 7.871 1 83.5 232 PRO B N 1
ATOM 6402 C CA . PRO B 1 232 ? 6.176 67.375 8.008 1 83.5 232 PRO B CA 1
ATOM 6403 C C . PRO B 1 232 ? 6.934 68.438 8.758 1 83.5 232 PRO B C 1
ATOM 6405 O O . PRO B 1 232 ? 7.863 68.188 9.508 1 83.5 232 PRO B O 1
ATOM 6408 N N . VAL B 1 233 ? 6.594 69.625 8.508 1 85.31 233 VAL B N 1
ATOM 6409 C CA . VAL B 1 233 ? 7.281 70.75 9.141 1 85.31 233 VAL B CA 1
ATOM 6410 C C . VAL B 1 233 ? 7.078 70.75 10.648 1 85.31 233 VAL B C 1
ATOM 6412 O O . VAL B 1 233 ? 8.031 70.875 11.414 1 85.31 233 VAL B O 1
ATOM 6415 N N . TYR B 1 234 ? 5.871 70.5 10.953 1 86.69 234 TYR B N 1
ATOM 6416 C CA . TYR B 1 234 ? 5.582 70.375 12.383 1 86.69 234 TYR B CA 1
ATOM 6417 C C . TYR B 1 234 ? 6.379 69.25 13.023 1 86.69 234 TYR B C 1
ATOM 6419 O O . TYR B 1 234 ? 7.012 69.5 14.07 1 86.69 234 TYR B O 1
ATOM 6427 N N . LEU B 1 235 ? 6.309 68.125 12.477 1 86.88 235 LEU B N 1
ATOM 6428 C CA . LEU B 1 235 ? 6.922 66.938 13.086 1 86.88 235 LEU B CA 1
ATOM 6429 C C . LEU B 1 235 ? 8.438 67.125 13.188 1 86.88 235 LEU B C 1
ATOM 6431 O O . LEU B 1 235 ? 9.031 66.812 14.219 1 86.88 235 LEU B O 1
ATOM 6435 N N . LYS B 1 236 ? 9.047 67.562 12.172 1 83.5 236 LYS B N 1
ATOM 6436 C CA . LYS B 1 236 ? 10.492 67.812 12.156 1 83.5 236 LYS B CA 1
ATOM 6437 C C . LYS B 1 236 ? 10.914 68.812 13.195 1 83.5 236 LYS B C 1
ATOM 6439 O O . LYS B 1 236 ? 11.906 68.625 13.898 1 83.5 236 LYS B O 1
ATOM 6444 N N . THR B 1 237 ? 10.18 69.875 13.234 1 85.06 237 THR B N 1
ATOM 6445 C CA . THR B 1 237 ? 10.477 70.938 14.188 1 85.06 237 THR B CA 1
ATOM 6446 C C . THR B 1 237 ? 10.305 70.438 15.617 1 85.06 237 THR B C 1
ATOM 6448 O O . THR B 1 237 ? 11.148 70.688 16.484 1 85.06 237 THR B O 1
ATOM 6451 N N . ALA B 1 238 ? 9.227 69.75 15.781 1 85.25 238 ALA B N 1
ATOM 6452 C CA . ALA B 1 238 ? 8.938 69.25 17.109 1 85.25 238 ALA B CA 1
ATOM 6453 C C . ALA B 1 238 ? 10 68.25 17.562 1 85.25 238 ALA B C 1
ATOM 6455 O O . ALA B 1 238 ? 10.406 68.25 18.734 1 85.25 238 ALA B O 1
ATOM 6456 N N . LEU B 1 239 ? 10.461 67.438 16.672 1 83.06 239 LEU B N 1
ATOM 6457 C CA . LEU B 1 239 ? 11.484 66.438 16.984 1 83.06 239 LEU B CA 1
ATOM 6458 C C . LEU B 1 239 ? 12.836 67.125 17.219 1 83.06 239 LEU B C 1
ATOM 6460 O O . LEU B 1 239 ? 13.602 66.688 18.078 1 83.06 239 LEU B O 1
ATOM 6464 N N . GLY B 1 240 ? 13.102 68.125 16.453 1 80 240 GLY B N 1
ATOM 6465 C CA . GLY B 1 240 ? 14.336 68.875 16.641 1 80 240 GLY B CA 1
ATOM 6466 C C . GLY B 1 240 ? 14.422 69.562 17.969 1 80 240 GLY B C 1
ATOM 6467 O O . GLY B 1 240 ? 15.492 69.625 18.578 1 80 240 GLY B O 1
ATOM 6468 N N . LEU B 1 241 ? 13.312 70.062 18.406 1 79.5 241 LEU B N 1
ATOM 6469 C CA . LEU B 1 241 ? 13.25 70.812 19.672 1 79.5 241 LEU B CA 1
ATOM 6470 C C . LEU B 1 241 ? 13.406 69.812 20.859 1 79.5 241 LEU B C 1
ATOM 6472 O O . LEU B 1 241 ? 13.898 70.25 21.922 1 79.5 241 LEU B O 1
ATOM 6476 N N . GLN B 1 242 ? 12.961 68.688 20.594 1 73 242 GLN B N 1
ATOM 6477 C CA . GLN B 1 242 ? 12.945 67.75 21.703 1 73 242 GLN B CA 1
ATOM 6478 C C . GLN B 1 242 ? 14.195 66.875 21.703 1 73 242 GLN B C 1
ATOM 6480 O O . GLN B 1 242 ? 14.336 66 22.516 1 73 242 GLN B O 1
ATOM 6485 N N . ARG B 1 243 ? 15.109 67 20.781 1 65.56 243 ARG B N 1
ATOM 6486 C CA . ARG B 1 243 ? 16.312 66.188 20.641 1 65.56 243 ARG B CA 1
ATOM 6487 C C . ARG B 1 243 ? 17.078 66.125 21.953 1 65.56 243 ARG B C 1
ATOM 6489 O O . ARG B 1 243 ? 17.688 65.062 22.25 1 65.56 243 ARG B O 1
ATOM 6496 N N . SER B 1 244 ? 16.969 67.188 22.75 1 59.78 244 SER B N 1
ATOM 6497 C CA . SER B 1 244 ? 17.719 67.188 24 1 59.78 244 SER B CA 1
ATOM 6498 C C . SER B 1 244 ? 16.938 66.5 25.109 1 59.78 244 SER B C 1
ATOM 6500 O O . SER B 1 244 ? 17.516 66.125 26.156 1 59.78 244 SER B O 1
ATOM 6502 N N . CYS B 1 245 ? 15.664 66.125 24.875 1 63 245 CYS B N 1
ATOM 6503 C CA . CYS B 1 245 ? 14.859 65.562 25.922 1 63 245 CYS B CA 1
ATOM 6504 C C . CYS B 1 245 ? 14.602 64.062 25.625 1 63 245 CYS B C 1
ATOM 6506 O O . CYS B 1 245 ? 14.672 63.625 24.469 1 63 245 CYS B O 1
ATOM 6508 N N . LEU B 1 246 ? 14.523 63.25 26.734 1 73.19 246 LEU B N 1
ATOM 6509 C CA . LEU B 1 246 ? 14.242 61.812 26.641 1 73.19 246 LEU B CA 1
ATOM 6510 C C . LEU B 1 246 ? 12.867 61.562 26.031 1 73.19 246 LEU B C 1
ATOM 6512 O O . LEU B 1 246 ? 11.852 61.906 26.641 1 73.19 246 LEU B O 1
ATOM 6516 N N . LEU B 1 247 ? 12.836 61.281 24.688 1 83.44 247 LEU B N 1
ATOM 6517 C CA . LEU B 1 247 ? 11.586 60.969 24.016 1 83.44 247 LEU B CA 1
ATOM 6518 C C . LEU B 1 247 ? 11.047 59.625 24.469 1 83.44 247 LEU B C 1
ATOM 6520 O O . LEU B 1 247 ? 11.758 58.625 24.406 1 83.44 247 LEU B O 1
ATOM 6524 N N . THR B 1 248 ? 9.914 59.656 25.172 1 86.56 248 THR B N 1
ATOM 6525 C CA . THR B 1 248 ? 9.219 58.438 25.594 1 86.56 248 THR B CA 1
ATOM 6526 C C . THR B 1 248 ? 8.195 58.031 24.531 1 86.56 248 THR B C 1
ATOM 6528 O O . THR B 1 248 ? 7.926 58.781 23.594 1 86.56 248 THR B O 1
ATOM 6531 N N . GLU B 1 249 ? 7.77 56.75 24.609 1 91 249 GLU B N 1
ATOM 6532 C CA . GLU B 1 249 ? 6.746 56.25 23.703 1 91 249 GLU B CA 1
ATOM 6533 C C . GLU B 1 249 ? 5.531 57.156 23.656 1 91 249 GLU B C 1
ATOM 6535 O O . GLU B 1 249 ? 5.023 57.469 22.578 1 91 249 GLU B O 1
ATOM 6540 N N . ASN B 1 250 ? 5.137 57.688 24.781 1 91.56 250 ASN B N 1
ATOM 6541 C CA . ASN B 1 250 ? 3.967 58.562 24.875 1 91.56 250 ASN B CA 1
ATOM 6542 C C . ASN B 1 250 ? 4.223 59.906 24.219 1 91.56 250 ASN B C 1
ATOM 6544 O O . ASN B 1 250 ? 3.322 60.469 23.609 1 91.56 250 ASN B O 1
ATOM 6548 N N . LYS B 1 251 ? 5.312 60.375 24.438 1 90.56 251 LYS B N 1
ATOM 6549 C CA . LYS B 1 251 ? 5.652 61.656 23.828 1 90.56 251 LYS B CA 1
ATOM 6550 C C . LYS B 1 251 ? 5.688 61.562 22.297 1 90.56 251 LYS B C 1
ATOM 6552 O O . LYS B 1 251 ? 5.195 62.438 21.594 1 90.56 251 LYS B O 1
ATOM 6557 N N . ILE B 1 252 ? 6.328 60.5 21.875 1 91.31 252 ILE B N 1
ATOM 6558 C CA . ILE B 1 252 ? 6.375 60.281 20.438 1 91.31 252 ILE B CA 1
ATOM 6559 C C . ILE B 1 252 ? 4.953 60.156 19.891 1 91.31 252 ILE B C 1
ATOM 6561 O O . ILE B 1 252 ? 4.641 60.719 18.844 1 91.31 252 ILE B O 1
ATOM 6565 N N . ARG B 1 253 ? 4.164 59.438 20.562 1 91.88 253 ARG B N 1
ATOM 6566 C CA . ARG B 1 253 ? 2.762 59.281 20.172 1 91.88 253 ARG B CA 1
ATOM 6567 C C . ARG B 1 253 ? 2.066 60.625 20.062 1 91.88 253 ARG B C 1
ATOM 6569 O O . ARG B 1 253 ? 1.405 60.906 19.062 1 91.88 253 ARG B O 1
ATOM 6576 N N . SER B 1 254 ? 2.318 61.406 21.047 1 90.81 254 SER B N 1
ATOM 6577 C CA . SER B 1 254 ? 1.699 62.75 21.062 1 90.81 254 SER B CA 1
ATOM 6578 C C . SER B 1 254 ? 2.178 63.594 19.891 1 90.81 254 SER B C 1
ATOM 6580 O O . SER B 1 254 ? 1.386 64.312 19.266 1 90.81 254 SER B O 1
ATOM 6582 N N . LEU B 1 255 ? 3.375 63.562 19.672 1 89.06 255 LEU B N 1
ATOM 6583 C CA . LEU B 1 255 ? 3.955 64.375 18.578 1 89.06 255 LEU B CA 1
ATOM 6584 C C . LEU B 1 255 ? 3.367 63.938 17.234 1 89.06 255 LEU B C 1
ATOM 6586 O O . LEU B 1 255 ? 3.029 64.75 16.406 1 89.06 255 LEU B O 1
ATOM 6590 N N . ILE B 1 256 ? 3.254 62.625 17.047 1 89.81 256 ILE B N 1
ATOM 6591 C CA . ILE B 1 256 ? 2.75 62.094 15.781 1 89.81 256 ILE B CA 1
ATOM 6592 C C . ILE B 1 256 ? 1.271 62.438 15.625 1 89.81 256 ILE B C 1
ATOM 6594 O O . ILE B 1 256 ? 0.845 62.938 14.578 1 89.81 256 ILE B O 1
ATOM 6598 N N . TYR B 1 257 ? 0.549 62.25 16.656 1 88.75 257 TYR B N 1
ATOM 6599 C CA . TYR B 1 257 ? -0.885 62.5 16.578 1 88.75 257 TYR B CA 1
ATOM 6600 C C . TYR B 1 257 ? -1.175 63.969 16.453 1 88.75 257 TYR B C 1
ATOM 6602 O O . TYR B 1 257 ? -2.162 64.375 15.836 1 88.75 257 TYR B O 1
ATOM 6610 N N . ASN B 1 258 ? -0.34 64.812 16.984 1 87.88 258 ASN B N 1
ATOM 6611 C CA . ASN B 1 258 ? -0.467 66.25 16.812 1 87.88 258 ASN B CA 1
ATOM 6612 C C . ASN B 1 258 ? -0.119 66.688 15.391 1 87.88 258 ASN B C 1
ATOM 6614 O O . ASN B 1 258 ? -0.615 67.688 14.906 1 87.88 258 ASN B O 1
ATOM 6618 N N . ALA B 1 259 ? 0.683 65.938 14.852 1 87.06 259 ALA B N 1
ATOM 6619 C CA . ALA B 1 259 ? 1.13 66.25 13.5 1 87.06 259 ALA B CA 1
ATOM 6620 C C . ALA B 1 259 ? 0.149 65.75 12.453 1 87.06 259 ALA B C 1
ATOM 6622 O O . ALA B 1 259 ? 0.215 66.125 11.281 1 87.06 259 ALA B O 1
ATOM 6623 N N . LEU B 1 260 ? -0.78 64.875 12.852 1 86.25 260 LEU B N 1
ATOM 6624 C CA . LEU B 1 260 ? -1.707 64.25 11.922 1 86.25 260 LEU B CA 1
ATOM 6625 C C . LEU B 1 260 ? -2.727 65.25 11.398 1 86.25 260 LEU B C 1
ATOM 6627 O O . LEU B 1 260 ? -3.244 66.062 12.156 1 86.25 260 LEU B O 1
ATOM 6631 N N . ASN B 1 261 ? -2.803 65.375 10.039 1 78.25 261 ASN B N 1
ATOM 6632 C CA . ASN B 1 261 ? -3.854 66.188 9.438 1 78.25 261 ASN B CA 1
ATOM 6633 C C . ASN B 1 261 ? -5.215 65.5 9.539 1 78.25 261 ASN B C 1
ATOM 6635 O O . ASN B 1 261 ? -5.344 64.312 9.273 1 78.25 261 ASN B O 1
ATOM 6639 N N . PRO B 1 262 ? -6.102 66.125 10.195 1 63.78 262 PRO B N 1
ATOM 6640 C CA . PRO B 1 262 ? -7.418 65.5 10.438 1 63.78 262 PRO B CA 1
ATOM 6641 C C . PRO B 1 262 ? -8.062 64.938 9.164 1 63.78 262 PRO B C 1
ATOM 6643 O O . PRO B 1 262 ? -9.07 64.25 9.234 1 63.78 262 PRO B O 1
ATOM 6646 N N . MET B 1 263 ? -7.711 65.312 7.906 1 58.41 263 MET B N 1
ATOM 6647 C CA . MET B 1 263 ? -8.484 64.812 6.781 1 58.41 263 MET B CA 1
ATOM 6648 C C . MET B 1 263 ? -8.25 63.312 6.602 1 58.41 263 MET B C 1
ATOM 6650 O O . MET B 1 263 ? -7.109 62.875 6.441 1 58.41 263 MET B O 1
ATOM 6654 N N . HIS B 1 264 ? -9.07 62.562 7.23 1 55.56 264 HIS B N 1
ATOM 6655 C CA . HIS B 1 264 ? -9.07 61.125 7.438 1 55.56 264 HIS B CA 1
ATOM 6656 C C . HIS B 1 264 ? -8.969 60.375 6.113 1 55.56 264 HIS B C 1
ATOM 6658 O O . HIS B 1 264 ? -9.844 60.5 5.254 1 55.56 264 HIS B O 1
ATOM 6664 N N . LYS B 1 265 ? -7.77 60.125 5.547 1 55.41 265 LYS B N 1
ATOM 6665 C CA . LYS B 1 265 ? -7.723 59.25 4.371 1 55.41 265 LYS B CA 1
ATOM 6666 C C . LYS B 1 265 ? -7.969 57.812 4.75 1 55.41 265 LYS B C 1
ATOM 6668 O O . LYS B 1 265 ? -7.555 57.375 5.824 1 55.41 265 LYS B O 1
ATOM 6673 N N . GLU B 1 266 ? -9.086 57.344 4.215 1 53.56 266 GLU B N 1
ATOM 6674 C CA . GLU B 1 266 ? -9.406 55.906 4.27 1 53.56 266 GLU B CA 1
ATOM 6675 C C . GLU B 1 266 ? -8.203 55.062 3.857 1 53.56 266 GLU B C 1
ATOM 6677 O O . GLU B 1 266 ? -7.555 55.344 2.85 1 53.56 266 GLU B O 1
ATOM 6682 N N . ILE B 1 267 ? -7.531 54.562 4.789 1 54.84 267 ILE B N 1
ATOM 6683 C CA . ILE B 1 267 ? -6.457 53.625 4.461 1 54.84 267 ILE B CA 1
ATOM 6684 C C . ILE B 1 267 ? -6.922 52.656 3.371 1 54.84 267 ILE B C 1
ATOM 6686 O O . ILE B 1 267 ? -8.047 52.156 3.42 1 54.84 267 ILE B O 1
ATOM 6690 N N . SER B 1 268 ? -6.32 52.719 2.16 1 53.06 268 SER B N 1
ATOM 6691 C CA . SER B 1 268 ? -6.535 51.812 1.042 1 53.06 268 SER B CA 1
ATOM 6692 C C . SER B 1 268 ? -6.738 50.375 1.528 1 53.06 268 SER B C 1
ATOM 6694 O O . SER B 1 268 ? -6.133 49.969 2.518 1 53.06 268 SER B O 1
ATOM 6696 N N . GLN B 1 269 ? -7.996 49.781 1.171 1 55.06 269 GLN B N 1
ATOM 6697 C CA . GLN B 1 269 ? -8.492 48.406 1.4 1 55.06 269 GLN B CA 1
ATOM 6698 C C . GLN B 1 269 ? -7.426 47.375 1.09 1 55.06 269 GLN B C 1
ATOM 6700 O O . GLN B 1 269 ? -6.992 47.25 -0.058 1 55.06 269 GLN B O 1
ATOM 6705 N N . ARG B 1 270 ? -6.441 46.938 1.98 1 59.59 270 ARG B N 1
ATOM 6706 C CA . ARG B 1 270 ? -5.336 46.031 1.732 1 59.59 270 ARG B CA 1
ATOM 6707 C C . ARG B 1 270 ? -5.738 44.594 2.049 1 59.59 270 ARG B C 1
ATOM 6709 O O . ARG B 1 270 ? -5.004 43.656 1.738 1 59.59 270 ARG B O 1
ATOM 6716 N N . SER B 1 271 ? -7.023 44.312 2.672 1 61.84 271 SER B N 1
ATOM 6717 C CA . SER B 1 271 ? -7.105 42.938 3.188 1 61.84 271 SER B CA 1
ATOM 6718 C C . SER B 1 271 ? -7.441 41.938 2.078 1 61.84 271 SER B C 1
ATOM 6720 O O . SER B 1 271 ? -8.281 42.219 1.222 1 61.84 271 SER B O 1
ATOM 6722 N N . THR B 1 272 ? -6.566 40.875 1.906 1 72.75 272 THR B N 1
ATOM 6723 C CA . THR B 1 272 ? -6.664 39.781 0.935 1 72.75 272 THR B CA 1
ATOM 6724 C C . THR B 1 272 ? -7.324 38.562 1.559 1 72.75 272 THR B C 1
ATOM 6726 O O . THR B 1 272 ? -7.16 37.438 1.063 1 72.75 272 THR B O 1
ATOM 6729 N N . ALA B 1 273 ? -8.242 38.781 2.59 1 85.81 273 ALA B N 1
ATOM 6730 C CA . ALA B 1 273 ? -8.945 37.625 3.133 1 85.81 273 ALA B CA 1
ATOM 6731 C C . ALA B 1 273 ? -10.164 37.281 2.285 1 85.81 273 ALA B C 1
ATOM 6733 O O . ALA B 1 273 ? -10.891 38.156 1.838 1 85.81 273 ALA B O 1
ATOM 6734 N N . THR B 1 274 ? -10.25 36 2.012 1 92.62 274 THR B N 1
ATOM 6735 C CA . THR B 1 274 ? -11.367 35.531 1.207 1 92.62 274 THR B CA 1
ATOM 6736 C C . THR B 1 274 ? -12.258 34.594 2.021 1 92.62 274 THR B C 1
ATOM 6738 O O . THR B 1 274 ? -11.766 33.812 2.844 1 92.62 274 THR B O 1
ATOM 6741 N N . MET B 1 275 ? -13.516 34.75 1.781 1 95.94 275 MET B N 1
ATOM 6742 C CA . MET B 1 275 ? -14.492 33.875 2.443 1 95.94 275 MET B CA 1
ATOM 6743 C C . MET B 1 275 ? -14.773 32.625 1.604 1 95.94 275 MET B C 1
ATOM 6745 O O . MET B 1 275 ? -14.992 32.719 0.395 1 95.94 275 MET B O 1
ATOM 6749 N N . TYR B 1 276 ? -14.695 31.5 2.203 1 97.69 276 TYR B N 1
ATOM 6750 C CA . TYR B 1 276 ? -15.047 30.234 1.56 1 97.69 276 TYR B CA 1
ATOM 6751 C C . TYR B 1 276 ? -16.328 29.672 2.141 1 97.69 276 TYR B C 1
ATOM 6753 O O . TYR B 1 276 ? -16.453 29.531 3.359 1 97.69 276 TYR B O 1
ATOM 6761 N N . ILE B 1 277 ? -17.312 29.375 1.323 1 98.31 277 ILE B N 1
ATOM 6762 C CA . ILE B 1 277 ? -18.547 28.688 1.673 1 98.31 277 ILE B CA 1
ATOM 6763 C C . ILE B 1 277 ? -18.5 27.25 1.158 1 98.31 277 ILE B C 1
ATOM 6765 O O . ILE B 1 277 ? -18.453 27.016 -0.052 1 98.31 277 ILE B O 1
ATOM 6769 N N . ILE B 1 278 ? -18.547 26.312 2.041 1 98.25 278 ILE B N 1
ATOM 6770 C CA . ILE B 1 278 ? -18.344 24.906 1.684 1 98.25 278 ILE B CA 1
ATOM 6771 C C . ILE B 1 278 ? -19.656 24.141 1.803 1 98.25 278 ILE B C 1
ATOM 6773 O O . ILE B 1 278 ? -20.156 23.906 2.91 1 98.25 278 ILE B O 1
ATOM 6777 N N . GLY B 1 279 ? -20.203 23.734 0.701 1 97.5 279 GLY B N 1
ATOM 6778 C CA . GLY B 1 279 ? -21.406 22.922 0.65 1 97.5 279 GLY B CA 1
ATOM 6779 C C . GLY B 1 279 ? -22.609 23.594 1.275 1 97.5 279 GLY B C 1
ATOM 6780 O O . GLY B 1 279 ? -22.953 24.734 0.926 1 97.5 279 GLY B O 1
ATOM 6781 N N . GLY B 1 280 ? -23.266 22.812 2.23 1 96.88 280 GLY B N 1
ATOM 6782 C CA . GLY B 1 280 ? -24.5 23.266 2.857 1 96.88 280 GLY B CA 1
ATOM 6783 C C . GLY B 1 280 ? -25.703 22.422 2.473 1 96.88 280 GLY B C 1
ATOM 6784 O O . GLY B 1 280 ? -25.562 21.312 1.954 1 96.88 280 GLY B O 1
ATOM 6785 N N . TYR B 1 281 ? -26.812 22.906 2.938 1 97.31 281 TYR B N 1
ATOM 6786 C CA . TYR B 1 281 ? -28.031 22.156 2.719 1 97.31 281 TYR B CA 1
ATOM 6787 C C . TYR B 1 281 ? -29.156 23.094 2.268 1 97.31 281 TYR B C 1
ATOM 6789 O O . TYR B 1 281 ? -29.422 24.109 2.9 1 97.31 281 TYR B O 1
ATOM 6797 N N . TYR B 1 282 ? -29.766 22.781 1.216 1 96.88 282 TYR B N 1
ATOM 6798 C CA . TYR B 1 282 ? -30.953 23.406 0.672 1 96.88 282 TYR B CA 1
ATOM 6799 C C . TYR B 1 282 ? -31.906 22.375 0.085 1 96.88 282 TYR B C 1
ATOM 6801 O O . TYR B 1 282 ? -31.922 22.156 -1.129 1 96.88 282 TYR B O 1
ATOM 6809 N N . TRP B 1 283 ? -32.656 21.75 0.952 1 93 283 TRP B N 1
ATOM 6810 C CA . TRP B 1 283 ? -33.562 20.625 0.647 1 93 283 TRP B CA 1
ATOM 6811 C C . TRP B 1 283 ? -32.75 19.375 0.3 1 93 283 TRP B C 1
ATOM 6813 O O . TRP B 1 283 ? -33.25 18.25 0.436 1 93 283 TRP B O 1
ATOM 6823 N N . HIS B 1 284 ? -31.594 19.531 -0.163 1 94.62 284 HIS B N 1
ATOM 6824 C CA . HIS B 1 284 ? -30.609 18.484 -0.408 1 94.62 284 HIS B CA 1
ATOM 6825 C C . HIS B 1 284 ? -29.203 18.969 -0.104 1 94.62 284 HIS B C 1
ATOM 6827 O O . HIS B 1 284 ? -28.953 20.172 -0.024 1 94.62 284 HIS B O 1
ATOM 6833 N N . PRO B 1 285 ? -28.344 18.016 0.115 1 96.06 285 PRO B N 1
ATOM 6834 C CA . PRO B 1 285 ? -26.953 18.438 0.339 1 96.06 285 PRO B CA 1
ATOM 6835 C C . PRO B 1 285 ? -26.344 19.109 -0.882 1 96.06 285 PRO B C 1
ATOM 6837 O O . PRO B 1 285 ? -26.594 18.688 -2.016 1 96.06 285 PRO B O 1
ATOM 6840 N N . LEU B 1 286 ? -25.562 20.109 -0.674 1 96.81 286 LEU B N 1
ATOM 6841 C CA . LEU B 1 286 ? -24.922 20.859 -1.743 1 96.81 286 LEU B CA 1
ATOM 6842 C C . LEU B 1 286 ? -23.453 20.484 -1.87 1 96.81 286 LEU B C 1
ATOM 6844 O O . LEU B 1 286 ? -22.766 20.281 -0.863 1 96.81 286 LEU B O 1
ATOM 6848 N N . SER B 1 287 ? -22.953 20.391 -3.068 1 96.19 287 SER B N 1
ATOM 6849 C CA . SER B 1 287 ? -21.578 19.969 -3.316 1 96.19 287 SER B CA 1
ATOM 6850 C C . SER B 1 287 ? -20.688 21.172 -3.607 1 96.19 287 SER B C 1
ATOM 6852 O O . SER B 1 287 ? -19.453 21.062 -3.615 1 96.19 287 SER B O 1
ATOM 6854 N N . GLU B 1 288 ? -21.172 22.375 -3.826 1 97 288 GLU B N 1
ATOM 6855 C CA . GLU B 1 288 ? -20.438 23.516 -4.367 1 97 288 GLU B CA 1
ATOM 6856 C C . GLU B 1 288 ? -19.562 24.156 -3.303 1 97 288 GLU B C 1
ATOM 6858 O O . GLU B 1 288 ? -19.906 24.141 -2.117 1 97 288 GLU B O 1
ATOM 6863 N N . VAL B 1 289 ? -18.484 24.688 -3.758 1 98.06 289 VAL B N 1
ATOM 6864 C CA . VAL B 1 289 ? -17.641 25.578 -2.973 1 98.06 289 VAL B CA 1
ATOM 6865 C C . VAL B 1 289 ? -17.641 26.984 -3.588 1 98.06 289 VAL B C 1
ATOM 6867 O O . VAL B 1 289 ? -17.359 27.141 -4.773 1 98.06 289 VAL B O 1
ATOM 6870 N N . HIS B 1 290 ? -18.016 27.938 -2.768 1 97.75 290 HIS B N 1
ATOM 6871 C CA . HIS B 1 290 ? -18.062 29.312 -3.246 1 97.75 290 HIS B CA 1
ATOM 6872 C C . HIS B 1 290 ? -17.031 30.172 -2.529 1 97.75 290 HIS B C 1
ATOM 6874 O O . HIS B 1 290 ? -16.797 30.016 -1.328 1 97.75 290 HIS B O 1
ATOM 6880 N N . ILE B 1 291 ? -16.422 31.016 -3.273 1 96.38 291 ILE B N 1
ATOM 6881 C CA . ILE B 1 291 ? -15.375 31.891 -2.76 1 96.38 291 ILE B CA 1
ATOM 6882 C C . ILE B 1 291 ? -15.758 33.344 -3.018 1 96.38 291 ILE B C 1
ATOM 6884 O O . ILE B 1 291 ? -16.125 33.719 -4.137 1 96.38 291 ILE B O 1
ATOM 6888 N N . TRP B 1 292 ? -15.688 34.125 -1.998 1 94.88 292 TRP B N 1
ATOM 6889 C CA . TRP B 1 292 ? -16.016 35.531 -2.129 1 94.88 292 TRP B CA 1
ATOM 6890 C C . TRP B 1 292 ? -14.812 36.406 -1.797 1 94.88 292 TRP B C 1
ATOM 6892 O O . TRP B 1 292 ? -14.25 36.312 -0.706 1 94.88 292 TRP B O 1
ATOM 6902 N N . ASP B 1 293 ? -14.469 37.25 -2.732 1 85.25 293 ASP B N 1
ATOM 6903 C CA . ASP B 1 293 ? -13.422 38.25 -2.553 1 85.25 293 ASP B CA 1
ATOM 6904 C C . ASP B 1 293 ? -14.023 39.625 -2.258 1 85.25 293 ASP B C 1
ATOM 6906 O O . ASP B 1 293 ? -14.656 40.219 -3.123 1 85.25 293 ASP B O 1
ATOM 6910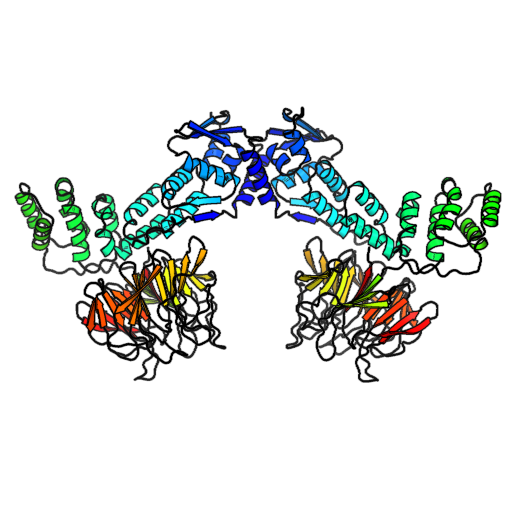 N N . PRO B 1 294 ? -13.781 40.125 -1.089 1 79.5 294 PRO B N 1
ATOM 6911 C CA . PRO B 1 294 ? -14.391 41.406 -0.726 1 79.5 294 PRO B CA 1
ATOM 6912 C C . PRO B 1 294 ? -13.883 42.562 -1.581 1 79.5 294 PRO B C 1
ATOM 6914 O O . PRO B 1 294 ? -14.57 43.594 -1.722 1 79.5 294 PRO B O 1
ATOM 6917 N N . LEU B 1 295 ? -12.727 42.438 -2.107 1 77.12 295 LEU B N 1
ATOM 6918 C CA . LEU B 1 295 ? -12.188 43.5 -2.941 1 77.12 295 LEU B CA 1
ATOM 6919 C C . LEU B 1 295 ? -12.938 43.594 -4.266 1 77.12 295 LEU B C 1
ATOM 6921 O O . LEU B 1 295 ? -13.297 44.688 -4.707 1 77.12 295 LEU B O 1
ATOM 6925 N N . THR B 1 296 ? -13.164 42.469 -4.848 1 82.81 296 THR B N 1
ATOM 6926 C CA . THR B 1 296 ? -13.852 42.469 -6.137 1 82.81 296 THR B CA 1
ATOM 6927 C C . THR B 1 296 ? -15.352 42.281 -5.953 1 82.81 296 THR B C 1
ATOM 6929 O O . THR B 1 296 ? -16.125 42.594 -6.867 1 82.81 296 THR B O 1
ATOM 6932 N N . ASN B 1 297 ? -15.695 41.812 -4.836 1 87.31 297 ASN B N 1
ATOM 6933 C CA . ASN B 1 297 ? -17.094 41.562 -4.508 1 87.31 297 ASN B CA 1
ATOM 6934 C C . ASN B 1 297 ? -17.734 40.594 -5.492 1 87.31 297 ASN B C 1
ATOM 6936 O O . ASN B 1 297 ? -18.828 40.844 -5.992 1 87.31 297 ASN B O 1
ATOM 6940 N N . VAL B 1 298 ? -17 39.656 -5.828 1 90.94 298 VAL B N 1
ATOM 6941 C CA . VAL B 1 298 ? -17.484 38.625 -6.766 1 90.94 298 VAL B CA 1
ATOM 6942 C C . VAL B 1 298 ? -17.406 37.25 -6.129 1 90.94 298 VAL B C 1
ATOM 6944 O O . VAL B 1 298 ? -16.5 37 -5.328 1 90.94 298 VAL B O 1
ATOM 6947 N N . TRP B 1 299 ? -18.375 36.406 -6.484 1 94.75 299 TRP B N 1
ATOM 6948 C CA . TRP B 1 299 ? -18.359 35 -6.082 1 94.75 299 TRP B CA 1
ATOM 6949 C C . TRP B 1 299 ? -17.734 34.125 -7.172 1 94.75 299 TRP B C 1
ATOM 6951 O O . TRP B 1 299 ? -18.094 34.25 -8.344 1 94.75 299 TRP B O 1
ATOM 6961 N N . ILE B 1 300 ? -16.828 33.406 -6.809 1 95.19 300 ILE B N 1
ATOM 6962 C CA . ILE B 1 300 ? -16.219 32.438 -7.707 1 95.19 300 ILE B CA 1
ATOM 6963 C C . ILE B 1 300 ? -16.453 31.016 -7.176 1 95.19 300 ILE B C 1
ATOM 6965 O O . ILE B 1 300 ? -16.609 30.828 -5.969 1 95.19 300 ILE B O 1
ATOM 6969 N N . GLN B 1 301 ? -16.516 30.062 -8.094 1 96.44 301 GLN B N 1
ATOM 6970 C CA . GLN B 1 301 ? -16.766 28.688 -7.703 1 96.44 301 GLN B CA 1
ATOM 6971 C C . GLN B 1 301 ? -15.469 27.875 -7.707 1 96.44 301 GLN B C 1
ATOM 6973 O O . GLN B 1 301 ? -14.656 28 -8.625 1 96.44 301 GLN B O 1
ATOM 6978 N N . GLY B 1 302 ? -15.242 27.172 -6.656 1 97.56 302 GLY B N 1
ATOM 6979 C CA . GLY B 1 302 ? -14.117 26.25 -6.59 1 97.56 302 GLY B CA 1
ATOM 6980 C C . GLY B 1 302 ? -14.508 24.812 -6.898 1 97.56 302 GLY B C 1
ATOM 6981 O O . GLY B 1 302 ? -15.625 24.547 -7.348 1 97.56 302 GLY B O 1
ATOM 6982 N N . ALA B 1 303 ? -13.516 23.859 -6.703 1 97.88 303 ALA B N 1
ATOM 6983 C CA . ALA B 1 303 ? -13.766 22.438 -6.93 1 97.88 303 ALA B CA 1
ATOM 6984 C C . ALA B 1 303 ? -14.852 21.922 -5.992 1 97.88 303 ALA B C 1
ATOM 6986 O O . ALA B 1 303 ? -14.883 22.266 -4.809 1 97.88 303 ALA B O 1
ATOM 6987 N N . GLU B 1 304 ? -15.688 21.109 -6.445 1 97.69 304 GLU B N 1
ATOM 6988 C CA . GLU B 1 304 ? -16.812 20.578 -5.68 1 97.69 304 GLU B CA 1
ATOM 6989 C C . GLU B 1 304 ? -16.344 19.562 -4.648 1 97.69 304 GLU B C 1
ATOM 6991 O O . GLU B 1 304 ? -15.359 18.859 -4.859 1 97.69 304 GLU B O 1
ATOM 6996 N N . ILE B 1 305 ? -17.047 19.547 -3.543 1 96.44 305 ILE B N 1
ATOM 6997 C CA . ILE B 1 305 ? -16.75 18.594 -2.486 1 96.44 305 ILE B CA 1
ATOM 6998 C C . ILE B 1 305 ? -16.922 17.172 -3.018 1 96.44 305 ILE B C 1
ATOM 7000 O O . ILE B 1 305 ? -17.969 16.828 -3.572 1 96.44 305 ILE B O 1
ATOM 7004 N N . PRO B 1 306 ? -15.836 16.422 -2.709 1 93.38 306 PRO B N 1
ATOM 7005 C CA . PRO B 1 306 ? -16.062 14.992 -2.965 1 93.38 306 PRO B CA 1
ATOM 7006 C C . PRO B 1 306 ? -16.969 14.344 -1.925 1 93.38 306 PRO B C 1
ATOM 7008 O O . PRO B 1 306 ? -17.047 14.82 -0.79 1 93.38 306 PRO B O 1
ATOM 7011 N N . ASP B 1 307 ? -17.703 13.32 -2.168 1 90 307 ASP B N 1
ATOM 7012 C CA . ASP B 1 307 ? -18.562 12.633 -1.201 1 90 307 ASP B CA 1
ATOM 7013 C C . ASP B 1 307 ? -19.547 13.609 -0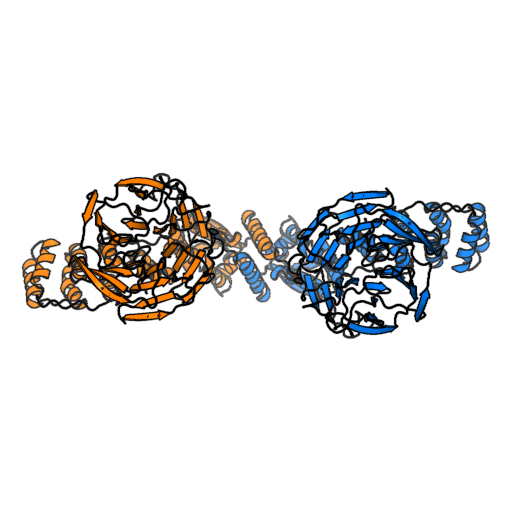.557 1 90 307 ASP B C 1
ATOM 7015 O O . ASP B 1 307 ? -19.641 13.695 0.67 1 90 307 ASP B O 1
ATOM 7019 N N . TYR B 1 308 ? -20.234 14.422 -1.324 1 91.69 308 TYR B N 1
ATOM 7020 C CA . TYR B 1 308 ? -20.984 15.586 -0.864 1 91.69 308 TYR B CA 1
ATOM 7021 C C . TYR B 1 308 ? -22.297 15.172 -0.233 1 91.69 308 TYR B C 1
ATOM 7023 O O . TYR B 1 308 ? -22.969 15.977 0.428 1 91.69 308 TYR B O 1
ATOM 7031 N N . THR B 1 309 ? -22.688 13.906 -0.346 1 94.75 309 THR B N 1
ATOM 7032 C CA . THR B 1 309 ? -23.984 13.477 0.184 1 94.75 309 THR B CA 1
ATOM 7033 C C . THR B 1 309 ? -23.906 13.281 1.695 1 94.75 309 THR B C 1
ATOM 7035 O O . THR B 1 309 ? -24.156 12.18 2.195 1 94.75 309 THR B O 1
ATOM 7038 N N . ARG B 1 310 ? -23.625 14.289 2.408 1 94.75 310 ARG B N 1
ATOM 7039 C CA . ARG B 1 310 ? -23.547 14.281 3.865 1 94.75 310 ARG B CA 1
ATOM 7040 C C . ARG B 1 310 ? -23.938 15.641 4.438 1 94.75 310 ARG B C 1
ATOM 7042 O O . ARG B 1 310 ? -23.844 16.656 3.75 1 94.75 310 ARG B O 1
ATOM 7049 N N . GLU B 1 311 ? -24.359 15.703 5.699 1 95.06 311 GLU B N 1
ATOM 7050 C CA . GLU B 1 311 ? -24.859 16.891 6.391 1 95.06 311 GLU B CA 1
ATOM 7051 C C . GLU B 1 311 ? -24.203 17.031 7.766 1 95.06 311 GLU B C 1
ATOM 7053 O O . GLU B 1 311 ? -23.703 16.047 8.328 1 95.06 311 GLU B O 1
ATOM 7058 N N . SER B 1 312 ? -24.172 18.266 8.258 1 96.31 312 SER B N 1
ATOM 7059 C CA . SER B 1 312 ? -23.781 18.578 9.625 1 96.31 312 SER B CA 1
ATOM 7060 C C . SER B 1 312 ? -22.344 18.203 9.898 1 96.31 312 SER B C 1
ATOM 7062 O O . SER B 1 312 ? -22.031 17.641 10.953 1 96.31 312 SER B O 1
ATOM 7064 N N . TYR B 1 313 ? -21.484 18.281 8.875 1 97.88 313 TYR B N 1
ATOM 7065 C CA . TYR B 1 313 ? -20.031 18.109 9.031 1 97.88 313 TYR B CA 1
ATOM 7066 C C . TYR B 1 313 ? -19.422 19.344 9.688 1 97.88 313 TYR B C 1
ATOM 7068 O O . TYR B 1 313 ? -20.047 20.406 9.758 1 97.88 313 TYR B O 1
ATOM 7076 N N . GLY B 1 314 ? -18.219 19.188 10.273 1 98.12 314 GLY B N 1
ATOM 7077 C CA . GLY B 1 314 ? -17.438 20.297 10.812 1 98.12 314 GLY B CA 1
ATOM 7078 C C . GLY B 1 314 ? -16.391 20.812 9.844 1 98.12 314 GLY B C 1
ATOM 7079 O O . GLY B 1 314 ? -15.758 20.047 9.133 1 98.12 314 GLY B O 1
ATOM 7080 N N . VAL B 1 315 ? -16.219 22.172 9.82 1 98.5 315 VAL B N 1
ATOM 7081 C CA . VAL B 1 315 ? -15.289 22.781 8.875 1 98.5 315 VAL B CA 1
ATOM 7082 C C . VAL B 1 315 ? -14.367 23.75 9.609 1 98.5 315 VAL B C 1
ATOM 7084 O O . VAL B 1 315 ? -14.812 24.5 10.477 1 98.5 315 VAL B O 1
ATOM 7087 N N . THR B 1 316 ? -13.125 23.672 9.328 1 98.31 316 THR B N 1
ATOM 7088 C CA . THR B 1 316 ? -12.148 24.625 9.836 1 98.31 316 THR B CA 1
ATOM 7089 C C . THR B 1 316 ? -10.977 24.766 8.867 1 98.31 316 THR B C 1
ATOM 7091 O O . THR B 1 316 ? -10.875 24.016 7.895 1 98.31 316 THR B O 1
ATOM 7094 N N . CYS B 1 317 ? -10.227 25.734 9.008 1 96.44 317 CYS B N 1
ATOM 7095 C CA . CYS B 1 317 ? -9.117 25.922 8.086 1 96.44 317 CYS B CA 1
ATOM 7096 C C . CYS B 1 317 ? -7.797 26.031 8.836 1 96.44 317 CYS B C 1
ATOM 7098 O O . CYS B 1 317 ? -7.746 26.547 9.953 1 96.44 317 CYS B O 1
ATOM 7100 N N . LEU B 1 318 ? -6.781 25.484 8.336 1 96.62 318 LEU B N 1
ATOM 7101 C CA . LEU B 1 318 ? -5.391 25.531 8.773 1 96.62 318 LEU B CA 1
ATOM 7102 C C . LEU B 1 318 ? -4.465 25.891 7.621 1 96.62 318 LEU B C 1
ATOM 7104 O O . LEU B 1 318 ? -4.152 25.047 6.777 1 96.62 318 LEU B O 1
ATOM 7108 N N . GLY B 1 319 ? -3.982 27.172 7.668 1 94.19 319 GLY B N 1
ATOM 7109 C CA . GLY B 1 319 ? -3.271 27.656 6.496 1 94.19 319 GLY B CA 1
ATOM 7110 C C . GLY B 1 319 ? -4.129 27.672 5.242 1 94.19 319 GLY B C 1
ATOM 7111 O O . GLY B 1 319 ? -5.223 28.234 5.238 1 94.19 319 GLY B O 1
ATOM 7112 N N . PRO B 1 320 ? -3.594 27.125 4.207 1 95.56 320 PRO B N 1
ATOM 7113 C CA . PRO B 1 320 ? -4.363 27.094 2.961 1 95.56 320 PRO B CA 1
ATOM 7114 C C . PRO B 1 320 ? -5.328 25.906 2.896 1 95.56 320 PRO B C 1
ATOM 7116 O O . PRO B 1 320 ? -6.086 25.781 1.932 1 95.56 320 PRO B O 1
ATOM 7119 N N . ASN B 1 321 ? -5.316 25.094 3.936 1 97.69 321 ASN B N 1
ATOM 7120 C CA . ASN B 1 321 ? -6.109 23.875 3.9 1 97.69 321 ASN B CA 1
ATOM 7121 C C . ASN B 1 321 ? -7.41 24.016 4.68 1 97.69 321 ASN B C 1
ATOM 7123 O O . ASN B 1 321 ? -7.406 24.484 5.824 1 97.69 321 ASN B O 1
ATOM 7127 N N . ILE B 1 322 ? -8.461 23.703 4.051 1 98.38 322 ILE B N 1
ATOM 7128 C CA . ILE B 1 322 ? -9.773 23.672 4.691 1 98.38 322 ILE B CA 1
ATOM 7129 C C . ILE B 1 322 ? -10.164 22.219 4.965 1 98.38 322 ILE B C 1
ATOM 7131 O O . ILE B 1 322 ? -10.211 21.391 4.047 1 98.38 322 ILE B O 1
ATOM 7135 N N . TYR B 1 323 ? -10.422 21.922 6.18 1 98.69 323 TYR B N 1
ATOM 7136 C CA . TYR B 1 323 ? -10.766 20.562 6.602 1 98.69 323 TYR B CA 1
ATOM 7137 C C . TYR B 1 323 ? -12.273 20.406 6.754 1 98.69 323 TYR B C 1
ATOM 7139 O O . TYR B 1 323 ? -12.914 21.203 7.453 1 98.69 323 TYR B O 1
ATOM 7147 N N . VAL B 1 324 ? -12.812 19.484 6.113 1 98.62 324 VAL B N 1
ATOM 7148 C CA . VAL B 1 324 ? -14.195 19.062 6.289 1 98.62 324 VAL B CA 1
ATOM 7149 C C . VAL B 1 324 ? -14.242 17.719 7.02 1 98.62 324 VAL B C 1
ATOM 7151 O O . VAL B 1 324 ? -13.805 16.688 6.48 1 98.62 324 VAL B O 1
ATOM 7154 N N . THR B 1 325 ? -14.828 17.688 8.242 1 98.56 325 THR B N 1
ATOM 7155 C CA . THR B 1 325 ? -14.734 16.5 9.078 1 98.56 325 THR B CA 1
ATOM 7156 C C . THR B 1 325 ? -16.125 15.953 9.391 1 98.56 325 THR B C 1
ATOM 7158 O O . THR B 1 325 ? -17.047 16.719 9.688 1 98.56 325 THR B O 1
ATOM 7161 N N . GLY B 1 326 ? -16.312 14.664 9.289 1 98.06 326 GLY B N 1
ATOM 7162 C CA . GLY B 1 326 ? -17.469 13.938 9.758 1 98.06 326 GLY B CA 1
ATOM 7163 C C . GLY B 1 326 ? -18.75 14.305 9.016 1 98.06 326 GLY B C 1
ATOM 7164 O O . GLY B 1 326 ? -18.719 14.508 7.805 1 98.06 326 GLY B O 1
ATOM 7165 N N . GLY B 1 327 ? -19.875 14.367 9.773 1 97.5 327 GLY B N 1
ATOM 7166 C CA . GLY B 1 327 ? -21.219 14.477 9.234 1 97.5 327 GLY B CA 1
ATOM 7167 C C . GLY B 1 327 ? -21.953 13.148 9.211 1 97.5 327 GLY B C 1
ATOM 7168 O O . GLY B 1 327 ? -21.484 12.156 9.766 1 97.5 327 GLY B O 1
ATOM 7169 N N . TYR B 1 328 ? -23.172 13.203 8.805 1 96.75 328 TYR B N 1
ATOM 7170 C CA . TYR B 1 328 ? -23.906 11.953 8.633 1 96.75 328 TYR B CA 1
ATOM 7171 C C . TYR B 1 328 ? -24.406 11.812 7.195 1 96.75 328 TYR B C 1
ATOM 7173 O O . TYR B 1 328 ? -24.625 12.812 6.504 1 96.75 328 TYR B O 1
ATOM 7181 N N . ARG B 1 329 ? -24.531 10.602 6.766 1 95.44 329 ARG B N 1
ATOM 7182 C CA . ARG B 1 329 ? -25.047 10.328 5.426 1 95.44 329 ARG B CA 1
ATOM 7183 C C . ARG B 1 329 ? -26.516 10.711 5.309 1 95.44 329 ARG B C 1
ATOM 7185 O O . ARG B 1 329 ? -27.328 10.312 6.141 1 95.44 329 ARG B O 1
ATOM 7192 N N . THR B 1 330 ? -26.797 11.375 4.258 1 92.88 330 THR B N 1
ATOM 7193 C CA . THR B 1 330 ? -28.141 11.93 4.094 1 92.88 330 THR B CA 1
ATOM 7194 C C . THR B 1 330 ? -29.172 10.812 3.992 1 92.88 330 THR B C 1
ATOM 7196 O O . THR B 1 330 ? -30.281 10.938 4.512 1 92.88 330 THR B O 1
ATOM 7199 N N . ASP B 1 331 ? -28.828 9.758 3.416 1 90.06 331 ASP B N 1
ATOM 7200 C CA . ASP B 1 331 ? -29.781 8.703 3.082 1 90.06 331 ASP B CA 1
ATOM 7201 C C . ASP B 1 331 ? -30.078 7.824 4.293 1 90.06 331 ASP B C 1
ATOM 7203 O O . ASP B 1 331 ? -31.219 7.414 4.508 1 90.06 331 ASP B O 1
ATOM 7207 N N . ASN B 1 332 ? -29.062 7.535 5.172 1 89.44 332 ASN B N 1
ATOM 7208 C CA . ASN B 1 332 ? -29.297 6.562 6.234 1 89.44 332 ASN B CA 1
ATOM 7209 C C . ASN B 1 332 ? -28.891 7.113 7.598 1 89.44 332 ASN B C 1
ATOM 7211 O O . ASN B 1 332 ? -28.922 6.391 8.594 1 89.44 332 ASN B O 1
ATOM 7215 N N . ILE B 1 333 ? -28.422 8.273 7.719 1 89.44 333 ILE B N 1
ATOM 7216 C CA . ILE B 1 333 ? -28.125 9.016 8.93 1 89.44 333 ILE B CA 1
ATOM 7217 C C . ILE B 1 333 ? -26.953 8.359 9.656 1 89.44 333 ILE B C 1
ATOM 7219 O O . ILE B 1 333 ? -26.812 8.484 10.875 1 89.44 333 ILE B O 1
ATOM 7223 N N . GLU B 1 334 ? -26.188 7.637 8.867 1 93.31 334 GLU B N 1
ATOM 7224 C CA . GLU B 1 334 ? -24.984 7.043 9.445 1 93.31 334 GLU B CA 1
ATOM 7225 C C . GLU B 1 334 ? -23.922 8.102 9.719 1 93.31 334 GLU B C 1
ATOM 7227 O O . GLU B 1 334 ? -23.578 8.875 8.828 1 93.31 334 GLU B O 1
ATOM 7232 N N . ALA B 1 335 ? -23.453 8.164 10.992 1 96.5 335 ALA B N 1
ATOM 7233 C CA . ALA B 1 335 ? -22.375 9.078 11.336 1 96.5 335 ALA B CA 1
ATOM 7234 C C . ALA B 1 335 ? -21.094 8.711 10.586 1 96.5 335 ALA B C 1
ATOM 7236 O O . ALA B 1 335 ? -20.781 7.531 10.406 1 96.5 335 ALA B O 1
ATOM 7237 N N . LEU B 1 336 ? -20.344 9.703 10.203 1 97.31 336 LEU B N 1
ATOM 7238 C CA . LEU B 1 336 ? -19.141 9.484 9.414 1 97.31 336 LEU B CA 1
ATOM 7239 C C . LEU B 1 336 ? -17.891 9.883 10.195 1 97.31 336 LEU B C 1
ATOM 7241 O O . LEU B 1 336 ? -17.938 10.789 11.023 1 97.31 336 LEU B O 1
ATOM 7245 N N . ASP B 1 337 ? -16.812 9.227 9.961 1 98.19 337 ASP B N 1
ATOM 7246 C CA . ASP B 1 337 ? -15.5 9.609 10.477 1 98.19 337 ASP B CA 1
ATOM 7247 C C . ASP B 1 337 ? -14.602 10.141 9.359 1 98.19 337 ASP B C 1
ATOM 7249 O O . ASP B 1 337 ? -13.43 10.453 9.594 1 98.19 337 ASP B O 1
ATOM 7253 N N . THR B 1 338 ? -15.039 10.32 8.172 1 97.81 338 THR B N 1
ATOM 7254 C CA . THR B 1 338 ? -14.297 10.695 6.977 1 97.81 338 THR B CA 1
ATOM 7255 C C . THR B 1 338 ? -13.883 12.164 7.043 1 97.81 338 THR B C 1
ATOM 7257 O O . THR B 1 338 ? -14.625 13.008 7.551 1 97.81 338 THR B O 1
ATOM 7260 N N . VAL B 1 339 ? -12.734 12.445 6.496 1 98.5 339 VAL B N 1
ATOM 7261 C CA . VAL B 1 339 ? -12.211 13.805 6.434 1 98.5 339 VAL B CA 1
ATOM 7262 C C . VAL B 1 339 ? -11.797 14.141 5 1 98.5 339 VAL B C 1
ATOM 7264 O O . VAL B 1 339 ? -11.172 13.32 4.324 1 98.5 339 VAL B O 1
ATOM 7267 N N . TRP B 1 340 ? -12.211 15.281 4.539 1 98.38 340 TRP B N 1
ATOM 7268 C CA . TRP B 1 340 ? -11.758 15.812 3.254 1 98.38 340 TRP B CA 1
ATOM 7269 C C . TRP B 1 340 ? -11.047 17.141 3.432 1 98.38 340 TRP B C 1
ATOM 7271 O O . TRP B 1 340 ? -11.438 17.953 4.273 1 98.38 340 TRP B O 1
ATOM 7281 N N . ILE B 1 341 ? -10.016 17.328 2.633 1 98.62 341 ILE B N 1
ATOM 7282 C CA . ILE B 1 341 ? -9.203 18.547 2.746 1 98.62 341 ILE B CA 1
ATOM 7283 C C . ILE B 1 341 ? -9.211 19.297 1.416 1 98.62 341 ILE B C 1
ATOM 7285 O O . ILE B 1 341 ? -8.859 18.734 0.377 1 98.62 341 ILE B O 1
ATOM 7289 N N . TYR B 1 342 ? -9.586 20.5 1.472 1 98.44 342 TYR B N 1
ATOM 7290 C CA . TYR B 1 342 ? -9.555 21.391 0.313 1 98.44 342 TYR B CA 1
ATOM 7291 C C . TYR B 1 342 ? -8.375 22.344 0.393 1 98.44 342 TYR B C 1
ATOM 7293 O O . TYR B 1 342 ? -8.25 23.109 1.357 1 98.44 342 TYR B O 1
ATOM 7301 N N . ASN B 1 343 ? -7.543 22.281 -0.584 1 98 343 ASN B N 1
ATOM 7302 C CA . ASN B 1 343 ? -6.453 23.25 -0.663 1 98 343 ASN B CA 1
ATOM 7303 C C . ASN B 1 343 ? -6.852 24.484 -1.467 1 98 343 ASN B C 1
ATOM 7305 O O . ASN B 1 343 ? -7.07 24.406 -2.676 1 98 343 ASN B O 1
ATOM 7309 N N . SER B 1 344 ? -6.875 25.594 -0.829 1 95.81 344 SER B N 1
ATOM 7310 C CA . SER B 1 344 ? -7.383 26.828 -1.431 1 95.81 344 SER B CA 1
ATOM 7311 C C . SER B 1 344 ? -6.43 27.359 -2.494 1 95.81 344 SER B C 1
ATOM 7313 O O . SER B 1 344 ? -6.828 28.125 -3.365 1 95.81 344 SER B O 1
ATOM 7315 N N . GLU B 1 345 ? -5.219 26.984 -2.42 1 95.56 345 GLU B N 1
ATOM 7316 C CA . GLU B 1 345 ? -4.238 27.469 -3.383 1 95.56 345 GLU B CA 1
ATOM 7317 C C . GLU B 1 345 ? -4.262 26.641 -4.664 1 95.56 345 GLU B C 1
ATOM 7319 O O . GLU B 1 345 ? -4.156 27.188 -5.766 1 95.56 345 GLU B O 1
ATOM 7324 N N . SER B 1 346 ? -4.453 25.344 -4.555 1 96.62 346 SER B N 1
ATOM 7325 C CA . SER B 1 346 ? -4.438 24.469 -5.727 1 96.62 346 SER B CA 1
ATOM 7326 C C . SER B 1 346 ? -5.852 24.188 -6.219 1 96.62 346 SER B C 1
ATOM 7328 O O . SER B 1 346 ? -6.035 23.672 -7.324 1 96.62 346 SER B O 1
ATOM 7330 N N . ASP B 1 347 ? -6.863 24.547 -5.465 1 97.62 347 ASP B N 1
ATOM 7331 C CA . ASP B 1 347 ? -8.25 24.25 -5.797 1 97.62 347 ASP B CA 1
ATOM 7332 C C . ASP B 1 347 ? -8.461 22.75 -6 1 97.62 347 ASP B C 1
ATOM 7334 O O . ASP B 1 347 ? -9.016 22.328 -7.02 1 97.62 347 ASP B O 1
ATOM 7338 N N . GLU B 1 348 ? -7.949 22.016 -5.074 1 98.12 348 GLU B N 1
ATOM 7339 C CA . GLU B 1 348 ? -8.023 20.562 -5.172 1 98.12 348 GLU B CA 1
ATOM 7340 C C . GLU B 1 348 ? -8.43 19.938 -3.836 1 98.12 348 GLU B C 1
ATOM 7342 O O . GLU B 1 348 ? -8.141 20.484 -2.773 1 98.12 348 GLU B O 1
ATOM 7347 N N . TRP B 1 349 ? -9.125 18.812 -3.961 1 98.38 349 TRP B N 1
ATOM 7348 C CA . TRP B 1 349 ? -9.516 18.047 -2.779 1 98.38 349 TRP B CA 1
ATOM 7349 C C . TRP B 1 349 ? -8.617 16.828 -2.596 1 98.38 349 TRP B C 1
ATOM 7351 O O . TRP B 1 349 ? -8.219 16.188 -3.572 1 98.38 349 TRP B O 1
ATOM 7361 N N . THR B 1 350 ? -8.273 16.5 -1.423 1 98.25 350 THR B N 1
ATOM 7362 C CA . THR B 1 350 ? -7.605 15.258 -1.055 1 98.25 350 THR B CA 1
ATOM 7363 C C . THR B 1 350 ? -8.312 14.586 0.12 1 98.25 350 THR B C 1
ATOM 7365 O O . THR B 1 350 ? -8.797 15.266 1.028 1 98.25 350 THR B O 1
ATOM 7368 N N . GLU B 1 351 ? -8.359 13.273 0.121 1 97.56 351 GLU B N 1
ATOM 7369 C CA . GLU B 1 351 ? -8.953 12.555 1.246 1 97.56 351 GLU B CA 1
ATOM 7370 C C . GLU B 1 351 ? -8.008 12.531 2.445 1 97.56 351 GLU B C 1
ATOM 7372 O O . GLU B 1 351 ? -6.832 12.188 2.309 1 97.56 351 GLU B O 1
ATOM 7377 N N . GLY B 1 352 ? -8.516 12.984 3.547 1 98 352 GLY B N 1
ATOM 7378 C CA . GLY B 1 352 ? -7.715 12.945 4.762 1 98 352 GLY B CA 1
ATOM 7379 C C . GLY B 1 352 ? -7.816 11.617 5.5 1 98 352 GLY B C 1
ATOM 7380 O O . GLY B 1 352 ? -8.453 10.68 5.016 1 98 352 GLY B O 1
ATOM 7381 N N . LEU B 1 353 ? -7.098 11.5 6.676 1 98.06 353 LEU B N 1
ATOM 7382 C CA . LEU B 1 353 ? -7.188 10.328 7.543 1 98.06 353 LEU B CA 1
ATOM 7383 C C . LEU B 1 353 ? -8.477 10.352 8.359 1 98.06 353 LEU B C 1
ATOM 7385 O O . LEU B 1 353 ? -8.898 11.414 8.828 1 98.06 353 LEU B O 1
ATOM 7389 N N . PRO B 1 354 ? -9.102 9.242 8.547 1 98.5 354 PRO B N 1
ATOM 7390 C CA . PRO B 1 354 ? -10.359 9.211 9.297 1 98.5 354 PRO B CA 1
ATOM 7391 C C . PRO B 1 354 ? -10.18 9.562 10.773 1 98.5 354 PRO B C 1
ATOM 7393 O O . PRO B 1 354 ? -9.148 9.227 11.367 1 98.5 354 PRO B O 1
ATOM 7396 N N . MET B 1 355 ? -11.172 10.219 11.297 1 98.56 355 MET B N 1
ATOM 7397 C CA . MET B 1 355 ? -11.18 10.5 12.734 1 98.56 355 MET B CA 1
ATOM 7398 C C . MET B 1 355 ? -11.273 9.203 13.531 1 98.56 355 MET B C 1
ATOM 7400 O O . MET B 1 355 ? -11.57 8.141 12.977 1 98.56 355 MET B O 1
ATOM 7404 N N . LEU B 1 356 ? -10.953 9.305 14.828 1 98.12 356 LEU B N 1
ATOM 7405 C CA . LEU B 1 356 ? -11.086 8.156 15.719 1 98.12 356 LEU B CA 1
ATOM 7406 C C . LEU B 1 356 ? -12.555 7.789 15.914 1 98.12 356 LEU B C 1
ATOM 7408 O O . LEU B 1 356 ? -12.898 6.609 16.016 1 98.12 356 LEU B O 1
ATOM 7412 N N . ASN B 1 357 ? -13.383 8.836 15.992 1 96.94 357 ASN B N 1
ATOM 7413 C CA . ASN B 1 357 ? -14.812 8.648 16.234 1 96.94 357 ASN B CA 1
ATOM 7414 C C . ASN B 1 357 ? -15.656 9.305 15.141 1 96.94 357 ASN B C 1
ATOM 7416 O O . ASN B 1 357 ? -15.445 10.477 14.812 1 96.94 357 ASN B O 1
ATOM 7420 N N . ALA B 1 358 ? -16.609 8.508 14.672 1 97.88 358 ALA B N 1
ATOM 7421 C CA . ALA B 1 358 ? -17.609 9.102 13.789 1 97.88 358 ALA B CA 1
ATOM 7422 C C . ALA B 1 358 ? -18.516 10.07 14.547 1 97.88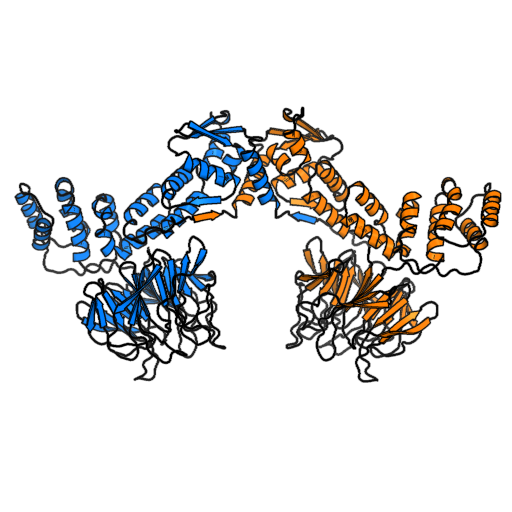 358 ALA B C 1
ATOM 7424 O O . ALA B 1 358 ? -18.891 9.812 15.695 1 97.88 358 ALA B O 1
ATOM 7425 N N . ARG B 1 359 ? -18.844 11.211 13.93 1 97.81 359 ARG B N 1
ATOM 7426 C CA . ARG B 1 359 ? -19.625 12.219 14.633 1 97.81 359 ARG B CA 1
ATOM 7427 C C . ARG B 1 359 ? -20.281 13.188 13.648 1 97.81 359 ARG B C 1
ATOM 7429 O O . ARG B 1 359 ? -19.812 13.344 12.523 1 97.81 359 ARG B O 1
ATOM 7436 N N . TYR B 1 360 ? -21.328 13.734 14.047 1 97.44 360 TYR B N 1
ATOM 7437 C CA . TYR B 1 360 ? -21.984 14.828 13.336 1 97.44 360 TYR B CA 1
ATOM 7438 C C . TYR B 1 360 ? -22.453 15.898 14.305 1 97.44 360 TYR B C 1
ATOM 7440 O O . TYR B 1 360 ? -22.562 15.656 15.508 1 97.44 360 TYR B O 1
ATOM 7448 N N . TYR B 1 361 ? -22.625 17.125 13.844 1 97.75 361 TYR B N 1
ATOM 7449 C CA . TYR B 1 361 ? -22.984 18.266 14.672 1 97.75 361 TYR B CA 1
ATOM 7450 C C . TYR B 1 361 ? -21.906 18.547 15.711 1 97.75 361 TYR B C 1
ATOM 7452 O O . TYR B 1 361 ? -22.203 19 16.812 1 97.75 361 TYR B O 1
ATOM 7460 N N . HIS B 1 362 ? -20.688 18.125 15.367 1 98.25 362 HIS B N 1
ATOM 7461 C CA . HIS B 1 362 ? -19.562 18.422 16.234 1 98.25 362 HIS B CA 1
ATOM 7462 C C . HIS B 1 362 ? -18.953 19.781 15.875 1 98.25 362 HIS B C 1
ATOM 7464 O O . HIS B 1 362 ? -19.312 20.391 14.867 1 98.25 362 HIS B O 1
ATOM 7470 N N . CYS B 1 363 ? -18.047 20.25 16.734 1 98.44 363 CYS B N 1
ATOM 7471 C CA . CYS B 1 363 ? -17.312 21.5 16.469 1 98.44 363 CYS B CA 1
ATOM 7472 C C . CYS B 1 363 ? -15.938 21.203 15.883 1 98.44 363 CYS B C 1
ATOM 7474 O O . CYS B 1 363 ? -15.289 20.234 16.281 1 98.44 363 CYS B O 1
ATOM 7476 N N . ALA B 1 364 ? -15.539 21.969 14.969 1 98.69 364 ALA B N 1
ATOM 7477 C CA . ALA B 1 364 ? -14.195 21.891 14.398 1 98.69 364 ALA B CA 1
ATOM 7478 C C . ALA B 1 364 ? -13.477 23.234 14.516 1 98.69 364 ALA B C 1
ATOM 7480 O O . ALA B 1 364 ? -13.984 24.266 14.062 1 98.69 364 ALA B O 1
ATOM 7481 N N . VAL B 1 365 ? -12.32 23.234 15.133 1 98.56 365 VAL B N 1
ATOM 7482 C CA . VAL B 1 365 ? -11.531 24.469 15.273 1 98.56 365 VAL B CA 1
ATOM 7483 C C . VAL B 1 365 ? -10.047 24.156 15.086 1 98.56 365 VAL B C 1
ATOM 7485 O O . VAL B 1 365 ? -9.641 22.984 15.125 1 98.56 365 VAL B O 1
ATOM 7488 N N . THR B 1 366 ? -9.297 25.141 14.766 1 97.94 366 THR B N 1
ATOM 7489 C CA . THR B 1 366 ? -7.852 25 14.625 1 97.94 366 THR B CA 1
ATOM 7490 C C . THR B 1 366 ? -7.129 25.703 15.773 1 97.94 366 THR B C 1
ATOM 7492 O O . THR B 1 366 ? -7.492 26.812 16.156 1 97.94 366 THR B O 1
ATOM 7495 N N . LEU B 1 367 ? -6.227 25.016 16.359 1 97.19 367 LEU B N 1
ATOM 7496 C CA . LEU B 1 367 ? -5.414 25.547 17.453 1 97.19 367 LEU B CA 1
ATOM 7497 C C . LEU B 1 367 ? -4.016 24.938 17.438 1 97.19 367 LEU B C 1
ATOM 7499 O O . LEU B 1 367 ? -3.867 23.719 17.328 1 97.19 367 LEU B O 1
ATOM 7503 N N . GLY B 1 368 ? -3.006 25.766 17.578 1 93.88 368 GLY B N 1
ATOM 7504 C CA . GLY B 1 368 ? -1.638 25.297 17.703 1 93.88 368 GLY B CA 1
ATOM 7505 C C . GLY B 1 368 ? -1.191 24.453 16.516 1 93.88 368 GLY B C 1
ATOM 7506 O O . GLY B 1 368 ? -0.535 23.422 16.703 1 93.88 368 GLY B O 1
ATOM 7507 N N . GLY B 1 369 ? -1.687 24.812 15.391 1 95.94 369 GLY B N 1
ATOM 7508 C CA . GLY B 1 369 ? -1.286 24.109 14.188 1 95.94 369 GLY B CA 1
ATOM 7509 C C . GLY B 1 369 ? -1.998 22.781 14.008 1 95.94 369 GLY B C 1
ATOM 7510 O O . GLY B 1 369 ? -1.567 21.938 13.219 1 95.94 369 GLY B O 1
ATOM 7511 N N . CYS B 1 370 ? -3.08 22.578 14.766 1 97.81 370 CYS B N 1
ATOM 7512 C CA . CYS B 1 370 ? -3.814 21.328 14.695 1 97.81 370 CYS B CA 1
ATOM 7513 C C . CYS B 1 370 ? -5.297 21.578 14.453 1 97.81 370 CYS B C 1
ATOM 7515 O O . CYS B 1 370 ? -5.773 22.703 14.586 1 97.81 370 CYS B O 1
ATOM 7517 N N . VAL B 1 371 ? -5.934 20.531 14.023 1 98.56 371 VAL B N 1
ATOM 7518 C CA . VAL B 1 371 ? -7.371 20.562 13.789 1 98.56 371 VAL B CA 1
ATOM 7519 C C . VAL B 1 371 ? -8.094 19.766 14.875 1 98.56 371 VAL B C 1
ATOM 7521 O O . VAL B 1 371 ? -7.797 18.594 15.102 1 98.56 371 VAL B O 1
ATOM 7524 N N . TYR B 1 372 ? -9.031 20.438 15.555 1 98.81 372 TYR B N 1
ATOM 7525 C CA . TYR B 1 372 ? -9.766 19.812 16.656 1 98.81 372 TYR B CA 1
ATOM 7526 C C . TYR B 1 372 ? -11.188 19.469 16.219 1 98.81 372 TYR B C 1
ATOM 7528 O O . TYR B 1 372 ? -11.844 20.266 15.539 1 98.81 372 TYR B O 1
ATOM 7536 N N . ALA B 1 373 ? -11.633 18.328 16.547 1 98.75 373 ALA B N 1
ATOM 7537 C CA . ALA B 1 373 ? -13.023 17.891 16.422 1 98.75 373 ALA B CA 1
ATOM 7538 C C . ALA B 1 373 ? -13.617 17.609 17.797 1 98.75 373 ALA B C 1
ATOM 7540 O O . ALA B 1 373 ? -13.148 16.719 18.531 1 98.75 373 ALA B O 1
ATOM 7541 N N . LEU B 1 374 ? -14.719 18.297 18.188 1 98.69 374 LEU B N 1
ATOM 7542 C CA . LEU B 1 374 ? -15.172 18.312 19.578 1 98.69 374 LEU B CA 1
ATOM 7543 C C . LEU B 1 374 ? -16.656 17.938 19.672 1 98.69 374 LEU B C 1
ATOM 7545 O O . LEU B 1 374 ? -17.5 18.594 19.062 1 98.69 374 LEU B O 1
ATOM 7549 N N . GLY B 1 375 ? -16.891 16.906 20.438 1 97.94 375 GLY B N 1
ATOM 7550 C CA . GLY B 1 375 ? -18.266 16.516 20.719 1 97.94 375 GLY B CA 1
ATOM 7551 C C . GLY B 1 375 ? -19 16.031 19.484 1 97.94 375 GLY B C 1
ATOM 7552 O O . GLY B 1 375 ? -18.453 15.281 18.688 1 97.94 375 GLY B O 1
ATOM 7553 N N . GLY B 1 376 ? -20.281 16.469 19.453 1 97.5 376 GLY B N 1
ATOM 7554 C CA . GLY B 1 376 ? -21.156 16.016 18.391 1 97.5 376 GLY B CA 1
ATOM 7555 C C . GLY B 1 376 ? -22.031 14.836 18.797 1 97.5 376 GLY B C 1
ATOM 7556 O O . GLY B 1 376 ? -22.109 14.492 19.984 1 97.5 376 GLY B O 1
ATOM 7557 N N . TYR B 1 377 ? -22.766 14.406 17.828 1 96.12 377 TYR B N 1
ATOM 7558 C CA . TYR B 1 377 ? -23.641 13.25 18.031 1 96.12 377 TYR B CA 1
ATOM 7559 C C . TYR B 1 377 ? -22.922 11.969 17.625 1 96.12 377 TYR B C 1
ATOM 7561 O O . TYR B 1 377 ? -22.172 11.945 16.656 1 96.12 377 TYR B O 1
ATOM 7569 N N . ARG B 1 378 ? -23.156 10.961 18.375 1 88.94 378 ARG B N 1
ATOM 7570 C CA . ARG B 1 378 ? -22.797 9.586 18.062 1 88.94 378 ARG B CA 1
ATOM 7571 C C . ARG B 1 378 ? -23.906 8.617 18.422 1 88.94 378 ARG B C 1
ATOM 7573 O O . ARG B 1 378 ? -24.391 8.625 19.562 1 88.94 378 ARG B O 1
ATOM 7580 N N . LYS B 1 379 ? -24.281 7.84 17.484 1 84.56 379 LYS B N 1
ATOM 7581 C CA . LYS B 1 379 ? -25.359 6.871 17.688 1 84.56 379 LYS B CA 1
ATOM 7582 C C . LYS B 1 379 ? -26.594 7.535 18.297 1 84.56 379 LYS B C 1
ATOM 7584 O O . LYS B 1 379 ? -27.125 7.055 19.297 1 84.56 379 LYS B O 1
ATOM 7589 N N . GLY B 1 380 ? -26.844 8.766 17.938 1 86.94 380 GLY B N 1
ATOM 7590 C CA . GLY B 1 380 ? -28.094 9.438 18.266 1 86.94 380 GLY B CA 1
ATOM 7591 C C . GLY B 1 380 ? -28.016 10.242 19.547 1 86.94 380 GLY B C 1
ATOM 7592 O O . GLY B 1 380 ? -29.016 10.812 19.984 1 86.94 380 GLY B O 1
ATOM 7593 N N . ALA B 1 381 ? -26.891 10.266 20.172 1 91.94 381 ALA B N 1
ATOM 7594 C CA . ALA B 1 381 ? -26.75 11.031 21.406 1 91.94 381 ALA B CA 1
ATOM 7595 C C . ALA B 1 381 ? -25.5 11.906 21.375 1 91.94 381 ALA B C 1
ATOM 7597 O O . ALA B 1 381 ? -24.484 11.531 20.781 1 91.94 381 ALA B O 1
ATOM 7598 N N . PRO B 1 382 ? -25.641 13.125 22.094 1 95.5 382 PRO B N 1
ATOM 7599 C CA . PRO B 1 382 ? -24.438 13.953 22.219 1 95.5 382 PRO B CA 1
ATOM 7600 C C . PRO B 1 382 ? -23.297 13.234 22.938 1 95.5 382 PRO B C 1
ATOM 7602 O O . PRO B 1 382 ? -23.531 12.539 23.922 1 95.5 382 PRO B O 1
ATOM 7605 N N . ALA B 1 383 ? -22.172 13.367 22.391 1 94.62 383 ALA B N 1
ATOM 7606 C CA . ALA B 1 383 ? -21 12.648 22.906 1 94.62 383 ALA B CA 1
ATOM 7607 C C . ALA B 1 383 ? -19.984 13.617 23.5 1 94.62 383 ALA B C 1
ATOM 7609 O O . ALA B 1 383 ? -19.938 14.789 23.125 1 94.62 383 ALA B O 1
ATOM 7610 N N . GLU B 1 384 ? -19.125 13.125 24.438 1 96.88 384 GLU B N 1
ATOM 7611 C CA . GLU B 1 384 ? -18.172 13.961 25.156 1 96.88 384 GLU B CA 1
ATOM 7612 C C . GLU B 1 384 ? -16.781 13.859 24.547 1 96.88 384 GLU B C 1
ATOM 7614 O O . GLU B 1 384 ? -15.891 14.648 24.875 1 96.88 384 GLU B O 1
ATOM 7619 N N . GLU B 1 385 ? -16.609 12.938 23.672 1 97.44 385 GLU B N 1
ATOM 7620 C CA . GLU B 1 385 ? -15.281 12.656 23.156 1 97.44 385 GLU B CA 1
ATOM 7621 C C . GLU B 1 385 ? -14.766 13.812 22.297 1 97.44 385 GLU B C 1
ATOM 7623 O O . GLU B 1 385 ? -15.531 14.422 21.547 1 97.44 385 GLU B O 1
ATOM 7628 N N . ALA B 1 386 ? -13.539 14.133 22.406 1 98.5 386 ALA B N 1
ATOM 7629 C CA . ALA B 1 386 ? -12.836 15.148 21.625 1 98.5 386 ALA B CA 1
ATOM 7630 C C . ALA B 1 386 ? -11.469 14.641 21.172 1 98.5 386 ALA B C 1
ATOM 7632 O O . ALA B 1 386 ? -10.852 13.812 21.844 1 98.5 386 ALA B O 1
ATOM 7633 N N . GLU B 1 387 ? -11.039 15.078 20.062 1 98.69 387 GLU B N 1
ATOM 7634 C CA . GLU B 1 387 ? -9.773 14.648 19.484 1 98.69 387 GLU B CA 1
ATOM 7635 C C . GLU B 1 387 ? -9.18 15.742 18.594 1 98.69 387 GLU B C 1
ATOM 7637 O O . GLU B 1 387 ? -9.867 16.688 18.219 1 98.69 387 GLU B O 1
ATOM 7642 N N . PHE B 1 388 ? -7.918 15.641 18.297 1 98.38 388 PHE B N 1
ATOM 7643 C CA . PHE B 1 388 ? -7.316 16.578 17.359 1 98.38 388 PHE B CA 1
ATOM 7644 C C . PHE B 1 388 ? -6.418 15.844 16.359 1 98.38 388 PHE B C 1
ATOM 7646 O O . PHE B 1 388 ? -5.969 14.727 16.641 1 98.38 388 PHE B O 1
ATOM 7653 N N . TYR B 1 389 ? -6.246 16.438 15.242 1 98.44 389 TYR B N 1
ATOM 7654 C CA . TYR B 1 389 ? -5.387 15.938 14.172 1 98.44 389 TYR B CA 1
ATOM 7655 C C . TYR B 1 389 ? -4.082 16.719 14.109 1 98.44 389 TYR B C 1
ATOM 7657 O O . TYR B 1 389 ? -4.094 17.953 14.031 1 98.44 389 TYR B O 1
ATOM 7665 N N . ASP B 1 390 ? -2.998 15.992 14.188 1 98 390 ASP B N 1
ATOM 7666 C CA . ASP B 1 390 ? -1.68 16.578 13.945 1 98 390 ASP B CA 1
ATOM 7667 C C . ASP B 1 390 ? -1.235 16.344 12.5 1 98 390 ASP B C 1
ATOM 7669 O O . ASP B 1 390 ? -0.887 15.211 12.133 1 98 390 ASP B O 1
ATOM 7673 N N . PRO B 1 391 ? -1.188 17.359 11.719 1 97.31 391 PRO B N 1
ATOM 7674 C CA . PRO B 1 391 ? -0.883 17.172 10.305 1 97.31 391 PRO B CA 1
ATOM 7675 C C . PRO B 1 391 ? 0.557 16.719 10.062 1 97.31 391 PRO B C 1
ATOM 7677 O O . PRO B 1 391 ? 0.86 16.141 9.023 1 97.31 391 PRO B O 1
ATOM 7680 N N . LEU B 1 392 ? 1.467 17.094 10.969 1 97.38 392 LEU B N 1
ATOM 7681 C CA . LEU B 1 392 ? 2.852 16.656 10.82 1 97.38 392 LEU B CA 1
ATOM 7682 C C . LEU B 1 392 ? 2.994 15.172 11.148 1 97.38 392 LEU B C 1
ATOM 7684 O O . LEU B 1 392 ? 3.557 14.406 10.359 1 97.38 392 LEU B O 1
ATOM 7688 N N . LYS B 1 393 ? 2.445 14.781 12.273 1 96.75 393 LYS B N 1
ATOM 7689 C CA . LYS B 1 393 ? 2.512 13.375 12.664 1 96.75 393 LYS B CA 1
ATOM 7690 C C . LYS B 1 393 ? 1.515 12.531 11.875 1 96.75 393 LYS B C 1
ATOM 7692 O O . LYS B 1 393 ? 1.602 11.305 11.867 1 96.75 393 LYS B O 1
ATOM 7697 N N . GLU B 1 394 ? 0.57 13.219 11.25 1 96.69 394 GLU B N 1
ATOM 7698 C CA . GLU B 1 394 ? -0.475 12.562 10.461 1 96.69 394 GLU B CA 1
ATOM 7699 C C . GLU B 1 394 ? -1.24 11.547 11.297 1 96.69 394 GLU B C 1
ATOM 7701 O O . GLU B 1 394 ? -1.359 10.383 10.914 1 96.69 394 GLU B O 1
ATOM 7706 N N . LYS B 1 395 ? -1.871 12.008 12.32 1 96.88 395 LYS B N 1
ATOM 7707 C CA . LYS B 1 395 ? -2.666 11.133 13.18 1 96.88 395 LYS B CA 1
ATOM 7708 C C . LYS B 1 395 ? -3.67 11.93 14.008 1 96.88 395 LYS B C 1
ATOM 7710 O O . LYS B 1 395 ? -3.422 13.094 14.336 1 96.88 395 LYS B O 1
ATOM 7715 N N . TRP B 1 396 ? -4.777 11.281 14.266 1 98.5 396 TRP B N 1
ATOM 7716 C CA . TRP B 1 396 ? -5.742 11.797 15.227 1 98.5 396 TRP B CA 1
ATOM 7717 C C . TRP B 1 396 ? -5.406 11.328 16.641 1 98.5 396 TRP B C 1
ATOM 7719 O O . TRP B 1 396 ? -5.039 10.172 16.844 1 98.5 396 TRP B O 1
ATOM 7729 N N . ILE B 1 397 ? -5.453 12.211 17.578 1 97.94 397 ILE B N 1
ATOM 7730 C CA . ILE B 1 397 ? -5.102 11.93 18.969 1 97.94 397 ILE B CA 1
ATOM 7731 C C . ILE B 1 397 ? -6.27 12.297 19.875 1 97.94 397 ILE B C 1
ATOM 7733 O O . ILE B 1 397 ? -6.801 13.406 19.812 1 97.94 397 ILE B O 1
ATOM 7737 N N . PRO B 1 398 ? -6.676 11.352 20.734 1 98.25 398 PRO B N 1
ATOM 7738 C CA . PRO B 1 398 ? -7.746 11.695 21.672 1 98.25 398 PRO B CA 1
ATOM 7739 C C . PRO B 1 398 ? -7.289 12.664 22.766 1 98.25 398 PRO B C 1
ATOM 7741 O O . PRO B 1 398 ? -6.141 12.617 23.203 1 98.25 398 PRO B O 1
ATOM 7744 N N . ILE B 1 399 ? -8.133 13.547 23.156 1 98.19 399 ILE B N 1
ATOM 7745 C CA . ILE B 1 399 ? -7.875 14.43 24.281 1 98.19 399 ILE B CA 1
ATOM 7746 C C . ILE B 1 399 ? -8.922 14.188 25.375 1 98.19 399 ILE B C 1
ATOM 7748 O O . ILE B 1 399 ? -9.789 13.328 25.234 1 98.19 399 ILE B O 1
ATOM 7752 N N . ALA B 1 400 ? -8.766 14.938 26.453 1 98.19 400 ALA B N 1
ATOM 7753 C CA . ALA B 1 400 ? -9.711 14.797 27.547 1 98.19 400 ALA B CA 1
ATOM 7754 C C . ALA B 1 400 ? -11.148 14.938 27.062 1 98.19 400 ALA B C 1
ATOM 7756 O O . ALA B 1 400 ? -11.445 15.781 26.219 1 98.19 400 ALA B O 1
ATOM 7757 N N . ASN B 1 401 ? -12.016 14.109 27.609 1 98.31 401 ASN B N 1
ATOM 7758 C CA . ASN B 1 401 ? -13.438 14.234 27.297 1 98.31 401 ASN B CA 1
ATOM 7759 C C . ASN B 1 401 ? -14.008 15.555 27.812 1 98.31 401 ASN B C 1
ATOM 7761 O O . ASN B 1 401 ? -13.617 16.031 28.875 1 98.31 401 ASN B O 1
ATOM 7765 N N . MET B 1 402 ? -14.859 16.062 27.047 1 98.12 402 MET B N 1
ATOM 7766 C CA . MET B 1 402 ? -15.57 17.266 27.5 1 98.12 402 MET B CA 1
ATOM 7767 C C . MET B 1 402 ? -16.359 16.969 28.766 1 98.12 402 MET B C 1
ATOM 7769 O O . MET B 1 402 ? -16.672 15.82 29.062 1 98.12 402 MET B O 1
ATOM 7773 N N . ILE B 1 403 ? -16.641 17.969 29.5 1 97.75 403 ILE B N 1
ATOM 7774 C CA . ILE B 1 403 ? -17.406 17.812 30.734 1 97.75 403 ILE B CA 1
ATOM 7775 C C . ILE B 1 403 ? -18.812 17.328 30.406 1 97.75 403 ILE B C 1
ATOM 7777 O O . ILE B 1 403 ? -19.344 16.453 31.094 1 97.75 403 ILE B O 1
ATOM 7781 N N . LYS B 1 404 ? -19.375 17.906 29.469 1 96.31 404 LYS B N 1
ATOM 7782 C CA . LYS B 1 404 ? -20.688 17.531 28.953 1 96.31 404 LYS B CA 1
ATOM 7783 C C . LYS B 1 404 ? -20.656 17.344 27.438 1 96.31 404 LYS B C 1
ATOM 7785 O O . LYS B 1 404 ? -20.078 18.156 26.719 1 96.31 404 LYS B O 1
ATOM 7790 N N . GLY B 1 405 ? -21.281 16.203 27.047 1 96.69 405 GLY B N 1
ATOM 7791 C CA . GLY B 1 405 ? -21.453 16.047 25.609 1 96.69 405 GLY B CA 1
ATOM 7792 C C . GLY B 1 405 ? -22.469 16.984 25.016 1 96.69 405 GLY B C 1
ATOM 7793 O O . GLY B 1 405 ? -23.547 17.188 25.578 1 96.69 405 GLY B O 1
ATOM 7794 N N . VAL B 1 406 ? -22.125 17.578 23.906 1 97.38 406 VAL B N 1
ATOM 7795 C CA . VAL B 1 406 ? -23.031 18.516 23.266 1 97.38 406 VAL B CA 1
ATOM 7796 C C . VAL B 1 406 ? -23.016 18.297 21.75 1 97.38 406 VAL B C 1
ATOM 7798 O O . VAL B 1 406 ? -22 17.891 21.188 1 97.38 406 VAL B O 1
ATOM 7801 N N . GLY B 1 407 ? -24.141 18.469 21.125 1 97.44 407 GLY B N 1
ATOM 7802 C CA . GLY B 1 407 ? -24.281 18.469 19.688 1 97.44 407 GLY B CA 1
ATOM 7803 C C . GLY B 1 407 ? -24.891 19.75 19.141 1 97.44 407 GLY B C 1
ATOM 7804 O O . GLY B 1 407 ? -25.719 20.375 19.812 1 97.44 407 GLY B O 1
ATOM 7805 N N . ASN B 1 408 ? -24.391 20.156 17.969 1 97.5 408 ASN B N 1
ATOM 7806 C CA . ASN B 1 408 ? -24.844 21.391 17.344 1 97.5 408 ASN B CA 1
ATOM 7807 C C . ASN B 1 408 ? -24.453 22.609 18.188 1 97.5 408 ASN B C 1
ATOM 7809 O O . ASN B 1 408 ? -25.219 23.578 18.25 1 97.5 408 ASN B O 1
ATOM 7813 N N . ALA B 1 409 ? -23.406 22.453 18.891 1 97.81 409 ALA B N 1
ATOM 7814 C CA . ALA B 1 409 ? -22.797 23.547 19.609 1 97.81 409 ALA B CA 1
ATOM 7815 C C . ALA B 1 409 ? -21.891 24.391 18.703 1 97.81 409 ALA B C 1
ATOM 7817 O O . ALA B 1 409 ? -21.766 24.078 17.516 1 97.81 409 ALA B O 1
ATOM 7818 N N . THR B 1 410 ? -21.391 25.469 19.188 1 97.69 410 THR B N 1
ATOM 7819 C CA . THR B 1 410 ? -20.406 26.266 18.469 1 97.69 410 THR B CA 1
ATOM 7820 C C . THR B 1 410 ? -19.109 26.375 19.266 1 97.69 410 THR B C 1
ATOM 7822 O O . THR B 1 410 ? -19.094 26.203 20.484 1 97.69 410 THR B O 1
ATOM 7825 N N . ALA B 1 411 ? -18.062 26.5 18.516 1 98.38 411 ALA B N 1
ATOM 7826 C CA . ALA B 1 411 ? -16.766 26.625 19.188 1 98.38 411 ALA B CA 1
ATOM 7827 C C . ALA B 1 411 ? -15.883 27.656 18.484 1 98.38 411 ALA B C 1
ATOM 7829 O O . ALA B 1 411 ? -15.992 27.859 17.266 1 98.38 411 ALA B O 1
ATOM 7830 N N . CYS B 1 412 ? -15.031 28.281 19.172 1 97.38 412 CYS B N 1
ATOM 7831 C CA . CYS B 1 412 ? -14 29.156 18.641 1 97.38 412 CYS B CA 1
ATOM 7832 C C . CYS B 1 412 ? -12.797 29.219 19.578 1 97.38 412 CYS B C 1
ATOM 7834 O O . CYS B 1 412 ? -12.812 28.641 20.656 1 97.38 412 CYS B O 1
ATOM 7836 N N . VAL B 1 413 ? -11.75 29.844 19.125 1 97.56 413 VAL B N 1
ATOM 7837 C CA . VAL B 1 413 ? -10.5 29.906 19.859 1 97.56 413 VAL B CA 1
ATOM 7838 C C . VAL B 1 413 ? -10.156 31.359 20.172 1 97.56 413 VAL B C 1
ATOM 7840 O O . VAL B 1 413 ? -10.188 32.219 19.281 1 97.56 413 VAL B O 1
ATOM 7843 N N . LEU B 1 414 ? -9.953 31.641 21.406 1 96.44 414 LEU B N 1
ATOM 7844 C CA . LEU B 1 414 ? -9.5 32.938 21.859 1 96.44 414 LEU B CA 1
ATOM 7845 C C . LEU B 1 414 ? -8.359 32.812 22.859 1 96.44 414 LEU B C 1
ATOM 7847 O O . LEU B 1 414 ? -8.492 32.125 23.875 1 96.44 414 LEU B O 1
ATOM 7851 N N . HIS B 1 415 ? -7.203 33.469 22.609 1 92.25 415 HIS B N 1
ATOM 7852 C CA . HIS B 1 415 ? -6.012 33.438 23.438 1 92.25 415 HIS B CA 1
ATOM 7853 C C . HIS B 1 415 ? -5.598 31.984 23.734 1 92.25 415 HIS B C 1
ATOM 7855 O O . HIS B 1 415 ? -5.395 31.609 24.891 1 92.25 415 HIS B O 1
ATOM 7861 N N . ASP B 1 416 ? -5.598 31.188 22.766 1 94.06 416 ASP B N 1
ATOM 7862 C CA . ASP B 1 416 ? -5.105 29.812 22.766 1 94.06 416 ASP B CA 1
ATOM 7863 C C . ASP B 1 416 ? -5.977 28.922 23.656 1 94.06 416 ASP B C 1
ATOM 7865 O O . ASP B 1 416 ? -5.5 27.922 24.203 1 94.06 416 ASP B O 1
ATOM 7869 N N . VAL B 1 417 ? -7.203 29.344 23.828 1 97.38 417 VAL B N 1
ATOM 7870 C CA . VAL B 1 417 ? -8.188 28.562 24.547 1 97.38 417 VAL B CA 1
ATOM 7871 C C . VAL B 1 417 ? -9.391 28.281 23.656 1 97.38 417 VAL B C 1
ATOM 7873 O O . VAL B 1 417 ? -9.859 29.172 22.938 1 97.38 417 VAL B O 1
ATOM 7876 N N . ILE B 1 418 ? -9.844 27.047 23.688 1 98.56 418 ILE B N 1
ATOM 7877 C CA . ILE B 1 418 ? -11.039 26.688 22.938 1 98.56 418 ILE B CA 1
ATOM 7878 C C . ILE B 1 418 ? -12.281 26.875 23.812 1 98.56 418 ILE B C 1
ATOM 7880 O O . ILE B 1 418 ? -12.305 26.438 24.969 1 98.56 418 ILE B O 1
ATOM 7884 N N . TYR B 1 419 ? -13.266 27.516 23.297 1 98.44 419 TYR B N 1
ATOM 7885 C CA . TYR B 1 419 ? -14.555 27.688 23.953 1 98.44 419 TYR B CA 1
ATOM 7886 C C . TYR B 1 419 ? -15.664 26.984 23.188 1 98.44 419 TYR B C 1
ATOM 7888 O O . TYR B 1 419 ? -15.828 27.203 21.984 1 98.44 419 TYR B O 1
ATOM 7896 N N . VAL B 1 420 ? -16.359 26.109 23.859 1 98.44 420 VAL B N 1
ATOM 7897 C CA . VAL B 1 420 ? -17.531 25.453 23.297 1 98.44 420 VAL B CA 1
ATOM 7898 C C . VAL B 1 420 ? -18.797 25.953 23.984 1 98.44 420 VAL B C 1
ATOM 7900 O O . VAL B 1 420 ? -18.906 25.906 25.203 1 98.44 420 VAL B O 1
ATOM 7903 N N . ILE B 1 421 ? -19.75 26.375 23.172 1 97.5 421 ILE B N 1
ATOM 7904 C CA . ILE B 1 421 ? -20.891 27.094 23.719 1 97.5 421 ILE B CA 1
ATOM 7905 C C . ILE B 1 421 ? -22.188 26.516 23.156 1 97.5 421 ILE B C 1
ATOM 7907 O O . ILE B 1 421 ? -22.297 26.328 21.938 1 97.5 421 ILE B O 1
ATOM 7911 N N . GLY B 1 422 ? -23.141 26.281 24.062 1 96.25 422 GLY B N 1
ATOM 7912 C CA . GLY B 1 422 ? -24.469 25.844 23.672 1 96.25 422 GLY B CA 1
ATOM 7913 C C . GLY B 1 422 ? -24.516 24.422 23.172 1 96.25 422 GLY B C 1
ATOM 7914 O O . GLY B 1 422 ? -23.688 23.594 23.562 1 96.25 422 GLY B O 1
ATOM 7915 N N . GLY B 1 423 ? -25.672 24.141 22.344 1 96.38 423 GLY B N 1
ATOM 7916 C CA . GLY B 1 423 ? -25.859 22.828 21.766 1 96.38 423 GLY B CA 1
ATOM 7917 C C . GLY B 1 423 ? -26.844 21.969 22.531 1 96.38 423 GLY B C 1
ATOM 7918 O O . GLY B 1 423 ? -27.234 22.312 23.641 1 96.38 423 GLY B O 1
ATOM 7919 N N . HIS B 1 424 ? -27.141 20.922 21.875 1 95.12 424 HIS B N 1
ATOM 7920 C CA . HIS B 1 424 ? -28 19.906 22.484 1 95.12 424 HIS B CA 1
ATOM 7921 C C . HIS B 1 424 ? -27.234 19.109 23.531 1 95.12 424 HIS B C 1
ATOM 7923 O O . HIS B 1 424 ? -26.062 18.797 23.344 1 95.12 424 HIS B O 1
ATOM 7929 N N . CYS B 1 425 ? -27.938 18.844 24.656 1 91.81 425 CYS B N 1
ATOM 7930 C CA . CYS B 1 425 ? -27.375 17.953 25.656 1 91.81 425 CYS B CA 1
ATOM 7931 C C . CYS B 1 425 ? -28.438 17 26.203 1 91.81 425 CYS B C 1
ATOM 7933 O O . CYS B 1 425 ? -29.609 17.078 25.812 1 91.81 425 CYS B O 1
ATOM 7935 N N . GLY B 1 426 ? -27.984 16.078 26.906 1 83.12 426 GLY B N 1
ATOM 7936 C CA . GLY B 1 426 ? -28.922 15.172 27.562 1 83.12 426 GLY B CA 1
ATOM 7937 C C . GLY B 1 426 ? -29.297 13.977 26.688 1 83.12 426 GLY B C 1
ATOM 7938 O O . GLY B 1 426 ? -28.625 13.695 25.703 1 83.12 426 GLY B O 1
ATOM 7939 N N . TYR B 1 427 ? -30.312 13.344 27.172 1 76.25 427 TYR B N 1
ATOM 7940 C CA . TYR B 1 427 ? -30.766 12.133 26.484 1 76.25 427 TYR B CA 1
ATOM 7941 C C . TYR B 1 427 ? -31.266 12.453 25.078 1 76.25 427 TYR B C 1
ATOM 7943 O O . TYR B 1 427 ? -32.25 13.203 24.922 1 76.25 427 TYR B O 1
ATOM 7951 N N . ARG B 1 428 ? -30.688 12.055 24.062 1 77.38 428 ARG B N 1
ATOM 7952 C CA . ARG B 1 428 ? -30.984 12.18 22.641 1 77.38 428 ARG B CA 1
ATOM 7953 C C . ARG B 1 428 ? -31.109 13.648 22.234 1 77.38 428 ARG B C 1
ATOM 7955 O O . ARG B 1 428 ? -31.938 14 21.391 1 77.38 428 ARG B O 1
ATOM 7962 N N . GLY B 1 429 ? -30.5 14.539 23.109 1 82.25 429 GLY B N 1
ATOM 7963 C CA . GLY B 1 429 ? -30.453 15.945 22.75 1 82.25 429 GLY B CA 1
ATOM 7964 C C . GLY B 1 429 ? -31.703 16.703 23.172 1 82.25 429 GLY B C 1
ATOM 7965 O O . GLY B 1 429 ? -32.156 17.594 22.453 1 82.25 429 GLY B O 1
ATOM 7966 N N . SER B 1 430 ? -32.188 16.344 24.281 1 84.75 430 SER B N 1
ATOM 7967 C CA . SER B 1 430 ? -33.5 16.875 24.703 1 84.75 430 SER B CA 1
ATOM 7968 C C . SER B 1 430 ? -33.344 18.234 25.359 1 84.75 430 SER B C 1
ATOM 7970 O O . SER B 1 430 ? -34.312 18.969 25.516 1 84.75 430 SER B O 1
ATOM 7972 N N . CYS B 1 431 ? -32.188 18.641 25.719 1 90.62 431 CYS B N 1
ATOM 7973 C CA . CYS B 1 431 ? -31.953 19.891 26.406 1 90.62 431 CYS B CA 1
ATOM 7974 C C . CYS B 1 431 ? -30.906 20.734 25.672 1 90.62 431 CYS B C 1
ATOM 7976 O O . CYS B 1 431 ? -30.25 20.234 24.766 1 90.62 431 CYS B O 1
ATOM 7978 N N . THR B 1 432 ? -30.938 22.031 26 1 94.56 432 THR B N 1
ATOM 7979 C CA . THR B 1 432 ? -29.891 22.938 25.531 1 94.56 432 THR B CA 1
ATOM 7980 C C . THR B 1 432 ? -28.906 23.25 26.641 1 94.56 432 THR B C 1
ATOM 7982 O O . THR B 1 432 ? -29.297 23.594 27.766 1 94.56 432 THR B O 1
ATOM 7985 N N . TYR B 1 433 ? -27.75 23.078 26.375 1 95.25 433 TYR B N 1
ATOM 7986 C CA . TYR B 1 433 ? -26.719 23.25 27.406 1 95.25 433 TYR B CA 1
ATOM 7987 C C . TYR B 1 433 ? -26.469 24.719 27.672 1 95.25 433 TYR B C 1
ATOM 7989 O O . TYR B 1 433 ? -26.234 25.5 26.75 1 95.25 433 TYR B O 1
ATOM 7997 N N . ASP B 1 434 ? -26.375 25.141 28.859 1 95.5 434 ASP B N 1
ATOM 7998 C CA . ASP B 1 434 ? -26.312 26.562 29.188 1 95.5 434 ASP B CA 1
ATOM 7999 C C . ASP B 1 434 ? -24.906 26.969 29.641 1 95.5 434 ASP B C 1
ATOM 8001 O O . ASP B 1 434 ? -24.594 28.156 29.75 1 95.5 434 ASP B O 1
ATOM 8005 N N . LYS B 1 435 ? -24.062 26 29.844 1 95.88 435 LYS B N 1
ATOM 8006 C CA . LYS B 1 435 ? -22.734 26.312 30.328 1 95.88 435 LYS B CA 1
ATOM 8007 C C . LYS B 1 435 ? -21.734 26.422 29.188 1 95.88 435 LYS B C 1
ATOM 8009 O O . LYS B 1 435 ? -21.922 25.797 28.141 1 95.88 435 LYS B O 1
ATOM 8014 N N . VAL B 1 436 ? -20.734 27.234 29.422 1 97.62 436 VAL B N 1
ATOM 8015 C CA . VAL B 1 436 ? -19.641 27.375 28.469 1 97.62 436 VAL B CA 1
ATOM 8016 C C . VAL B 1 436 ? -18.453 26.516 28.938 1 97.62 436 VAL B C 1
ATOM 8018 O O . VAL B 1 436 ? -17.953 26.688 30.047 1 97.62 436 VAL B O 1
ATOM 8021 N N . GLN B 1 437 ? -18.031 25.625 28.078 1 98.12 437 GLN B N 1
ATOM 8022 C CA . GLN B 1 437 ? -16.875 24.766 28.359 1 98.12 437 GLN B CA 1
ATOM 8023 C C . GLN B 1 437 ? -15.625 25.297 27.672 1 98.12 437 GLN B C 1
ATOM 8025 O O . GLN B 1 437 ? -15.68 25.719 26.516 1 98.12 437 GLN B O 1
ATOM 8030 N N . SER B 1 438 ? -14.586 25.406 28.391 1 98.25 438 SER B N 1
ATOM 8031 C CA . SER B 1 438 ? -13.32 25.844 27.812 1 98.25 438 SER B CA 1
ATOM 8032 C C . SER B 1 438 ? -12.258 24.75 27.922 1 98.25 438 SER B C 1
ATOM 8034 O O . SER B 1 438 ? -12.242 23.984 28.891 1 98.25 438 SER B O 1
ATOM 8036 N N . TYR B 1 439 ? -11.414 24.641 26.938 1 98.5 439 TYR B N 1
ATOM 8037 C CA . TYR B 1 439 ? -10.367 23.625 26.891 1 98.5 439 TYR B CA 1
ATOM 8038 C C . TYR B 1 439 ? -8.984 24.281 26.875 1 98.5 439 TYR B C 1
ATOM 8040 O O . TYR B 1 439 ? -8.703 25.125 26.016 1 98.5 439 TYR B O 1
ATOM 8048 N N . ASN B 1 440 ? -8.18 23.891 27.828 1 96.88 440 ASN B N 1
ATOM 8049 C CA . ASN B 1 440 ? -6.773 24.281 27.875 1 96.88 440 ASN B CA 1
ATOM 8050 C C . ASN B 1 440 ? -5.871 23.172 27.344 1 96.88 440 ASN B C 1
ATOM 8052 O O . ASN B 1 440 ? -5.684 22.141 28 1 96.88 440 ASN B O 1
ATOM 8056 N N . SER B 1 441 ? -5.305 23.422 26.25 1 94.94 441 SER B N 1
ATOM 8057 C CA . SER B 1 441 ? -4.535 22.391 25.562 1 94.94 441 SER B CA 1
ATOM 8058 C C . SER B 1 441 ? -3.215 22.125 26.281 1 94.94 441 SER B C 1
ATOM 8060 O O . SER B 1 441 ? -2.641 21.031 26.141 1 94.94 441 SER B O 1
ATOM 8062 N N . ASP B 1 442 ? -2.713 23.078 27.031 1 92.06 442 ASP B N 1
ATOM 8063 C CA . ASP B 1 442 ? -1.445 22.906 27.75 1 92.06 442 ASP B CA 1
ATOM 8064 C C . ASP B 1 442 ? -1.557 21.844 28.828 1 92.06 442 ASP B C 1
ATOM 8066 O O . ASP B 1 442 ? -0.616 21.078 29.047 1 92.06 442 ASP B O 1
ATOM 8070 N N . ILE B 1 443 ? -2.734 21.797 29.406 1 94.62 443 ILE B N 1
ATOM 8071 C CA . ILE B 1 443 ? -2.891 20.859 30.516 1 94.62 443 ILE B CA 1
ATOM 8072 C C . ILE B 1 443 ? -3.924 19.797 30.141 1 94.62 443 ILE B C 1
ATOM 8074 O O . ILE B 1 443 ? -4.25 18.938 30.953 1 94.62 443 ILE B O 1
ATOM 8078 N N . ASN B 1 444 ? -4.469 19.844 28.984 1 96.62 444 ASN B N 1
ATOM 8079 C CA . ASN B 1 444 ? -5.453 18.891 28.5 1 96.62 444 ASN B CA 1
ATOM 8080 C C . ASN B 1 444 ? -6.633 18.75 29.453 1 96.62 444 ASN B C 1
ATOM 8082 O O . ASN B 1 444 ? -6.965 17.656 29.891 1 96.62 444 ASN B O 1
ATOM 8086 N N . GLU B 1 445 ? -7.223 19.859 29.703 1 97.69 445 GLU B N 1
ATOM 8087 C CA . GLU B 1 445 ? -8.328 19.859 30.656 1 97.69 445 GLU B CA 1
ATOM 8088 C C . GLU B 1 445 ? -9.453 20.781 30.188 1 97.69 445 GLU B C 1
ATOM 8090 O O . GLU B 1 445 ? -9.195 21.797 29.547 1 97.69 445 GLU B O 1
ATOM 8095 N N . TRP B 1 446 ? -10.672 20.375 30.547 1 98.25 446 TRP B N 1
ATOM 8096 C CA . TRP B 1 446 ? -11.852 21.188 30.312 1 98.25 446 TRP B CA 1
ATOM 8097 C C . TRP B 1 446 ? -12.32 21.859 31.609 1 98.25 446 TRP B C 1
ATOM 8099 O O . TRP B 1 446 ? -12.188 21.281 32.688 1 98.25 446 TRP B O 1
ATOM 8109 N N . SER B 1 447 ? -12.867 22.984 31.453 1 97.94 447 SER B N 1
ATOM 8110 C CA . SER B 1 447 ? -13.438 23.703 32.594 1 97.94 447 SER B CA 1
ATOM 8111 C C . SER B 1 447 ? -14.734 24.406 32.219 1 97.94 447 SER B C 1
ATOM 8113 O O . SER B 1 447 ? -14.969 24.688 31.031 1 97.94 447 SER B O 1
ATOM 8115 N N . LEU B 1 448 ? -15.578 24.641 33.219 1 97.56 448 LEU B N 1
ATOM 8116 C CA . LEU B 1 448 ? -16.766 25.469 33.031 1 97.56 448 LEU B CA 1
ATOM 8117 C C . LEU B 1 448 ? -16.5 26.906 33.469 1 97.56 448 LEU B C 1
ATOM 8119 O O . LEU B 1 448 ? -16.141 27.156 34.625 1 97.56 448 LEU B O 1
ATOM 8123 N N . ILE B 1 449 ? -16.75 27.828 32.594 1 95.12 449 ILE B N 1
ATOM 8124 C CA . ILE B 1 449 ? -16.266 29.156 32.906 1 95.12 449 ILE B CA 1
ATOM 8125 C C . ILE B 1 449 ? -17.453 30.094 33.156 1 95.12 449 ILE B C 1
ATOM 8127 O O . ILE B 1 449 ? -17.344 31.047 33.938 1 95.12 449 ILE B O 1
ATOM 8131 N N . THR B 1 450 ? -18.516 29.938 32.5 1 95.75 450 THR B N 1
ATOM 8132 C CA . THR B 1 450 ? -19.703 30.781 32.656 1 95.75 450 THR B CA 1
ATOM 8133 C C . THR B 1 450 ? -20.938 30.094 32.094 1 95.75 450 THR B C 1
ATOM 8135 O O . THR B 1 450 ? -20.859 28.969 31.609 1 95.75 450 THR B O 1
ATOM 8138 N N . SER B 1 451 ? -22.062 30.719 32.312 1 95.88 451 SER B N 1
ATOM 8139 C CA . SER B 1 451 ? -23.328 30.281 31.703 1 95.88 451 SER B CA 1
ATOM 8140 C C . SER B 1 451 ? -23.844 31.312 30.719 1 95.88 451 SER B C 1
ATOM 8142 O O . SER B 1 451 ? -23.766 32.531 30.969 1 95.88 451 SER B O 1
ATOM 8144 N N . SER B 1 452 ? -24.203 30.844 29.641 1 92.81 452 SER B N 1
ATOM 8145 C CA . SER B 1 452 ? -24.781 31.734 28.641 1 92.81 452 SER B CA 1
ATOM 8146 C C . SER B 1 452 ? -26.141 32.25 29.094 1 92.81 452 SER B C 1
ATOM 8148 O O . SER B 1 452 ? -27 31.484 29.531 1 92.81 452 SER B O 1
ATOM 8150 N N . PRO B 1 453 ? -26.375 33.531 28.953 1 92.69 453 PRO B N 1
ATOM 8151 C CA . PRO B 1 453 ? -27.688 34.094 29.344 1 92.69 453 PRO B CA 1
ATOM 8152 C C . PRO B 1 453 ? -28.828 33.562 28.453 1 92.69 453 PRO B C 1
ATOM 8154 O O . PRO B 1 453 ? -29.969 33.469 28.922 1 92.69 453 PRO B O 1
ATOM 8157 N N . HIS B 1 454 ? -28.547 33.25 27.266 1 92.88 454 HIS B N 1
ATOM 8158 C CA . HIS B 1 454 ? -29.531 32.75 26.328 1 92.88 454 HIS B CA 1
ATOM 8159 C C . HIS B 1 454 ? -29.031 31.469 25.656 1 92.88 454 HIS B C 1
ATOM 8161 O O . HIS B 1 454 ? -28.625 31.5 24.484 1 92.88 454 HIS B O 1
ATOM 8167 N N . PRO B 1 455 ? -29.188 30.344 26.391 1 93.06 455 PRO B N 1
ATOM 8168 C CA . PRO B 1 455 ? -28.703 29.094 25.812 1 93.06 455 PRO B CA 1
ATOM 8169 C C . PRO B 1 455 ? -29.406 28.719 24.5 1 93.06 455 PRO B C 1
ATOM 8171 O O . PRO B 1 455 ? -30.625 28.812 24.406 1 93.06 455 PRO B O 1
ATOM 8174 N N . GLU B 1 456 ? -28.656 28.453 23.516 1 93.88 456 GLU B N 1
ATOM 8175 C CA . GLU B 1 456 ? -29.172 28.109 22.203 1 93.88 456 GLU B CA 1
ATOM 8176 C C . GLU B 1 456 ? -28.312 27.062 21.516 1 93.88 456 GLU B C 1
ATOM 8178 O O . GLU B 1 456 ? -27.25 26.688 22.031 1 93.88 456 GLU B O 1
ATOM 8183 N N . TYR B 1 457 ? -28.828 26.438 20.516 1 94.94 457 TYR B N 1
ATOM 8184 C CA . TYR B 1 457 ? -28.094 25.578 19.594 1 94.94 457 TYR B CA 1
ATOM 8185 C C . TYR B 1 457 ? -28.156 26.109 18.172 1 94.94 457 TYR B C 1
ATOM 8187 O O . TYR B 1 457 ? -28.953 26.984 17.859 1 94.94 457 TYR B O 1
ATOM 8195 N N . GLY B 1 458 ? -27.203 25.703 17.344 1 95.38 458 GLY B N 1
ATOM 8196 C CA . GLY B 1 458 ? -27.203 26.094 15.953 1 95.38 458 GLY B CA 1
ATOM 8197 C C . GLY B 1 458 ? -26.688 27.5 15.734 1 95.38 458 GLY B C 1
ATOM 8198 O O . GLY B 1 458 ? -27.031 28.156 14.742 1 95.38 458 GLY B O 1
ATOM 8199 N N . LEU B 1 459 ? -25.891 28.047 16.719 1 95.12 459 LEU B N 1
ATOM 8200 C CA . LEU B 1 459 ? -25.312 29.375 16.625 1 95.12 459 LEU B CA 1
ATOM 8201 C C . LEU B 1 459 ? -23.859 29.297 16.141 1 95.12 459 LEU B C 1
ATOM 8203 O O . LEU B 1 459 ? -23.328 28.203 15.93 1 95.12 459 LEU B O 1
ATOM 8207 N N . CYS B 1 460 ? -23.312 30.469 15.906 1 97.5 460 CYS B N 1
ATOM 8208 C CA . CYS B 1 460 ? -21.891 30.578 15.617 1 97.5 460 CYS B CA 1
ATOM 8209 C C . CYS B 1 460 ? -21.203 31.453 16.656 1 97.5 460 CYS B C 1
ATOM 8211 O O . CYS B 1 460 ? -21.828 32.344 17.25 1 97.5 460 CYS B O 1
ATOM 8213 N N . SER B 1 461 ? -20.047 31.125 16.922 1 97.69 461 SER B N 1
ATOM 8214 C CA . SER B 1 461 ? -19.203 31.969 17.766 1 97.69 461 SER B CA 1
ATOM 8215 C C . SER B 1 461 ? -17.922 32.375 17.016 1 97.69 461 SER B C 1
ATOM 8217 O O . SER B 1 461 ? -17.359 31.578 16.281 1 97.69 461 SER B O 1
ATOM 8219 N N . VAL B 1 462 ? -17.5 33.625 17.156 1 97.38 462 VAL B N 1
ATOM 8220 C CA . VAL B 1 462 ? -16.281 34.125 16.531 1 97.38 462 VAL B CA 1
ATOM 8221 C C . VAL B 1 462 ? -15.5 34.969 17.531 1 97.38 462 VAL B C 1
ATOM 8223 O O . VAL B 1 462 ? -16.078 35.719 18.328 1 97.38 462 VAL B O 1
ATOM 8226 N N . PRO B 1 463 ? -14.211 34.75 17.547 1 95.88 463 PRO B N 1
ATOM 8227 C CA . PRO B 1 463 ? -13.367 35.625 18.375 1 95.88 463 PRO B CA 1
ATOM 8228 C C . PRO B 1 463 ? -13.109 37 17.75 1 95.88 463 PRO B C 1
ATOM 8230 O O . PRO B 1 463 ? -12.656 37.062 16.609 1 95.88 463 PRO B O 1
ATOM 8233 N N . PHE B 1 464 ? -13.484 38.062 18.391 1 93.19 464 PHE B N 1
ATOM 8234 C CA . PHE B 1 464 ? -13.305 39.406 17.859 1 93.19 464 PHE B CA 1
ATOM 8235 C C . PHE B 1 464 ? -12.938 40.375 18.953 1 93.19 464 PHE B C 1
ATOM 8237 O O . PHE B 1 464 ? -13.641 40.5 19.953 1 93.19 464 PHE B O 1
ATOM 8244 N N . GLU B 1 465 ? -11.766 41.062 18.797 1 88.62 465 GLU B N 1
ATOM 8245 C CA . GLU B 1 465 ? -11.289 42.094 19.719 1 88.62 465 GLU B CA 1
ATOM 8246 C C . GLU B 1 465 ? -11.273 41.562 21.156 1 88.62 465 GLU B C 1
ATOM 8248 O O . GLU B 1 465 ? -11.859 42.188 22.047 1 88.62 465 GLU B O 1
ATOM 8253 N N . ASN B 1 466 ? -10.797 40.406 21.344 1 92.44 466 ASN B N 1
ATOM 8254 C CA . ASN B 1 466 ? -10.539 39.781 22.641 1 92.44 466 ASN B CA 1
ATOM 8255 C C . ASN B 1 466 ? -11.836 39.344 23.312 1 92.44 466 ASN B C 1
ATOM 8257 O O . ASN B 1 466 ? -11.867 39.156 24.531 1 92.44 466 ASN B O 1
ATOM 8261 N N . LYS B 1 467 ? -12.844 39.281 22.531 1 96.5 467 LYS B N 1
ATOM 8262 C CA . LYS B 1 467 ? -14.133 38.812 23.031 1 96.5 467 LYS B CA 1
ATOM 8263 C C . LYS B 1 467 ? -14.703 37.719 22.141 1 96.5 467 LYS B C 1
ATOM 8265 O O . LYS B 1 467 ? -14.25 37.5 21.016 1 96.5 467 LYS B O 1
ATOM 8270 N N . LEU B 1 468 ? -15.688 37 22.75 1 97.25 468 LEU B N 1
ATOM 8271 C CA . LEU B 1 468 ? -16.422 35.969 22 1 97.25 468 LEU B CA 1
ATOM 8272 C C . LEU B 1 468 ? -17.797 36.5 21.578 1 97.25 468 LEU B C 1
ATOM 8274 O O . LEU B 1 468 ? -18.609 36.844 22.438 1 97.25 468 LEU B O 1
ATOM 8278 N N . TYR B 1 469 ? -18.031 36.562 20.312 1 97.62 469 TYR B N 1
ATOM 8279 C CA . TYR B 1 469 ? -19.328 37 19.797 1 97.62 469 TYR B CA 1
ATOM 8280 C C . TYR B 1 469 ? -20.188 35.812 19.422 1 97.62 469 TYR B C 1
ATOM 8282 O O . TYR B 1 469 ? -19.734 34.906 18.719 1 97.62 469 TYR B O 1
ATOM 8290 N N . LEU B 1 470 ? -21.375 35.75 19.938 1 97.38 470 LEU B N 1
ATOM 8291 C CA . LEU B 1 470 ? -22.359 34.719 19.578 1 97.38 470 LEU B CA 1
ATOM 8292 C C . LEU B 1 470 ? -23.406 35.281 18.625 1 97.38 470 LEU B C 1
ATOM 8294 O O . LEU B 1 470 ? -24.031 36.281 18.922 1 97.38 470 LEU B O 1
ATOM 8298 N N . VAL B 1 471 ? -23.531 34.625 17.531 1 97.31 471 VAL B N 1
ATOM 8299 C CA . VAL B 1 471 ? -24.453 35.125 16.516 1 97.31 471 VAL B CA 1
ATOM 8300 C C . VAL B 1 471 ? -25.312 34 15.961 1 97.31 471 VAL B C 1
ATOM 8302 O O . VAL B 1 471 ? -24.906 32.812 15.992 1 97.31 471 VAL B O 1
ATOM 8305 N N . GLY B 1 472 ? -26.531 34.344 15.469 1 95.5 472 GLY B N 1
ATOM 8306 C CA . GLY B 1 472 ? -27.453 33.375 14.883 1 95.5 472 GLY B CA 1
ATOM 8307 C C . GLY B 1 472 ? -28.297 32.656 15.906 1 95.5 472 GLY B C 1
ATOM 8308 O O . GLY B 1 472 ? -28.469 33.125 17.031 1 95.5 472 GLY B O 1
ATOM 8309 N N . GLY B 1 473 ? -28.891 31.484 15.422 1 93.75 473 GLY B N 1
ATOM 8310 C CA . GLY B 1 473 ? -29.75 30.688 16.281 1 93.75 473 GLY B CA 1
ATOM 8311 C C . GLY B 1 473 ? -31.219 30.969 16.078 1 93.75 473 GLY B C 1
ATOM 8312 O O . GLY B 1 473 ? -31.625 31.375 14.992 1 93.75 473 GLY B O 1
ATOM 8313 N N . GLN B 1 474 ? -31.953 30.703 17.141 1 91.75 474 GLN B N 1
ATOM 8314 C CA . GLN B 1 474 ? -33.406 30.766 17.047 1 91.75 474 GLN B CA 1
ATOM 8315 C C . GLN B 1 474 ? -33.906 32.188 17.312 1 91.75 474 GLN B C 1
ATOM 8317 O O . GLN B 1 474 ? -35.062 32.5 17.031 1 91.75 474 GLN B O 1
ATOM 8322 N N . THR B 1 475 ? -33.031 33 17.812 1 92.44 475 THR B N 1
ATOM 8323 C CA . THR B 1 475 ? -33.406 34.375 18.078 1 92.44 475 THR B CA 1
ATOM 8324 C C . THR B 1 475 ? -32.5 35.344 17.359 1 92.44 475 THR B C 1
ATOM 8326 O O . THR B 1 475 ? -31.516 34.906 16.719 1 92.44 475 THR B O 1
ATOM 8329 N N . THR B 1 476 ? -32.844 36.625 17.438 1 95.06 476 THR B N 1
ATOM 8330 C CA . THR B 1 476 ? -31.984 37.656 16.844 1 95.06 476 THR B CA 1
ATOM 8331 C C . THR B 1 476 ? -31.016 38.219 17.875 1 95.06 476 THR B C 1
ATOM 8333 O O . THR B 1 476 ? -30.172 39.062 17.547 1 95.06 476 THR B O 1
ATOM 8336 N N . ILE B 1 477 ? -31.109 37.719 19.062 1 94.88 477 ILE B N 1
ATOM 8337 C CA . ILE B 1 477 ? -30.281 38.219 20.156 1 94.88 477 ILE B CA 1
ATOM 8338 C C . ILE B 1 477 ? -28.812 37.875 19.906 1 94.88 477 ILE B C 1
ATOM 8340 O O . ILE B 1 477 ? -28.484 36.75 19.562 1 94.88 477 ILE B O 1
ATOM 8344 N N . THR B 1 478 ? -28 38.875 19.984 1 96.19 478 THR B N 1
ATOM 8345 C CA . THR B 1 478 ? -26.562 38.688 19.875 1 96.19 478 THR B CA 1
ATOM 8346 C C . THR B 1 478 ? -25.859 39.219 21.125 1 96.19 478 THR B C 1
ATOM 8348 O O . THR B 1 478 ? -26.219 40.25 21.672 1 96.19 478 THR B O 1
ATOM 8351 N N . GLU B 1 479 ? -24.922 38.438 21.594 1 95.5 479 GLU B N 1
ATOM 8352 C CA . GLU B 1 479 ? -24.172 38.781 22.797 1 95.5 479 GLU B CA 1
ATOM 8353 C C . GLU B 1 479 ? -22.688 38.531 22.609 1 95.5 479 GLU B C 1
ATOM 8355 O O . GLU B 1 479 ? -22.281 37.781 21.719 1 95.5 479 GLU B O 1
ATOM 8360 N N . CYS B 1 480 ? -21.953 39.188 23.328 1 96.25 480 CYS B N 1
ATOM 8361 C CA . CYS B 1 480 ? -20.516 38.938 23.375 1 96.25 480 CYS B CA 1
ATOM 8362 C C . CYS B 1 480 ? -20.047 38.719 24.812 1 96.25 480 CYS B C 1
ATOM 8364 O O . CYS B 1 480 ? -20.641 39.25 25.75 1 96.25 480 CYS B O 1
ATOM 8366 N N . TYR B 1 481 ? -19.141 37.875 24.953 1 97.31 481 TYR B N 1
ATOM 8367 C CA . TYR B 1 481 ? -18.562 37.5 26.25 1 97.31 481 TYR B CA 1
ATOM 8368 C C . TYR B 1 481 ? -17.109 37.969 26.344 1 97.31 481 TYR B C 1
ATOM 8370 O O . TYR B 1 481 ? -16.312 37.688 25.438 1 97.31 481 TYR B O 1
ATOM 8378 N N . ASP B 1 482 ? -16.75 38.625 27.391 1 96.62 482 ASP B N 1
ATOM 8379 C CA . ASP B 1 482 ? -15.391 39.062 27.703 1 96.62 482 ASP B CA 1
ATOM 8380 C C . ASP B 1 482 ? -14.773 38.125 28.75 1 96.62 482 ASP B C 1
ATOM 8382 O O . ASP B 1 482 ? -15.07 38.25 29.953 1 96.62 482 ASP B O 1
ATOM 8386 N N . PRO B 1 483 ? -13.961 37.312 28.359 1 94.38 483 PRO B N 1
ATOM 8387 C CA . PRO B 1 483 ? -13.391 36.344 29.312 1 94.38 483 PRO B CA 1
ATOM 8388 C C . PRO B 1 483 ? -12.555 37.031 30.391 1 94.38 483 PRO B C 1
ATOM 8390 O O . PRO B 1 483 ? -12.414 36.5 31.484 1 94.38 483 PRO B O 1
ATOM 8393 N N . GLU B 1 484 ? -11.953 38.188 30.078 1 93.94 484 GLU B N 1
ATOM 8394 C CA . GLU B 1 484 ? -11.148 38.906 31.062 1 93.94 484 GLU B CA 1
ATOM 8395 C C . GLU B 1 484 ? -12.016 39.438 32.188 1 93.94 484 GLU B C 1
ATOM 8397 O O . GLU B 1 484 ? -11.656 39.344 33.375 1 93.94 484 GLU B O 1
ATOM 8402 N N . GLN B 1 485 ? -13.133 39.906 31.828 1 95.25 485 GLN B N 1
ATOM 8403 C CA . GLN B 1 485 ? -14.031 40.5 32.812 1 95.25 485 GLN B CA 1
ATOM 8404 C C . GLN B 1 485 ? -15.086 39.469 33.25 1 95.25 485 GLN B C 1
ATOM 8406 O O . GLN B 1 485 ? -15.789 39.688 34.25 1 95.25 485 GLN B O 1
ATOM 8411 N N . ASN B 1 486 ? -15.156 38.406 32.594 1 94.75 486 ASN B N 1
ATOM 8412 C CA . ASN B 1 486 ? -16.172 37.375 32.812 1 94.75 486 ASN B CA 1
ATOM 8413 C C . ASN B 1 486 ? -17.578 37.969 32.781 1 94.75 486 ASN B C 1
ATOM 8415 O O . ASN B 1 486 ? -18.359 37.812 33.719 1 94.75 486 ASN B O 1
ATOM 8419 N N . GLU B 1 487 ? -17.812 38.656 31.781 1 96.12 487 GLU B N 1
ATOM 8420 C CA . GLU B 1 487 ? -19.094 39.312 31.641 1 96.12 487 GLU B CA 1
ATOM 8421 C C . GLU B 1 487 ? -19.672 39.156 30.25 1 96.12 487 GLU B C 1
ATOM 8423 O O . GLU B 1 487 ? -18.938 39.125 29.266 1 96.12 487 GLU B O 1
ATOM 8428 N N . TRP B 1 488 ? -21.031 39.031 30.234 1 96.69 488 TRP B N 1
ATOM 8429 C CA . TRP B 1 488 ? -21.781 39.031 28.984 1 96.69 488 TRP B CA 1
ATOM 8430 C C . TRP B 1 488 ? -22.359 40.406 28.688 1 96.69 488 TRP B C 1
ATOM 8432 O O . TRP B 1 488 ? -22.797 41.125 29.609 1 96.69 488 TRP B O 1
ATOM 8442 N N . ARG B 1 489 ? -22.328 40.719 27.469 1 96.19 489 ARG B N 1
ATOM 8443 C CA . ARG B 1 489 ? -22.969 41.938 27.031 1 96.19 489 ARG B CA 1
ATOM 8444 C C . ARG B 1 489 ? -23.797 41.719 25.766 1 96.19 489 ARG B C 1
ATOM 8446 O O . ARG B 1 489 ? -23.344 41.094 24.828 1 96.19 489 ARG B O 1
ATOM 8453 N N . GLU B 1 490 ? -25 42.25 25.812 1 95.94 490 GLU B N 1
ATOM 8454 C CA . GLU B 1 490 ? -25.844 42.219 24.609 1 95.94 490 GLU B CA 1
ATOM 8455 C C . GLU B 1 490 ? -25.453 43.312 23.641 1 95.94 490 GLU B C 1
ATOM 8457 O O . GLU B 1 490 ? -25.188 44.438 24.047 1 95.94 490 GLU B O 1
ATOM 8462 N N . ILE B 1 491 ? -25.375 43.031 22.438 1 96.44 491 ILE B N 1
ATOM 8463 C CA . ILE B 1 491 ? -25.125 44 21.391 1 96.44 491 ILE B CA 1
ATOM 8464 C C . ILE B 1 491 ? -26.344 44.125 20.484 1 96.44 491 ILE B C 1
ATOM 8466 O O . ILE B 1 491 ? -27.406 43.594 20.797 1 96.44 491 ILE B O 1
ATOM 8470 N N . ALA B 1 492 ? -26.188 44.969 19.406 1 97.62 492 ALA B N 1
ATOM 8471 C CA . ALA B 1 492 ? -27.312 45.156 18.484 1 97.62 492 ALA B CA 1
ATOM 8472 C C . ALA B 1 492 ? -27.859 43.812 17.984 1 97.62 492 ALA B C 1
ATOM 8474 O O . ALA B 1 492 ? -27.078 42.906 17.656 1 97.62 492 ALA B O 1
ATOM 8475 N N . PRO B 1 493 ? -29.172 43.625 18.047 1 97 493 PRO B N 1
ATOM 8476 C CA . PRO B 1 493 ? -29.75 42.375 17.531 1 97 493 PRO B CA 1
ATOM 8477 C C . PRO B 1 493 ? -29.594 42.219 16.016 1 97 493 PRO B C 1
ATOM 8479 O O . PRO B 1 493 ? -29.625 43.219 15.305 1 97 493 PRO B O 1
ATOM 8482 N N . MET B 1 494 ? -29.469 41.062 15.578 1 97.06 494 MET B N 1
ATOM 8483 C CA . MET B 1 494 ? -29.422 40.781 14.148 1 97.06 494 MET B CA 1
ATOM 8484 C C . MET B 1 494 ? -30.75 41.125 13.484 1 97.06 494 MET B C 1
ATOM 8486 O O . MET B 1 494 ? -31.766 41.281 14.172 1 97.06 494 MET B O 1
ATOM 8490 N N . MET B 1 495 ? -30.734 41.219 12.219 1 95.5 495 MET B N 1
ATOM 8491 C CA . MET B 1 495 ? -31.938 41.562 11.461 1 95.5 495 MET B CA 1
ATOM 8492 C C . MET B 1 495 ? -32.844 40.344 11.336 1 95.5 495 MET B C 1
ATOM 8494 O O . MET B 1 495 ? -34.062 40.5 11.273 1 95.5 495 MET B O 1
ATOM 8498 N N . GLU B 1 496 ? -32.281 39.188 11.227 1 94.81 496 GLU B N 1
ATOM 8499 C CA . GLU B 1 496 ? -33.031 37.938 11.086 1 94.81 496 GLU B CA 1
ATOM 8500 C C . GLU B 1 496 ? -32.438 36.875 11.992 1 94.81 496 GLU B C 1
ATOM 8502 O O . GLU B 1 496 ? -31.234 36.844 12.258 1 94.81 496 GLU B O 1
ATOM 8507 N N . ARG B 1 497 ? -33.375 36.062 12.523 1 95.12 497 ARG B N 1
ATOM 8508 C CA . ARG B 1 497 ? -32.906 34.844 13.203 1 95.12 497 ARG B CA 1
ATOM 8509 C C . ARG B 1 497 ? -32.375 33.844 12.195 1 95.12 497 ARG B C 1
ATOM 8511 O O . ARG B 1 497 ? -32.938 33.688 11.117 1 95.12 497 ARG B O 1
ATOM 8518 N N . ARG B 1 498 ? -31.281 33.219 12.445 1 97.31 498 ARG B N 1
ATOM 8519 C CA . ARG B 1 498 ? -30.578 32.375 11.484 1 97.31 498 ARG B CA 1
ATOM 8520 C C . ARG B 1 498 ? -30.094 31.078 12.141 1 97.31 498 ARG B C 1
ATOM 8522 O O . ARG B 1 498 ? -28.953 31 12.602 1 97.31 498 ARG B O 1
ATOM 8529 N N . MET B 1 499 ? -30.922 30.047 12.078 1 97 499 MET B N 1
ATOM 8530 C CA . MET B 1 499 ? -30.516 28.75 12.586 1 97 499 MET B CA 1
ATOM 8531 C C . MET B 1 499 ? -29.484 28.094 11.664 1 97 499 MET B C 1
ATOM 8533 O O . MET B 1 499 ? -29.688 28.031 10.453 1 97 499 MET B O 1
ATOM 8537 N N . GLU B 1 500 ? -28.312 27.594 12.289 1 97.62 500 GLU B N 1
ATOM 8538 C CA . GLU B 1 500 ? -27.266 26.891 11.562 1 97.62 500 GLU B CA 1
ATOM 8539 C C . GLU B 1 500 ? -26.703 27.75 10.43 1 97.62 500 GLU B C 1
ATOM 8541 O O . GLU B 1 500 ? -26.594 27.281 9.297 1 97.62 500 GLU B O 1
ATOM 8546 N N . CYS B 1 501 ? -26.359 29 10.703 1 98.12 501 CYS B N 1
ATOM 8547 C CA . CYS B 1 501 ? -25.703 29.938 9.805 1 98.12 501 CYS B CA 1
ATOM 8548 C C . CYS B 1 501 ? -24.188 29.734 9.82 1 98.12 501 CYS B C 1
ATOM 8550 O O . CYS B 1 501 ? -23.688 28.828 10.484 1 98.12 501 CYS B O 1
ATOM 8552 N N . GLY B 1 502 ? -23.469 30.484 8.961 1 98 502 GLY B N 1
ATOM 8553 C CA . GLY B 1 502 ? -22.016 30.609 8.984 1 98 502 GLY B CA 1
ATOM 8554 C C . GLY B 1 502 ? -21.531 31.984 9.398 1 98 502 GLY B C 1
ATOM 8555 O O . GLY B 1 502 ? -22.219 33 9.133 1 98 502 GLY B O 1
ATOM 8556 N N . ALA B 1 503 ? -20.391 32.062 10.055 1 98.19 503 ALA B N 1
ATOM 8557 C CA . ALA B 1 503 ? -19.891 33.344 10.477 1 98.19 503 ALA B CA 1
ATOM 8558 C C . ALA B 1 503 ? -18.359 33.406 10.375 1 98.19 503 ALA B C 1
ATOM 8560 O O . ALA B 1 503 ? -17.688 32.406 10.672 1 98.19 503 ALA B O 1
ATOM 8561 N N . VAL B 1 504 ? -17.859 34.562 9.945 1 96.69 504 VAL B N 1
ATOM 8562 C CA . VAL B 1 504 ? -16.422 34.781 9.883 1 96.69 504 VAL B CA 1
ATOM 8563 C C . VAL B 1 504 ? -16.109 36.25 10.195 1 96.69 504 VAL B C 1
ATOM 8565 O O . VAL B 1 504 ? -16.984 37.094 10.133 1 96.69 504 VAL B O 1
ATOM 8568 N N . ILE B 1 505 ? -14.93 36.438 10.602 1 93.06 505 ILE B N 1
ATOM 8569 C CA . ILE B 1 505 ? -14.422 37.812 10.766 1 93.06 505 ILE B CA 1
ATOM 8570 C C . ILE B 1 505 ? -13.602 38.188 9.531 1 93.06 505 ILE B C 1
ATOM 8572 O O . ILE B 1 505 ? -12.711 37.469 9.109 1 93.06 505 ILE B O 1
ATOM 8576 N N . MET B 1 506 ? -13.945 39.281 8.977 1 88.75 506 MET B N 1
ATOM 8577 C CA . MET B 1 506 ? -13.203 39.812 7.84 1 88.75 506 MET B CA 1
ATOM 8578 C C . MET B 1 506 ? -13.188 41.312 7.859 1 88.75 506 MET B C 1
ATOM 8580 O O . MET B 1 506 ? -14.219 41.969 8.07 1 88.75 506 MET B O 1
ATOM 8584 N N . ASN B 1 507 ? -12.016 41.906 7.684 1 81.56 507 ASN B N 1
ATOM 8585 C CA . ASN B 1 507 ? -11.852 43.344 7.547 1 81.56 507 ASN B CA 1
ATOM 8586 C C . ASN B 1 507 ? -12.43 44.094 8.742 1 81.56 507 ASN B C 1
ATOM 8588 O O . ASN B 1 507 ? -13.172 45.062 8.57 1 81.56 507 ASN B O 1
ATOM 8592 N N . GLY B 1 508 ? -12.289 43.5 9.867 1 85.38 508 GLY B N 1
ATOM 8593 C CA . GLY B 1 508 ? -12.664 44.188 11.102 1 85.38 508 GLY B CA 1
ATOM 8594 C C . GLY B 1 508 ? -14.148 44.094 11.406 1 85.38 508 GLY B C 1
ATOM 8595 O O . GLY B 1 508 ? -14.656 44.781 12.289 1 85.38 508 GLY B O 1
ATOM 8596 N N . CYS B 1 509 ? -14.828 43.281 10.672 1 92.44 509 CYS B N 1
ATOM 8597 C CA . CYS B 1 509 ? -16.266 43.094 10.867 1 92.44 509 CYS B CA 1
ATOM 8598 C C . CYS B 1 509 ? -16.625 41.625 10.969 1 92.44 509 CYS B C 1
ATOM 8600 O O . CYS B 1 509 ? -15.812 40.75 10.609 1 92.44 509 CYS B O 1
ATOM 8602 N N . ILE B 1 510 ? -17.828 41.344 11.492 1 96.38 510 ILE B N 1
ATOM 8603 C CA . ILE B 1 510 ? -18.344 40 11.539 1 96.38 510 ILE B CA 1
ATOM 8604 C C . ILE B 1 510 ? -19.344 39.781 10.406 1 96.38 510 ILE B C 1
ATOM 8606 O O . ILE B 1 510 ? -20.281 40.562 10.234 1 96.38 510 ILE B O 1
ATOM 8610 N N . TYR B 1 511 ? -19.141 38.812 9.617 1 96.75 511 TYR B N 1
ATOM 8611 C CA . TYR B 1 511 ? -20.062 38.438 8.547 1 96.75 511 TYR B CA 1
ATOM 8612 C C . TYR B 1 511 ? -20.812 37.156 8.898 1 96.75 511 TYR B C 1
ATOM 8614 O O . TYR B 1 511 ? -20.203 36.156 9.297 1 96.75 511 TYR B O 1
ATOM 8622 N N . VAL B 1 512 ? -22.094 37.188 8.797 1 98.25 512 VAL B N 1
ATOM 8623 C CA . VAL B 1 512 ? -22.938 36.031 9.047 1 98.25 512 VAL B CA 1
ATOM 8624 C C . VAL B 1 512 ? -23.688 35.656 7.766 1 98.25 512 VAL B C 1
ATOM 8626 O O . VAL B 1 512 ? -24.328 36.5 7.137 1 98.25 512 VAL B O 1
ATOM 8629 N N . THR B 1 513 ? -23.625 34.375 7.41 1 98.25 513 THR B N 1
ATOM 8630 C CA . THR B 1 513 ? -24.156 33.969 6.117 1 98.25 513 THR B CA 1
ATOM 8631 C C . THR B 1 513 ? -25.219 32.875 6.293 1 98.25 513 THR B C 1
ATOM 8633 O O . THR B 1 513 ? -25.078 32 7.152 1 98.25 513 THR B O 1
ATOM 8636 N N . GLY B 1 514 ? -26.297 32.938 5.488 1 98.12 514 GLY B N 1
ATOM 8637 C CA . GLY B 1 514 ? -27.281 31.875 5.367 1 98.12 514 GLY B CA 1
ATOM 8638 C C . GLY B 1 514 ? -28.016 31.594 6.664 1 98.12 514 GLY B C 1
ATOM 8639 O O . GLY B 1 514 ? -28.281 32.5 7.441 1 98.12 514 GLY B O 1
ATOM 8640 N N . GLY B 1 515 ? -28.484 30.297 6.785 1 97.81 515 GLY B N 1
ATOM 8641 C CA . GLY B 1 515 ? -29.297 29.859 7.918 1 97.81 515 GLY B CA 1
ATOM 8642 C C . GLY B 1 515 ? -30.75 29.625 7.559 1 97.81 515 GLY B C 1
ATOM 8643 O O . GLY B 1 515 ? -31.141 29.781 6.402 1 97.81 515 GLY B O 1
ATOM 8644 N N . TYR B 1 516 ? -31.406 29.188 8.555 1 97.31 516 TYR B N 1
ATOM 8645 C CA . TYR B 1 516 ? -32.844 28.953 8.414 1 97.31 516 TYR B CA 1
ATOM 8646 C C . TYR B 1 516 ? -33.625 29.859 9.344 1 97.31 516 TYR B C 1
ATOM 8648 O O . TYR B 1 516 ? -33.312 29.984 10.523 1 97.31 516 TYR B O 1
ATOM 8656 N N . SER B 1 517 ? -34.594 30.469 8.781 1 95.62 517 SER B N 1
ATOM 8657 C CA . SER B 1 517 ? -35.469 31.328 9.562 1 95.62 517 SER B CA 1
ATOM 8658 C C . SER B 1 517 ? -36.781 30.625 9.875 1 95.62 517 SER B C 1
ATOM 8660 O O . SER B 1 517 ? -37.625 30.453 8.992 1 95.62 517 SER B O 1
ATOM 8662 N N . TYR B 1 518 ? -36.938 30.359 11.109 1 88.69 518 TYR B N 1
ATOM 8663 C CA . TYR B 1 518 ? -38.188 29.703 11.484 1 88.69 518 TYR B CA 1
ATOM 8664 C C . TYR B 1 518 ? -39.375 30.656 11.391 1 88.69 518 TYR B C 1
ATOM 8666 O O . TYR B 1 518 ? -40.5 30.234 11.078 1 88.69 518 TYR B O 1
ATOM 8674 N N . SER B 1 519 ? -39.125 31.875 11.719 1 89.94 519 SER B N 1
ATOM 8675 C CA . SER B 1 519 ? -40.219 32.844 11.641 1 89.94 519 SER B CA 1
ATOM 8676 C C . SER B 1 519 ? -40.719 33 10.211 1 89.94 519 SER B C 1
ATOM 8678 O O . SER B 1 519 ? -41.938 33.125 9.992 1 89.94 519 SER B O 1
ATOM 8680 N N . LYS B 1 520 ? -39.844 32.875 9.312 1 92.31 520 LYS B N 1
ATOM 8681 C CA . LYS B 1 520 ? -40.219 33 7.91 1 92.31 520 LYS B CA 1
ATOM 8682 C C . LYS B 1 520 ? -40.469 31.641 7.277 1 92.31 520 LYS B C 1
ATOM 8684 O O . LYS B 1 520 ? -41.062 31.531 6.203 1 92.31 520 LYS B O 1
ATOM 8689 N N . GLY B 1 521 ? -39.969 30.625 7.879 1 93.06 521 GLY B N 1
ATOM 8690 C CA . GLY B 1 521 ? -40.094 29.281 7.355 1 93.06 521 GLY B CA 1
ATOM 8691 C C . GLY B 1 521 ? -39.312 29.047 6.09 1 93.06 521 GLY B C 1
ATOM 8692 O O . GLY B 1 521 ? -39.781 28.391 5.16 1 93.06 521 GLY B O 1
ATOM 8693 N N . THR B 1 522 ? -38.125 29.656 6.012 1 95.44 522 THR B N 1
ATOM 8694 C CA . THR B 1 522 ? -37.375 29.547 4.766 1 95.44 522 THR B CA 1
ATOM 8695 C C . THR B 1 522 ? -35.875 29.562 5.039 1 95.44 522 THR B C 1
ATOM 8697 O O . THR B 1 522 ? -35.438 29.984 6.109 1 95.44 522 THR B O 1
ATOM 8700 N N . TYR B 1 523 ? -35.156 29 4.062 1 97.31 523 TYR B N 1
ATOM 8701 C CA . TYR B 1 523 ? -33.719 29.125 4.02 1 97.31 523 TYR B CA 1
ATOM 8702 C C . TYR B 1 523 ? -33.312 30.547 3.633 1 97.31 523 TYR B C 1
ATOM 8704 O O . TYR B 1 523 ? -33.938 31.172 2.793 1 97.31 523 TYR B O 1
ATOM 8712 N N . LEU B 1 524 ? -32.281 31.016 4.207 1 97.44 524 LEU B N 1
ATOM 8713 C CA . LEU B 1 524 ? -31.844 32.375 3.941 1 97.44 524 LEU B CA 1
ATOM 8714 C C . LEU B 1 524 ? -30.672 32.406 2.973 1 97.44 524 LEU B C 1
ATOM 8716 O O . LEU B 1 524 ? -29.812 31.547 3.016 1 97.44 524 LEU B O 1
ATOM 8720 N N . GLN B 1 525 ? -30.609 33.469 2.172 1 97.12 525 GLN B N 1
ATOM 8721 C CA . GLN B 1 525 ? -29.531 33.719 1.236 1 97.12 525 GLN B CA 1
ATOM 8722 C C . GLN B 1 525 ? -28.719 34.938 1.65 1 97.12 525 GLN B C 1
ATOM 8724 O O . GLN B 1 525 ? -27.594 35.125 1.199 1 97.12 525 GLN B O 1
ATOM 8729 N N . SER B 1 526 ? -29.203 35.781 2.455 1 96.44 526 SER B N 1
ATOM 8730 C CA . SER B 1 526 ? -28.656 37.094 2.773 1 96.44 526 SER B CA 1
ATOM 8731 C C . SER B 1 526 ? -27.406 36.969 3.648 1 96.44 526 SER B C 1
ATOM 8733 O O . SER B 1 526 ? -27.266 36 4.406 1 96.44 526 SER B O 1
ATOM 8735 N N . ILE B 1 527 ? -26.578 37.938 3.57 1 97.19 527 ILE B N 1
ATOM 8736 C CA . ILE B 1 527 ? -25.375 38.094 4.402 1 97.19 527 ILE B CA 1
ATOM 8737 C C . ILE B 1 527 ? -25.516 39.344 5.27 1 97.19 527 ILE B C 1
ATOM 8739 O O . ILE B 1 527 ? -25.75 40.438 4.758 1 97.19 527 ILE B O 1
ATOM 8743 N N . GLU B 1 528 ? -25.391 39.188 6.535 1 97.75 528 GLU B N 1
ATOM 8744 C CA . GLU B 1 528 ? -25.375 40.312 7.469 1 97.75 528 GLU B CA 1
ATOM 8745 C C . GLU B 1 528 ? -23.969 40.625 7.93 1 97.75 528 GLU B C 1
ATOM 8747 O O . GLU B 1 528 ? -23.156 39.719 8.148 1 97.75 528 GLU B O 1
ATOM 8752 N N . LYS B 1 529 ? -23.719 41.875 8.023 1 96.5 529 LYS B N 1
ATOM 8753 C CA . LYS B 1 529 ? -22.422 42.375 8.492 1 96.5 529 LYS B CA 1
ATOM 8754 C C . LYS B 1 529 ? -22.594 43.219 9.75 1 96.5 529 LYS B C 1
ATOM 8756 O O . LYS B 1 529 ? -23.453 44.094 9.805 1 96.5 529 LYS B O 1
ATOM 8761 N N . TYR B 1 530 ? -21.844 42.875 10.75 1 97.5 530 TYR B N 1
ATOM 8762 C CA . TYR B 1 530 ? -21.844 43.656 11.992 1 97.5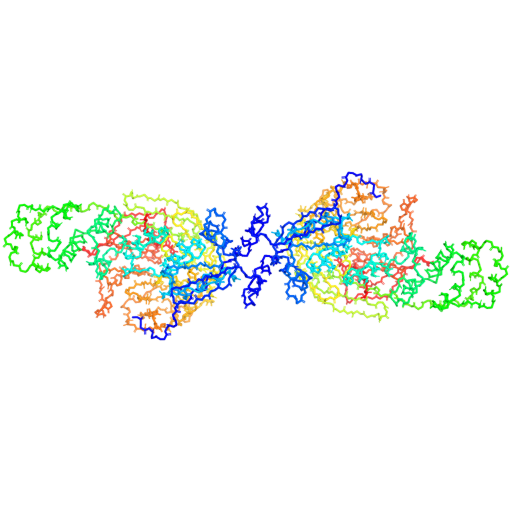 530 TYR B CA 1
ATOM 8763 C C . TYR B 1 530 ? -20.625 44.562 12.062 1 97.5 530 TYR B C 1
ATOM 8765 O O . TYR B 1 530 ? -19.484 44.125 11.938 1 97.5 530 TYR B O 1
ATOM 8773 N N . ASP B 1 531 ? -20.828 45.781 12.258 1 93.69 531 ASP B N 1
ATOM 8774 C CA . ASP B 1 531 ? -19.797 46.781 12.516 1 93.69 531 ASP B CA 1
ATOM 8775 C C . ASP B 1 531 ? -19.688 47.094 14.008 1 93.69 531 ASP B C 1
ATOM 8777 O O . ASP B 1 531 ? -20.562 47.75 14.57 1 93.69 531 ASP B O 1
ATOM 8781 N N . PRO B 1 532 ? -18.672 46.688 14.602 1 90.88 532 PRO B N 1
ATOM 8782 C CA . PRO B 1 532 ? -18.562 46.875 16.047 1 90.88 532 PRO B CA 1
ATOM 8783 C C . PRO B 1 532 ? -18.453 48.344 16.453 1 90.88 532 PRO B C 1
ATOM 8785 O O . PRO B 1 532 ? -18.844 48.719 17.562 1 90.88 532 PRO B O 1
ATOM 8788 N N . ASP B 1 533 ? -17.906 49.188 15.625 1 88.19 533 ASP B N 1
ATOM 8789 C CA . ASP B 1 533 ? -17.766 50.625 15.93 1 88.19 533 ASP B CA 1
ATOM 8790 C C . ASP B 1 533 ? -19.141 51.312 15.961 1 88.19 533 ASP B C 1
ATOM 8792 O O . ASP B 1 533 ? -19.375 52.188 16.797 1 88.19 533 ASP B O 1
ATOM 8796 N N . LEU B 1 534 ? -19.953 50.812 15.125 1 93.94 534 LEU B N 1
ATOM 8797 C CA . LEU B 1 534 ? -21.281 51.406 15.023 1 93.94 534 LEU B CA 1
ATOM 8798 C C . LEU B 1 534 ? -22.297 50.594 15.805 1 93.94 534 LEU B C 1
ATOM 8800 O O . LEU B 1 534 ? -23.406 51.062 16.047 1 93.94 534 LEU B O 1
ATOM 8804 N N . ASN B 1 535 ? -21.969 49.438 16.234 1 95.88 535 ASN B N 1
ATOM 8805 C CA . ASN B 1 535 ? -22.875 48.5 16.875 1 95.88 535 ASN B CA 1
ATOM 8806 C C . ASN B 1 535 ? -24.156 48.312 16.047 1 95.88 535 ASN B C 1
ATOM 8808 O O . ASN B 1 535 ? -25.266 48.5 16.562 1 95.88 535 ASN B O 1
ATOM 8812 N N . LYS B 1 536 ? -23.906 48 14.836 1 96.94 536 LYS B N 1
ATOM 8813 C CA . LYS B 1 536 ? -25.031 47.875 13.914 1 96.94 536 LYS B CA 1
ATOM 8814 C C . LYS B 1 536 ? -24.812 46.719 12.938 1 96.94 536 LYS B C 1
ATOM 8816 O O . LYS B 1 536 ? -23.672 46.406 12.578 1 96.94 536 LYS B O 1
ATOM 8821 N N . TRP B 1 537 ? -26 46.125 12.555 1 97.56 537 TRP B N 1
ATOM 8822 C CA . TRP B 1 537 ? -26.016 45.094 11.508 1 97.56 537 TRP B CA 1
ATOM 8823 C C . TRP B 1 537 ? -26.547 45.688 10.195 1 97.56 537 TRP B C 1
ATOM 8825 O O . TRP B 1 537 ? -27.438 46.531 10.211 1 97.56 537 TRP B O 1
ATOM 8835 N N . GLU B 1 538 ? -26.016 45.25 9.102 1 97 538 GLU B N 1
ATOM 8836 C CA . GLU B 1 538 ? -26.516 45.625 7.781 1 97 538 GLU B CA 1
ATOM 8837 C C . GLU B 1 538 ? -26.453 44.438 6.809 1 97 538 GLU B C 1
ATOM 8839 O O . GLU B 1 538 ? -25.578 43.594 6.918 1 97 538 GLU B O 1
ATOM 8844 N N . ILE B 1 539 ? -27.406 44.375 5.91 1 96.5 539 ILE B N 1
ATOM 8845 C CA . ILE B 1 539 ? -27.344 43.406 4.84 1 96.5 539 ILE B CA 1
ATOM 8846 C C . ILE B 1 539 ? -26.375 43.875 3.756 1 96.5 539 ILE B C 1
ATOM 8848 O O . ILE B 1 539 ? -26.547 44.938 3.195 1 96.5 539 ILE B O 1
ATOM 8852 N N . VAL B 1 540 ? -25.453 43.031 3.434 1 93.19 540 VAL B N 1
ATOM 8853 C CA . VAL B 1 540 ? -24.391 43.531 2.545 1 93.19 540 VAL B CA 1
ATOM 8854 C C . VAL B 1 540 ? -24.375 42.688 1.265 1 93.19 540 VAL B C 1
ATOM 8856 O O . VAL B 1 540 ? -23.656 43.031 0.315 1 93.19 540 VAL B O 1
ATOM 8859 N N . GLY B 1 541 ? -25.094 41.656 1.189 1 93.62 541 GLY B N 1
ATOM 8860 C CA . GLY B 1 541 ? -25.141 40.812 -0.003 1 93.62 541 GLY B CA 1
ATOM 8861 C C . GLY B 1 541 ? -25.891 39.531 0.2 1 93.62 541 GLY B C 1
ATOM 8862 O O . GLY B 1 541 ? -26.641 39.375 1.167 1 93.62 541 GLY B O 1
ATOM 8863 N N . ASN B 1 542 ? -25.656 38.594 -0.857 1 96.19 542 ASN B N 1
ATOM 8864 C CA . ASN B 1 542 ? -26.328 37.312 -0.843 1 96.19 542 ASN B CA 1
ATOM 8865 C C . ASN B 1 542 ? -25.375 36.188 -1.219 1 96.19 542 ASN B C 1
ATOM 8867 O O . ASN B 1 542 ? -24.469 36.375 -2.039 1 96.19 542 ASN B O 1
ATOM 8871 N N . LEU B 1 543 ? -25.656 35.062 -0.546 1 97.25 543 LEU B N 1
ATOM 8872 C CA . LEU B 1 543 ? -25.031 33.844 -1.014 1 97.25 543 LEU B CA 1
ATOM 8873 C C . LEU B 1 543 ? -25.516 33.469 -2.406 1 97.25 543 LEU B C 1
ATOM 8875 O O . LEU B 1 543 ? -26.594 33.906 -2.824 1 97.25 543 LEU B O 1
ATOM 8879 N N . PRO B 1 544 ? -24.734 32.719 -3.178 1 95.62 544 PRO B N 1
ATOM 8880 C CA . PRO B 1 544 ? -25.203 32.25 -4.488 1 95.62 544 PRO B CA 1
ATOM 8881 C C . PRO B 1 544 ? -26.5 31.469 -4.406 1 95.62 544 PRO B C 1
ATOM 8883 O O . PRO B 1 544 ? -27.312 31.484 -5.344 1 95.62 544 PRO B O 1
ATOM 8886 N N . SER B 1 545 ? -26.703 30.734 -3.324 1 95.56 545 SER B N 1
ATOM 8887 C CA . SER B 1 545 ? -27.938 30.016 -3.049 1 95.56 545 SER B CA 1
ATOM 8888 C C . SER B 1 545 ? -28.297 30.062 -1.565 1 95.56 545 SER B C 1
ATOM 8890 O O . SER B 1 545 ? -27.422 30.25 -0.721 1 95.56 545 SER B O 1
ATOM 8892 N N . ALA B 1 546 ? -29.672 29.906 -1.322 1 97.25 546 ALA B N 1
ATOM 8893 C CA . ALA B 1 546 ? -30.078 29.766 0.075 1 97.25 546 ALA B CA 1
ATOM 8894 C C . ALA B 1 546 ? -29.562 28.453 0.669 1 97.25 546 ALA B C 1
ATOM 8896 O O . ALA B 1 546 ? -29.516 27.438 -0.013 1 97.25 546 ALA B O 1
ATOM 8897 N N . MET B 1 547 ? -29.156 28.547 1.908 1 97.81 547 MET B N 1
ATOM 8898 C CA . MET B 1 547 ? -28.609 27.328 2.488 1 97.81 547 MET B CA 1
ATOM 8899 C C . MET B 1 547 ? -28.484 27.453 4.004 1 97.81 547 MET B C 1
ATOM 8901 O O . MET B 1 547 ? -28.547 28.547 4.547 1 97.81 547 MET B O 1
ATOM 8905 N N . ARG B 1 548 ? -28.359 26.391 4.684 1 97.5 548 ARG B N 1
ATOM 8906 C CA . ARG B 1 548 ? -27.969 26.281 6.086 1 97.5 548 ARG B CA 1
ATOM 8907 C C . ARG B 1 548 ? -26.906 25.203 6.27 1 97.5 548 ARG B C 1
ATOM 8909 O O . ARG B 1 548 ? -26.578 24.469 5.328 1 97.5 548 ARG B O 1
ATOM 8916 N N . SER B 1 549 ? -26.25 25.141 7.434 1 97.12 549 SER B N 1
ATOM 8917 C CA . SER B 1 549 ? -25.328 24.094 7.832 1 97.12 549 SER B CA 1
ATOM 8918 C C . SER B 1 549 ? -24.156 23.984 6.855 1 97.12 549 SER B C 1
ATOM 8920 O O . SER B 1 549 ? -23.656 22.891 6.586 1 97.12 549 SER B O 1
ATOM 8922 N N . HIS B 1 550 ? -23.828 25.078 6.137 1 97.69 550 HIS B N 1
ATOM 8923 C CA . HIS B 1 550 ? -22.656 25.156 5.273 1 97.69 550 HIS B CA 1
ATOM 8924 C C . HIS B 1 550 ? -21.391 25.469 6.074 1 97.69 550 HIS B C 1
ATOM 8926 O O . HIS B 1 550 ? -21.484 25.984 7.195 1 97.69 550 HIS B O 1
ATOM 8932 N N . GLY B 1 551 ? -20.25 25.031 5.559 1 97.88 551 GLY B N 1
ATOM 8933 C CA . GLY B 1 551 ? -19 25.531 6.098 1 97.88 551 GLY B CA 1
ATOM 8934 C C . GLY B 1 551 ? -18.703 26.969 5.711 1 97.88 551 GLY B C 1
ATOM 8935 O O . GLY B 1 551 ? -19 27.391 4.59 1 97.88 551 GLY B O 1
ATOM 8936 N N . CYS B 1 552 ? -18.172 27.734 6.582 1 98.06 552 CYS B N 1
ATOM 8937 C CA . CYS B 1 552 ? -17.812 29.125 6.355 1 98.06 552 CYS B CA 1
ATOM 8938 C C . CYS B 1 552 ? -16.484 29.453 7.012 1 98.06 552 CYS B C 1
ATOM 8940 O O . CYS B 1 552 ? -16.375 29.453 8.242 1 98.06 552 CYS B O 1
ATOM 8942 N N . VAL B 1 553 ? -15.492 29.672 6.207 1 97.62 553 VAL B N 1
ATOM 8943 C CA . VAL B 1 553 ? -14.164 29.953 6.734 1 97.62 553 VAL B CA 1
ATOM 8944 C C . VAL B 1 553 ? -13.539 31.109 5.961 1 97.62 553 VAL B C 1
ATOM 8946 O O . VAL B 1 553 ? -13.977 31.438 4.852 1 97.62 553 VAL B O 1
ATOM 8949 N N . CYS B 1 554 ? -12.664 31.75 6.594 1 95.06 554 CYS B N 1
ATOM 8950 C CA . CYS B 1 554 ? -11.891 32.812 5.973 1 95.06 554 CYS B CA 1
ATOM 8951 C C . CYS B 1 554 ? -10.445 32.375 5.758 1 95.06 554 CYS B C 1
ATOM 8953 O O . CYS B 1 554 ? -9.781 31.938 6.695 1 95.06 554 CYS B O 1
ATOM 8955 N N . VAL B 1 555 ? -9.992 32.469 4.531 1 93.88 555 VAL B N 1
ATOM 8956 C CA . VAL B 1 555 ? -8.617 32.094 4.207 1 93.88 555 VAL B CA 1
ATOM 8957 C C . VAL B 1 555 ? -7.832 33.312 3.762 1 93.88 555 VAL B C 1
ATOM 8959 O O . VAL B 1 555 ? -8.32 34.125 2.961 1 93.88 555 VAL B O 1
ATOM 8962 N N . TYR B 1 556 ? -6.641 33.469 4.348 1 90.94 556 TYR B N 1
ATOM 8963 C CA . TYR B 1 556 ? -5.777 34.594 3.982 1 90.94 556 TYR B CA 1
ATOM 8964 C C . TYR B 1 556 ? -4.805 34.188 2.881 1 90.94 556 TYR B C 1
ATOM 8966 O O . TYR B 1 556 ? -4.027 33.25 3.043 1 90.94 556 TYR B O 1
ATOM 8974 N N . ASN B 1 557 ? -4.82 34.906 1.779 1 84.5 557 ASN B N 1
ATOM 8975 C CA . ASN B 1 557 ? -3.973 34.594 0.637 1 84.5 557 ASN B CA 1
ATOM 8976 C C . ASN B 1 557 ? -2.627 35.312 0.714 1 84.5 557 ASN B C 1
ATOM 8978 O O . ASN B 1 557 ? -2.559 36.469 1.129 1 84.5 557 ASN B O 1
ATOM 8982 N N . VAL B 1 558 ? -1.585 34.594 0.439 1 85.81 558 VAL B N 1
ATOM 8983 C CA . VAL B 1 558 ? -0.249 35.156 0.455 1 85.81 558 VAL B CA 1
ATOM 8984 C C . VAL B 1 558 ? 0.458 34.875 -0.868 1 85.81 558 VAL B C 1
ATOM 8986 O O . VAL B 1 558 ? 0.194 33.875 -1.512 1 85.81 558 VAL B O 1
#

Solvent-accessible surface area (backbone atoms only — not comparable to full-atom values): 57639 Å² total; per-residue (Å²): 127,65,39,77,81,63,70,75,68,72,42,74,47,68,49,84,58,42,34,54,50,42,38,49,36,51,33,49,26,47,76,70,60,50,81,48,63,29,30,43,31,27,77,88,65,55,71,46,65,36,40,59,63,57,47,29,47,54,12,61,46,45,31,48,43,56,65,40,100,41,82,54,48,75,48,52,62,45,77,44,81,93,45,56,61,71,50,51,49,42,54,54,44,21,69,41,68,32,36,41,80,42,33,86,87,46,32,66,62,41,29,52,47,22,56,72,42,36,25,60,71,60,26,52,52,35,42,50,53,50,50,44,66,55,43,67,75,43,17,69,62,45,25,53,50,16,62,74,68,68,34,67,66,36,26,48,53,20,46,39,50,45,25,64,40,32,76,62,26,59,73,26,74,61,46,54,69,53,50,70,65,57,49,49,53,57,71,64,41,64,44,30,46,53,85,47,66,62,66,58,48,48,50,51,40,53,41,26,43,72,42,39,90,80,32,52,83,46,47,63,59,54,41,56,70,69,69,52,63,54,42,61,67,56,41,52,50,54,50,61,70,40,66,88,47,90,72,45,54,66,52,50,46,50,49,52,61,67,23,42,53,79,79,73,71,77,68,74,90,22,58,50,56,27,41,38,37,42,42,20,34,61,102,44,59,33,36,52,24,39,33,36,36,72,85,76,67,43,79,44,76,55,60,58,50,75,86,31,65,39,45,41,46,20,46,35,57,59,78,60,33,34,41,40,36,37,5,22,31,71,89,76,63,46,60,27,28,50,25,39,33,37,30,69,82,76,53,44,77,45,81,50,73,58,50,92,60,46,19,21,29,26,28,33,42,57,55,86,61,23,44,34,44,40,33,1,28,43,96,69,24,35,27,30,56,26,33,33,34,36,73,87,80,64,47,65,43,80,52,57,53,44,90,66,28,25,19,33,31,23,43,35,57,54,94,83,27,40,38,39,40,30,2,22,15,62,76,65,41,72,39,61,31,39,52,28,37,34,38,38,72,54,63,51,43,62,45,78,79,50,66,51,93,72,55,44,42,28,37,36,43,45,61,53,95,82,23,40,37,39,40,45,8,90,42,34,65,21,38,33,36,30,74,90,74,68,43,79,43,77,52,59,52,46,94,58,36,12,30,28,34,27,54,41,73,55,91,86,25,43,39,38,36,35,2,33,22,74,92,74,67,42,63,27,28,50,24,39,35,35,37,71,92,73,51,40,65,43,79,76,49,64,49,97,57,49,21,24,52,30,32,47,44,66,40,71,66,120,129,72,40,79,81,62,72,76,70,71,42,75,48,68,46,84,59,42,34,54,50,42,36,49,35,52,33,51,25,47,77,70,61,48,81,49,63,29,30,42,30,28,77,89,65,53,70,46,65,36,39,60,62,57,48,28,46,54,13,61,45,45,31,46,44,57,67,38,100,40,83,54,46,73,47,53,64,44,76,45,80,91,46,55,61,71,50,50,47,42,54,54,45,22,68,41,67,32,37,40,80,42,32,86,86,43,31,66,63,41,30,52,47,22,56,72,42,36,25,62,72,60,25,51,52,33,43,50,52,49,52,43,67,54,43,68,76,44,17,67,62,45,25,54,51,16,62,74,69,68,34,65,67,34,28,51,52,20,46,38,49,45,25,64,40,33,77,60,26,59,72,28,75,63,46,56,69,53,51,70,67,60,49,51,53,57,70,65,42,64,45,33,48,52,86,47,66,62,66,58,49,50,50,52,41,55,41,27,43,74,41,40,90,79,32,52,82,46,47,64,59,55,40,56,70,70,68,52,63,55,41,62,67,56,42,54,50,54,51,60,71,39,65,88,47,89,73,44,53,65,53,50,45,48,51,51,60,67,21,42,50,80,77,76,71,76,70,74,90,24,59,48,54,26,39,38,37,42,41,20,37,58,103,45,58,33,38,53,23,39,35,38,35,73,83,76,68,46,79,43,76,55,60,58,50,74,85,32,67,40,45,41,47,20,47,34,56,59,78,58,32,34,40,40,38,38,5,22,30,70,88,76,62,45,60,26,28,51,26,40,32,36,32,69,84,76,54,43,76,46,80,49,75,58,48,91,61,45,19,21,28,27,29,32,41,55,57,88,61,25,42,33,45,39,32,1,28,42,98,69,24,36,28,29,56,24,32,34,34,36,73,85,80,64,44,67,42,80,50,56,55,43,88,64,29,23,20,32,31,21,43,35,57,54,94,83,26,39,39,40,41,30,2,23,14,60,78,63,40,74,39,62,31,38,52,28,38,33,38,38,72,41,60,52,42,63,44,79,78,50,65,51,92,71,55,43,43,28,36,35,43,44,62,52,95,82,24,40,36,39,39,44,8,89,41,33,65,23,37,33,35,31,72,90,75,68,43,77,42,77,52,57,52,46,93,59,37,13,30,28,34,24,53,40,72,54,91,85,25,41,38,39,37,33,1,33,23,76,92,75,68,41,63,27,28,48,23,38,35,37,37,74,92,71,52,40,65,44,79,78,49,66,49,98,56,49,19,24,52,33,32,47,45,66,40,72,66,118

InterPro domains:
  IPR000210 BTB/POZ domain [PF00651] (30-133)
  IPR000210 BTB/POZ domain [PS50097] (36-104)
  IPR000210 BTB/POZ domain [SM00225] (36-134)
  IPR006652 Kelch repeat type 1 [PF01344] (497-544)
  IPR006652 Kelch repeat type 1 [SM00612] (274-319)
  IPR006652 Kelch repeat type 1 [SM00612] (321-369)
  IPR006652 Kelch repeat type 1 [SM00612] (370-416)
  IPR006652 Kelch repeat type 1 [SM00612] (417-466)
  IPR006652 Kelch repeat type 1 [SM00612] (467-508)
  IPR006652 Kelch repeat type 1 [SM00612] (509-557)
  IPR011333 SKP1/BTB/POZ domain superfamily [G3DSA:3.30.710.10] (5-135)
  IPR011333 SKP1/BTB/POZ domain superfamily [SSF54695] (12-132)
  IPR011705 BTB/Kelch-associated [PF07707] (139-238)
  IPR011705 BTB/Kelch-associated [SM00875] (139-240)
  IPR015915 Kelch-type beta-propeller [G3DSA:2.120.10.80] (250-476)
  IPR015915 Kelch-type beta-propeller [G3DSA:2.120.10.80] (477-558)
  IPR015915 Kelch-type beta-propeller [SSF117281] (275-554)
  IPR017096 BTB-kelch protein [PIRSF037037] (9-556)
  IPR030566 Kelch-like protein 23, BTB/POZ domain [cd18252] (15-141)
  IPR047068 Kelch-like protein 23, BACK domain [cd18462] (134-235)

Organism: Homo sapiens (NCBI:txid9606)

Radius of gyration: 41.73 Å; Cα contacts (8 Å, |Δi|>4): 2549; chains: 2; bounding box: 83×141×67 Å

Sequence (1116 aa):
MALKGQEDYIYLFKDSTHPVDFLDAFRTFYLDGLFTDITLQCPSGIIFHCHRAVLAACSNYFKAMFTADMKEKFKNKIKLSGIHHDILEGLVNYAYTSQIEITKRNVQSLLEAADLLQFLSVKKACERFLVRHLDIDNCIGMHSFAEFHVCPELEKESRRILCSKFKEVWQQEEFLEISLEKFLFILSRKNLSVWKEEAIIEPVIKWTAHDVENRIECLYNLLSYINIDIDPVYLKTALGLQRSCLLTENKIRSLIYNALNPMHKEISQRSTATMYIIGGYYWHPLSEVHIWDPLTNVWIQGAEIPDYTRESYGVTCLGPNIYVTGGYRTDNIEALDTVWIYNSESDEWTEGLPMLNARYYHCAVTLGGCVYALGGYRKGAPAEEAEFYDPLKEKWIPIANMIKGVGNATACVLHDVIYVIGGHCGYRGSCTYDKVQSYNSDINEWSLITSSPHPEYGLCSVPFENKLYLVGGQTTITECYDPEQNEWREIAPMMERRMECGAVIMNGCIYVTGGYSYSKGTYLQSIEKYDPDLNKWEIVGNLPSAMRSHGCVCVYNVMALKGQEDYIYLFKDSTHPVDFLDAFRTFYLDGLFTDITLQCPSGIIFHCHRAVLAACSNYFKAMFTADMKEKFKNKIKLSGIHHDILEGLVNYAYTSQIEITKRNVQSLLEAADLLQFLSVKKACERFLVRHLDIDNCIGMHSFAEFHVCPELEKESRRILCSKFKEVWQQEEFLEISLEKFLFILSRKNLSVWKEEAIIEPVIKWTAHDVENRIECLYNLLSYINIDIDPVYLKTALGLQRSCLLTENKIRSLIYNALNPMHKEISQRSTATMYIIGGYYWHPLSEVHIWDPLTNVWIQGAEIPDYTRESYGVTCLGPNIYVTGGYRTDNIEALDTVWIYNSESDEWTEGLPMLNARYYHCAVTLGGCVYALGGYRKGAPAEEAEFYDPLKEKWIPIANMIKGVGNATACVLHDVIYVIGGHCGYRGSCTYDKVQSYNSDINEWSLITSSPHPEYGLCSVPFENKLYLVGGQTTITECYDPEQNEWREIAPMMERRMECGAVIMNGCIYVTGGYSYSKGTYLQSIEKYDPDLNKWEIVGNLPSAMRSHGCVCVYNV

Secondary structure (DSSP, 8-state):
---TT----EEEEE-TTHHHHHHHHHHHHHHHT-S--EEEE-TTS-EEEE-HHHHHHH-HHHHHHHHSS-GGGG-SEEE-TT--HHHHHHHHHHHHHSEEEEETTTHHHHHHHHHHHT-HHHHHHHHHHHHHT--TTTHHHHHHHHHHHT-HHHHHHHHHHHHHTHHHHTTSHHHHT--HHHHHHHHT-TT----STHHHHHHHHHHHHHTHHHHGGGHHHHHHHTT--B-HHHHHHHHHHTTTS---HHHHHHHHHHHB-SS---------EEEEEE--BSSSB---EEEEETTTTEEEE-PPPTT--EES-EEEEETTEEEEE--EETTT--B---EEEEETTTTEEEE-PPPSS--BS-EEEEETTEEEEE--EETTEE---EEEEETTTTEEEEEPPPSS--BS-EEEEETTEEEEE--EESGGG-EE--EEEEEETTTTEEEEEEE-SS--SSEEEEEETTEEEEEESSSS--EEEETTTTEEEE-PPPSS--BT-EEEEETTEEEEE--EETTTTEE--EEEEEETTTTEEEEEEE-SS--BS-EEEEEE--/---S-----EEEEE-TTHHHHHHHHHHHHHHHT-S--EEEE-TTS-EEEE-HHHHHHH-HHHHHHHHSS-GGGG-SEEE-TT--HHHHHHHHHHHHHSEEEEETTTHHHHHHHHHHHT-HHHHHHHHHHHHHT--TTTHHHHHHHHHHHT-HHHHHHHHHHHHHTHHHHTTSHHHHT--HHHHHHHHT-TT----SSHHHHHHHHHHHHHTHHHHGGGHHHHHHHTT--B-HHHHHHHHHHTTTS---HHHHHHHHHHHB-SS---------EEEEEE--BSSSB---EEEEETTTTEEEE-PPPTT--EES-EEEEETTEEEEE--EETTT--B---EEEEETTTTEEEE-PPPSS--BS-EEEEETTEEEEE--EETTEE---EEEEETTTTEEEEEPPPSS--BS-EEEEETTEEEEE--EESGGG-EE--EEEEEETTTTEEEEEEE-SS--SSEEEEEETTEEEEEESSSS--EEEETTTTEEEE-PPPSS--BT-EEEEETTEEEEE--EETTTTEE--EEEEEETTTTEEEEEEE-SS--BS-EEEEEE--

pLDDT: mean 92.41, std 9.99, range [22.08, 98.81]

GO terms:
  GO:0005515 protein binding (F, IPI)

=== Feature glossary ===
Key to the feature types in this record:

Secondary structure (8-state, DSSP). Secondary structure is the local, repeating backbone conformation. DSSP classifies it into eight states by reading the hydrogen-bond network: three helix types (H, G, I), two β types (E, B), two non-regular types (T, S), and unstructured coil (-).

Backbone torsions (φ/ψ). Backbone dihedral angles. Every residue except chain termini has a φ (preceding-C → N → Cα → C) and a ψ (N → Cα → C → next-N). They are reported in degrees following the IUPAC sign convention. Secondary structure is essentially a statement about which (φ, ψ) basin each residue occupies.

Predicted aligned error. Predicted Aligned Error (PAE) is an AlphaFold confidence matrix: entry (i, j) is the expected error in the position of residue j, in ångströms, when the prediction is superimposed on the true structure at residue i. Low PAE within a block of residues means that block is internally rigid and well-predicted; high PAE between two blocks means their relative placement is uncertain even if each block individually is confident.

B-factor. B-factor (Debye–Waller factor) reflects atomic displacement in the crystal lattice. It is an experimental observable (units Å²), not a prediction; low values mean the atom is pinned down, high values mean it moves or is heterogeneous across the crystal.

Secondary structure (3-state, P-SEA). Three-state secondary structure (P-SEA) collapses the eight DSSP classes into helix (a), strand (b), and coil (c). P-SEA assigns these from Cα geometry alone — distances and angles — without requiring backbone oxygens, so it works on any Cα trace.

Sequence. Primary structure: the covalent order of the twenty standard amino acids along the backbone. Two proteins with the same sequence will (almost always) fold to the same structure; two with 30% identity often share a fold but not the details.

pLDDT. pLDDT is the predicted lDDT-Cα score: AlphaFold's confidence that the local environment of each residue (all inter-atomic distances within 15 Å) is correctly placed. It is a per-residue number between 0 and 100, with higher meaning more reliable.

InterPro / GO / CATH / organism. Functional annotations link the protein to curated databases. InterPro entries identify conserved domains and families by matching the sequence against member-database signatures (Pfam, PROSITE, CDD, …). Gene Ontology (GO) terms describe molecular function, biological process, and cellular component in a controlled vocabulary. CATH places the structure in a hierarchical fold classification (Class/Architecture/Topology/Homologous-superfamily). The organism is the source species.

Contact-map, Ramachandran, and PAE plots. Three diagnostic plots accompany the record. The Cα contact map visualizes the tertiary structure as a 2D adjacency matrix (8 Å cutoff, sequence-local contacts suppressed). The Ramachandran plot shows the distribution of backbone (φ, ψ) torsions, with points in the α and β basins reflecting secondary structure content. The PAE plot shows AlphaFold's inter-residue confidence as a color matrix.

mmCIF coordinates. The mmCIF table is the protein's shape written out atom by atom. For each backbone N, Cα, C, and carbonyl O, it records an (x, y, z) coordinate triple in Å plus the residue type, chain letter, and residue number.

Radius of gyration, Cα contacts, bounding box. Three whole-structure scalars: the radius of gyration (RMS distance of Cα from centroid, in Å), the count of Cα–Cα contacts (pairs closer than 8 Å and separated by more than four residues in sequence — i.e. tertiary, not local, contacts), and the bounding-box dimensions. Together they distinguish compact globular folds from extended fibres or disordered chains.

Foldseek 3Di. The Foldseek 3Di string encodes local tertiary geometry as a 20-letter alphabet — one character per residue — derived from the relative positions of nearby Cα atoms. Unlike the amino-acid sequence, 3Di is a direct function of the 3D structure, so two proteins with the same fold have similar 3Di strings even at low sequence identity.

Rendered structure images. Six rendered views show the 3D structure from the faces of a cube — i.e. along ±x, ±y, ±z. Rendering representation is drawn randomly per protein from cartoon (secondary-structure ribbons), sticks (backbone bonds), or molecular surface; coloring is either N→C rainbow (blue at the N-terminus through red at the C-terminus) or one color per chain.

Nearest PDB structures. The Foldseek neighbor list gives the closest experimentally determined structures in the PDB, ranked by structural alignment. TM-score near 1 means near-identical fold; near 0.3 means only rough topology match. This is how one finds what a novel AlphaFold prediction most resembles in the solved-structure universe.

Solvent-accessible surface area. SASA measures how much of the protein is reachable by solvent. It is computed by rolling a water-sized probe over the atomic surface and summing the exposed area (Å²). Per-residue SASA distinguishes core (buried, low SASA) from surface (exposed, high SASA) residues; total SASA is a whole-molecule size measure.